Protein 7DWN (pdb70)

InterPro domains:
  IPR000847 LysR, HTH, N-terminal domain [PF00126] (6-64)
  IPR000847 LysR, HTH, N-terminal domain [PR00039] (20-31)
  IPR000847 LysR, HTH, N-terminal domain [PR00039] (31-41)
  IPR000847 LysR, HTH, N-terminal domain [PR00039] (41-52)
  IPR000847 LysR, HTH, N-terminal domain [PS50931] (3-60)
  IPR005119 LysR, substrate-binding [PF03466] (94-286)
  IPR036388 Winged helix-like DNA-binding domain superfamily [G3DSA:1.10.10.10] (3-89)
  IPR036390 Winged helix DNA-binding domain superfamily [SSF46785] (5-88)

Secondary structure (DSSP, 8-state):
---BHHHHHHHHHHHHH--HHHHHHHTTS-HHHHHHHHHHHHHHHTS--EETTSSSPEEPHHHHHHHHHHHHHHHHHHHHHHHTHHHHHH-TTEEEEEE-HHHHHHHHHHHHHHTTSSSS--EEEEEE--TTTHHHHHHHTS-SEEEEE--TTTTSTTSEEEEEEEEEEEEEEEB-SS--BSS-SSSSS-EEEEE--TTSHHHHHHHHHGGGS-EEEEEEES-HHHHHHHHHTTS-BEEEEGGGSHHHHHTTSEEE-S-GGGSEEEEEEEEE--SS--HHHHHHHHHHHH--/---BHHHHHHHHHHHHS-SHHHHHHHTT--HHHHHHHHHHHHHHHTS--EETTSSS-EE-HHHHHHHHHHHHHHHHHHHHHHHHHHHHHS-TTEEEEEE-HHHHHHHHHHHHHT---STT--EEEEEE--HHHHHHHHHHTS-SEEEEE--TTTTSTTSEEEEEEEEEEEEEEEB-TTS-BS--SSSSS-EEEEE--TTSHHHHHHHHHGGGS-EEEEEEES-HHHHHHHHHTTS-EEEEEGGGSHHHHHTTTEEE-S-GGG-EEEEEEEEE--SS--HHHHHHHHHHHT--/---BHHHHHHHHHHHHH--HHHHHHHTTS-HHHHHHHHHHHHHHHTS--EETTSSSPEEPHHHHHHHHHHHHHHHHHHHHHHHTHHHHHH-TTEEEEEE-HHHHHHHHHHHHHT--SSTT--EEEEEE--TTTHHHHHHHTS-SEEEEE--TTTTSTTSEEEEEEEEEEEEEEEB-TT--BS--S-SSS-EEEEE--TTSHHHHHHHHHGGGS-EEEEEEES-HHHHHHHHHTTS-BEEEEGGGSHHHHHTTSEEE-S-GGG-EEEEEEEEE--SS--HHHHHHHHHHHT--/---BHHHHHHHHHHHHH--HHHHHHHTT--HHHHHHHHHHHHHHHTS--EETTSSS-EE-HHHHHHHHHHHHHHHHHHHHHHHHHHHHHS-TTEEEEEE-HHHHHHHHHHHHHH---STT--EEEEEE--HHHHHHHHHHTS-SEEEEE--TTTTSTTSEEEEEEEEEEEEEEEB-SSS-BSS-SSSSSPEEEEE--TTSHHHHHHTTTGGGS-EEEEEEES-HHHHHHHHHTTS-BEEEEGGGSHHHHHSSSEEE-S-GGG-EEEEEEEEE--SS--HHHHHHHHHHHT--

Organism: Aliivibrio fischeri (strain ATCC 700601 / ES114) (NCBI:txid312309)

Foldseek 3Di:
DDDDLLLLQLLLLCVVVQDQCVSCVVSVHHSVVSVVSPVVNCVVVVHDQWDPPDPRIDGDPVVVVVNVVSVVVVVVVVVVCVLCVVVVVQDPLEAEEEEAPVQCVLPVVVLQVVLVPDDDRGHYDYHYDDVVCNVVCQVVPVGFKYKWWDDPVQPDPPKPKAWQDKFWFFKKAFADPVFDHPDAFPDPDEWAEEAEDCPDPVNVQQVVCVVVGHYDYDHYDNDLVVVVVCRLVRNTIYRHTCSVCVVVVVVSRMDGHDDPVSITMIIIMMMHNDPDDDPSSVVSVVSSNPND/DDDDLLLLVLLLLCAVQFDQPVSCVVSVHDSVVSVVSVVVNCVVVVHQFWDPVDPSIHGDPVVVVVNVVSVVVNVVVVVVVVLVVVVVVDDPLEAEEEEAPVCCVLPVVVLLVPFDDDPNRHDYDYHYDDPVCVVVCQVVVVGFKYKWWDDPVLPDPPKPKAWLDKFWFFKKAFADPPAHGPDAFVDDAAWEEEAEDCPDPVVVQQVVCVVVTGHDYDHYYNHLVVVVVCRLVRNTIYRHTCSVCVVVDVDRGMHGHDDPVNITMIIIMMMHNDPDDDPSSVVSVVCSNPVD/DDDDLVLLVLLLLCVVPQDQQVSCVVVVHHSVVSVVSVVVNCVVVVHDQWDPPDPSIDGDPVVVVVNVVSVVVVVVVVVVCVLCVVVVVQHPLEFFEEEAPVQCVLPVVVLQVPFDDDDNGHDYDYDYHDVPCNVVCQQVPVGFKYKWWDDPVQPDPPKPKAWLDKFWFFKKAFDDQVQDGPDAQPDPAAWEEEAEDCPDPVNVQQVVCVVVGHHDYDHYYNDLVVVVVCRLVRNTIYRHTCSVCVVCVVRRGMDGHDDPVNITMITIIMMHNDPDDDPSSVVSVVCSNPVD/DDDDLVLLVLLLLCQVPQDQVVSCVVSPHDRVVSVVSVVVNCVVVVHQFWDPVDPSIDTDPVVVVVNVVSVVVVVVVVVVVVLVVVCVVPDPLEAEEEEAPLQCVLPVVVLVVPQDDDDNGHDYDYHYDDPVCNVVCQVVVVHFKYKWWDDPVQPDPPKPKAWQDKFWFFWKAWDDPVQHGPDAQVDPAAWEEEAEDCPDPVVVQQVVCVVVGHHDYDHYDNHLVVVVVCRLVRNTIYGHTCSRCVVVPVDSTMHGHDDPVNITMITIMMMHNDPDDDPSSVSSVVVSNPND

Structure (mmCIF, N/CA/C/O backbone):
data_7DWN
#
_entry.id   7DWN
#
_cell.length_a   50.688
_cell.length_b   77.456
_cell.length_c   86.797
_cell.angle_alpha   74.460
_cell.angle_beta   78.160
_cell.angle_gamma   89.860
#
_symmetry.space_group_name_H-M   'P 1'
#
loop_
_entity.id
_entity.type
_entity.pdbx_description
1 polymer 'Predicted DNA-binding transcriptional regulator'
2 non-polymer '2-(N-MORPHOLINO)-ETHANESULFONIC ACID'
3 water water
#
loop_
_atom_site.group_PDB
_atom_site.id
_atom_site.type_symbol
_atom_site.label_atom_id
_atom_site.label_alt_id
_atom_site.label_comp_id
_atom_site.label_asym_id
_atom_site.label_entity_id
_atom_site.label_seq_id
_atom_site.pdbx_PDB_ins_code
_atom_site.Cartn_x
_atom_site.Cartn_y
_atom_site.Cartn_z
_atom_site.occupancy
_atom_site.B_iso_or_equiv
_atom_site.auth_seq_id
_atom_site.auth_comp_id
_atom_site.auth_asym_id
_atom_site.auth_atom_id
_atom_site.pdbx_PDB_model_num
ATOM 1 N N . MET A 1 1 ? 7.388 7.864 -25.244 1.00 98.63 1 MET A N 1
ATOM 2 C CA . MET A 1 1 ? 8.330 7.838 -24.131 1.00 94.52 1 MET A CA 1
ATOM 3 C C . MET A 1 1 ? 7.768 7.040 -22.955 1.00 85.15 1 MET A C 1
ATOM 4 O O . MET A 1 1 ? 7.819 5.810 -22.950 1.00 88.12 1 MET A O 1
ATOM 9 N N . ASN A 1 2 ? 7.219 7.742 -21.965 1.00 68.51 2 ASN A N 1
ATOM 10 C CA . ASN A 1 2 ? 6.803 7.136 -20.705 1.00 53.79 2 ASN A CA 1
ATOM 11 C C . ASN A 1 2 ? 5.293 6.926 -20.719 1.00 47.59 2 ASN A C 1
ATOM 12 O O . ASN A 1 2 ? 4.524 7.887 -20.614 1.00 51.76 2 ASN A O 1
ATOM 17 N N . VAL A 1 3 ? 4.876 5.670 -20.840 1.00 41.62 3 VAL A N 1
ATOM 18 C CA . VAL A 1 3 ? 3.474 5.294 -20.722 1.00 45.72 3 VAL A CA 1
ATOM 19 C C . VAL A 1 3 ? 3.217 4.841 -19.293 1.00 45.17 3 VAL A C 1
ATOM 20 O O . VAL A 1 3 ? 3.991 4.056 -18.731 1.00 45.07 3 VAL A O 1
ATOM 24 N N . GLU A 1 4 ? 2.139 5.343 -18.700 1.00 37.83 4 GLU A N 1
ATOM 25 C CA . GLU A 1 4 ? 1.716 4.933 -17.369 1.00 45.12 4 GLU A CA 1
ATOM 26 C C . GLU A 1 4 ? 0.581 3.925 -17.504 1.00 50.41 4 GLU A C 1
ATOM 27 O O . GLU A 1 4 ? -0.396 4.178 -18.215 1.00 61.02 4 GLU A O 1
ATOM 33 N N . SER A 1 5 ? 0.722 2.779 -16.828 1.00 52.12 5 SER A N 1
ATOM 34 C CA . SER A 1 5 ? -0.227 1.679 -17.005 1.00 48.38 5 SER A CA 1
ATOM 35 C C . SER A 1 5 ? -1.646 2.078 -16.617 1.00 46.99 5 SER A C 1
ATOM 36 O O . SER A 1 5 ? -2.622 1.574 -17.200 1.00 54.51 5 SER A O 1
ATOM 39 N N . LYS A 1 6 ? -1.785 2.974 -15.635 1.00 49.12 6 LYS A N 1
ATOM 40 C CA . LYS A 1 6 ? -3.111 3.453 -15.272 1.00 54.73 6 LYS A CA 1
ATOM 41 C C . LYS A 1 6 ? -3.804 4.101 -16.464 1.00 53.06 6 LYS A C 1
ATOM 42 O O . LYS A 1 6 ? -5.028 4.011 -16.589 1.00 48.12 6 LYS A O 1
ATOM 48 N N . TRP A 1 7 ? -3.036 4.719 -17.367 1.00 53.33 7 TRP A N 1
ATOM 49 C CA . TRP A 1 7 ? -3.619 5.241 -18.599 1.00 57.42 7 TRP A CA 1
ATOM 50 C C . TRP A 1 7 ? -4.144 4.113 -19.478 1.00 58.32 7 TRP A C 1
ATOM 51 O O . TRP A 1 7 ? -5.185 4.259 -20.129 1.00 55.97 7 TRP A O 1
ATOM 62 N N . LEU A 1 8 ? -3.431 2.984 -19.513 1.00 50.77 8 LEU A N 1
ATOM 63 C CA . LEU A 1 8 ? -3.905 1.832 -20.273 1.00 52.16 8 LEU A CA 1
ATOM 64 C C . LEU A 1 8 ? -5.256 1.363 -19.749 1.00 52.96 8 LEU A C 1
ATOM 65 O O . LEU A 1 8 ? -6.186 1.102 -20.526 1.00 53.65 8 LEU A O 1
ATOM 70 N N . GLU A 1 9 ? -5.390 1.268 -18.424 1.00 53.02 9 GLU A N 1
ATOM 71 C CA . GLU A 1 9 ? -6.677 0.849 -17.871 1.00 63.13 9 GLU A CA 1
ATOM 72 C C . GLU A 1 9 ? -7.761 1.899 -18.111 1.00 56.49 9 GLU A C 1
ATOM 73 O O . GLU A 1 9 ? -8.915 1.552 -18.411 1.00 53.80 9 GLU A O 1
ATOM 79 N N . ASP A 1 10 ? -7.412 3.184 -17.977 1.00 48.14 10 ASP A N 1
ATOM 80 C CA . ASP A 1 10 ? -8.333 4.262 -18.329 1.00 56.07 10 ASP A CA 1
ATOM 81 C C . ASP A 1 10 ? -8.892 4.060 -19.731 1.00 53.97 10 ASP A C 1
ATOM 82 O O . ASP A 1 10 ? -10.110 4.110 -19.946 1.00 61.32 10 ASP A O 1
ATOM 87 N N . PHE A 1 11 ? -8.002 3.823 -20.697 1.00 43.63 11 PHE A N 1
ATOM 88 C CA . PHE A 1 11 ? -8.419 3.705 -22.087 1.00 42.85 11 PHE A CA 1
ATOM 89 C C . PHE A 1 11 ? -9.255 2.452 -22.320 1.00 50.20 11 PHE A C 1
ATOM 90 O O . PHE A 1 11 ? -10.213 2.484 -23.098 1.00 58.67 11 PHE A O 1
ATOM 98 N N . LEU A 1 12 ? -8.917 1.341 -21.659 1.00 48.36 12 LEU A N 1
ATOM 99 C CA . LEU A 1 12 ? -9.724 0.132 -21.818 1.00 45.20 12 LEU A CA 1
ATOM 100 C C . LEU A 1 12 ? -11.149 0.350 -21.310 1.00 54.20 12 LEU A C 1
ATOM 101 O O . LEU A 1 12 ? -12.130 -0.015 -21.979 1.00 56.90 12 LEU A O 1
ATOM 106 N N . VAL A 1 13 ? -11.285 0.959 -20.128 1.00 51.61 13 VAL A N 1
ATOM 107 C CA . VAL A 1 13 ? -12.618 1.226 -19.589 1.00 56.94 13 VAL A CA 1
ATOM 108 C C . VAL A 1 13 ? -13.383 2.178 -20.503 1.00 60.93 13 VAL A C 1
ATOM 109 O O . VAL A 1 13 ? -14.572 1.968 -20.790 1.00 51.69 13 VAL A O 1
ATOM 113 N N . LEU A 1 14 ? -12.713 3.233 -20.979 1.00 63.99 14 LEU A N 1
ATOM 114 C CA . LEU A 1 14 ? -13.357 4.167 -21.897 1.00 58.24 14 LEU A CA 1
ATOM 115 C C . LEU A 1 14 ? -13.812 3.466 -23.170 1.00 52.89 14 LEU A C 1
ATOM 116 O O . LEU A 1 14 ? -14.877 3.780 -23.713 1.00 51.34 14 LEU A O 1
ATOM 121 N N . ALA A 1 15 ? -13.020 2.510 -23.659 1.00 47.64 15 ALA A N 1
ATOM 122 C CA . ALA A 1 15 ? -13.401 1.770 -24.855 1.00 50.71 15 ALA A CA 1
ATOM 123 C C . ALA A 1 15 ? -14.611 0.885 -24.601 1.00 58.53 15 ALA A C 1
ATOM 124 O O . ALA A 1 15 ? -15.413 0.658 -25.515 1.00 49.80 15 ALA A O 1
ATOM 126 N N . LYS A 1 16 ? -14.761 0.370 -23.378 1.00 70.49 16 LYS A N 1
ATOM 127 C CA . LYS A 1 16 ? -15.961 -0.408 -23.085 1.00 77.22 16 LYS A CA 1
ATOM 128 C C . LYS A 1 16 ? -17.195 0.486 -23.007 1.00 77.74 16 LYS A C 1
ATOM 129 O O . LYS A 1 16 ? -18.179 0.270 -23.724 1.00 83.84 16 LYS A O 1
ATOM 135 N N . VAL A 1 17 ? -17.171 1.499 -22.137 1.00 71.49 17 VAL A N 1
ATOM 136 C CA . VAL A 1 17 ? -18.395 2.258 -21.882 1.00 68.70 17 VAL A CA 1
ATOM 137 C C . VAL A 1 17 ? -18.632 3.396 -22.871 1.00 69.08 17 VAL A C 1
ATOM 138 O O . VAL A 1 17 ? -19.758 3.911 -22.941 1.00 64.99 17 VAL A O 1
ATOM 142 N N . LYS A 1 18 ? -17.611 3.807 -23.626 1.00 71.28 18 LYS A N 1
ATOM 143 C CA . LYS A 1 18 ? -17.743 4.826 -24.673 1.00 62.70 18 LYS A CA 1
ATOM 144 C C . LYS A 1 18 ? -18.311 6.140 -24.141 1.00 55.34 18 LYS A C 1
ATOM 145 O O . LYS A 1 18 ? -18.996 6.869 -24.862 1.00 47.04 18 LYS A O 1
ATOM 151 N N . ASN A 1 19 ? -18.030 6.459 -22.878 1.00 61.69 19 ASN A N 1
ATOM 152 C CA . ASN A 1 19 ? -18.438 7.732 -22.297 1.00 66.91 19 ASN A CA 1
ATOM 153 C C . ASN A 1 19 ? -17.388 8.166 -21.288 1.00 63.33 19 ASN A C 1
ATOM 154 O O . ASN A 1 19 ? -16.987 7.373 -20.432 1.00 61.53 19 ASN A O 1
ATOM 159 N N . PHE A 1 20 ? -16.959 9.427 -21.385 1.00 69.52 20 PHE A N 1
ATOM 160 C CA . PHE A 1 20 ? -15.868 9.913 -20.543 1.00 67.26 20 PHE A CA 1
ATOM 161 C C . PHE A 1 20 ? -16.265 9.948 -19.071 1.00 66.69 20 PHE A C 1
ATOM 162 O O . PHE A 1 20 ? -15.499 9.513 -18.205 1.00 59.49 20 PHE A O 1
ATOM 170 N N . SER A 1 21 ? -17.459 10.464 -18.766 1.00 73.11 21 SER A N 1
ATOM 171 C CA . SER A 1 21 ? -17.856 10.614 -17.367 1.00 75.52 21 SER A CA 1
ATOM 172 C C . SER A 1 21 ? -18.085 9.261 -16.706 1.00 81.05 21 SER A C 1
ATOM 173 O O . SER A 1 21 ? -17.679 9.047 -15.557 1.00 82.39 21 SER A O 1
ATOM 176 N N . GLN A 1 22 ? -18.732 8.335 -17.416 1.00 84.41 22 GLN A N 1
ATOM 177 C CA . GLN A 1 22 ? -18.946 7.000 -16.867 1.00 83.93 22 GLN A CA 1
ATOM 178 C C . GLN A 1 22 ? -17.624 6.268 -16.670 1.00 73.09 22 GLN A C 1
ATOM 179 O O . GLN A 1 22 ? -17.414 5.617 -15.638 1.00 72.82 22 GLN A O 1
ATOM 185 N N . ALA A 1 23 ? -16.715 6.373 -17.644 1.00 68.72 23 ALA A N 1
ATOM 186 C CA . ALA A 1 23 ? -15.396 5.765 -17.500 1.00 64.21 23 ALA A CA 1
ATOM 187 C C . ALA A 1 23 ? -14.631 6.373 -16.332 1.00 62.55 23 ALA A C 1
ATOM 188 O O . ALA A 1 23 ? -13.884 5.674 -15.638 1.00 58.60 23 ALA A O 1
ATOM 190 N N . ALA A 1 24 ? -14.803 7.677 -16.101 1.00 57.49 24 ALA A N 1
ATOM 191 C CA . ALA A 1 24 ? -14.162 8.323 -14.961 1.00 59.55 24 ALA A CA 1
ATOM 192 C C . ALA A 1 24 ? -14.733 7.810 -13.646 1.00 64.76 24 ALA A C 1
ATOM 193 O O . ALA A 1 24 ? -13.988 7.576 -12.686 1.00 55.35 24 ALA A O 1
ATOM 195 N N . GLU A 1 25 ? -16.055 7.638 -13.583 1.00 71.26 25 GLU A N 1
ATOM 196 C CA . GLU A 1 25 ? -16.668 7.101 -12.373 1.00 75.66 25 GLU A CA 1
ATOM 197 C C . GLU A 1 25 ? -16.192 5.680 -12.102 1.00 75.69 25 GLU A C 1
ATOM 198 O O . GLU A 1 25 ? -15.941 5.311 -10.948 1.00 75.67 25 GLU A O 1
ATOM 204 N N . LEU A 1 26 ? -16.050 4.868 -13.154 1.00 74.68 26 LEU A N 1
ATOM 205 C CA . LEU A 1 26 ? -15.539 3.514 -12.965 1.00 65.74 26 LEU A CA 1
ATOM 206 C C . LEU A 1 26 ? -14.094 3.520 -12.486 1.00 63.95 26 LEU A C 1
ATOM 207 O O . LEU A 1 26 ? -13.667 2.590 -11.793 1.00 61.96 26 LEU A O 1
ATOM 212 N N . ARG A 1 27 ? -13.332 4.556 -12.831 1.00 67.70 27 ARG A N 1
ATOM 213 C CA . ARG A 1 27 ? -11.917 4.636 -12.499 1.00 70.34 27 ARG A CA 1
ATOM 214 C C . ARG A 1 27 ? -11.646 5.412 -11.216 1.00 67.72 27 ARG A C 1
ATOM 215 O O . ARG A 1 27 ? -10.480 5.675 -10.905 1.00 67.69 27 ARG A O 1
ATOM 223 N N . ASN A 1 28 ? -12.691 5.778 -10.470 1.00 69.86 28 ASN A N 1
ATOM 224 C CA . ASN A 1 28 ? -12.548 6.515 -9.212 1.00 75.23 28 ASN A CA 1
ATOM 225 C C . ASN A 1 28 ? -11.726 7.787 -9.408 1.00 74.65 28 ASN A C 1
ATOM 226 O O . ASN A 1 28 ? -10.872 8.134 -8.590 1.00 71.13 28 ASN A O 1
ATOM 231 N N . VAL A 1 29 ? -11.987 8.489 -10.509 1.00 72.89 29 VAL A N 1
ATOM 232 C CA . VAL A 1 29 ? -11.231 9.677 -10.877 1.00 73.97 29 VAL A CA 1
ATOM 233 C C . VAL A 1 29 ? -12.205 10.751 -11.344 1.00 72.85 29 VAL A C 1
ATOM 234 O O . VAL A 1 29 ? -13.303 10.456 -11.826 1.00 74.99 29 VAL A O 1
ATOM 238 N N . THR A 1 30 ? -11.800 12.008 -11.177 1.00 68.74 30 THR A N 1
ATOM 239 C CA . THR A 1 30 ? -12.612 13.133 -11.616 1.00 69.90 30 THR A CA 1
ATOM 240 C C . THR A 1 30 ? -12.759 13.125 -13.135 1.00 71.76 30 THR A C 1
ATOM 241 O O . THR A 1 30 ? -11.929 12.572 -13.861 1.00 72.24 30 THR A O 1
ATOM 245 N N . GLN A 1 31 ? -13.842 13.745 -13.619 1.00 68.97 31 GLN A N 1
ATOM 246 C CA . GLN A 1 31 ? -14.093 13.756 -15.061 1.00 65.08 31 GLN A CA 1
ATOM 247 C C . GLN A 1 31 ? -13.061 14.585 -15.820 1.00 61.12 31 GLN A C 1
ATOM 248 O O . GLN A 1 31 ? -12.489 14.071 -16.801 1.00 62.15 31 GLN A O 1
ATOM 254 N N . PRO A 1 32 ? -12.771 15.842 -15.450 1.00 61.75 32 PRO A N 1
ATOM 255 C CA . PRO A 1 32 ? -11.666 16.541 -16.128 1.00 58.27 32 PRO A CA 1
ATOM 256 C C . PRO A 1 32 ? -10.337 15.827 -15.973 1.00 60.22 32 PRO A C 1
ATOM 257 O O . PRO A 1 32 ? -9.541 15.798 -16.920 1.00 56.48 32 PRO A O 1
ATOM 261 N N . ALA A 1 33 ? -10.082 15.234 -14.803 1.00 61.89 33 ALA A N 1
ATOM 262 C CA . ALA A 1 33 ? -8.837 14.500 -14.597 1.00 61.08 33 ALA A CA 1
ATOM 263 C C . ALA A 1 33 ? -8.752 13.283 -15.511 1.00 66.36 33 ALA A C 1
ATOM 264 O O . ALA A 1 33 ? -7.682 12.974 -16.047 1.00 66.69 33 ALA A O 1
ATOM 266 N N . PHE A 1 34 ? -9.871 12.579 -15.706 1.00 66.28 34 PHE A N 1
ATOM 267 C CA . PHE A 1 34 ? -9.868 11.431 -16.608 1.00 61.93 34 PHE A CA 1
ATOM 268 C C . PHE A 1 34 ? -9.650 11.863 -18.053 1.00 56.30 34 PHE A C 1
ATOM 269 O O . PHE A 1 34 ? -8.895 11.217 -18.796 1.00 51.03 34 PHE A O 1
ATOM 277 N N . SER A 1 35 ? -10.319 12.940 -18.475 1.00 58.73 35 SER A N 1
ATOM 278 C CA . SER A 1 35 ? -10.080 13.464 -19.815 1.00 63.53 35 SER A CA 1
ATOM 279 C C . SER A 1 35 ? -8.612 13.836 -19.998 1.00 58.28 35 SER A C 1
ATOM 280 O O . SER A 1 35 ? -8.016 13.553 -21.045 1.00 47.75 35 SER A O 1
ATOM 283 N N . ARG A 1 36 ? -8.003 14.437 -18.971 1.00 54.57 36 ARG A N 1
ATOM 284 C CA . ARG A 1 36 ? -6.596 14.813 -19.053 1.00 51.72 36 ARG A CA 1
ATOM 285 C C . ARG A 1 36 ? -5.692 13.586 -19.113 1.00 51.60 36 ARG A C 1
ATOM 286 O O . ARG A 1 36 ? -4.678 13.593 -19.819 1.00 49.47 36 ARG A O 1
ATOM 294 N N . ARG A 1 37 ? -6.040 12.522 -18.385 1.00 47.10 37 ARG A N 1
ATOM 295 C CA . ARG A 1 37 ? -5.244 11.298 -18.449 1.00 53.17 37 ARG A CA 1
ATOM 296 C C . ARG A 1 37 ? -5.293 10.684 -19.843 1.00 51.35 37 ARG A C 1
ATOM 297 O O . ARG A 1 37 ? -4.260 10.264 -20.385 1.00 53.08 37 ARG A O 1
ATOM 305 N N . ILE A 1 38 ? -6.485 10.630 -20.444 1.00 52.50 38 ILE A N 1
ATOM 306 C CA . ILE A 1 38 ? -6.600 10.106 -21.805 1.00 50.57 38 ILE A CA 1
ATOM 307 C C . ILE A 1 38 ? -5.823 10.983 -22.781 1.00 52.25 38 ILE A C 1
ATOM 308 O O . ILE A 1 38 ? -5.164 10.485 -23.704 1.00 40.41 38 ILE A O 1
ATOM 313 N N . ARG A 1 39 ? -5.876 12.304 -22.584 1.00 52.07 39 ARG A N 1
ATOM 314 C CA . ARG A 1 39 ? -5.148 13.214 -23.462 1.00 45.04 39 ARG A CA 1
ATOM 315 C C . ARG A 1 39 ? -3.642 13.016 -23.338 1.00 45.52 39 ARG A C 1
ATOM 316 O O . ARG A 1 39 ? -2.915 13.072 -24.337 1.00 48.88 39 ARG A O 1
ATOM 324 N N . LEU A 1 40 ? -3.155 12.787 -22.116 1.00 40.85 40 LEU A N 1
ATOM 325 C CA . LEU A 1 40 ? -1.734 12.522 -21.920 1.00 43.95 40 LEU A CA 1
ATOM 326 C C . LEU A 1 40 ? -1.325 11.211 -22.579 1.00 44.12 40 LEU A C 1
ATOM 327 O O . LEU A 1 40 ? -0.246 11.117 -23.177 1.00 53.47 40 LEU A O 1
ATOM 332 N N . LEU A 1 41 ? -2.174 10.185 -22.476 1.00 43.71 41 LEU A N 1
ATOM 333 C CA . LEU A 1 41 ? -1.901 8.936 -23.182 1.00 44.22 41 LEU A CA 1
ATOM 334 C C . LEU A 1 41 ? -1.809 9.163 -24.687 1.00 44.73 41 LEU A C 1
ATOM 335 O O . LEU A 1 41 ? -0.917 8.624 -25.353 1.00 41.35 41 LEU A O 1
ATOM 340 N N . GLU A 1 42 ? -2.725 9.964 -25.239 1.00 45.60 42 GLU A N 1
ATOM 341 C CA . GLU A 1 42 ? -2.696 10.245 -26.671 1.00 49.46 42 GLU A CA 1
ATOM 342 C C . GLU A 1 42 ? -1.444 11.023 -27.060 1.00 49.10 42 GLU A C 1
ATOM 343 O O . GLU A 1 42 ? -0.862 10.787 -28.126 1.00 48.45 42 GLU A O 1
ATOM 349 N N . ASP A 1 43 ? -1.019 11.962 -26.211 1.00 45.80 43 ASP A N 1
ATOM 350 C CA . ASP A 1 43 ? 0.210 12.704 -26.475 1.00 53.67 43 ASP A CA 1
ATOM 351 C C . ASP A 1 43 ? 1.432 11.797 -26.429 1.00 56.23 43 ASP A C 1
ATOM 352 O O . ASP A 1 43 ? 2.385 12.003 -27.191 1.00 57.30 43 ASP A O 1
ATOM 357 N N . THR A 1 44 ? 1.424 10.794 -25.549 1.00 49.45 44 THR A N 1
ATOM 358 C CA . THR A 1 44 ? 2.570 9.897 -25.444 1.00 43.82 44 THR A CA 1
ATOM 359 C C . THR A 1 44 ? 2.624 8.915 -26.610 1.00 49.86 44 THR A C 1
ATOM 360 O O . THR A 1 44 ? 3.703 8.663 -27.158 1.00 58.61 44 THR A O 1
ATOM 364 N N . VAL A 1 45 ? 1.479 8.350 -27.007 1.00 48.49 45 VAL A N 1
ATOM 365 C CA . VAL A 1 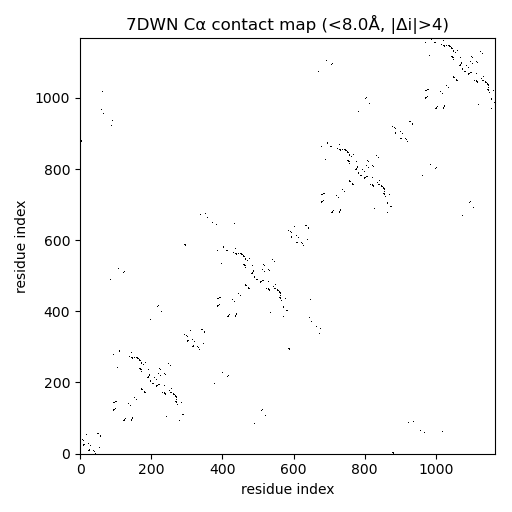45 ? 1.467 7.438 -28.152 1.00 47.39 45 VAL A CA 1
ATOM 366 C C . VAL A 1 45 ? 1.503 8.169 -29.483 1.00 47.70 45 VAL A C 1
ATOM 367 O O . VAL A 1 45 ? 1.726 7.533 -30.521 1.00 48.99 45 VAL A O 1
ATOM 371 N N . GLY A 1 46 ? 1.284 9.482 -29.485 1.00 50.62 46 GLY A N 1
ATOM 372 C CA . GLY A 1 46 ? 1.410 10.263 -30.700 1.00 49.39 46 GLY A CA 1
ATOM 373 C C . GLY A 1 46 ? 0.244 10.173 -31.657 1.00 53.29 46 GLY A C 1
ATOM 374 O O . GLY A 1 46 ? 0.446 10.262 -32.873 1.00 52.07 46 GLY A O 1
ATOM 375 N N . ALA A 1 47 ? -0.974 10.006 -31.148 1.00 57.72 47 ALA A N 1
ATOM 376 C CA . ALA A 1 47 ? -2.146 9.927 -32.007 1.00 57.76 47 ALA A CA 1
ATOM 377 C C . ALA A 1 47 ? -3.401 10.113 -31.171 1.00 51.40 47 ALA A C 1
ATOM 378 O O . ALA A 1 47 ? -3.452 9.714 -30.005 1.00 47.17 47 ALA A O 1
ATOM 380 N N . GLU A 1 48 ? -4.412 10.719 -31.789 1.00 48.77 48 GLU A N 1
ATOM 381 C CA . GLU A 1 48 ? -5.737 10.791 -31.191 1.00 50.75 48 GLU A CA 1
ATOM 382 C C . GLU A 1 48 ? -6.343 9.394 -31.178 1.00 53.68 48 GLU A C 1
ATOM 383 O O . GLU A 1 48 ? -6.616 8.818 -32.237 1.00 58.38 48 GLU A O 1
ATOM 389 N N . LEU A 1 49 ? -6.542 8.841 -29.986 1.00 48.20 49 LEU A N 1
ATOM 390 C CA . LEU A 1 49 ? -7.100 7.504 -29.845 1.00 45.45 49 LEU A CA 1
ATOM 391 C C . LEU A 1 49 ? -8.620 7.497 -29.807 1.00 53.19 49 LEU A C 1
ATOM 392 O O . LEU A 1 49 ? -9.221 6.422 -29.905 1.00 60.75 49 LEU A O 1
ATOM 397 N N . VAL A 1 50 ? -9.250 8.662 -29.690 1.00 58.51 50 VAL A N 1
ATOM 398 C CA . VAL A 1 50 ? -10.678 8.752 -29.404 1.00 56.62 50 VAL A CA 1
ATOM 399 C C . VAL A 1 50 ? -11.227 10.017 -30.047 1.00 58.01 50 VAL A C 1
ATOM 400 O O . VAL A 1 50 ? -10.593 11.075 -30.006 1.00 56.09 50 VAL A O 1
ATOM 404 N N . ASP A 1 51 ? -12.409 9.902 -30.651 1.00 61.11 51 ASP A N 1
ATOM 405 C CA . ASP A 1 51 ? -13.146 11.060 -31.148 1.00 59.13 51 ASP A CA 1
ATOM 406 C C . ASP A 1 51 ? -14.044 11.565 -30.024 1.00 62.34 51 ASP A C 1
ATOM 407 O O . ASP A 1 51 ? -15.010 10.896 -29.642 1.00 61.33 51 ASP A O 1
ATOM 412 N N . ARG A 1 52 ? -13.724 12.745 -29.495 1.00 65.73 52 ARG A N 1
ATOM 413 C CA . ARG A 1 52 ? -14.436 13.312 -28.358 1.00 67.39 52 ARG A CA 1
ATOM 414 C C . ARG A 1 52 ? -15.672 14.109 -28.749 1.00 61.70 52 ARG A C 1
ATOM 415 O O . ARG A 1 52 ? -16.471 14.449 -27.870 1.00 57.62 52 ARG A O 1
ATOM 423 N N . LYS A 1 53 ? -15.852 14.415 -30.031 1.00 62.31 53 LYS A N 1
ATOM 424 C CA . LYS A 1 53 ? -16.925 15.290 -30.482 1.00 59.56 53 LYS A CA 1
ATOM 425 C C . LYS A 1 53 ? -18.214 14.548 -30.808 1.00 74.05 53 LYS A C 1
ATOM 426 O O . LYS A 1 53 ? -19.156 15.165 -31.315 1.00 75.80 53 LYS A O 1
ATOM 432 N N . SER A 1 54 ? -18.284 13.250 -30.530 1.00 75.24 54 SER A N 1
ATOM 433 C CA . SER A 1 54 ? -19.431 12.442 -30.915 1.00 79.49 54 SER A CA 1
ATOM 434 C C . SER A 1 54 ? -19.956 11.654 -29.726 1.00 72.61 54 SER A C 1
ATOM 435 O O . SER A 1 54 ? -19.180 11.171 -28.897 1.00 69.27 54 SER A O 1
ATOM 438 N N . LYS A 1 55 ? -21.278 11.526 -29.655 1.00 71.31 55 LYS A N 1
ATOM 439 C CA . LYS A 1 55 ? -21.942 10.679 -28.672 1.00 71.73 55 LYS A CA 1
ATOM 440 C C . LYS A 1 55 ? -22.656 9.557 -29.412 1.00 73.17 55 LYS A C 1
ATOM 441 O O . LYS A 1 55 ? -23.515 9.837 -30.267 1.00 76.19 55 LYS A O 1
ATOM 447 N N . PRO A 1 56 ? -22.351 8.282 -29.132 1.00 70.66 56 PRO A N 1
ATOM 448 C CA . PRO A 1 56 ? -21.355 7.881 -28.136 1.00 69.53 56 PRO A CA 1
ATOM 449 C C . PRO A 1 56 ? -19.918 8.077 -28.614 1.00 69.27 56 PRO A C 1
ATOM 450 O O . PRO A 1 56 ? -19.684 8.357 -29.790 1.00 56.86 56 PRO A O 1
ATOM 454 N N . ILE A 1 57 ? -18.970 7.941 -27.691 1.00 74.33 57 ILE A N 1
ATOM 455 C CA . ILE A 1 57 ? -17.560 8.118 -28.018 1.00 74.29 57 ILE A CA 1
ATOM 456 C C . ILE A 1 57 ? -17.118 6.980 -28.931 1.00 74.42 57 ILE A C 1
ATOM 457 O O . ILE A 1 57 ? -17.241 5.798 -28.583 1.00 76.74 57 ILE A O 1
ATOM 462 N N . GLU A 1 58 ? -16.611 7.331 -30.108 1.00 76.86 58 GLU A N 1
ATOM 463 C CA . GLU A 1 58 ? -16.099 6.359 -31.062 1.00 81.86 58 GLU A CA 1
ATOM 464 C C . GLU A 1 58 ? -14.582 6.262 -30.957 1.00 74.31 58 GLU A C 1
ATOM 465 O O . GLU A 1 58 ? -13.903 7.216 -30.566 1.00 68.51 58 GLU A O 1
ATOM 471 N N . LEU A 1 59 ? -14.057 5.092 -31.310 1.00 66.48 59 LEU A N 1
ATOM 472 C CA . LEU A 1 59 ? -12.620 4.861 -31.323 1.00 62.52 59 LEU A CA 1
ATOM 473 C C . LEU A 1 59 ? -12.057 5.175 -32.702 1.00 54.41 59 LEU A C 1
ATOM 474 O O . LEU A 1 59 ? -12.596 4.727 -33.719 1.00 58.36 59 LEU A O 1
ATOM 479 N N . THR A 1 60 ? -10.979 5.952 -32.731 1.00 47.20 60 THR A N 1
ATOM 480 C CA . THR A 1 60 ? -10.229 6.141 -33.955 1.00 44.25 60 THR A CA 1
ATOM 481 C C . THR A 1 60 ? -9.544 4.828 -34.337 1.00 48.23 60 THR A C 1
ATOM 482 O O . THR A 1 60 ? -9.435 3.916 -33.513 1.00 52.37 60 THR A O 1
ATOM 486 N N . PRO A 1 61 ? -9.097 4.695 -35.591 1.00 41.61 61 PRO A N 1
ATOM 487 C CA . PRO A 1 61 ? -8.330 3.488 -35.957 1.00 39.27 61 PRO A CA 1
ATOM 488 C C . PRO A 1 61 ? -7.132 3.248 -35.048 1.00 47.02 61 PRO A C 1
ATOM 489 O O . PRO A 1 61 ? -6.904 2.115 -34.587 1.00 49.37 61 PRO A O 1
ATOM 493 N N . SER A 1 62 ? -6.360 4.305 -34.773 1.00 44.61 62 SER A N 1
ATOM 494 C CA . SER A 1 62 ? -5.255 4.199 -33.828 1.00 48.21 62 SER A CA 1
ATOM 495 C C . SER A 1 62 ? -5.741 3.729 -32.464 1.00 48.75 62 SER A C 1
ATOM 496 O O . SER A 1 62 ? -5.076 2.922 -31.806 1.00 51.07 62 SER A O 1
ATOM 499 N N . GLY A 1 63 ? -6.898 4.227 -32.021 1.00 47.89 63 GLY A N 1
ATOM 500 C CA . GLY A 1 63 ? -7.468 3.741 -30.775 1.00 48.39 63 GLY A CA 1
ATOM 501 C C . GLY A 1 63 ? -7.828 2.270 -30.838 1.00 50.87 63 GLY A C 1
ATOM 502 O O . GLY A 1 63 ? -7.647 1.533 -29.866 1.00 45.15 63 GLY A O 1
ATOM 503 N N . LYS A 1 64 ? -8.324 1.817 -31.991 1.00 49.10 64 LYS A N 1
ATOM 504 C CA . LYS A 1 64 ? -8.657 0.407 -32.153 1.00 50.65 64 LYS A CA 1
ATOM 505 C C . LYS A 1 64 ? -7.422 -0.474 -31.992 1.00 53.32 64 LYS A C 1
ATOM 506 O O . LYS A 1 64 ? -7.468 -1.503 -31.307 1.00 59.53 64 LYS A O 1
ATOM 512 N N . LEU A 1 65 ? -6.302 -0.087 -32.609 1.00 49.35 65 LEU A N 1
ATOM 513 C CA . LEU A 1 65 ? -5.096 -0.907 -32.471 1.00 53.52 65 LEU A CA 1
ATOM 514 C C . LEU A 1 65 ? -4.493 -0.787 -31.071 1.00 47.74 65 LEU A C 1
ATOM 515 O O . LEU A 1 65 ? -4.035 -1.785 -30.483 1.00 57.93 65 LEU A O 1
ATOM 520 N N . PHE A 1 66 ? -4.493 0.420 -30.506 1.00 43.29 66 PHE A N 1
ATOM 521 C CA . PHE A 1 66 ? -3.930 0.571 -29.176 1.00 44.80 66 PHE A CA 1
ATOM 522 C C . PHE A 1 66 ? -4.791 -0.083 -28.111 1.00 49.98 66 PHE A C 1
ATOM 523 O O . PHE A 1 66 ? -4.299 -0.320 -27.010 1.00 52.46 66 PHE A O 1
ATOM 531 N N . ARG A 1 67 ? -6.054 -0.388 -28.402 1.00 48.50 67 ARG A N 1
ATOM 532 C CA . ARG A 1 67 ? -6.839 -1.170 -27.454 1.00 50.21 67 ARG A CA 1
ATOM 533 C C . ARG A 1 67 ? -6.236 -2.559 -27.276 1.00 47.49 67 ARG A C 1
ATOM 534 O O . ARG A 1 67 ? -6.078 -3.043 -26.147 1.00 45.59 67 ARG A O 1
ATOM 542 N N . ILE A 1 68 ? -5.882 -3.209 -28.388 1.00 47.50 68 ILE A N 1
ATOM 543 C CA . ILE A 1 68 ? -5.184 -4.490 -28.317 1.00 44.03 68 ILE A CA 1
ATOM 544 C C . ILE A 1 68 ? -3.854 -4.323 -27.597 1.00 47.16 68 ILE A C 1
ATOM 545 O O . ILE A 1 68 ? -3.479 -5.142 -26.748 1.00 43.15 68 ILE A O 1
ATOM 550 N N . THR A 1 69 ? -3.111 -3.266 -27.944 1.00 48.81 69 THR A N 1
ATOM 551 C CA . THR A 1 69 ? -1.819 -3.048 -27.292 1.00 42.45 69 THR A CA 1
ATOM 552 C C . THR A 1 69 ? -1.976 -2.891 -25.781 1.00 46.55 69 THR A C 1
ATOM 553 O O . THR A 1 69 ? -1.199 -3.461 -25.003 1.00 51.13 69 THR A O 1
ATOM 557 N N . ALA A 1 70 ? -2.997 -2.150 -25.348 1.00 47.85 70 ALA A N 1
ATOM 558 C CA . ALA A 1 70 ? -3.201 -1.891 -23.927 1.00 45.93 70 ALA A CA 1
ATOM 559 C C . ALA A 1 70 ? -3.648 -3.145 -23.195 1.00 55.35 70 ALA A C 1
ATOM 560 O O . ALA A 1 70 ? -3.199 -3.404 -22.074 1.00 59.77 70 ALA A O 1
ATOM 562 N N . ARG A 1 71 ? -4.543 -3.930 -23.801 1.00 57.50 71 ARG A N 1
ATOM 563 C CA . ARG A 1 71 ? -4.944 -5.190 -23.182 1.00 62.71 71 ARG A CA 1
ATOM 564 C C . ARG A 1 71 ? -3.749 -6.126 -23.038 1.00 55.41 71 ARG A C 1
ATOM 565 O O . ARG A 1 71 ? -3.555 -6.750 -21.986 1.00 47.58 71 ARG A O 1
ATOM 573 N N . THR A 1 72 ? -2.934 -6.229 -24.093 1.00 52.49 72 THR A N 1
ATOM 574 C CA . THR A 1 72 ? -1.728 -7.049 -24.035 1.00 49.49 72 THR A CA 1
ATOM 575 C C . THR A 1 72 ? -0.812 -6.596 -22.905 1.00 45.55 72 THR A C 1
ATOM 576 O O . THR A 1 72 ? -0.355 -7.412 -22.095 1.00 41.03 72 THR A O 1
ATOM 580 N N . LEU A 1 73 ? -0.551 -5.288 -22.825 1.00 36.13 73 LEU A N 1
ATOM 581 C CA . LEU A 1 73 ? 0.352 -4.766 -21.804 1.00 38.31 73 LEU A CA 1
ATOM 582 C C . LEU A 1 73 ? -0.201 -4.975 -20.399 1.00 44.27 73 LEU A C 1
ATOM 583 O O . LEU A 1 73 ? 0.549 -5.314 -19.480 1.00 48.44 73 LEU A O 1
ATOM 588 N N . VAL A 1 74 ? -1.507 -4.784 -20.208 1.00 49.85 74 VAL A N 1
ATOM 589 C CA . VAL A 1 74 ? -2.086 -4.923 -18.875 1.00 51.74 74 VAL A CA 1
ATOM 590 C C . VAL A 1 74 ? -2.058 -6.379 -18.426 1.00 55.33 74 VAL A C 1
ATOM 591 O O . VAL A 1 74 ? -1.704 -6.683 -17.278 1.00 55.25 74 VAL A O 1
ATOM 595 N N . ASN A 1 75 ? -2.425 -7.304 -19.318 1.00 59.12 75 ASN A N 1
ATOM 596 C CA . ASN A 1 75 ? -2.361 -8.716 -18.957 1.00 64.60 75 ASN A CA 1
ATOM 597 C C . ASN A 1 75 ? -0.922 -9.153 -18.715 1.00 66.33 75 ASN A C 1
ATOM 598 O O . ASN A 1 75 ? -0.655 -9.972 -17.827 1.00 69.99 75 ASN A O 1
ATOM 603 N N . GLN A 1 76 ? 0.027 -8.600 -19.478 1.00 60.79 76 GLN A N 1
ATOM 604 C CA . GLN A 1 76 ? 1.432 -8.923 -19.252 1.00 58.41 76 GLN A CA 1
ATOM 605 C C . GLN A 1 76 ? 1.912 -8.391 -17.907 1.00 58.22 76 GLN A C 1
ATOM 606 O O . GLN A 1 76 ? 2.697 -9.050 -17.218 1.00 61.62 76 GLN A O 1
ATOM 612 N N . ILE A 1 77 ? 1.443 -7.204 -17.514 1.00 56.03 77 ILE A N 1
ATOM 613 C CA . ILE A 1 77 ? 1.787 -6.648 -16.207 1.00 55.51 77 ILE A CA 1
ATOM 614 C C . ILE A 1 77 ? 1.249 -7.542 -15.097 1.00 60.26 77 ILE A C 1
ATOM 615 O O . ILE A 1 77 ? 1.955 -7.864 -14.133 1.00 53.51 77 ILE A O 1
ATOM 620 N N . GLU A 1 78 ? -0.016 -7.949 -15.217 1.00 72.18 78 GLU A N 1
ATOM 621 C CA . GLU A 1 78 ? -0.611 -8.818 -14.206 1.00 77.65 78 GLU A CA 1
ATOM 622 C C . GLU A 1 78 ? 0.131 -10.149 -14.115 1.00 73.94 78 GLU A C 1
ATOM 623 O O . GLU A 1 78 ? 0.380 -10.654 -13.012 1.00 75.39 78 GLU A O 1
ATOM 629 N N . ALA A 1 79 ? 0.510 -10.720 -15.263 1.00 68.00 79 ALA A N 1
ATOM 630 C CA . ALA A 1 79 ? 1.277 -11.962 -15.265 1.00 52.73 79 ALA A CA 1
ATOM 631 C C . ALA A 1 79 ? 2.645 -11.779 -14.614 1.00 55.82 79 ALA A C 1
ATOM 632 O O . ALA A 1 79 ? 3.074 -12.619 -13.813 1.00 58.93 79 ALA A O 1
ATOM 634 N N . GLY A 1 80 ? 3.345 -10.691 -14.945 1.00 52.90 80 GLY A N 1
ATOM 635 C CA . GLY A 1 80 ? 4.649 -10.447 -14.356 1.00 56.56 80 GLY A CA 1
ATOM 636 C C . GLY A 1 80 ? 4.596 -10.209 -12.861 1.00 67.88 80 GLY A C 1
ATOM 637 O O . GLY A 1 80 ? 5.532 -10.569 -12.141 1.00 74.55 80 GLY A O 1
ATOM 638 N N . ILE A 1 81 ? 3.512 -9.604 -12.372 1.00 69.96 81 ILE A N 1
ATOM 639 C CA . ILE A 1 81 ? 3.381 -9.401 -10.932 1.00 76.13 81 ILE A CA 1
ATOM 640 C C . ILE A 1 81 ? 3.019 -10.707 -10.234 1.00 79.29 81 ILE A C 1
ATOM 641 O O . ILE A 1 81 ? 3.549 -11.014 -9.160 1.00 83.77 81 ILE A O 1
ATOM 646 N N . SER A 1 82 ? 2.125 -11.503 -10.826 1.00 76.46 82 SER A N 1
ATOM 647 C CA . SER A 1 82 ? 1.771 -12.776 -10.207 1.00 77.94 82 SER A CA 1
ATOM 648 C C . SER A 1 82 ? 2.940 -13.752 -10.215 1.00 72.52 82 SER A C 1
ATOM 649 O O . SER A 1 82 ? 3.042 -14.600 -9.320 1.00 74.79 82 SER A O 1
ATOM 652 N N . GLN A 1 83 ? 3.830 -13.651 -11.206 1.00 67.18 83 GLN A N 1
ATOM 653 C CA . GLN A 1 83 ? 4.968 -14.563 -11.269 1.00 67.19 83 GLN A CA 1
ATOM 654 C C . GLN A 1 83 ? 5.939 -14.335 -10.117 1.00 73.31 83 GLN A C 1
ATOM 655 O O . GLN A 1 83 ? 6.641 -15.267 -9.708 1.00 81.80 83 GLN A O 1
ATOM 661 N N . ILE A 1 84 ? 5.989 -13.119 -9.576 1.00 75.51 84 ILE A N 1
ATOM 662 C CA . ILE A 1 84 ? 6.891 -12.785 -8.480 1.00 78.89 84 ILE A CA 1
ATOM 663 C C . ILE A 1 84 ? 6.144 -12.604 -7.166 1.00 78.38 84 ILE A C 1
ATOM 664 O O . ILE A 1 84 ? 6.731 -12.131 -6.189 1.00 73.16 84 ILE A O 1
ATOM 669 N N . SER A 1 85 ? 4.861 -12.968 -7.118 1.00 75.86 85 SER A N 1
ATOM 670 C CA . SER A 1 85 ? 4.077 -12.802 -5.896 1.00 79.19 85 SER A CA 1
ATOM 671 C C . SER A 1 85 ? 4.693 -13.581 -4.736 1.00 78.45 85 SER A C 1
ATOM 672 O O . SER A 1 85 ? 5.085 -13.001 -3.713 1.00 80.24 85 SER A O 1
ATOM 675 N N . ASP A 1 86 ? 4.786 -14.906 -4.886 1.00 78.19 86 ASP A N 1
ATOM 676 C CA . ASP A 1 86 ? 5.359 -15.744 -3.838 1.00 82.48 86 ASP A CA 1
ATOM 677 C C . ASP A 1 86 ? 6.803 -15.355 -3.541 1.00 75.59 86 ASP A C 1
ATOM 678 O O . ASP A 1 86 ? 7.214 -15.312 -2.375 1.00 74.03 86 ASP A O 1
ATOM 683 N N . LEU A 1 87 ? 7.587 -15.067 -4.582 1.00 72.01 87 LEU A N 1
ATOM 684 C CA . LEU A 1 87 ? 8.980 -14.687 -4.371 1.00 79.16 87 LEU A CA 1
ATOM 685 C C . LEU A 1 87 ? 9.085 -13.374 -3.606 1.00 81.94 87 LEU A C 1
ATOM 686 O O . LEU A 1 87 ? 9.938 -13.228 -2.723 1.00 86.99 87 LEU A O 1
ATOM 691 N N . SER A 1 88 ? 8.223 -12.408 -3.928 1.00 82.71 88 SER A N 1
ATOM 692 C CA . SER A 1 88 ? 8.281 -11.113 -3.262 1.00 85.14 88 SER A CA 1
ATOM 693 C C . SER A 1 88 ? 7.855 -11.215 -1.804 1.00 86.26 88 SER A C 1
ATOM 694 O O . SER A 1 88 ? 8.432 -10.547 -0.937 1.00 79.64 88 SER A O 1
ATOM 697 N N . GLN A 1 89 ? 6.842 -12.037 -1.512 1.00 85.39 89 GLN A N 1
ATOM 698 C CA . GLN A 1 89 ? 6.360 -12.126 -0.136 1.00 89.09 89 GLN A CA 1
ATOM 699 C C . GLN A 1 89 ? 7.438 -12.628 0.818 1.00 90.46 89 GLN A C 1
ATOM 700 O O . GLN A 1 89 ? 7.459 -12.232 1.989 1.00 95.32 89 GLN A O 1
ATOM 706 N N . LEU A 1 90 ? 8.347 -13.478 0.341 1.00 88.73 90 LEU A N 1
ATOM 707 C CA . LEU A 1 90 ? 9.338 -14.091 1.216 1.00 91.22 90 LEU A CA 1
ATOM 708 C C . LEU A 1 90 ? 10.667 -13.346 1.247 1.00 88.24 90 LEU A C 1
ATOM 709 O O . LEU A 1 90 ? 11.438 -13.528 2.197 1.00 81.80 90 LEU A O 1
ATOM 714 N N . GLY A 1 91 ? 10.954 -12.524 0.247 1.00 85.31 91 GLY A N 1
ATOM 715 C CA . GLY A 1 91 ? 12.145 -11.697 0.239 1.00 81.06 91 GLY A CA 1
ATOM 716 C C . GLY A 1 91 ? 13.152 -12.155 -0.802 1.00 75.10 91 GLY A C 1
ATOM 717 O O . GLY A 1 91 ? 12.966 -13.149 -1.506 1.00 75.23 91 GLY A O 1
ATOM 718 N N . GLY A 1 92 ? 14.244 -11.393 -0.880 1.00 69.55 92 GLY A N 1
ATOM 719 C CA . GLY A 1 92 ? 15.308 -11.675 -1.827 1.00 67.72 92 GLY A CA 1
ATOM 720 C C . GLY A 1 92 ? 16.115 -12.919 -1.522 1.00 67.23 92 GLY A C 1
ATOM 721 O O . GLY A 1 92 ? 16.851 -13.386 -2.398 1.00 59.94 92 GLY A O 1
ATOM 722 N N . ASN A 1 93 ? 16.003 -13.460 -0.309 1.00 63.08 93 ASN A N 1
ATOM 723 C CA . ASN A 1 93 ? 16.679 -14.696 0.058 1.00 54.12 93 ASN A CA 1
ATOM 724 C C . ASN A 1 93 ? 15.807 -15.928 -0.158 1.00 56.81 93 ASN A C 1
ATOM 725 O O . ASN A 1 93 ? 16.061 -16.972 0.454 1.00 58.79 93 ASN A O 1
ATOM 730 N N . VAL A 1 94 ? 14.784 -15.831 -1.010 1.00 55.65 94 VAL A N 1
ATOM 731 C CA . VAL A 1 94 ? 13.947 -16.986 -1.304 1.00 45.16 94 VAL A CA 1
ATOM 732 C C . VAL A 1 94 ? 14.707 -17.942 -2.214 1.00 42.49 94 VAL A C 1
ATOM 733 O O . VAL A 1 94 ? 15.418 -17.524 -3.139 1.00 44.50 94 VAL A O 1
ATOM 737 N N . VAL A 1 95 ? 14.583 -19.236 -1.935 1.00 33.27 95 VAL A N 1
ATOM 738 C CA . VAL A 1 95 ? 15.194 -20.284 -2.742 1.00 34.51 95 VAL A CA 1
ATOM 739 C C . VAL A 1 95 ? 14.077 -21.200 -3.217 1.00 30.55 95 VAL A C 1
ATOM 740 O O . VAL A 1 95 ? 13.378 -21.813 -2.398 1.00 23.95 95 VAL A O 1
ATOM 744 N N . GLN A 1 96 ? 13.896 -21.273 -4.534 1.00 34.75 96 GLN A N 1
ATOM 745 C CA . GLN A 1 96 ? 12.852 -22.091 -5.143 1.00 38.72 96 GLN A CA 1
ATOM 746 C C . GLN A 1 96 ? 13.385 -23.506 -5.309 1.00 36.44 96 GLN A C 1
ATOM 747 O O . GLN A 1 96 ? 14.322 -23.737 -6.081 1.00 36.98 96 GLN A O 1
ATOM 753 N N . VAL A 1 97 ? 12.792 -24.452 -4.589 1.00 38.97 97 VAL A N 1
ATOM 754 C CA . VAL A 1 97 ? 13.223 -25.842 -4.607 1.00 34.72 97 VAL A CA 1
ATOM 755 C C . VAL A 1 97 ? 12.066 -26.695 -5.098 1.00 31.77 97 VAL A C 1
ATOM 756 O O . VAL A 1 97 ? 11.021 -26.773 -4.441 1.00 40.80 97 VAL A O 1
ATOM 760 N N . ALA A 1 98 ? 12.247 -27.325 -6.251 1.00 28.04 98 ALA A N 1
ATOM 761 C CA . ALA A 1 98 ? 11.357 -28.390 -6.681 1.00 29.58 98 ALA A CA 1
ATOM 762 C C . ALA A 1 98 ? 11.869 -29.703 -6.109 1.00 42.72 98 ALA A C 1
ATOM 763 O O . ALA A 1 98 ? 13.073 -29.973 -6.128 1.00 45.44 98 ALA A O 1
ATOM 765 N N . ALA A 1 99 ? 10.957 -30.510 -5.577 1.00 34.23 99 ALA A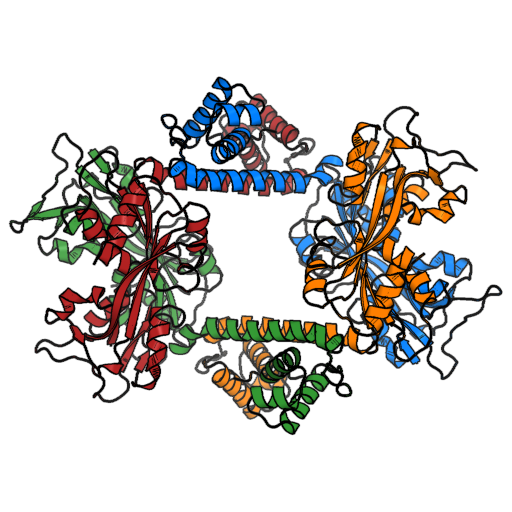 N 1
ATOM 766 C CA . ALA A 1 99 ? 11.379 -31.708 -4.869 1.00 34.56 99 ALA A CA 1
ATOM 767 C C . ALA A 1 99 ? 10.327 -32.796 -4.999 1.00 37.75 99 ALA A C 1
ATOM 768 O O . ALA A 1 99 ? 9.130 -32.518 -5.106 1.00 40.53 99 ALA A O 1
ATOM 770 N N . ALA A 1 100 ? 10.794 -34.041 -4.996 1.00 33.85 100 ALA A N 1
ATOM 771 C CA . ALA A 1 100 ? 9.892 -35.167 -4.826 1.00 33.65 100 ALA A CA 1
ATOM 772 C C . ALA A 1 100 ? 9.305 -35.132 -3.422 1.00 41.02 100 ALA A C 1
ATOM 773 O O . ALA A 1 100 ? 9.987 -34.771 -2.458 1.00 43.91 100 ALA A O 1
ATOM 775 N N . HIS A 1 101 ? 8.026 -35.500 -3.316 1.00 31.51 101 HIS A N 1
ATOM 776 C CA . HIS A 1 101 ? 7.291 -35.360 -2.060 1.00 31.40 101 HIS A CA 1
ATOM 777 C C . HIS A 1 101 ? 8.011 -36.055 -0.908 1.00 26.18 101 HIS A C 1
ATOM 778 O O . HIS A 1 101 ? 8.243 -35.457 0.151 1.00 32.10 101 HIS A O 1
ATOM 785 N N . SER A 1 102 ? 8.379 -37.323 -1.104 1.00 25.19 102 SER A N 1
ATOM 786 C CA . SER A 1 102 ? 9.081 -38.065 -0.062 1.00 30.29 102 SER A CA 1
ATOM 787 C C . SER A 1 102 ? 10.420 -37.419 0.268 1.00 33.90 102 SER A C 1
ATOM 788 O O . SER A 1 102 ? 10.771 -37.264 1.444 1.00 41.54 102 SER A O 1
ATOM 791 N N . LEU A 1 103 ? 11.180 -37.034 -0.761 1.00 28.26 103 LEU A N 1
ATOM 792 C CA . LEU A 1 103 ? 12.469 -36.391 -0.533 1.00 28.75 103 LEU A CA 1
ATOM 793 C C . LEU A 1 103 ? 12.305 -35.069 0.195 1.00 33.73 103 LEU A C 1
ATOM 794 O O . LEU A 1 103 ? 13.102 -34.739 1.076 1.00 38.67 103 LEU A O 1
ATOM 799 N N . ALA A 1 104 ? 11.286 -34.291 -0.163 1.00 36.04 104 ALA A N 1
ATOM 800 C CA . ALA A 1 104 ? 11.079 -33.024 0.521 1.00 38.37 104 ALA A CA 1
ATOM 801 C C . ALA A 1 104 ? 10.751 -33.255 1.991 1.00 32.93 104 ALA A C 1
ATOM 802 O O . ALA A 1 104 ? 11.401 -32.690 2.877 1.00 27.82 104 ALA A O 1
ATOM 804 N N . THR A 1 105 ? 9.785 -34.136 2.270 1.00 30.36 105 THR A N 1
ATOM 805 C CA . THR A 1 105 ? 9.415 -34.419 3.655 1.00 33.72 105 THR A CA 1
ATOM 806 C C . THR A 1 105 ? 10.568 -35.021 4.455 1.00 34.23 105 THR A C 1
ATOM 807 O O . THR A 1 105 ? 10.606 -34.877 5.682 1.00 38.51 105 THR A O 1
ATOM 811 N N . SER A 1 106 ? 11.507 -35.702 3.794 1.00 32.63 106 SER A N 1
ATOM 812 C CA . SER A 1 106 ? 12.608 -36.314 4.528 1.00 37.20 106 SER A CA 1
ATOM 813 C C . SER A 1 106 ? 13.755 -35.337 4.756 1.00 40.83 106 SER A C 1
ATOM 814 O O . SER A 1 106 ? 14.339 -35.307 5.847 1.00 42.40 106 SER A O 1
ATOM 817 N N . LEU A 1 107 ? 14.089 -34.532 3.748 1.00 33.10 107 LEU A N 1
ATOM 818 C CA . LEU A 1 107 ? 15.288 -33.700 3.750 1.00 34.91 107 LEU A CA 1
ATOM 819 C C . LEU A 1 107 ? 15.049 -32.277 4.238 1.00 38.41 107 LEU A C 1
ATOM 820 O O . LEU A 1 107 ? 15.901 -31.729 4.943 1.00 35.51 107 LEU A O 1
ATOM 825 N N . ILE A 1 108 ? 13.922 -31.651 3.875 1.00 27.90 108 ILE A N 1
ATOM 826 C CA . ILE A 1 108 ? 13.737 -30.230 4.183 1.00 26.58 108 ILE A CA 1
ATOM 827 C C . ILE A 1 108 ? 13.725 -29.951 5.679 1.00 40.51 108 ILE A C 1
ATOM 828 O O . ILE A 1 108 ? 14.284 -28.929 6.092 1.00 50.52 108 ILE A O 1
ATOM 833 N N . PRO A 1 109 ? 13.111 -30.773 6.543 1.00 42.28 109 PRO A N 1
ATOM 834 C CA . PRO A 1 109 ? 13.191 -30.469 7.987 1.00 48.48 109 PRO A CA 1
ATOM 835 C C . PRO A 1 109 ? 14.613 -30.448 8.537 1.00 56.90 109 PRO A C 1
ATOM 836 O O . PRO A 1 109 ? 14.955 -29.548 9.321 1.00 69.57 109 PRO A O 1
ATOM 840 N N . LYS A 1 110 ? 15.456 -31.407 8.146 1.00 52.08 110 LYS A N 1
ATOM 841 C CA . LYS A 1 110 ? 16.843 -31.406 8.603 1.00 54.11 110 LYS A CA 1
ATOM 842 C C . LYS A 1 110 ? 17.602 -30.184 8.086 1.00 53.78 110 LYS A C 1
ATOM 843 O O . LYS A 1 110 ? 18.358 -29.552 8.833 1.00 60.88 110 LYS A O 1
ATOM 849 N N . MET A 1 111 ? 17.410 -29.838 6.811 1.00 49.86 111 MET A N 1
ATOM 850 C CA . MET A 1 111 ? 17.969 -28.603 6.260 1.00 49.58 111 MET A CA 1
ATOM 851 C C . MET A 1 111 ? 17.504 -27.383 7.047 1.00 60.94 111 MET A C 1
ATOM 852 O O . MET A 1 111 ? 18.290 -26.468 7.331 1.00 61.92 111 MET A O 1
ATOM 857 N N . GLN A 1 112 ? 16.213 -27.348 7.379 1.00 70.23 112 GLN A N 1
ATOM 858 C CA . GLN A 1 112 ? 15.630 -26.226 8.100 1.00 74.76 112 GLN A CA 1
ATOM 859 C C . GLN A 1 112 ? 16.273 -26.072 9.466 1.00 92.00 112 GLN A C 1
ATOM 860 O O . GLN A 1 112 ? 16.496 -24.951 9.936 1.00 97.00 112 GLN A O 1
ATOM 866 N N . GLN A 1 113 ? 16.576 -27.192 10.121 1.00 99.13 113 GLN A N 1
ATOM 867 C CA . GLN A 1 113 ? 17.296 -27.099 11.383 1.00 107.59 113 GLN A CA 1
ATOM 868 C C . GLN A 1 113 ? 18.744 -26.676 11.161 1.00 101.99 113 GLN A C 1
ATOM 869 O O . GLN A 1 113 ? 19.312 -25.941 11.977 1.00 102.78 113 GLN A O 1
ATOM 875 N N . ALA A 1 114 ? 19.358 -27.123 10.061 1.00 100.31 114 ALA A N 1
ATOM 876 C CA . ALA A 1 114 ? 20.722 -26.694 9.758 1.00 96.29 114 ALA A CA 1
ATOM 877 C C . ALA A 1 114 ? 20.799 -25.186 9.562 1.00 90.15 114 ALA A C 1
ATOM 878 O O . ALA A 1 114 ? 21.852 -24.580 9.796 1.00 81.51 114 ALA A O 1
ATOM 880 N N . PHE A 1 115 ? 19.701 -24.571 9.124 1.00 89.27 115 PHE A N 1
ATOM 881 C CA . PHE A 1 115 ? 19.658 -23.114 9.012 1.00 85.12 115 PHE A CA 1
ATOM 882 C C . PHE A 1 115 ? 19.803 -22.405 10.356 1.00 88.69 115 PHE A C 1
ATOM 883 O O . PHE A 1 115 ? 20.071 -21.197 10.372 1.00 91.59 115 PHE A O 1
ATOM 891 N N . ASP A 1 116 ? 19.638 -23.116 11.476 1.00 87.49 116 ASP A N 1
ATOM 892 C CA . ASP A 1 116 ? 19.626 -22.502 12.800 1.00 89.79 116 ASP A CA 1
ATOM 893 C C . ASP A 1 116 ? 20.967 -22.564 13.523 1.00 88.30 116 ASP A C 1
ATOM 894 O O . ASP A 1 116 ? 21.110 -21.922 14.569 1.00 87.27 116 ASP A O 1
ATOM 899 N N . GLU A 1 117 ? 21.941 -23.317 13.010 1.00 89.21 117 GLU A N 1
ATOM 900 C CA . GLU A 1 117 ? 23.283 -23.393 13.594 1.00 86.00 117 GLU A CA 1
ATOM 901 C C . GLU A 1 117 ? 24.229 -22.733 12.598 1.00 88.59 117 GLU A C 1
ATOM 902 O O . GLU A 1 117 ? 24.652 -23.354 11.617 1.00 82.43 117 GLU A O 1
ATOM 908 N N . GLY A 1 118 ? 24.584 -21.483 12.874 1.00 98.44 118 GLY A N 1
ATOM 909 C CA . GLY A 1 118 ? 24.984 -20.568 11.830 1.00 107.88 118 GLY A CA 1
ATOM 910 C C . GLY A 1 118 ? 23.813 -19.640 11.582 1.00 117.09 118 GLY A C 1
ATOM 911 O O . GLY A 1 118 ? 22.752 -20.085 11.135 1.00 116.78 118 GLY A O 1
ATOM 912 N N . ASP A 1 119 ? 23.974 -18.360 11.894 1.00 124.62 119 ASP A N 1
ATOM 913 C CA . ASP A 1 119 ? 22.827 -17.472 11.970 1.00 128.61 119 ASP A CA 1
ATOM 914 C C . ASP A 1 119 ? 22.543 -16.808 10.626 1.00 130.96 119 ASP A C 1
ATOM 915 O O . ASP A 1 119 ? 23.422 -16.689 9.767 1.00 130.99 119 ASP A O 1
ATOM 920 N N . TYR A 1 120 ? 21.286 -16.365 10.481 1.00 130.70 120 TYR A N 1
ATOM 921 C CA . TYR A 1 120 ? 20.625 -15.928 9.251 1.00 128.12 120 TYR A CA 1
ATOM 922 C C . TYR A 1 120 ? 20.090 -17.151 8.517 1.00 116.52 120 TYR A C 1
ATOM 923 O O . TYR A 1 120 ? 20.851 -17.947 7.958 1.00 118.88 120 TYR A O 1
ATOM 932 N N . LYS A 1 121 ? 18.771 -17.311 8.548 1.00 103.84 121 LYS A N 1
ATOM 933 C CA . LYS A 1 121 ? 18.120 -18.478 7.989 1.00 90.12 121 LYS A CA 1
ATOM 934 C C . LYS A 1 121 ? 17.550 -18.122 6.626 1.00 83.14 121 LYS A C 1
ATOM 935 O O . LYS A 1 121 ? 16.792 -17.141 6.516 1.00 77.59 121 LYS A O 1
ATOM 941 N N . PRO A 1 122 ? 17.937 -18.817 5.561 1.00 76.12 122 PRO A N 1
ATOM 942 C CA . PRO A 1 122 ? 17.310 -18.583 4.258 1.00 69.97 122 PRO A CA 1
ATOM 943 C C . PRO A 1 122 ? 15.890 -19.119 4.243 1.00 61.29 122 PRO A C 1
ATOM 944 O O . PRO A 1 122 ? 15.488 -19.925 5.083 1.00 64.22 122 PRO A O 1
ATOM 948 N N . ILE A 1 123 ? 15.124 -18.641 3.271 1.00 55.46 123 ILE A N 1
ATOM 949 C CA . ILE A 1 123 ? 13.709 -18.964 3.148 1.00 48.89 123 ILE A CA 1
ATOM 950 C C . ILE A 1 123 ? 13.526 -19.913 1.973 1.00 44.37 123 ILE A C 1
ATOM 951 O O . ILE A 1 123 ? 14.016 -19.646 0.870 1.00 45.34 123 ILE A O 1
ATOM 956 N N . LEU A 1 124 ? 12.820 -21.016 2.211 1.00 35.36 124 LEU A N 1
ATOM 957 C CA . LEU A 1 124 ? 12.575 -22.032 1.197 1.00 28.91 124 LEU A CA 1
ATOM 958 C C . LEU A 1 124 ? 11.166 -21.898 0.637 1.00 32.70 124 LEU A C 1
ATOM 959 O O . LEU A 1 124 ? 10.213 -21.638 1.378 1.00 25.98 124 LEU A O 1
ATOM 964 N N . SER A 1 125 ? 11.040 -22.080 -0.675 1.00 32.21 125 SER A N 1
ATOM 965 C CA . SER A 1 125 ? 9.750 -22.264 -1.336 1.00 28.73 125 SER A CA 1
ATOM 966 C C . SER A 1 125 ? 9.816 -23.621 -2.025 1.00 32.70 125 SER A C 1
ATOM 967 O O . SER A 1 125 ? 10.417 -23.748 -3.096 1.00 40.50 125 SER A O 1
ATOM 970 N N . VAL A 1 126 ? 9.214 -24.633 -1.407 1.00 42.51 126 VAL A N 1
ATOM 971 C CA . VAL A 1 126 ? 9.344 -26.018 -1.847 1.00 33.41 126 VAL A CA 1
ATOM 972 C C . VAL A 1 126 ? 8.065 -26.428 -2.562 1.00 31.27 126 VAL A C 1
ATOM 973 O O . VAL A 1 126 ? 6.984 -26.447 -1.962 1.00 36.34 126 VAL A O 1
ATOM 977 N N . GLU A 1 127 ? 8.188 -26.766 -3.840 1.00 31.39 127 GLU A N 1
ATOM 978 C CA . GLU A 1 127 ? 7.069 -27.228 -4.646 1.00 30.22 127 GLU A CA 1
ATOM 979 C C . GLU A 1 127 ? 7.337 -28.646 -5.127 1.00 39.76 127 GLU A C 1
ATOM 980 O O . GLU A 1 127 ? 8.481 -29.002 -5.429 1.00 39.47 127 GLU A O 1
ATOM 986 N N . ALA A 1 128 ? 6.277 -29.452 -5.190 1.00 42.63 128 ALA A N 1
ATOM 987 C CA . ALA A 1 128 ? 6.412 -30.832 -5.635 1.00 34.75 128 ALA A CA 1
ATOM 988 C C . ALA A 1 128 ? 6.883 -30.883 -7.084 1.00 48.69 128 ALA A C 1
ATOM 989 O O . ALA A 1 128 ? 6.567 -30.011 -7.898 1.00 41.79 128 ALA A O 1
ATOM 991 N N . ILE A 1 129 ? 7.646 -31.922 -7.400 1.00 54.70 129 ILE A N 1
ATOM 992 C CA . ILE A 1 129 ? 8.292 -32.040 -8.701 1.00 57.66 129 ILE A CA 1
ATOM 993 C C . ILE A 1 129 ? 7.290 -32.528 -9.739 1.00 54.17 129 ILE A C 1
ATOM 994 O O . ILE A 1 129 ? 6.315 -33.221 -9.425 1.00 57.79 129 ILE A O 1
ATOM 999 N N . ASP A 1 130 ? 7.525 -32.146 -10.993 1.00 59.88 130 ASP A N 1
ATOM 1000 C CA . ASP A 1 130 ? 6.844 -32.718 -12.152 1.00 71.81 130 ASP A CA 1
ATOM 1001 C C . ASP A 1 130 ? 7.939 -33.247 -13.073 1.00 76.65 130 ASP A C 1
ATOM 1002 O O . ASP A 1 130 ? 8.510 -32.491 -13.865 1.00 77.69 130 ASP A O 1
ATOM 1007 N N . VAL A 1 131 ? 8.222 -34.549 -12.965 1.00 79.53 131 VAL A N 1
ATOM 1008 C CA . VAL A 1 131 ? 9.356 -35.147 -13.669 1.00 77.94 131 VAL A CA 1
ATOM 1009 C C . VAL A 1 131 ? 9.232 -34.974 -15.177 1.00 77.98 131 VAL A C 1
ATOM 1010 O O . VAL A 1 131 ? 10.242 -34.963 -15.891 1.00 77.25 131 VAL A O 1
ATOM 1014 N N . ASP A 1 132 ? 8.005 -34.835 -15.686 1.00 81.46 132 ASP A N 1
ATOM 1015 C CA . ASP A 1 132 ? 7.818 -34.660 -17.123 1.00 75.77 132 ASP A CA 1
ATOM 1016 C C . ASP A 1 132 ? 8.435 -33.360 -17.618 1.00 68.97 132 ASP A C 1
ATOM 1017 O O . ASP A 1 132 ? 8.927 -33.299 -18.750 1.00 73.06 132 ASP A O 1
ATOM 1022 N N . GLU A 1 133 ? 8.424 -32.314 -16.790 1.00 66.90 133 GLU A N 1
ATOM 1023 C CA . GLU A 1 133 ? 8.943 -31.016 -17.192 1.00 72.90 133 GLU A CA 1
ATOM 1024 C C . GLU A 1 133 ? 9.936 -30.429 -16.196 1.00 63.76 133 GLU A C 1
ATOM 1025 O O . GLU A 1 133 ? 10.372 -29.287 -16.384 1.00 56.88 133 GLU A O 1
ATOM 1031 N N . ALA A 1 134 ? 10.318 -31.176 -15.155 1.00 55.90 134 ALA A N 1
ATOM 1032 C CA . ALA A 1 134 ? 11.232 -30.642 -14.147 1.00 56.94 134 ALA A CA 1
ATOM 1033 C C . ALA A 1 134 ? 12.560 -30.221 -14.762 1.00 60.43 134 ALA A C 1
ATOM 1034 O O . ALA A 1 134 ? 13.159 -29.225 -14.341 1.00 57.11 134 ALA A O 1
ATOM 1036 N N . THR A 1 135 ? 13.040 -30.971 -15.755 1.00 57.86 135 THR A N 1
ATOM 1037 C CA . THR A 1 135 ? 14.275 -30.605 -16.443 1.00 55.51 135 THR A CA 1
ATOM 1038 C C . THR A 1 135 ? 14.133 -29.249 -17.129 1.00 49.66 135 THR A C 1
ATOM 1039 O O . THR A 1 135 ? 14.983 -28.359 -16.975 1.00 49.87 135 THR A O 1
ATOM 1043 N N . LYS A 1 136 ? 13.045 -29.072 -17.880 1.00 59.31 136 LYS A N 1
ATOM 1044 C CA . LYS A 1 136 ? 12.789 -27.797 -18.539 1.00 65.29 136 LYS A CA 1
ATOM 1045 C C . LYS A 1 136 ? 12.548 -26.687 -17.522 1.00 61.84 136 LYS A C 1
ATOM 1046 O O . LYS A 1 136 ? 12.992 -25.549 -17.720 1.00 59.85 136 LYS A O 1
ATOM 1052 N N . GLU A 1 137 ? 11.845 -26.996 -16.428 1.00 66.16 137 GLU A N 1
ATOM 1053 C CA . GLU A 1 137 ? 11.631 -26.004 -15.378 1.00 70.27 137 GLU A CA 1
ATOM 1054 C C . GLU A 1 137 ? 12.955 -25.545 -14.779 1.00 71.19 137 GLU A C 1
ATOM 1055 O O . GLU A 1 137 ? 13.123 -24.364 -14.451 1.00 77.85 137 GLU A O 1
ATOM 1061 N N . LEU A 1 138 ? 13.905 -26.469 -14.629 1.00 61.40 138 LEU A N 1
ATOM 1062 C CA . LEU A 1 138 ? 15.215 -26.114 -14.097 1.00 56.63 138 LEU A CA 1
ATOM 1063 C C . LEU A 1 138 ? 15.996 -25.265 -15.091 1.00 54.98 138 LEU A C 1
ATOM 1064 O O . LEU A 1 138 ? 16.684 -24.315 -14.698 1.00 49.93 138 LEU A O 1
ATOM 1069 N N . ARG A 1 139 ? 15.898 -25.589 -16.384 1.00 54.15 139 ARG A N 1
ATOM 1070 C CA . ARG A 1 139 ? 16.589 -24.792 -17.395 1.00 63.33 139 ARG A CA 1
ATOM 1071 C C . ARG A 1 139 ? 16.039 -23.370 -17.455 1.00 65.22 139 ARG A C 1
ATOM 1072 O O . ARG A 1 139 ? 16.802 -22.397 -17.466 1.00 68.53 139 ARG A O 1
ATOM 1080 N N . GLU A 1 140 ? 14.711 -23.230 -17.491 1.00 63.91 140 GLU A N 1
ATOM 1081 C CA . GLU A 1 140 ? 14.102 -21.918 -17.684 1.00 69.94 140 GLU A CA 1
ATOM 1082 C C . GLU A 1 140 ? 14.298 -20.993 -16.490 1.00 67.09 140 GLU A C 1
ATOM 1083 O O . GLU A 1 140 ? 14.108 -19.780 -16.626 1.00 62.43 140 GLU A O 1
ATOM 1089 N N . GLY A 1 141 ? 14.666 -21.532 -15.333 1.00 68.12 141 GLY A N 1
ATOM 1090 C CA . GLY A 1 141 ? 14.787 -20.744 -14.127 1.00 66.45 141 GLY A CA 1
ATOM 1091 C C . GLY A 1 141 ? 13.562 -20.724 -13.242 1.00 57.55 141 GLY A C 1
ATOM 1092 O O . GLY A 1 141 ? 13.502 -19.900 -12.322 1.00 57.75 141 GLY A O 1
ATOM 1093 N N . ALA A 1 142 ? 12.584 -21.599 -13.489 1.00 47.75 142 ALA A N 1
ATOM 1094 C CA . ALA A 1 142 ? 11.398 -21.653 -12.643 1.00 46.18 142 ALA A CA 1
ATOM 1095 C C . ALA A 1 142 ? 11.714 -22.152 -11.240 1.00 50.98 142 ALA A C 1
ATOM 1096 O O . ALA A 1 142 ? 10.941 -21.887 -10.313 1.00 60.14 142 ALA A O 1
ATOM 1098 N N . CYS A 1 143 ? 12.819 -22.873 -11.066 1.00 49.93 143 CYS A N 1
ATOM 1099 C CA . CYS A 1 143 ? 13.288 -23.280 -9.751 1.00 44.85 143 CYS A CA 1
ATOM 1100 C C . CYS A 1 143 ? 14.809 -23.231 -9.737 1.00 42.66 143 CYS A C 1
ATOM 1101 O O . CYS A 1 143 ? 15.460 -23.381 -10.774 1.00 39.19 143 CYS A O 1
ATOM 1104 N N . ASP A 1 144 ? 15.367 -23.010 -8.548 1.00 37.73 144 ASP A N 1
ATOM 1105 C CA . ASP A 1 144 ? 16.811 -22.906 -8.388 1.00 38.13 144 ASP A CA 1
ATOM 1106 C C . ASP A 1 144 ? 17.472 -24.264 -8.192 1.00 42.91 144 ASP A C 1
ATOM 1107 O O . ASP A 1 144 ? 18.510 -24.543 -8.803 1.00 40.17 144 ASP A O 1
ATOM 1112 N N . ILE A 1 145 ? 16.890 -25.114 -7.349 1.00 37.83 145 ILE A N 1
ATOM 1113 C CA . ILE A 1 145 ? 17.462 -26.407 -6.999 1.00 28.55 145 ILE A CA 1
ATOM 1114 C C . ILE A 1 145 ? 16.365 -27.459 -7.065 1.00 42.59 145 ILE A C 1
ATOM 1115 O O . ILE A 1 145 ? 15.245 -27.233 -6.594 1.00 40.69 145 ILE A O 1
ATOM 1120 N N . LEU A 1 146 ? 16.686 -28.606 -7.654 1.00 45.73 146 LEU A N 1
ATOM 1121 C CA . LEU A 1 146 ? 15.753 -29.712 -7.807 1.00 33.40 146 LEU A CA 1
ATOM 1122 C C . LEU A 1 146 ? 16.206 -30.872 -6.931 1.00 33.00 146 LEU A C 1
ATOM 1123 O O . LEU A 1 146 ? 17.357 -31.301 -7.015 1.00 28.38 146 LEU A O 1
ATOM 1128 N N . LEU A 1 147 ? 15.312 -31.373 -6.088 1.00 32.11 147 LEU A N 1
ATOM 1129 C CA . LEU A 1 147 ? 15.601 -32.545 -5.265 1.00 24.40 147 LEU A CA 1
ATOM 1130 C C . LEU A 1 147 ? 14.862 -33.719 -5.891 1.00 30.50 147 LEU A C 1
ATOM 1131 O O . LEU A 1 147 ? 13.641 -33.832 -5.765 1.00 42.01 147 LEU A O 1
ATOM 1136 N N . ALA A 1 148 ? 15.591 -34.592 -6.583 1.00 33.43 148 ALA A N 1
ATOM 1137 C CA . ALA A 1 148 ? 14.930 -35.660 -7.323 1.00 23.95 148 ALA A CA 1
ATOM 1138 C C . ALA A 1 148 ? 15.762 -36.928 -7.221 1.00 32.05 148 ALA A C 1
ATOM 1139 O O . ALA A 1 148 ? 16.807 -36.955 -6.572 1.00 30.59 148 ALA A O 1
ATOM 1141 N N . PHE A 1 149 ? 15.279 -37.997 -7.841 1.00 32.09 149 PHE A N 1
ATOM 1142 C CA . PHE A 1 149 ? 15.996 -39.259 -7.817 1.00 30.32 149 PHE A CA 1
ATOM 1143 C C . PHE A 1 149 ? 16.917 -39.372 -9.029 1.00 34.81 149 PHE A C 1
ATOM 1144 O O . PHE A 1 149 ? 16.945 -38.505 -9.906 1.00 37.88 149 PHE A O 1
ATOM 1152 N N . ASP A 1 150 ? 17.688 -40.459 -9.058 1.00 34.91 150 ASP A N 1
ATOM 1153 C CA . ASP A 1 150 ? 18.700 -40.677 -10.085 1.00 39.20 150 ASP A CA 1
ATOM 1154 C C . ASP A 1 150 ? 18.101 -40.562 -11.479 1.00 30.96 150 ASP A C 1
ATOM 1155 O O . ASP A 1 150 ? 17.162 -41.283 -11.825 1.00 37.34 150 ASP A O 1
ATOM 1160 N N . ASP A 1 151 ? 18.648 -39.648 -12.278 1.00 34.96 151 ASP A N 1
ATOM 1161 C CA . ASP A 1 151 ? 18.148 -39.379 -13.622 1.00 37.80 151 ASP A CA 1
ATOM 1162 C C . ASP A 1 151 ? 19.333 -39.227 -14.562 1.00 49.45 151 ASP A C 1
ATOM 1163 O O . ASP A 1 151 ? 20.215 -38.399 -14.316 1.00 45.50 151 ASP A O 1
ATOM 1168 N N . ASP A 1 152 ? 19.344 -40.015 -15.642 1.00 53.65 152 ASP A N 1
ATOM 1169 C CA . ASP A 1 152 ? 20.475 -40.011 -16.566 1.00 54.94 152 ASP A CA 1
ATOM 1170 C C . ASP A 1 152 ? 20.684 -38.660 -17.239 1.00 52.63 152 ASP A C 1
ATOM 1171 O O . ASP A 1 152 ? 21.799 -38.372 -17.685 1.00 51.90 152 ASP A O 1
ATOM 1176 N N . ILE A 1 153 ? 19.649 -37.830 -17.327 1.00 46.40 153 ILE A N 1
ATOM 1177 C CA . ILE A 1 153 ? 19.773 -36.522 -17.963 1.00 42.77 153 ILE A CA 1
ATOM 1178 C C . ILE A 1 153 ? 20.201 -35.458 -16.962 1.00 42.59 153 ILE A C 1
ATOM 1179 O O . ILE A 1 153 ? 21.132 -34.689 -17.213 1.00 39.29 153 ILE A O 1
ATOM 1184 N N . LEU A 1 154 ? 19.530 -35.403 -15.809 1.00 33.04 154 LEU A N 1
ATOM 1185 C CA . LEU A 1 154 ? 19.820 -34.375 -14.816 1.00 43.88 154 LEU A CA 1
ATOM 1186 C C . LEU A 1 154 ? 21.169 -34.575 -14.138 1.00 45.07 154 LEU A C 1
ATOM 1187 O O . LEU A 1 154 ? 21.730 -33.609 -13.611 1.00 42.04 154 LEU A O 1
ATOM 1192 N N . ARG A 1 155 ? 21.704 -35.796 -14.145 1.00 47.65 155 ARG A N 1
ATOM 1193 C CA . ARG A 1 155 ? 22.969 -36.069 -13.475 1.00 51.70 155 ARG A CA 1
ATOM 1194 C C . ARG A 1 155 ? 24.177 -35.590 -14.273 1.00 53.72 155 ARG A C 1
ATOM 1195 O O . ARG A 1 155 ? 25.258 -35.426 -13.696 1.00 47.80 155 ARG A O 1
ATOM 1203 N N . LEU A 1 156 ? 24.018 -35.350 -15.569 1.00 50.40 156 LEU A N 1
ATOM 1204 C CA . LEU A 1 156 ? 25.107 -35.014 -16.471 1.00 47.28 156 LEU A CA 1
ATOM 1205 C C . LEU A 1 156 ? 25.055 -33.546 -16.877 1.00 51.46 156 LEU A C 1
ATOM 1206 O O . LEU A 1 156 ? 24.047 -32.865 -16.659 1.00 47.71 156 LEU A O 1
ATOM 1211 N N . PRO A 1 157 ? 26.134 -33.017 -17.453 1.00 48.55 157 PRO A N 1
ATOM 1212 C CA . PRO A 1 157 ? 26.079 -31.678 -18.053 1.00 51.06 157 PRO A CA 1
ATOM 1213 C C . PRO A 1 157 ? 24.959 -31.588 -19.074 1.00 51.01 157 PRO A C 1
ATOM 1214 O O . PRO A 1 157 ? 24.605 -32.594 -19.708 1.00 57.19 157 PRO A O 1
ATOM 1218 N N . PRO A 1 158 ? 24.380 -30.394 -19.280 1.00 36.46 158 PRO A N 1
ATOM 1219 C CA . PRO A 1 158 ? 24.785 -29.093 -18.731 1.00 41.56 158 PRO A CA 1
ATOM 1220 C C . PRO A 1 158 ? 24.392 -28.848 -17.272 1.00 45.99 158 PRO A C 1
ATOM 1221 O O . PRO A 1 158 ? 24.593 -27.742 -16.772 1.00 47.44 158 PRO A O 1
ATOM 1225 N N . TYR A 1 159 ? 23.850 -29.859 -16.601 1.00 43.65 159 TYR A N 1
ATOM 1226 C CA . TYR A 1 159 ? 23.392 -29.704 -15.230 1.00 38.41 159 TYR A CA 1
ATOM 1227 C C . TYR A 1 159 ? 24.483 -30.102 -14.244 1.00 35.39 159 TYR A C 1
ATOM 1228 O O . TYR A 1 159 ? 25.330 -30.952 -14.530 1.00 45.70 159 TYR A O 1
ATOM 1237 N N . GLN A 1 160 ? 24.457 -29.464 -13.078 1.00 32.49 160 GLN A N 1
ATOM 1238 C CA . GLN A 1 160 ? 25.311 -29.831 -11.958 1.00 28.54 160 GLN A CA 1
ATOM 1239 C C . GLN A 1 160 ? 24.522 -30.723 -11.010 1.00 33.28 160 GLN A C 1
ATOM 1240 O O . GLN A 1 160 ? 23.368 -30.425 -10.685 1.00 43.49 160 GLN A O 1
ATOM 1246 N N . SER A 1 161 ? 25.144 -31.812 -10.572 1.00 32.29 161 SER A N 1
ATOM 1247 C CA . SER A 1 161 ? 24.488 -32.784 -9.713 1.00 29.99 161 SER A CA 1
ATOM 1248 C C . SER A 1 161 ? 25.324 -33.035 -8.469 1.00 29.30 161 SER A C 1
ATOM 1249 O O . SER A 1 161 ? 26.555 -32.957 -8.498 1.00 31.52 161 SER A O 1
ATOM 1252 N N . GLN A 1 162 ? 24.635 -33.337 -7.371 1.00 34.42 162 GLN A N 1
ATOM 1253 C CA . GLN A 1 162 ? 25.270 -33.757 -6.127 1.00 36.41 162 GLN A CA 1
ATOM 1254 C C . GLN A 1 162 ? 24.485 -34.933 -5.573 1.00 36.38 162 GLN A C 1
ATOM 1255 O O . GLN A 1 162 ? 23.283 -34.810 -5.317 1.00 32.23 162 GLN A O 1
ATOM 1261 N N . LEU A 1 163 ? 25.155 -36.068 -5.401 1.00 29.26 163 LEU A N 1
ATOM 1262 C CA . LEU A 1 163 ? 24.514 -37.226 -4.792 1.00 32.88 163 LEU A CA 1
ATOM 1263 C C . LEU A 1 163 ? 24.337 -36.972 -3.302 1.00 45.35 163 LEU A C 1
ATOM 1264 O O . LEU A 1 163 ? 25.318 -36.796 -2.572 1.00 51.65 163 LEU A O 1
ATOM 1269 N N . ILE A 1 164 ? 23.085 -36.940 -2.850 1.00 41.88 164 ILE A N 1
ATOM 1270 C CA . ILE A 1 164 ? 22.821 -36.715 -1.435 1.00 40.20 164 ILE A CA 1
ATOM 1271 C C . ILE A 1 164 ? 22.996 -38.004 -0.649 1.00 41.88 164 ILE A C 1
ATOM 1272 O O . ILE A 1 164 ? 23.700 -38.038 0.367 1.00 55.52 164 ILE A O 1
ATOM 1277 N N . ALA A 1 165 ? 22.365 -39.083 -1.107 1.00 38.22 165 ALA A N 1
ATOM 1278 C CA . ALA A 1 165 ? 22.434 -40.338 -0.378 1.00 39.06 165 ALA A CA 1
ATOM 1279 C C . ALA A 1 165 ? 22.052 -41.505 -1.277 1.00 44.91 165 ALA A C 1
ATOM 1280 O O . ALA A 1 165 ? 21.316 -41.355 -2.265 1.00 53.15 165 ALA A O 1
ATOM 1282 N N . LYS A 1 166 ? 22.581 -42.670 -0.905 1.00 41.90 166 LYS A N 1
ATOM 1283 C CA . LYS A 1 166 ? 22.240 -43.960 -1.486 1.00 45.64 166 LYS A CA 1
ATOM 1284 C C . LYS A 1 166 ? 21.491 -44.775 -0.440 1.00 53.24 166 LYS A C 1
ATOM 1285 O O . LYS A 1 166 ? 21.985 -44.966 0.677 1.00 60.67 166 LYS A O 1
ATOM 1291 N N . THR A 1 167 ? 20.312 -45.261 -0.815 1.00 47.71 167 THR A N 1
ATOM 1292 C CA . THR A 1 167 ? 19.358 -45.919 0.064 1.00 49.00 167 THR A CA 1
ATOM 1293 C C . THR A 1 167 ? 18.881 -47.189 -0.640 1.00 41.50 167 THR A C 1
ATOM 1294 O O . THR A 1 167 ? 19.341 -47.518 -1.735 1.00 34.33 167 THR A O 1
ATOM 1298 N N . GLU A 1 168 ? 17.961 -47.921 -0.015 1.00 40.17 168 GLU A N 1
ATOM 1299 C CA . GLU A 1 168 ? 17.391 -49.116 -0.616 1.00 43.53 168 GLU A CA 1
ATOM 1300 C C . GLU A 1 168 ? 15.870 -49.058 -0.597 1.00 41.42 168 GLU A C 1
ATOM 1301 O O . GLU A 1 168 ? 15.257 -48.552 0.348 1.00 41.91 168 GLU A O 1
ATOM 1307 N N . LEU A 1 169 ? 15.275 -49.571 -1.669 1.00 35.98 169 LEU A N 1
ATOM 1308 C CA . LEU A 1 169 ? 13.885 -50.003 -1.670 1.00 38.94 169 LEU A CA 1
ATOM 1309 C C . LEU A 1 169 ? 13.812 -51.375 -1.016 1.00 42.76 169 LEU A C 1
ATOM 1310 O O . LEU A 1 169 ? 14.390 -52.345 -1.528 1.00 39.36 169 LEU A O 1
ATOM 1315 N N . LEU A 1 170 ? 13.120 -51.447 0.120 1.00 43.32 170 LEU A N 1
ATOM 1316 C CA . LEU A 1 170 ? 12.932 -52.657 0.903 1.00 41.16 170 LEU A CA 1
ATOM 1317 C C . LEU A 1 170 ? 11.537 -53.205 0.674 1.00 44.31 170 LEU A C 1
ATOM 1318 O O . LEU A 1 170 ? 10.555 -52.452 0.802 1.00 38.64 170 LEU A O 1
ATOM 1323 N N . PRO A 1 171 ? 11.406 -54.478 0.299 1.00 44.03 171 PRO A N 1
ATOM 1324 C CA . PRO A 1 171 ? 10.078 -55.104 0.226 1.00 48.09 171 PRO A CA 1
ATOM 1325 C C . PRO A 1 171 ? 9.564 -55.386 1.629 1.00 46.81 171 PRO A C 1
ATOM 1326 O O . PRO A 1 171 ? 10.177 -56.139 2.390 1.00 54.42 171 PRO A O 1
ATOM 1330 N N . VAL A 1 172 ? 8.438 -54.769 1.977 1.00 42.11 172 VAL A N 1
ATOM 1331 C CA . VAL A 1 172 ? 7.932 -54.819 3.337 1.00 46.03 172 VAL A CA 1
ATOM 1332 C C . VAL A 1 172 ? 6.470 -55.242 3.345 1.00 55.03 172 VAL A C 1
ATOM 1333 O O . VAL A 1 172 ? 5.724 -55.053 2.373 1.00 58.92 172 VAL A O 1
ATOM 1337 N N . SER A 1 173 ? 6.084 -55.822 4.485 1.00 54.51 173 SER A N 1
ATOM 1338 C CA . SER A 1 173 ? 4.720 -56.226 4.787 1.00 60.73 173 SER A CA 1
ATOM 1339 C C . SER A 1 173 ? 4.325 -55.714 6.163 1.00 54.14 173 SER A C 1
ATOM 1340 O O . SER A 1 173 ? 5.170 -55.486 7.035 1.00 52.10 173 SER A O 1
ATOM 1343 N N . ALA A 1 174 ? 3.017 -55.572 6.357 1.00 49.05 174 ALA A N 1
ATOM 1344 C CA . ALA A 1 174 ? 2.477 -55.280 7.675 1.00 55.55 174 ALA A CA 1
ATOM 1345 C C . ALA A 1 174 ? 2.746 -56.442 8.626 1.00 62.18 174 ALA A C 1
ATOM 1346 O O . ALA A 1 174 ? 2.957 -57.585 8.212 1.00 55.10 174 ALA A O 1
ATOM 1348 N N . CYS A 1 175 ? 2.731 -56.140 9.920 1.00 71.10 175 CYS A N 1
ATOM 1349 C CA . CYS A 1 175 ? 2.982 -57.135 10.949 1.00 81.12 175 CYS A CA 1
ATOM 1350 C C . CYS A 1 175 ? 1.845 -57.142 11.958 1.00 91.27 175 CYS A C 1
ATOM 1351 O O . CYS A 1 175 ? 1.249 -56.102 12.253 1.00 89.58 175 CYS A O 1
ATOM 1354 N N . ASP A 1 176 ? 1.555 -58.326 12.488 1.00 104.10 176 ASP A N 1
ATOM 1355 C CA . ASP A 1 176 ? 0.543 -58.445 13.521 1.00 112.48 176 ASP A CA 1
ATOM 1356 C C . ASP A 1 176 ? 1.012 -57.756 14.802 1.00 116.62 176 ASP A C 1
ATOM 1357 O O . ASP A 1 176 ? 2.148 -57.284 14.912 1.00 114.63 176 ASP A O 1
ATOM 1362 N N . GLU A 1 177 ? 0.108 -57.699 15.782 1.00 118.67 177 GLU A N 1
ATOM 1363 C CA . GLU A 1 177 ? 0.430 -57.043 17.043 1.00 115.62 177 GLU A CA 1
ATOM 1364 C C . GLU A 1 177 ? 1.588 -57.739 17.750 1.00 111.33 177 GLU A C 1
ATOM 1365 O O . GLU A 1 177 ? 2.421 -57.081 18.387 1.00 108.86 177 GLU A O 1
ATOM 1371 N N . MET A 1 178 ? 1.662 -59.069 17.651 1.00 113.45 178 MET A N 1
ATOM 1372 C CA . MET A 1 178 ? 2.828 -59.768 18.183 1.00 114.45 178 MET A CA 1
ATOM 1373 C C . MET A 1 178 ? 4.078 -59.469 17.367 1.00 118.73 178 MET A C 1
ATOM 1374 O O . MET A 1 178 ? 5.186 -59.460 17.914 1.00 117.28 178 MET A O 1
ATOM 1379 N N . GLY A 1 179 ? 3.926 -59.219 16.067 1.00 121.96 179 GLY A N 1
ATOM 1380 C CA . GLY A 1 179 ? 5.061 -58.919 15.219 1.00 120.82 179 GLY A CA 1
ATOM 1381 C C . GLY A 1 179 ? 5.512 -60.102 14.386 1.00 122.63 179 GLY A C 1
ATOM 1382 O O . GLY A 1 179 ? 6.297 -60.937 14.847 1.00 131.72 179 GLY A O 1
ATOM 1383 N N . LYS A 1 180 ? 5.009 -60.177 13.156 1.00 117.64 180 LYS A N 1
ATOM 1384 C CA . LYS A 1 180 ? 5.275 -61.265 12.223 1.00 114.17 180 LYS A CA 1
ATOM 1385 C C . LYS A 1 180 ? 4.788 -60.865 10.834 1.00 106.62 180 LYS A C 1
ATOM 1386 O O . LYS A 1 180 ? 3.748 -60.207 10.713 1.00 107.62 180 LYS A O 1
ATOM 1392 N N . PRO A 1 181 ? 5.496 -61.246 9.768 1.00 99.17 181 PRO A N 1
ATOM 1393 C CA . PRO A 1 181 ? 5.075 -60.853 8.412 1.00 89.82 181 PRO A CA 1
ATOM 1394 C C . PRO A 1 181 ? 3.743 -61.488 8.040 1.00 83.58 181 PRO A C 1
ATOM 1395 O O . PRO A 1 181 ? 3.607 -62.712 8.014 1.00 84.99 181 PRO A O 1
ATOM 1399 N N . ILE A 1 182 ? 2.750 -60.638 7.760 1.00 69.63 182 ILE A N 1
ATOM 1400 C CA . ILE A 1 182 ? 1.439 -61.129 7.341 1.00 67.16 182 ILE A CA 1
ATOM 1401 C C . ILE A 1 182 ? 1.523 -61.752 5.955 1.00 67.81 182 ILE A C 1
ATOM 1402 O O . ILE A 1 182 ? 0.930 -62.805 5.693 1.00 68.74 182 ILE A O 1
ATOM 1407 N N . TYR A 1 183 ? 2.255 -61.115 5.049 1.00 57.59 183 TYR A N 1
ATOM 1408 C CA . TYR A 1 183 ? 2.554 -61.684 3.748 1.00 56.75 183 TYR A CA 1
ATOM 1409 C C . TYR A 1 183 ? 4.024 -62.074 3.699 1.00 65.52 183 TYR A C 1
ATOM 1410 O O . TYR A 1 183 ? 4.841 -61.605 4.498 1.00 72.19 183 TYR A O 1
ATOM 1419 N N . ASP A 1 184 ? 4.358 -62.940 2.749 1.00 65.08 184 ASP A N 1
ATOM 1420 C CA . ASP A 1 184 ? 5.706 -63.478 2.686 1.00 67.03 184 ASP A CA 1
ATOM 1421 C C . ASP A 1 184 ? 5.933 -64.078 1.303 1.00 67.63 184 ASP A C 1
ATOM 1422 O O . ASP A 1 184 ? 5.017 -64.163 0.482 1.00 61.99 184 ASP A O 1
ATOM 1427 N N . PHE A 1 185 ? 7.171 -64.523 1.066 1.00 78.75 185 PHE A N 1
ATOM 1428 C CA . PHE A 1 185 ? 7.562 -65.127 -0.202 1.00 87.76 185 PHE A CA 1
ATOM 1429 C C . PHE A 1 185 ? 7.861 -66.621 -0.100 1.00 95.40 185 PHE A C 1
ATOM 1430 O O . PHE A 1 185 ? 8.197 -67.237 -1.119 1.00 96.84 185 PHE A O 1
ATOM 1438 N N . ILE A 1 186 ? 7.752 -67.223 1.089 1.00 101.29 186 ILE A N 1
ATOM 1439 C CA . ILE A 1 186 ? 7.982 -68.662 1.208 1.00 107.79 186 ILE A CA 1
ATOM 1440 C C . ILE A 1 186 ? 6.819 -69.440 0.603 1.00 110.96 186 ILE A C 1
ATOM 1441 O O . ILE A 1 186 ? 7.015 -70.507 0.006 1.00 111.42 186 ILE A O 1
ATOM 1446 N N . SER A 1 187 ? 5.596 -68.927 0.732 1.00 111.89 187 SER A N 1
ATOM 1447 C CA . SER A 1 187 ? 4.459 -69.582 0.101 1.00 118.29 187 SER A CA 1
ATOM 1448 C C . SER A 1 187 ? 4.652 -69.610 -1.408 1.00 126.29 187 SER A C 1
ATOM 1449 O O . SER A 1 187 ? 5.082 -68.620 -2.008 1.00 123.69 187 SER A O 1
ATOM 1452 N N . GLN A 1 188 ? 4.354 -70.756 -2.025 1.00 135.02 188 GLN A N 1
ATOM 1453 C CA . GLN A 1 188 ? 4.338 -70.828 -3.480 1.00 141.35 188 GLN A CA 1
ATOM 1454 C C . GLN A 1 188 ? 3.136 -70.098 -4.066 1.00 132.45 188 GLN A C 1
ATOM 1455 O O . GLN A 1 188 ? 2.774 -70.362 -5.215 1.00 135.37 188 GLN A O 1
ATOM 1461 N N . GLY A 1 189 ? 2.492 -69.215 -3.313 1.00 121.31 189 GLY A N 1
ATOM 1462 C CA . GLY A 1 189 ? 1.300 -68.529 -3.778 1.00 106.28 189 GLY A CA 1
ATOM 1463 C C . GLY A 1 189 ? 1.511 -67.027 -3.836 1.00 93.93 189 GLY A C 1
ATOM 1464 O O . GLY A 1 189 ? 2.303 -66.465 -3.074 1.00 89.87 189 GLY A O 1
ATOM 1465 N N . ALA A 1 190 ? 0.788 -66.379 -4.749 1.00 85.71 190 ALA A N 1
ATOM 1466 C CA . ALA A 1 190 ? 1.001 -64.969 -5.042 1.00 71.74 190 ALA A CA 1
ATOM 1467 C C . ALA A 1 190 ? 0.710 -64.090 -3.828 1.00 70.72 190 ALA A C 1
ATOM 1468 O O . ALA A 1 190 ? 0.044 -64.497 -2.873 1.00 73.11 190 ALA A O 1
ATOM 1470 N N . VAL A 1 191 ? 1.227 -62.864 -3.876 1.00 66.74 191 VAL A N 1
ATOM 1471 C CA . VAL A 1 191 ? 1.065 -61.883 -2.807 1.00 64.87 191 VAL A CA 1
ATOM 1472 C C . VAL A 1 191 ? 0.354 -60.655 -3.368 1.00 54.11 191 VAL A C 1
ATOM 1473 O O . VAL A 1 191 ? 0.677 -60.209 -4.484 1.00 51.53 191 VAL A O 1
ATOM 1477 N N . PRO A 1 192 ? -0.625 -60.097 -2.652 1.00 49.90 192 PRO A N 1
ATOM 1478 C CA . PRO A 1 192 ? -1.181 -58.797 -3.047 1.00 50.21 192 PRO A CA 1
ATOM 1479 C C . PRO A 1 192 ? -0.078 -57.755 -3.083 1.00 52.27 192 PRO A C 1
ATOM 1480 O O . PRO A 1 192 ? 0.612 -57.519 -2.089 1.00 41.58 192 PRO A O 1
ATOM 1484 N N . TRP A 1 193 ? 0.089 -57.128 -4.244 1.00 54.05 193 TRP A N 1
ATOM 1485 C CA . TRP A 1 193 ? 1.234 -56.277 -4.519 1.00 55.02 193 TRP A CA 1
ATOM 1486 C C . TRP A 1 193 ? 0.744 -54.853 -4.738 1.00 47.68 193 TRP A C 1
ATOM 1487 O O . TRP A 1 193 ? -0.112 -54.609 -5.599 1.00 43.74 193 TRP A O 1
ATOM 1498 N N . LEU A 1 194 ? 1.268 -53.931 -3.933 1.00 41.82 194 LEU A N 1
ATOM 1499 C CA . LEU A 1 194 ? 1.015 -52.502 -4.063 1.00 41.73 194 LEU A CA 1
ATOM 1500 C C . LEU A 1 194 ? 2.210 -51.898 -4.788 1.00 38.48 194 LEU A C 1
ATOM 1501 O O . LEU A 1 194 ? 3.301 -51.791 -4.218 1.00 40.18 194 LEU A O 1
ATOM 1506 N N . THR A 1 195 ? 2.008 -51.502 -6.038 1.00 40.08 195 THR A N 1
ATOM 1507 C CA . THR A 1 195 ? 3.109 -51.186 -6.932 1.00 40.46 195 THR A CA 1
ATOM 1508 C C . THR A 1 195 ? 3.139 -49.704 -7.279 1.00 36.65 195 THR A C 1
ATOM 1509 O O . THR A 1 195 ? 2.139 -48.990 -7.174 1.00 35.84 195 THR A O 1
ATOM 1513 N N . TYR A 1 196 ? 4.320 -49.248 -7.685 1.00 43.81 196 TYR A N 1
ATOM 1514 C CA . TYR A 1 196 ? 4.437 -47.984 -8.387 1.00 36.83 196 TYR A CA 1
ATOM 1515 C C . TYR A 1 196 ? 4.028 -48.171 -9.844 1.00 40.36 196 TYR A C 1
ATOM 1516 O O . TYR A 1 196 ? 3.769 -49.285 -10.307 1.00 56.47 196 TYR A O 1
ATOM 1525 N N . SER A 1 197 ? 3.970 -47.064 -10.576 1.00 37.86 197 SER A N 1
ATOM 1526 C CA . SER A 1 197 ? 3.937 -47.166 -12.026 1.00 42.01 197 SER A CA 1
ATOM 1527 C C . SER A 1 197 ? 5.248 -47.778 -12.498 1.00 47.69 197 SER A C 1
ATOM 1528 O O . SER A 1 197 ? 6.328 -47.381 -12.049 1.00 54.42 197 SER A O 1
ATOM 1531 N N . SER A 1 198 ? 5.153 -48.770 -13.385 1.00 56.66 198 SER A N 1
ATOM 1532 C CA . SER A 1 198 ? 6.344 -49.507 -13.792 1.00 69.47 198 SER A CA 1
ATOM 1533 C C . SER A 1 198 ? 7.312 -48.649 -14.595 1.00 64.64 198 SER A C 1
ATOM 1534 O O . SER A 1 198 ? 8.477 -49.031 -14.746 1.00 65.90 198 SER A O 1
ATOM 1537 N N . THR A 1 199 ? 6.865 -47.502 -15.106 1.00 58.21 199 THR A N 1
ATOM 1538 C CA . THR A 1 199 ? 7.742 -46.588 -15.825 1.00 58.36 199 THR A CA 1
ATOM 1539 C C . THR A 1 199 ? 8.401 -45.555 -14.920 1.00 53.55 199 THR A C 1
ATOM 1540 O O . THR A 1 199 ? 9.363 -44.906 -15.346 1.00 41.54 199 THR A O 1
ATOM 1544 N N . SER A 1 200 ? 7.908 -45.379 -13.696 1.00 46.52 200 SER A N 1
ATOM 1545 C CA . SER A 1 200 ? 8.565 -44.496 -12.748 1.00 39.71 200 SER A CA 1
ATOM 1546 C C . SER A 1 200 ? 9.909 -45.086 -12.324 1.00 43.70 200 SER A C 1
ATOM 1547 O O . SER A 1 200 ? 10.235 -46.241 -12.611 1.00 41.57 200 SER A O 1
ATOM 1550 N N . TYR A 1 201 ? 10.694 -44.269 -11.621 1.00 41.80 201 TYR A N 1
ATOM 1551 C CA . TYR A 1 201 ? 12.042 -44.671 -11.231 1.00 39.67 201 TYR A CA 1
ATOM 1552 C C . TYR A 1 201 ? 12.014 -45.889 -10.309 1.00 35.33 201 TYR A C 1
ATOM 1553 O O . TYR A 1 201 ? 12.635 -46.921 -10.598 1.00 38.13 201 TYR A O 1
ATOM 1562 N N . MET A 1 202 ? 11.273 -45.794 -9.200 1.00 27.86 202 MET A N 1
ATOM 1563 C CA . MET A 1 202 ? 11.193 -46.912 -8.261 1.00 42.17 202 MET A CA 1
ATOM 1564 C C . MET A 1 202 ? 10.524 -48.130 -8.896 1.00 34.96 202 MET A C 1
ATOM 1565 O O . MET A 1 202 ? 10.920 -49.276 -8.635 1.00 41.22 202 MET A O 1
ATOM 1570 N N . GLY A 1 203 ? 9.512 -47.903 -9.737 1.00 28.01 203 GLY A N 1
ATOM 1571 C CA . GLY A 1 203 ? 8.911 -49.008 -10.467 1.00 31.83 203 GLY A CA 1
ATOM 1572 C C . GLY A 1 203 ? 9.888 -49.675 -11.416 1.00 41.85 203 GLY A C 1
ATOM 1573 O O . GLY A 1 203 ? 9.921 -50.907 -11.525 1.00 45.68 203 GLY A O 1
ATOM 1574 N N . ARG A 1 204 ? 10.702 -48.874 -12.111 1.00 50.61 204 ARG A N 1
ATOM 1575 C CA . ARG A 1 204 ? 11.738 -49.443 -12.968 1.00 47.02 204 ARG A CA 1
ATOM 1576 C C . ARG A 1 204 ? 12.758 -50.232 -12.158 1.00 48.49 204 ARG A C 1
ATOM 1577 O O . ARG A 1 204 ? 13.341 -51.194 -12.669 1.00 56.06 204 ARG A O 1
ATOM 1585 N N . GLN A 1 205 ? 12.983 -49.852 -10.897 1.00 44.75 205 GLN A N 1
ATOM 1586 C CA . GLN A 1 205 ? 13.882 -50.646 -10.065 1.00 45.80 205 GLN A CA 1
ATOM 1587 C C . GLN A 1 205 ? 13.244 -51.975 -9.666 1.00 45.57 205 GLN A C 1
ATOM 1588 O O . GLN A 1 205 ? 13.913 -53.016 -9.673 1.00 53.80 205 GLN A O 1
ATOM 1594 N N . VAL A 1 206 ? 11.954 -51.964 -9.317 1.00 40.16 206 VAL A N 1
ATOM 1595 C CA . VAL A 1 206 ? 11.275 -53.209 -8.947 1.00 43.19 206 VAL A CA 1
ATOM 1596 C C . VAL A 1 206 ? 11.200 -54.163 -10.139 1.00 57.38 206 VAL A C 1
ATOM 1597 O O . VAL A 1 206 ? 11.266 -55.397 -9.977 1.00 59.10 206 VAL A O 1
ATOM 1601 N N . GLU A 1 207 ? 11.078 -53.611 -11.349 1.00 67.86 207 GLU A N 1
ATOM 1602 C CA . GLU A 1 207 ? 11.020 -54.435 -12.552 1.00 78.49 207 GLU A CA 1
ATOM 1603 C C . GLU A 1 207 ? 12.260 -55.308 -12.727 1.00 81.99 207 GLU A C 1
ATOM 1604 O O . GLU A 1 207 ? 12.196 -56.322 -13.430 1.00 90.23 207 GLU A O 1
ATOM 1610 N N . ILE A 1 208 ? 13.380 -54.946 -12.096 1.00 76.60 208 ILE A N 1
ATOM 1611 C CA . ILE A 1 208 ? 14.608 -55.721 -12.252 1.00 74.16 208 ILE A CA 1
ATOM 1612 C C . ILE A 1 208 ? 14.466 -57.096 -11.610 1.00 67.06 208 ILE A C 1
ATOM 1613 O O . ILE A 1 208 ? 14.924 -58.104 -12.161 1.00 67.73 208 ILE A O 1
ATOM 1618 N N . ILE A 1 209 ? 13.823 -57.164 -10.446 1.00 64.11 209 ILE A N 1
ATOM 1619 C CA . ILE A 1 209 ? 13.706 -58.403 -9.688 1.00 63.90 209 ILE A CA 1
ATOM 1620 C C . ILE A 1 209 ? 12.298 -58.982 -9.755 1.00 72.79 209 ILE A C 1
ATOM 1621 O O . ILE A 1 209 ? 12.002 -59.951 -9.048 1.00 70.78 209 ILE A O 1
ATOM 1626 N N . ARG A 1 210 ? 11.411 -58.388 -10.563 1.00 82.87 210 ARG A N 1
ATOM 1627 C CA . ARG A 1 210 ? 10.059 -58.931 -10.716 1.00 84.25 210 ARG A CA 1
ATOM 1628 C C . ARG A 1 210 ? 10.031 -60.453 -10.901 1.00 90.98 210 ARG A C 1
ATOM 1629 O O . ARG A 1 210 ? 9.182 -61.134 -10.313 1.00 83.51 210 ARG A O 1
ATOM 1637 N N . GLU A 1 211 ? 10.942 -61.012 -11.708 1.00 102.78 211 GLU A N 1
ATOM 1638 C CA . GLU A 1 211 ? 10.862 -62.442 -12.019 1.00 108.42 211 GLU A CA 1
ATOM 1639 C C . GLU A 1 211 ? 11.193 -63.336 -10.830 1.00 105.91 211 GLU A C 1
ATOM 1640 O O . GLU A 1 211 ? 10.887 -64.533 -10.871 1.00 116.55 211 GLU A O 1
ATOM 1646 N N . GLN A 1 212 ? 11.809 -62.797 -9.784 1.00 96.18 212 GLN A N 1
ATOM 1647 C CA . GLN A 1 212 ? 12.218 -63.587 -8.631 1.00 85.93 212 GLN A CA 1
ATOM 1648 C C . GLN A 1 212 ? 11.105 -63.769 -7.607 1.00 79.37 212 GLN A C 1
ATOM 1649 O O . GLN A 1 212 ? 11.330 -64.419 -6.581 1.00 77.23 212 GLN A O 1
ATOM 1655 N N . VAL A 1 213 ? 9.920 -63.212 -7.850 1.00 73.16 213 VAL A N 1
ATOM 1656 C CA . VAL A 1 213 ? 8.843 -63.209 -6.869 1.00 71.02 213 VAL A CA 1
ATOM 1657 C C . VAL A 1 213 ? 7.508 -63.385 -7.581 1.00 73.41 213 VAL A C 1
ATOM 1658 O O . VAL A 1 213 ? 7.360 -63.048 -8.760 1.00 75.75 213 VAL A O 1
ATOM 1662 N N . ALA A 1 214 ? 6.528 -63.923 -6.853 1.00 71.67 214 ALA A N 1
ATOM 1663 C CA . ALA A 1 214 ? 5.176 -64.124 -7.365 1.00 65.91 214 ALA A CA 1
ATOM 1664 C C . ALA A 1 214 ? 4.291 -63.019 -6.799 1.00 59.16 214 ALA A C 1
ATOM 1665 O O . ALA A 1 214 ? 3.920 -63.047 -5.622 1.00 59.64 214 ALA A O 1
ATOM 1667 N N . LEU A 1 215 ? 3.953 -62.047 -7.639 1.00 51.97 215 LEU A N 1
ATOM 1668 C CA . LEU A 1 215 ? 3.189 -60.877 -7.232 1.00 50.18 215 LEU A CA 1
ATOM 1669 C C . LEU A 1 215 ? 1.910 -60.786 -8.052 1.00 58.40 215 LEU A C 1
ATOM 1670 O O . LEU A 1 215 ? 1.909 -61.111 -9.244 1.00 56.34 215 LEU A O 1
ATOM 1675 N N . THR A 1 216 ? 0.829 -60.341 -7.422 1.00 58.65 216 THR A N 1
ATOM 1676 C CA . THR A 1 216 ? -0.384 -59.991 -8.155 1.00 58.60 216 THR A CA 1
ATOM 1677 C C . THR A 1 216 ? -0.737 -58.543 -7.846 1.00 50.89 216 THR A C 1
ATOM 1678 O O . THR A 1 216 ? -1.020 -58.210 -6.678 1.00 46.29 216 THR A O 1
ATOM 1682 N N . PRO A 1 217 ? -0.693 -57.644 -8.830 1.00 46.64 217 PRO A N 1
ATOM 1683 C CA . PRO A 1 217 ? -0.898 -56.214 -8.552 1.00 50.11 217 PRO A CA 1
ATOM 1684 C C . PRO A 1 217 ? -2.355 -55.933 -8.218 1.00 46.21 217 PRO A C 1
ATOM 1685 O O . PRO A 1 217 ? -3.252 -56.245 -9.003 1.00 42.15 217 PRO A O 1
ATOM 1689 N N . ILE A 1 218 ? -2.592 -55.340 -7.050 1.00 43.37 218 ILE A N 1
ATOM 1690 C CA . ILE A 1 218 ? -3.945 -54.978 -6.646 1.00 45.10 218 ILE A CA 1
ATOM 1691 C C . ILE A 1 218 ? -4.130 -53.479 -6.499 1.00 43.61 218 ILE A C 1
ATOM 1692 O O . ILE A 1 218 ? -5.252 -53.028 -6.242 1.00 40.66 218 ILE A O 1
ATOM 1697 N N . PHE A 1 219 ? -3.071 -52.692 -6.664 1.00 39.98 219 PHE A N 1
ATOM 1698 C CA . PHE A 1 219 ? -3.125 -51.257 -6.436 1.00 30.91 219 PHE A CA 1
ATOM 1699 C C . PHE A 1 219 ? -1.846 -50.639 -6.973 1.00 35.31 219 PHE A C 1
ATOM 1700 O O . PHE A 1 219 ? -0.759 -51.183 -6.766 1.00 40.70 219 PHE A O 1
ATOM 1708 N N . SER A 1 220 ? -1.982 -49.508 -7.660 1.00 34.00 220 SER A N 1
ATOM 1709 C CA . SER A 1 220 ? -0.841 -48.781 -8.193 1.00 36.87 220 SER A CA 1
ATOM 1710 C C . SER A 1 220 ? -0.920 -47.325 -7.761 1.00 36.69 220 SER A C 1
ATOM 1711 O O . SER A 1 220 ? -2.011 -46.756 -7.664 1.00 36.01 220 SER A O 1
ATOM 1714 N N . SER A 1 221 ? 0.241 -46.731 -7.496 1.00 31.83 221 SER A N 1
ATOM 1715 C CA . SER A 1 221 ? 0.307 -45.331 -7.108 1.00 40.64 221 SER A CA 1
ATOM 1716 C C . SER A 1 221 ? 1.723 -44.823 -7.320 1.00 40.28 221 SER A C 1
ATOM 1717 O O . SER A 1 221 ? 2.694 -45.566 -7.162 1.00 32.65 221 SER A O 1
ATOM 1720 N N . SER A 1 222 ? 1.825 -43.546 -7.680 1.00 38.58 222 SER A N 1
ATOM 1721 C CA . SER A 1 222 ? 3.117 -42.886 -7.779 1.00 34.31 222 SER A CA 1
ATOM 1722 C C . SER A 1 222 ? 3.571 -42.294 -6.454 1.00 37.80 222 SER A C 1
ATOM 1723 O O . SER A 1 222 ? 4.702 -41.806 -6.366 1.00 49.13 222 SER A O 1
ATOM 1726 N N . MET A 1 223 ? 2.723 -42.326 -5.430 1.00 31.42 223 MET A N 1
ATOM 1727 C CA . MET A 1 223 ? 3.023 -41.734 -4.133 1.00 33.75 223 MET A CA 1
ATOM 1728 C C . MET A 1 223 ? 3.489 -42.822 -3.174 1.00 38.50 223 MET A C 1
ATOM 1729 O O . MET A 1 223 ? 2.742 -43.763 -2.884 1.00 36.75 223 MET A O 1
ATOM 1734 N N . THR A 1 224 ? 4.727 -42.691 -2.687 1.00 28.77 224 THR A N 1
ATOM 1735 C CA . THR A 1 224 ? 5.254 -43.654 -1.726 1.00 37.42 224 THR A CA 1
ATOM 1736 C C . THR A 1 224 ? 4.411 -43.686 -0.459 1.00 34.74 224 THR A C 1
ATOM 1737 O O . THR A 1 224 ? 4.174 -44.756 0.111 1.00 31.91 224 THR A O 1
ATOM 1741 N N . ASP A 1 225 ? 3.944 -42.522 -0.007 1.00 39.68 225 ASP A N 1
ATOM 1742 C CA . ASP A 1 225 ? 3.134 -42.475 1.204 1.00 46.84 225 ASP A CA 1
ATOM 1743 C C . ASP A 1 225 ? 1.835 -43.254 1.033 1.00 49.08 225 ASP A C 1
ATOM 1744 O O . ASP A 1 225 ? 1.359 -43.884 1.984 1.00 51.91 225 ASP A O 1
ATOM 1749 N N . MET A 1 226 ? 1.266 -43.244 -0.174 1.00 46.64 226 MET A N 1
ATOM 1750 C CA . MET A 1 226 ? 0.063 -44.024 -0.446 1.00 42.49 226 MET A CA 1
ATOM 1751 C C . MET A 1 226 ? 0.322 -45.518 -0.266 1.00 46.80 226 MET A C 1
ATOM 1752 O O . MET A 1 226 ? -0.433 -46.218 0.428 1.00 48.37 226 MET A O 1
ATOM 1757 N N . LEU A 1 227 ? 1.386 -46.024 -0.900 1.00 44.85 227 LEU A N 1
ATOM 1758 C CA . LEU A 1 227 ? 1.753 -47.430 -0.750 1.00 41.87 227 LEU A CA 1
ATOM 1759 C C . LEU A 1 227 ? 2.060 -47.768 0.701 1.00 43.44 227 LEU A C 1
ATOM 1760 O O . LEU A 1 227 ? 1.699 -48.845 1.183 1.00 40.03 227 LEU A O 1
ATOM 1765 N N . LYS A 1 228 ? 2.731 -46.858 1.409 1.00 40.14 228 LYS A N 1
ATOM 1766 C CA . LYS A 1 228 ? 3.054 -47.083 2.814 1.00 30.79 228 LYS A CA 1
ATOM 1767 C C . LYS A 1 228 ? 1.787 -47.229 3.649 1.00 31.86 228 LYS A C 1
ATOM 1768 O O . LYS A 1 228 ? 1.676 -48.140 4.479 1.00 42.75 228 LYS A O 1
ATOM 1774 N N . ILE A 1 229 ? 0.813 -46.342 3.427 1.00 39.97 229 ILE A N 1
ATOM 1775 C CA . ILE A 1 229 ? -0.448 -46.414 4.159 1.00 43.22 229 ILE A CA 1
ATOM 1776 C C . ILE A 1 229 ? -1.165 -47.722 3.861 1.00 36.12 229 ILE A C 1
ATOM 1777 O O . ILE A 1 229 ? -1.661 -48.397 4.773 1.00 36.67 229 ILE A O 1
ATOM 1782 N N . LEU A 1 230 ? -1.218 -48.116 2.586 1.00 29.72 230 LEU A N 1
ATOM 1783 C CA . LEU A 1 230 ? -1.920 -49.355 2.262 1.00 38.54 230 LEU A CA 1
ATOM 1784 C C . LEU A 1 230 ? -1.188 -50.581 2.800 1.00 41.05 230 LEU A C 1
ATOM 1785 O O . LEU A 1 230 ? -1.830 -51.585 3.128 1.00 39.39 230 LEU A O 1
ATOM 1790 N N . VAL A 1 231 ? 0.141 -50.518 2.909 1.00 38.36 231 VAL A N 1
ATOM 1791 C CA . VAL A 1 231 ? 0.886 -51.589 3.566 1.00 39.62 231 VAL A CA 1
ATOM 1792 C C . VAL A 1 231 ? 0.505 -51.665 5.037 1.00 50.57 231 VAL A C 1
ATOM 1793 O O . VAL A 1 231 ? 0.232 -52.745 5.574 1.00 59.05 231 VAL A O 1
ATOM 1797 N N . LEU A 1 232 ? 0.475 -50.511 5.709 1.00 48.12 232 LEU A N 1
ATOM 1798 C CA . LEU A 1 232 ? 0.126 -50.485 7.126 1.00 56.52 232 LEU A CA 1
ATOM 1799 C C . LEU A 1 232 ? -1.291 -50.987 7.371 1.00 63.78 232 LEU A C 1
ATOM 1800 O O . LEU A 1 232 ? -1.575 -51.539 8.441 1.00 64.53 232 LEU A O 1
ATOM 1805 N N . ASN A 1 233 ? -2.191 -50.814 6.402 1.00 63.88 233 ASN A N 1
ATOM 1806 C CA . ASN A 1 233 ? -3.543 -51.348 6.500 1.00 64.03 233 ASN A CA 1
ATOM 1807 C C . ASN A 1 233 ? -3.627 -52.820 6.104 1.00 64.85 233 ASN A C 1
ATOM 1808 O O . ASN A 1 233 ? -4.726 -53.310 5.815 1.00 73.50 233 ASN A O 1
ATOM 1813 N N . LYS A 1 234 ? -2.490 -53.520 6.080 1.00 61.94 234 LYS A N 1
ATOM 1814 C CA . LYS A 1 234 ? -2.430 -54.960 5.818 1.00 62.86 234 LYS A CA 1
ATOM 1815 C C . LYS A 1 234 ? -3.024 -55.326 4.459 1.00 57.95 234 LYS A C 1
ATOM 1816 O O . LYS A 1 234 ? -3.510 -56.443 4.265 1.00 64.37 234 LYS A O 1
ATOM 1822 N N . GLN A 1 235 ? -2.982 -54.397 3.503 1.00 49.83 235 GLN A N 1
ATOM 1823 C CA . GLN A 1 235 ? -3.580 -54.641 2.197 1.00 44.68 235 GLN A CA 1
ATOM 1824 C C . GLN A 1 235 ? -2.651 -55.381 1.245 1.00 43.69 235 GLN A C 1
ATOM 1825 O O . GLN A 1 235 ? -3.134 -56.015 0.301 1.00 43.56 235 GLN A O 1
ATOM 1831 N N . GLY A 1 236 ? -1.343 -55.316 1.464 1.00 46.93 236 GLY A N 1
ATOM 1832 C CA . GLY A 1 236 ? -0.407 -55.989 0.587 1.00 47.45 236 GLY A CA 1
ATOM 1833 C C . GLY A 1 236 ? 1.019 -55.625 0.948 1.00 50.50 236 GLY A C 1
ATOM 1834 O O . GLY A 1 236 ? 1.281 -55.037 2.001 1.00 60.13 236 GLY A O 1
ATOM 1835 N N . ILE A 1 237 ? 1.933 -55.986 0.055 1.00 34.02 237 ILE A N 1
ATOM 1836 C CA . ILE A 1 237 ? 3.351 -55.721 0.244 1.00 46.91 237 ILE A CA 1
ATOM 1837 C C . ILE A 1 237 ? 3.768 -54.592 -0.682 1.00 43.56 237 ILE A C 1
ATOM 1838 O O . ILE A 1 237 ? 3.117 -54.310 -1.692 1.00 43.16 237 ILE A O 1
ATOM 1843 N N . ALA A 1 238 ? 4.888 -53.954 -0.346 1.00 42.83 238 ALA A N 1
ATOM 1844 C CA . ALA A 1 238 ? 5.380 -52.935 -1.264 1.00 37.90 238 ALA A CA 1
ATOM 1845 C C . ALA A 1 238 ? 6.869 -52.709 -1.050 1.00 38.77 238 ALA A C 1
ATOM 1846 O O . ALA A 1 238 ? 7.392 -52.925 0.042 1.00 38.88 238 ALA A O 1
ATOM 1848 N N . TRP A 1 239 ? 7.541 -52.272 -2.114 1.00 33.79 239 TRP A N 1
ATOM 1849 C CA . TRP A 1 239 ? 8.935 -51.855 -2.036 1.00 33.83 239 TRP A CA 1
ATOM 1850 C C . TRP A 1 239 ? 8.955 -50.385 -1.640 1.00 33.56 239 TRP A C 1
ATOM 1851 O O . TRP A 1 239 ? 8.669 -49.506 -2.456 1.00 39.75 239 TRP A O 1
ATOM 1862 N N . LEU A 1 240 ? 9.289 -50.119 -0.389 1.00 32.93 240 LEU A N 1
ATOM 1863 C CA . LEU A 1 240 ? 9.295 -48.756 0.102 1.00 33.00 240 LEU A CA 1
ATOM 1864 C C . LEU A 1 240 ? 10.718 -48.288 0.374 1.00 41.67 240 LEU A C 1
ATOM 1865 O O . LEU A 1 240 ? 11.563 -49.090 0.788 1.00 42.58 240 LEU A O 1
ATOM 1870 N N . PRO A 1 241 ? 11.020 -47.015 0.124 1.00 46.96 241 PRO A N 1
ATOM 1871 C CA . PRO A 1 241 ? 12.346 -46.497 0.472 1.00 44.80 241 PRO A CA 1
ATOM 1872 C C . PRO A 1 241 ? 12.562 -46.560 1.975 1.00 47.75 241 PRO A C 1
ATOM 1873 O O . PRO A 1 241 ? 11.658 -46.279 2.765 1.00 43.68 241 PRO A O 1
ATOM 1877 N N . ALA A 1 242 ? 13.778 -46.940 2.364 1.00 39.53 242 ALA A N 1
ATOM 1878 C CA . ALA A 1 242 ? 14.036 -47.239 3.767 1.00 35.27 242 ALA A CA 1
ATOM 1879 C C . ALA A 1 242 ? 13.934 -45.998 4.645 1.00 33.29 242 ALA A C 1
ATOM 1880 O O . ALA A 1 242 ? 13.588 -46.109 5.826 1.00 36.89 242 ALA A O 1
ATOM 1882 N N . TYR A 1 243 ? 14.210 -44.812 4.096 1.00 30.48 243 TYR A N 1
ATOM 1883 C CA . TYR A 1 243 ? 14.159 -43.601 4.909 1.00 35.05 243 TYR A CA 1
ATOM 1884 C C . TYR A 1 243 ? 12.737 -43.215 5.295 1.00 46.57 243 TYR A C 1
ATOM 1885 O O . TYR A 1 243 ? 12.557 -42.389 6.197 1.00 59.50 243 TYR A O 1
ATOM 1894 N N . SER A 1 244 ? 11.728 -43.788 4.643 1.00 42.46 244 SER A N 1
ATOM 1895 C CA . SER A 1 244 ? 10.341 -43.427 4.897 1.00 40.20 244 SER A CA 1
ATOM 1896 C C . SER A 1 244 ? 9.635 -44.375 5.857 1.00 43.19 244 SER A C 1
ATOM 1897 O O . SER A 1 244 ? 8.488 -44.107 6.230 1.00 43.90 244 SER A O 1
ATOM 1900 N N . ILE A 1 245 ? 10.278 -45.469 6.263 1.00 46.06 245 ILE A N 1
ATOM 1901 C CA . ILE A 1 245 ? 9.631 -46.462 7.114 1.00 56.40 245 ILE A CA 1
ATOM 1902 C C . ILE A 1 245 ? 10.538 -46.836 8.278 1.00 67.03 245 ILE A C 1
ATOM 1903 O O . ILE A 1 245 ? 10.438 -47.942 8.821 1.00 67.00 245 ILE A O 1
ATOM 1908 N N . GLN A 1 246 ? 11.426 -45.922 8.675 1.00 73.73 246 GLN A N 1
ATOM 1909 C CA . GLN A 1 246 ? 12.380 -46.243 9.734 1.00 75.18 246 GLN A CA 1
ATOM 1910 C C . GLN A 1 246 ? 11.686 -46.425 11.078 1.00 75.82 246 GLN A C 1
ATOM 1911 O O . GLN A 1 246 ? 12.011 -47.353 11.827 1.00 74.61 246 GLN A O 1
ATOM 1917 N N . GLU A 1 247 ? 10.727 -45.556 11.404 1.00 81.36 247 GLU A N 1
ATOM 1918 C CA . GLU A 1 247 ? 10.028 -45.690 12.679 1.00 88.75 247 GLU A CA 1
ATOM 1919 C C . GLU A 1 247 ? 9.083 -46.885 12.671 1.00 88.77 247 GLU A C 1
ATOM 1920 O O . GLU A 1 247 ? 8.932 -47.567 13.690 1.00 90.06 247 GLU A O 1
ATOM 1926 N N . GLU A 1 248 ? 8.438 -47.154 11.533 1.00 84.39 248 GLU A N 1
ATOM 1927 C CA . GLU A 1 248 ? 7.575 -48.327 11.439 1.00 83.74 248 GLU A CA 1
ATOM 1928 C C . GLU A 1 248 ? 8.382 -49.612 11.583 1.00 80.16 248 GLU A C 1
ATOM 1929 O O . GLU A 1 248 ? 7.938 -50.564 12.236 1.00 88.69 248 GLU A O 1
ATOM 1935 N N . LEU A 1 249 ? 9.570 -49.659 10.974 1.00 73.46 249 LEU A N 1
ATOM 1936 C CA . LEU A 1 249 ? 10.481 -50.773 11.219 1.00 73.49 249 LEU A CA 1
ATOM 1937 C C . LEU A 1 249 ? 10.885 -50.832 12.685 1.00 83.77 249 LEU A C 1
ATOM 1938 O O . LEU A 1 249 ? 10.960 -51.917 13.276 1.00 80.92 249 LEU A O 1
ATOM 1943 N N . ALA A 1 250 ? 11.142 -49.670 13.291 1.00 100.08 250 ALA A N 1
ATOM 1944 C CA . ALA A 1 250 ? 11.553 -49.625 14.691 1.00 107.21 250 ALA A CA 1
ATOM 1945 C C . ALA A 1 250 ? 10.404 -49.996 15.618 1.00 113.31 250 ALA A C 1
ATOM 1946 O O . ALA A 1 250 ? 10.603 -50.706 16.610 1.00 117.07 250 ALA A O 1
ATOM 1948 N N . GLN A 1 251 ? 9.197 -49.519 15.319 1.00 107.08 251 GLN A N 1
ATOM 1949 C CA . GLN A 1 251 ? 8.015 -49.913 16.071 1.00 101.71 251 GLN A CA 1
ATOM 1950 C C . GLN A 1 251 ? 7.502 -51.291 15.675 1.00 97.95 251 GLN A C 1
ATOM 1951 O O . GLN A 1 251 ? 6.459 -51.716 16.184 1.00 100.31 251 GLN A O 1
ATOM 1957 N N . LYS A 1 252 ? 8.205 -51.988 14.782 1.00 93.68 252 LYS A N 1
ATOM 1958 C CA . LYS A 1 252 ? 7.902 -53.346 14.335 1.00 90.27 252 LYS A CA 1
ATOM 1959 C C . LYS A 1 252 ? 6.517 -53.479 13.710 1.00 87.49 252 LYS A C 1
ATOM 1960 O O . LYS A 1 252 ? 6.038 -54.603 13.516 1.00 81.66 252 LYS A O 1
ATOM 1966 N N . LYS A 1 253 ? 5.857 -52.363 13.387 1.00 86.29 253 LYS A N 1
ATOM 1967 C CA . LYS A 1 253 ? 4.581 -52.442 12.686 1.00 85.35 253 LYS A CA 1
ATOM 1968 C C . LYS A 1 253 ? 4.755 -52.995 11.279 1.00 76.46 253 LYS A C 1
ATOM 1969 O O . LYS A 1 253 ? 3.872 -53.695 10.771 1.00 78.94 253 LYS A O 1
ATOM 1975 N N . VAL A 1 254 ? 5.882 -52.692 10.640 1.00 64.02 254 VAL A N 1
ATOM 1976 C CA . VAL A 1 254 ? 6.208 -53.191 9.314 1.00 62.31 254 VAL A CA 1
ATOM 1977 C C . VAL A 1 254 ? 7.482 -54.019 9.427 1.00 65.16 254 VAL A C 1
ATOM 1978 O O . VAL A 1 254 ? 8.278 -53.852 10.355 1.00 60.49 254 VAL A O 1
ATOM 1982 N N . ALA A 1 255 ? 7.667 -54.934 8.478 1.00 62.19 255 ALA A N 1
ATOM 1983 C CA . ALA A 1 255 ? 8.878 -55.741 8.490 1.00 53.99 255 ALA A CA 1
ATOM 1984 C C . ALA A 1 255 ? 9.319 -56.063 7.072 1.00 57.13 255 ALA A C 1
ATOM 1985 O O . ALA A 1 255 ? 8.496 -56.233 6.164 1.00 55.20 255 ALA A O 1
ATOM 1987 N N . ILE A 1 256 ? 10.640 -56.144 6.906 1.00 61.19 256 ILE A N 1
ATOM 1988 C CA . ILE A 1 256 ? 11.230 -56.607 5.659 1.00 55.43 256 ILE A CA 1
ATOM 1989 C C . ILE A 1 256 ? 10.992 -58.103 5.527 1.00 60.09 256 ILE A C 1
ATOM 1990 O O . ILE A 1 256 ? 11.240 -58.875 6.463 1.00 60.46 256 ILE A O 1
ATOM 1995 N N . ILE A 1 257 ? 10.509 -58.522 4.360 1.00 71.47 257 ILE A N 1
ATOM 1996 C CA . ILE A 1 257 ? 10.150 -59.911 4.114 1.00 81.68 257 ILE A CA 1
ATOM 1997 C C . ILE A 1 257 ? 10.938 -60.524 2.973 1.00 84.71 257 ILE A C 1
ATOM 1998 O O . ILE A 1 257 ? 10.761 -61.711 2.683 1.00 88.18 257 ILE A O 1
ATOM 2003 N N . GLY A 1 258 ? 11.796 -59.757 2.310 1.00 93.26 258 GLY A N 1
ATOM 2004 C CA . GLY A 1 258 ? 12.499 -60.235 1.143 1.00 102.35 258 GLY A CA 1
ATOM 2005 C C . GLY A 1 258 ? 13.911 -60.710 1.448 1.00 111.31 258 GLY A C 1
ATOM 2006 O O . GLY A 1 258 ? 14.469 -60.475 2.516 1.00 113.46 258 GLY A O 1
ATOM 2007 N N . GLU A 1 259 ? 14.475 -61.413 0.472 1.00 112.18 259 GLU A N 1
ATOM 2008 C CA . GLU A 1 259 ? 15.892 -61.731 0.484 1.00 107.77 259 GLU A CA 1
ATOM 2009 C C . GLU A 1 259 ? 16.702 -60.451 0.284 1.00 95.93 259 GLU A C 1
ATOM 2010 O O . GLU A 1 259 ? 16.194 -59.434 -0.196 1.00 93.41 259 GLU A O 1
ATOM 2016 N N . GLN A 1 260 ? 17.977 -60.500 0.679 1.00 85.52 260 GLN A N 1
ATOM 2017 C CA . GLN A 1 260 ? 18.837 -59.334 0.500 1.00 75.58 260 GLN A CA 1
ATOM 2018 C C . GLN A 1 260 ? 18.956 -58.951 -0.969 1.00 57.10 260 GLN A C 1
ATOM 2019 O O . GLN A 1 260 ? 19.113 -57.768 -1.293 1.00 49.55 260 GLN A O 1
ATOM 2025 N N . SER A 1 261 ? 18.870 -59.931 -1.872 1.00 52.22 261 SER A N 1
ATOM 2026 C CA . SER A 1 261 ? 18.882 -59.636 -3.299 1.00 51.56 261 SER A CA 1
ATOM 2027 C C . SER A 1 261 ? 17.612 -58.928 -3.755 1.00 64.24 261 SER A C 1
ATOM 2028 O O . SER A 1 261 ? 17.594 -58.364 -4.854 1.00 66.27 261 SER A O 1
ATOM 2031 N N . LEU A 1 262 ? 16.552 -58.949 -2.943 1.00 63.99 262 LEU A N 1
ATOM 2032 C CA . LEU A 1 262 ? 15.342 -58.202 -3.264 1.00 61.44 262 LEU A CA 1
ATOM 2033 C C . LEU A 1 262 ? 15.430 -56.742 -2.841 1.00 63.41 262 LEU A C 1
ATOM 2034 O O . LEU A 1 262 ? 14.676 -55.915 -3.364 1.00 65.33 262 LEU A O 1
ATOM 2039 N N . ARG A 1 263 ? 16.323 -56.411 -1.910 1.00 57.63 263 ARG A N 1
ATOM 2040 C CA . ARG A 1 263 ? 16.547 -55.020 -1.532 1.00 60.75 263 ARG A CA 1
ATOM 2041 C C . ARG A 1 263 ? 17.270 -54.302 -2.665 1.00 60.26 263 ARG A C 1
ATOM 2042 O O . ARG A 1 263 ? 18.372 -54.703 -3.055 1.00 59.14 263 ARG A O 1
ATOM 2050 N N . LEU A 1 264 ? 16.659 -53.243 -3.197 1.00 50.41 264 LEU A N 1
ATOM 2051 C CA . LEU A 1 264 ? 17.169 -52.649 -4.429 1.00 39.47 264 LEU A CA 1
ATOM 2052 C C . LEU A 1 264 ? 17.810 -51.299 -4.160 1.00 40.25 264 LEU A C 1
ATOM 2053 O O . LEU A 1 264 ? 17.193 -50.457 -3.501 1.00 37.74 264 LEU A O 1
ATOM 2058 N N . PRO A 1 265 ? 19.017 -51.032 -4.651 1.00 46.55 265 PRO A N 1
ATOM 2059 C CA . PRO A 1 265 ? 19.627 -49.720 -4.402 1.00 37.55 265 PRO A CA 1
ATOM 2060 C C . PRO A 1 265 ? 18.942 -48.617 -5.196 1.00 35.13 265 PRO A C 1
ATOM 2061 O O . PRO A 1 265 ? 18.534 -48.810 -6.343 1.00 35.43 265 PRO A O 1
ATOM 2065 N N . ILE A 1 266 ? 18.806 -47.452 -4.558 1.00 39.07 266 ILE A N 1
ATOM 2066 C CA . ILE A 1 266 ? 18.359 -46.225 -5.206 1.00 40.32 266 ILE A CA 1
ATOM 2067 C C . ILE A 1 266 ? 19.239 -45.088 -4.702 1.00 45.43 266 ILE A C 1
ATOM 2068 O O . ILE A 1 266 ? 19.857 -45.177 -3.641 1.00 48.96 266 ILE A O 1
ATOM 2073 N N . GLU A 1 267 ? 19.304 -44.014 -5.483 1.00 40.58 267 GLU A N 1
ATOM 2074 C CA . GLU A 1 267 ? 20.099 -42.844 -5.133 1.00 38.68 267 GLU A CA 1
ATOM 2075 C C . GLU A 1 267 ? 19.257 -41.599 -5.349 1.00 34.45 267 GLU A C 1
ATOM 2076 O O . GLU A 1 267 ? 18.453 -41.551 -6.284 1.00 33.72 267 GLU A O 1
ATOM 2082 N N . TYR A 1 268 ? 19.428 -40.587 -4.498 1.00 36.46 268 TYR A N 1
ATOM 2083 C CA . TYR A 1 268 ? 18.761 -39.323 -4.781 1.00 32.71 268 TYR A CA 1
ATOM 2084 C C . TYR A 1 268 ? 19.752 -38.167 -4.761 1.00 36.07 268 TYR A C 1
ATOM 2085 O O . TYR A 1 268 ? 20.760 -38.190 -4.048 1.00 32.90 268 TYR A O 1
ATOM 2094 N N . TYR A 1 269 ? 19.442 -37.157 -5.575 1.00 30.33 269 TYR A N 1
ATOM 2095 C CA . TYR A 1 269 ? 20.360 -36.099 -5.957 1.00 18.93 269 TYR A CA 1
ATOM 2096 C C . TYR A 1 269 ? 19.733 -34.724 -5.781 1.00 25.41 269 TYR A C 1
ATOM 2097 O O . TYR A 1 269 ? 18.505 -34.553 -5.821 1.00 29.76 269 TYR A O 1
ATOM 2106 N N . ALA A 1 270 ? 20.617 -33.746 -5.604 1.00 22.44 270 ALA A N 1
ATOM 2107 C CA . ALA A 1 270 ? 20.325 -32.342 -5.841 1.00 20.35 270 ALA A CA 1
ATOM 2108 C C . ALA A 1 270 ? 20.851 -31.973 -7.222 1.00 30.52 270 ALA A C 1
ATOM 2109 O O . ALA A 1 270 ? 21.990 -32.303 -7.566 1.00 29.54 270 ALA A O 1
ATOM 2111 N N . TYR A 1 271 ? 20.016 -31.305 -8.011 1.00 36.54 271 TYR A N 1
ATOM 2112 C CA . TYR A 1 271 ? 20.360 -30.875 -9.356 1.00 29.99 271 TYR A CA 1
ATOM 2113 C C . TYR A 1 271 ? 20.190 -29.367 -9.464 1.00 36.50 271 TYR A C 1
ATOM 2114 O O . TYR A 1 271 ? 19.359 -28.768 -8.773 1.00 36.48 271 TYR A O 1
ATOM 2123 N N . ARG A 1 272 ? 20.977 -28.758 -10.347 1.00 38.74 272 ARG A N 1
ATOM 2124 C CA . ARG A 1 272 ? 20.861 -27.334 -10.620 1.00 31.80 272 ARG A CA 1
ATOM 2125 C C . ARG A 1 272 ? 21.323 -27.075 -12.045 1.00 30.56 272 ARG A C 1
ATOM 2126 O O . ARG A 1 272 ? 21.982 -27.913 -12.667 1.00 35.07 272 ARG A O 1
ATOM 2134 N N . TYR A 1 273 ? 20.957 -25.907 -12.562 1.00 30.57 273 TYR A N 1
ATOM 2135 C CA . TYR A 1 273 ? 21.352 -25.504 -13.903 1.00 35.12 273 TYR A CA 1
ATOM 2136 C C . TYR A 1 273 ? 22.157 -24.215 -13.946 1.00 42.49 273 TYR A C 1
ATOM 2137 O O . TYR A 1 273 ? 23.018 -24.076 -14.816 1.00 39.69 273 TYR A O 1
ATOM 2146 N N . GLN A 1 274 ? 21.907 -23.276 -13.039 1.00 42.78 274 GLN A N 1
ATOM 2147 C CA . GLN A 1 274 ? 22.627 -22.011 -13.040 1.00 45.35 274 GLN A CA 1
ATOM 2148 C C . GLN A 1 274 ? 24.005 -22.189 -12.415 1.00 51.90 274 GLN A C 1
ATOM 2149 O O . GLN A 1 274 ? 24.137 -22.786 -11.342 1.00 48.49 274 GLN A O 1
ATOM 2155 N N . ALA A 1 275 ? 25.032 -21.671 -13.093 1.00 53.09 275 ALA A N 1
ATOM 2156 C CA . ALA A 1 275 ? 26.388 -21.763 -12.560 1.00 46.25 275 ALA A CA 1
ATOM 2157 C C . ALA A 1 275 ? 26.524 -20.974 -11.265 1.00 40.56 275 ALA A C 1
ATOM 2158 O O . ALA A 1 275 ? 27.206 -21.411 -10.331 1.00 38.83 275 ALA A O 1
ATOM 2160 N N . ARG A 1 276 ? 25.882 -19.813 -11.190 1.00 45.20 276 ARG A N 1
ATOM 2161 C CA . ARG A 1 276 ? 25.876 -18.989 -9.989 1.00 53.61 276 ARG A CA 1
ATOM 2162 C C . ARG A 1 276 ? 24.440 -18.710 -9.575 1.00 49.57 276 ARG A C 1
ATOM 2163 O O . ARG A 1 276 ? 23.647 -18.200 -10.374 1.00 41.91 276 ARG A O 1
ATOM 2171 N N . LEU A 1 277 ? 24.114 -19.041 -8.333 1.00 44.37 277 LEU A N 1
ATOM 2172 C CA . LEU A 1 277 ? 22.841 -18.680 -7.731 1.00 43.14 277 LEU A CA 1
ATOM 2173 C C . LEU A 1 277 ? 23.012 -17.425 -6.885 1.00 48.05 277 LEU A C 1
ATOM 2174 O O . LEU A 1 277 ? 24.127 -16.974 -6.610 1.00 51.75 277 LEU A O 1
ATOM 2179 N N . HIS A 1 278 ? 21.881 -16.851 -6.477 1.00 45.80 278 HIS A N 1
ATOM 2180 C CA . HIS A 1 278 ? 21.917 -15.801 -5.477 1.00 48.50 278 HIS A CA 1
ATOM 2181 C C . HIS A 1 278 ? 22.481 -16.373 -4.177 1.00 50.71 278 HIS A C 1
ATOM 2182 O O . HIS A 1 278 ? 22.426 -17.585 -3.954 1.00 50.37 278 HIS A O 1
ATOM 2189 N N . PRO A 1 279 ? 23.054 -15.520 -3.317 1.00 59.66 279 PRO A N 1
ATOM 2190 C CA . PRO A 1 279 ? 23.729 -16.034 -2.107 1.00 64.06 279 PRO A CA 1
ATOM 2191 C C . PRO A 1 279 ? 22.919 -17.045 -1.306 1.00 59.10 279 PRO A C 1
ATOM 2192 O O . PRO A 1 279 ? 23.479 -18.047 -0.841 1.00 48.57 279 PRO A O 1
ATOM 2196 N N . ALA A 1 280 ? 21.611 -16.819 -1.145 1.00 58.49 280 ALA A N 1
ATOM 2197 C CA . A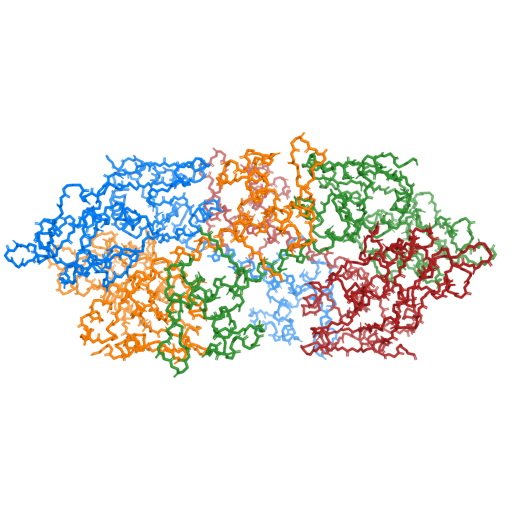LA A 1 280 ? 20.779 -17.782 -0.428 1.00 47.24 280 ALA A CA 1
ATOM 2198 C C . ALA A 1 280 ? 20.722 -19.120 -1.158 1.00 42.50 280 ALA A C 1
ATOM 2199 O O . ALA A 1 280 ? 20.735 -20.185 -0.525 1.00 40.57 280 ALA A O 1
ATOM 2201 N N . GLY A 1 281 ? 20.654 -19.084 -2.492 1.00 42.79 281 GLY A N 1
ATOM 2202 C CA . GLY A 1 281 ? 20.656 -20.320 -3.255 1.00 35.84 281 GLY A CA 1
ATOM 2203 C C . GLY A 1 281 ? 21.940 -21.106 -3.081 1.00 35.37 281 GLY A C 1
ATOM 2204 O O . GLY A 1 281 ? 21.915 -22.327 -2.905 1.00 40.00 281 GLY A O 1
ATOM 2205 N N . GLU A 1 282 ? 23.082 -20.414 -3.116 1.00 41.49 282 GLU A N 1
ATOM 2206 C CA . GLU A 1 282 ? 24.351 -21.094 -2.894 1.00 28.86 282 GLU A CA 1
ATOM 2207 C C . GLU A 1 282 ? 24.453 -21.636 -1.475 1.00 28.65 282 GLU A C 1
ATOM 2208 O O . GLU A 1 282 ? 25.033 -22.707 -1.270 1.00 34.89 282 GLU A O 1
ATOM 2214 N N . LYS A 1 283 ? 23.884 -20.936 -0.490 1.00 28.95 283 LYS A N 1
ATOM 2215 C CA . LYS A 1 283 ? 23.890 -21.467 0.871 1.00 37.43 283 LYS A CA 1
ATOM 2216 C C . LYS A 1 283 ? 23.072 -22.752 0.964 1.00 35.57 283 LYS A C 1
ATOM 2217 O O . LYS A 1 283 ? 23.507 -23.738 1.574 1.00 38.68 283 LYS A O 1
ATOM 2223 N N . VAL A 1 284 ? 21.877 -22.757 0.367 1.00 36.97 284 VAL A N 1
ATOM 2224 C CA . VAL A 1 284 ? 21.049 -23.960 0.390 1.00 34.06 284 VAL A CA 1
ATOM 2225 C C . VAL A 1 284 ? 21.753 -25.106 -0.329 1.00 37.00 284 VAL A C 1
ATOM 2226 O O . VAL A 1 284 ? 21.736 -26.255 0.134 1.00 27.30 284 VAL A O 1
ATOM 2230 N N . TRP A 1 285 ? 22.397 -24.810 -1.460 1.00 31.93 285 TRP A N 1
ATOM 2231 C CA . TRP A 1 285 ? 23.116 -25.848 -2.191 1.00 22.73 285 TRP A CA 1
ATOM 2232 C C . TRP A 1 285 ? 24.272 -26.402 -1.368 1.00 34.41 285 TRP A C 1
ATOM 2233 O O . TRP A 1 285 ? 24.501 -27.617 -1.345 1.00 33.81 285 TRP A O 1
ATOM 2244 N N . SER A 1 286 ? 25.012 -25.526 -0.684 1.00 33.91 286 SER A N 1
ATOM 2245 C CA . SER A 1 286 ? 26.111 -25.981 0.160 1.00 37.65 286 SER A CA 1
ATOM 2246 C C . SER A 1 286 ? 25.608 -26.870 1.288 1.00 40.64 286 SER A C 1
ATOM 2247 O O . SER A 1 286 ? 26.231 -27.889 1.611 1.00 37.20 286 SER A O 1
ATOM 2250 N N . ILE A 1 287 ? 24.481 -26.502 1.901 1.00 40.18 287 ILE A N 1
ATOM 2251 C CA . ILE A 1 287 ? 23.946 -27.314 2.988 1.00 44.37 287 ILE A CA 1
ATOM 2252 C C . ILE A 1 287 ? 23.441 -28.655 2.466 1.00 42.79 287 ILE A C 1
ATOM 2253 O O . ILE A 1 287 ? 23.558 -29.680 3.150 1.00 31.23 287 ILE A O 1
ATOM 2258 N N . LEU A 1 288 ? 22.899 -28.681 1.246 1.00 44.63 288 LEU A N 1
ATOM 2259 C CA . LEU A 1 288 ? 22.496 -29.947 0.641 1.00 37.86 288 LEU A CA 1
ATOM 2260 C C . LEU A 1 288 ? 23.701 -30.835 0.354 1.00 37.21 288 LEU A C 1
ATOM 2261 O O . LEU A 1 288 ? 23.665 -32.044 0.615 1.00 31.49 288 LEU A O 1
ATOM 2266 N N . CYS A 1 289 ? 24.776 -30.256 -0.188 1.00 38.71 289 CYS A N 1
ATOM 2267 C CA . CYS A 1 289 ? 25.991 -31.025 -0.435 1.00 30.30 289 CYS A CA 1
ATOM 2268 C C . CYS A 1 289 ? 26.632 -31.509 0.857 1.00 42.38 289 CYS A C 1
ATOM 2269 O O . CYS A 1 289 ? 27.433 -32.450 0.825 1.00 48.00 289 CYS A O 1
ATOM 2272 N N . ASN A 1 290 ? 26.321 -30.927 1.979 1.00 42.15 290 ASN A N 1
ATOM 2273 C CA . ASN A 1 290 ? 26.883 -31.450 3.152 1.00 45.18 290 ASN A CA 1
ATOM 2274 C C . ASN A 1 290 ? 26.039 -32.413 3.868 1.00 57.32 290 ASN A C 1
ATOM 2275 O O . ASN A 1 290 ? 26.305 -33.565 3.709 1.00 62.16 290 ASN A O 1
ATOM 2280 N N . LEU A 1 291 ? 25.007 -32.054 4.584 1.00 63.51 291 LEU A N 1
ATOM 2281 C CA . LEU A 1 291 ? 23.985 -33.019 5.028 1.00 63.24 291 LEU A CA 1
ATOM 2282 C C . LEU A 1 291 ? 24.709 -34.228 5.500 1.00 80.47 291 LEU A C 1
ATOM 2283 O O . LEU A 1 291 ? 24.391 -35.338 5.181 1.00 80.93 291 LEU A O 1
ATOM 2288 N N . ASP A 1 292 ? 25.776 -33.920 6.215 1.00 90.42 292 ASP A N 1
ATOM 2289 C CA . ASP A 1 292 ? 26.661 -34.851 6.795 1.00 91.90 292 ASP A CA 1
ATOM 2290 C C . ASP A 1 292 ? 27.402 -34.012 7.832 1.00 93.90 292 ASP A C 1
ATOM 2291 O O . ASP A 1 292 ? 26.898 -33.000 8.321 1.00 90.05 292 ASP A O 1
ATOM 2296 N N . MET B 1 1 ? -2.326 -45.424 -47.791 1.00 75.36 1 MET B N 1
ATOM 2297 C CA . MET B 1 1 ? -1.088 -45.072 -47.106 1.00 74.91 1 MET B CA 1
ATOM 2298 C C . MET B 1 1 ? -0.959 -45.788 -45.766 1.00 69.01 1 MET B C 1
ATOM 2299 O O . MET B 1 1 ? -1.722 -45.531 -44.835 1.00 70.86 1 MET B O 1
ATOM 2304 N N . ASN B 1 2 ? 0.018 -46.689 -45.677 1.00 61.62 2 ASN B N 1
ATOM 2305 C CA . ASN B 1 2 ? 0.308 -47.424 -44.449 1.00 49.03 2 ASN B CA 1
ATOM 2306 C C . ASN B 1 2 ? 1.798 -47.301 -44.164 1.00 40.85 2 ASN B C 1
ATOM 2307 O O . ASN B 1 2 ? 2.620 -47.895 -44.870 1.00 39.13 2 ASN B O 1
ATOM 2312 N N . VAL B 1 3 ? 2.143 -46.527 -43.141 1.00 41.77 3 VAL B N 1
ATOM 2313 C CA . VAL B 1 3 ? 3.524 -46.370 -42.700 1.00 43.57 3 VAL B CA 1
ATOM 2314 C C . VAL B 1 3 ? 3.768 -47.317 -41.535 1.00 46.55 3 VAL B C 1
ATOM 2315 O O . VAL B 1 3 ? 3.008 -47.325 -40.558 1.00 43.02 3 VAL B O 1
ATOM 2319 N N . GLU B 1 4 ? 4.819 -48.122 -41.644 1.00 42.31 4 GLU B N 1
ATOM 2320 C CA . GLU B 1 4 ? 5.236 -49.020 -40.579 1.00 35.04 4 GLU B CA 1
ATOM 2321 C C . GLU B 1 4 ? 6.353 -48.353 -39.787 1.00 31.92 4 GLU B C 1
ATOM 2322 O O . GLU B 1 4 ? 7.300 -47.817 -40.373 1.00 27.11 4 GLU B O 1
ATOM 2328 N N . SER B 1 5 ? 6.230 -48.376 -38.456 1.00 32.45 5 SER B N 1
ATOM 2329 C CA . SER B 1 5 ? 7.149 -47.624 -37.606 1.00 33.43 5 SER B CA 1
ATOM 2330 C C . SER B 1 5 ? 8.579 -48.145 -37.696 1.00 41.20 5 SER B C 1
ATOM 2331 O O . SER B 1 5 ? 9.532 -47.378 -37.485 1.00 41.44 5 SER B O 1
ATOM 2334 N N . LYS B 1 6 ? 8.760 -49.433 -37.999 1.00 49.45 6 LYS B N 1
ATOM 2335 C CA . LYS B 1 6 ? 10.117 -49.945 -38.144 1.00 53.00 6 LYS B CA 1
ATOM 2336 C C . LYS B 1 6 ? 10.821 -49.312 -39.337 1.00 45.69 6 LYS B C 1
ATOM 2337 O O . LYS B 1 6 ? 12.048 -49.173 -39.327 1.00 43.96 6 LYS B O 1
ATOM 2343 N N . TRP B 1 7 ? 10.066 -48.892 -40.356 1.00 38.66 7 TRP B N 1
ATOM 2344 C CA . TRP B 1 7 ? 10.660 -48.093 -41.424 1.00 42.20 7 TRP B CA 1
ATOM 2345 C C . TRP B 1 7 ? 11.134 -46.746 -40.898 1.00 44.15 7 TRP B C 1
ATOM 2346 O O . TRP B 1 7 ? 12.179 -46.242 -41.323 1.00 44.03 7 TRP B O 1
ATOM 2357 N N . LEU B 1 8 ? 10.366 -46.135 -39.992 1.00 41.31 8 LEU B N 1
ATOM 2358 C CA . LEU B 1 8 ? 10.797 -44.878 -39.390 1.00 37.26 8 LEU B CA 1
ATOM 2359 C C . LEU B 1 8 ? 12.098 -45.065 -38.622 1.00 44.64 8 LEU B C 1
ATOM 2360 O O . LEU B 1 8 ? 12.994 -44.213 -38.682 1.00 40.66 8 LEU B O 1
ATOM 2365 N N . GLU B 1 9 ? 12.227 -46.184 -37.906 1.00 41.39 9 GLU B N 1
ATOM 2366 C CA . GLU B 1 9 ? 13.477 -46.448 -37.196 1.00 41.64 9 GLU B CA 1
ATOM 2367 C C . GLU B 1 9 ? 14.623 -46.707 -38.170 1.00 40.03 9 GLU B C 1
ATOM 2368 O O . GLU B 1 9 ? 15.745 -46.225 -37.959 1.00 39.91 9 GLU B O 1
ATOM 2374 N N . ASP B 1 10 ? 14.358 -47.458 -39.245 1.00 35.93 10 ASP B N 1
ATOM 2375 C CA . ASP B 1 10 ? 15.350 -47.637 -40.303 1.00 39.76 10 ASP B CA 1
ATOM 2376 C C . ASP B 1 10 ? 15.831 -46.296 -40.838 1.00 42.70 10 ASP B C 1
ATOM 2377 O O . ASP B 1 10 ? 17.033 -46.088 -41.031 1.00 42.11 10 ASP B O 1
ATOM 2382 N N . PHE B 1 11 ? 14.898 -45.373 -41.077 1.00 42.99 11 PHE B N 1
ATOM 2383 C CA . PHE B 1 11 ? 15.245 -44.084 -41.664 1.00 40.46 11 PHE B CA 1
ATOM 2384 C C . PHE B 1 11 ? 16.025 -43.218 -40.684 1.00 36.91 11 PHE B C 1
ATOM 2385 O O . PHE B 1 11 ? 16.969 -42.528 -41.079 1.00 35.87 11 PHE B O 1
ATOM 2393 N N . LEU B 1 12 ? 15.653 -43.241 -39.403 1.00 36.44 12 LEU B N 1
ATOM 2394 C CA . LEU B 1 12 ? 16.420 -42.499 -38.406 1.00 33.94 12 LEU B CA 1
ATOM 2395 C C . LEU B 1 12 ? 17.850 -43.023 -38.317 1.00 41.80 12 LEU B C 1
ATOM 2396 O O . LEU B 1 12 ? 18.813 -42.244 -38.275 1.00 44.47 12 LEU B O 1
ATOM 2401 N N . VAL B 1 13 ? 18.007 -44.350 -38.302 1.00 38.83 13 VAL B N 1
ATOM 2402 C CA . VAL B 1 13 ? 19.345 -44.937 -38.258 1.00 35.55 13 VAL B CA 1
ATOM 2403 C C . VAL B 1 13 ? 20.137 -44.554 -39.505 1.00 39.27 13 VAL B C 1
ATOM 2404 O O . VAL B 1 13 ? 21.312 -44.175 -39.425 1.00 42.31 13 VAL B O 1
ATOM 2408 N N . LEU B 1 14 ? 19.501 -44.635 -40.677 1.00 28.77 14 LEU B N 1
ATOM 2409 C CA . LEU B 1 14 ? 20.165 -44.249 -41.919 1.00 34.60 14 LEU B CA 1
ATOM 2410 C C . LEU B 1 14 ? 20.470 -42.760 -41.967 1.00 45.24 14 LEU B C 1
ATOM 2411 O O . LEU B 1 14 ? 21.331 -42.334 -42.744 1.00 53.60 14 LEU B O 1
ATOM 2416 N N . ALA B 1 15 ? 19.768 -41.956 -41.171 1.00 45.28 15 ALA B N 1
ATOM 2417 C CA . ALA B 1 15 ? 20.072 -40.533 -41.111 1.00 44.07 15 ALA B CA 1
ATOM 2418 C C . ALA B 1 15 ? 21.226 -40.239 -40.164 1.00 51.15 15 ALA B C 1
ATOM 2419 O O . ALA B 1 15 ? 21.974 -39.281 -40.392 1.00 49.10 15 ALA B O 1
ATOM 2421 N N . LYS B 1 16 ? 21.397 -41.046 -39.111 1.00 52.48 16 LYS B N 1
ATOM 2422 C CA . LYS B 1 16 ? 22.477 -40.798 -38.151 1.00 53.76 16 LYS B CA 1
ATOM 2423 C C . LYS B 1 16 ? 23.816 -41.310 -38.680 1.00 57.11 16 LYS B C 1
ATOM 2424 O O . LYS B 1 16 ? 24.744 -40.526 -38.911 1.00 56.97 16 LYS B O 1
ATOM 2430 N N . VAL B 1 17 ? 23.935 -42.626 -38.868 1.00 64.15 17 VAL B N 1
ATOM 2431 C CA . VAL B 1 17 ? 24.989 -43.196 -39.696 1.00 74.55 17 VAL B CA 1
ATOM 2432 C C . VAL B 1 17 ? 24.568 -42.882 -41.123 1.00 79.76 17 VAL B C 1
ATOM 2433 O O . VAL B 1 17 ? 23.433 -42.455 -41.346 1.00 84.92 17 VAL B O 1
ATOM 2437 N N . LYS B 1 18 ? 25.465 -43.044 -42.105 1.00 67.36 18 LYS B N 1
ATOM 2438 C CA . LYS B 1 18 ? 25.133 -42.460 -43.401 1.00 66.20 18 LYS B CA 1
ATOM 2439 C C . LYS B 1 18 ? 25.531 -43.321 -44.603 1.00 66.91 18 LYS B C 1
ATOM 2440 O O . LYS B 1 18 ? 25.827 -42.781 -45.673 1.00 72.64 18 LYS B O 1
ATOM 2446 N N . ASN B 1 19 ? 25.474 -44.645 -44.476 1.00 59.26 19 ASN B N 1
ATOM 2447 C CA . ASN B 1 19 ? 25.360 -45.491 -45.652 1.00 54.04 19 ASN B CA 1
ATOM 2448 C C . ASN B 1 19 ? 24.531 -46.721 -45.306 1.00 44.12 19 ASN B C 1
ATOM 2449 O O . ASN B 1 19 ? 24.336 -47.061 -44.137 1.00 40.62 19 ASN B O 1
ATOM 2454 N N . PHE B 1 20 ? 24.021 -47.371 -46.356 1.00 49.19 20 PHE B N 1
ATOM 2455 C CA . PHE B 1 20 ? 22.975 -48.376 -46.189 1.00 57.16 20 PHE B CA 1
ATOM 2456 C C . PHE B 1 20 ? 23.482 -49.613 -45.460 1.00 54.57 20 PHE B C 1
ATOM 2457 O O . PHE B 1 20 ? 22.745 -50.208 -44.667 1.00 41.23 20 PHE B O 1
ATOM 2465 N N . SER B 1 21 ? 24.722 -50.033 -45.722 1.00 64.69 21 SER B N 1
ATOM 2466 C CA . SER B 1 21 ? 25.198 -51.302 -45.169 1.00 71.72 21 SER B CA 1
ATOM 2467 C C . SER B 1 21 ? 25.320 -51.236 -43.649 1.00 67.05 21 SER B C 1
ATOM 2468 O O . SER B 1 21 ? 24.859 -52.138 -42.936 1.00 67.93 21 SER B O 1
ATOM 2471 N N . GLN B 1 22 ? 25.943 -50.171 -43.135 1.00 58.29 22 GLN B N 1
ATOM 2472 C CA . GLN B 1 22 ? 26.111 -50.039 -41.693 1.00 55.62 22 GLN B CA 1
ATOM 2473 C C . GLN B 1 22 ? 24.765 -49.898 -40.992 1.00 54.04 22 GLN B C 1
ATOM 2474 O O . GLN B 1 22 ? 24.548 -50.486 -39.926 1.00 63.53 22 GLN B O 1
ATOM 2480 N N . ALA B 1 23 ? 23.842 -49.132 -41.585 1.00 43.85 23 ALA B N 1
ATOM 2481 C CA . ALA B 1 23 ? 22.518 -48.971 -40.992 1.00 43.25 23 ALA B CA 1
ATOM 2482 C C . ALA B 1 23 ? 21.731 -50.276 -41.025 1.00 46.53 23 ALA B C 1
ATOM 2483 O O . ALA B 1 23 ? 20.967 -50.570 -40.098 1.00 31.18 23 ALA B O 1
ATOM 2485 N N . ALA B 1 24 ? 21.901 -51.067 -42.086 1.00 43.22 24 ALA B N 1
ATOM 2486 C CA . ALA B 1 24 ? 21.227 -52.357 -42.172 1.00 45.38 24 ALA B CA 1
ATOM 2487 C C . ALA B 1 24 ? 21.747 -53.314 -41.111 1.00 49.82 24 ALA B C 1
ATOM 2488 O O . ALA B 1 24 ? 20.966 -54.020 -40.462 1.00 45.96 24 ALA B O 1
ATOM 2490 N N . GLU B 1 25 ? 23.068 -53.351 -40.919 1.00 55.16 25 GLU B N 1
ATOM 2491 C CA . GLU B 1 25 ? 23.620 -54.200 -39.870 1.00 63.14 25 GLU B CA 1
ATOM 2492 C C . GLU B 1 25 ? 23.185 -53.719 -38.489 1.00 64.41 25 GLU B C 1
ATOM 2493 O O . GLU B 1 25 ? 22.934 -54.533 -37.593 1.00 57.58 25 GLU B O 1
ATOM 2499 N N . LEU B 1 26 ? 23.070 -52.401 -38.302 1.00 68.00 26 LEU B N 1
ATOM 2500 C CA . LEU B 1 26 ? 22.583 -51.883 -37.027 1.00 64.59 26 LEU B CA 1
ATOM 2501 C C . LEU B 1 26 ? 21.125 -52.256 -36.791 1.00 61.37 26 LEU B C 1
ATOM 2502 O O . LEU B 1 26 ? 20.677 -52.317 -35.640 1.00 59.13 26 LEU B O 1
ATOM 2507 N N . ARG B 1 27 ? 20.374 -52.510 -37.860 1.00 64.62 27 ARG B N 1
ATOM 2508 C CA . ARG B 1 27 ? 18.967 -52.872 -37.767 1.00 65.16 27 ARG B CA 1
ATOM 2509 C C . ARG B 1 27 ? 18.740 -54.375 -37.862 1.00 65.74 27 ARG B C 1
ATOM 2510 O O . ARG B 1 27 ? 17.586 -54.815 -37.899 1.00 73.54 27 ARG B O 1
ATOM 2518 N N . ASN B 1 28 ? 19.814 -55.168 -37.906 1.00 67.16 28 ASN B N 1
ATOM 2519 C CA . ASN B 1 28 ? 19.730 -56.631 -37.905 1.00 73.92 28 ASN B CA 1
ATOM 2520 C C . ASN B 1 28 ? 18.904 -57.148 -39.083 1.00 71.34 28 ASN B C 1
ATOM 2521 O O . ASN B 1 28 ? 18.055 -58.029 -38.934 1.00 71.06 28 ASN B O 1
ATOM 2526 N N . VAL B 1 29 ? 19.158 -56.593 -40.270 1.00 65.01 29 VAL B N 1
ATOM 2527 C CA . VAL B 1 29 ? 18.433 -56.976 -41.475 1.00 63.17 29 VAL B CA 1
ATOM 2528 C C . VAL B 1 29 ? 19.401 -57.089 -42.645 1.00 60.59 29 VAL B C 1
ATOM 2529 O O . VAL B 1 29 ? 20.513 -56.557 -42.622 1.00 52.68 29 VAL B O 1
ATOM 2533 N N . THR B 1 30 ? 18.951 -57.793 -43.680 1.00 64.34 30 THR B N 1
ATOM 2534 C CA . THR B 1 30 ? 19.737 -57.953 -44.893 1.00 69.93 30 THR B CA 1
ATOM 2535 C C . THR B 1 30 ? 19.791 -56.639 -45.666 1.00 73.08 30 THR B C 1
ATOM 2536 O O . THR B 1 30 ? 18.909 -55.784 -45.545 1.00 74.94 30 THR B O 1
ATOM 2540 N N . GLN B 1 31 ? 20.845 -56.482 -46.467 1.00 73.06 31 GLN B N 1
ATOM 2541 C CA . GLN B 1 31 ? 21.023 -55.244 -47.225 1.00 70.67 31 GLN B CA 1
ATOM 2542 C C . GLN B 1 31 ? 19.919 -55.017 -48.252 1.00 73.43 31 GLN B C 1
ATOM 2543 O O . GLN B 1 31 ? 19.367 -53.902 -48.292 1.00 70.97 31 GLN B O 1
ATOM 2549 N N . PRO B 1 32 ? 19.547 -55.987 -49.101 1.00 76.77 32 PRO B N 1
ATOM 2550 C CA . PRO B 1 32 ? 18.396 -55.746 -49.988 1.00 79.09 32 PRO B CA 1
ATOM 2551 C C . PRO B 1 32 ? 17.104 -55.509 -49.231 1.00 73.25 32 PRO B C 1
ATOM 2552 O O . PRO B 1 32 ? 16.289 -54.685 -49.660 1.00 77.19 32 PRO B O 1
ATOM 2556 N N . ALA B 1 33 ? 16.896 -56.202 -48.109 1.00 66.10 33 ALA B N 1
ATOM 2557 C CA . ALA B 1 33 ? 15.693 -55.974 -47.313 1.00 56.99 33 ALA B CA 1
ATOM 2558 C C . ALA B 1 33 ? 15.666 -54.559 -46.746 1.00 51.04 33 ALA B C 1
ATOM 2559 O O . ALA B 1 33 ? 14.620 -53.899 -46.752 1.00 51.27 33 ALA B O 1
ATOM 2561 N N . PHE B 1 34 ? 16.810 -54.071 -46.260 1.00 55.30 34 PHE B N 1
ATOM 2562 C CA . PHE B 1 34 ? 16.877 -52.710 -45.736 1.00 58.70 34 PHE B CA 1
ATOM 2563 C C . PHE B 1 34 ? 16.639 -51.679 -46.834 1.00 54.23 34 PHE B C 1
ATOM 2564 O O . PHE B 1 34 ? 15.909 -50.697 -46.631 1.00 50.86 34 PHE B O 1
ATOM 2572 N N . SER B 1 35 ? 17.260 -51.879 -48.000 1.00 56.12 35 SER B N 1
ATOM 2573 C CA . SER B 1 35 ? 17.027 -50.974 -49.121 1.00 56.74 35 SER B CA 1
ATOM 2574 C C . SER B 1 35 ? 15.558 -50.971 -49.523 1.00 56.48 35 SER B C 1
ATOM 2575 O O . SER B 1 35 ? 14.979 -49.908 -49.783 1.00 65.17 35 SER B O 1
ATOM 2578 N N . ARG B 1 36 ? 14.932 -52.151 -49.560 1.00 52.26 36 ARG B N 1
ATOM 2579 C CA . ARG B 1 36 ? 13.523 -52.228 -49.919 1.00 51.40 36 ARG B CA 1
ATOM 2580 C C . ARG B 1 36 ? 12.648 -51.543 -48.879 1.00 42.69 36 ARG B C 1
ATOM 2581 O O . ARG B 1 36 ? 11.647 -50.916 -49.228 1.00 45.70 36 ARG B O 1
ATOM 2589 N N . ARG B 1 37 ? 13.009 -51.638 -47.598 1.00 34.06 37 ARG B N 1
ATOM 2590 C CA . ARG B 1 37 ? 12.192 -50.990 -46.576 1.00 39.20 37 ARG B CA 1
ATOM 2591 C C . ARG B 1 37 ? 12.308 -49.472 -46.654 1.00 48.53 37 ARG B C 1
ATOM 2592 O O . ARG B 1 37 ? 11.303 -48.759 -46.522 1.00 52.53 37 ARG B O 1
ATOM 2600 N N . ILE B 1 38 ? 13.518 -48.958 -46.895 1.00 44.12 38 ILE B N 1
ATOM 2601 C CA . ILE B 1 38 ? 13.673 -47.516 -47.090 1.00 39.81 38 ILE B CA 1
ATOM 2602 C C . ILE B 1 38 ? 12.885 -47.054 -48.312 1.00 42.34 38 ILE B C 1
ATOM 2603 O O . ILE B 1 38 ? 12.190 -46.026 -48.276 1.00 41.49 38 ILE B O 1
ATOM 2608 N N . ARG B 1 39 ? 12.972 -47.809 -49.413 1.00 37.42 39 ARG B N 1
ATOM 2609 C CA . ARG B 1 39 ? 12.243 -47.435 -50.620 1.00 41.48 39 ARG B CA 1
ATOM 2610 C C . ARG B 1 39 ? 10.735 -47.536 -50.425 1.00 44.94 39 ARG B C 1
ATOM 2611 O O . ARG B 1 39 ? 9.986 -46.744 -51.005 1.00 42.76 39 ARG B O 1
ATOM 2619 N N . LEU B 1 40 ? 10.271 -48.484 -49.608 1.00 44.71 40 LEU B N 1
ATOM 2620 C CA . LEU B 1 40 ? 8.849 -48.567 -49.293 1.00 43.26 40 LEU B CA 1
ATOM 2621 C C . LEU B 1 40 ? 8.397 -47.354 -48.495 1.00 43.64 40 LEU B C 1
ATOM 2622 O O . LEU B 1 40 ? 7.319 -46.804 -48.750 1.00 39.78 40 LEU B O 1
ATOM 2627 N N . LEU B 1 41 ? 9.204 -46.927 -47.521 1.00 46.67 41 LEU B N 1
ATOM 2628 C CA . LEU B 1 41 ? 8.896 -45.693 -46.804 1.00 42.39 41 LEU B CA 1
ATOM 2629 C C . LEU B 1 41 ? 8.788 -44.516 -47.768 1.00 42.89 41 LEU B C 1
ATOM 2630 O O . LEU B 1 41 ? 7.840 -43.723 -47.699 1.00 40.75 41 LEU B O 1
ATOM 2635 N N . GLU B 1 42 ? 9.754 -44.398 -48.685 1.00 48.43 42 GLU B N 1
ATOM 2636 C CA . GLU B 1 42 ? 9.743 -43.287 -49.634 1.00 46.54 42 GLU B CA 1
ATOM 2637 C C . GLU B 1 42 ? 8.519 -43.339 -50.543 1.00 45.82 42 GLU B C 1
ATOM 2638 O O . GLU B 1 42 ? 7.896 -42.306 -50.815 1.00 46.10 42 GLU B O 1
ATOM 2644 N N . ASP B 1 43 ? 8.161 -44.533 -51.022 1.00 48.41 43 ASP B N 1
ATOM 2645 C CA . ASP B 1 43 ? 6.987 -44.675 -51.878 1.00 51.05 43 ASP B CA 1
ATOM 2646 C C . ASP B 1 43 ? 5.701 -44.376 -51.120 1.00 45.47 43 ASP B C 1
ATOM 2647 O O . ASP B 1 43 ? 4.749 -43.848 -51.705 1.00 42.64 43 ASP B O 1
ATOM 2652 N N . THR B 1 44 ? 5.654 -44.699 -49.826 1.00 44.36 44 THR B N 1
ATOM 2653 C CA . THR B 1 44 ? 4.450 -44.446 -49.044 1.00 37.45 44 THR B CA 1
ATOM 2654 C C . THR B 1 44 ? 4.278 -42.957 -48.771 1.00 43.99 44 THR B C 1
ATOM 2655 O O . THR B 1 44 ? 3.189 -42.402 -48.961 1.00 40.42 44 THR B O 1
ATOM 2659 N N . VAL B 1 45 ? 5.347 -42.289 -48.326 1.00 46.68 45 VAL B N 1
ATOM 2660 C CA . VAL B 1 45 ? 5.266 -40.848 -48.094 1.00 29.90 45 VAL B CA 1
ATOM 2661 C C . VAL B 1 45 ? 5.291 -40.048 -49.384 1.00 29.71 45 VAL B C 1
ATOM 2662 O O . VAL B 1 45 ? 5.014 -38.842 -49.358 1.00 33.63 45 VAL B O 1
ATOM 2666 N N . GLY B 1 46 ? 5.608 -40.681 -50.509 1.00 34.41 46 GLY B N 1
ATOM 2667 C CA . GLY B 1 46 ? 5.645 -39.989 -51.786 1.00 32.51 46 GLY B CA 1
ATOM 2668 C C . GLY B 1 46 ? 6.765 -38.980 -51.905 1.00 34.94 46 GLY B C 1
ATOM 2669 O O . GLY B 1 46 ? 6.543 -37.869 -52.404 1.00 51.50 46 GLY B O 1
ATOM 2670 N N . ALA B 1 47 ? 7.968 -39.340 -51.463 1.00 36.08 47 ALA B N 1
ATOM 2671 C CA . ALA B 1 47 ? 9.086 -38.407 -51.454 1.00 39.16 47 ALA B CA 1
ATOM 2672 C C . ALA B 1 47 ? 10.391 -39.183 -51.447 1.00 43.08 47 ALA B C 1
ATOM 2673 O O . ALA B 1 47 ? 10.549 -40.124 -50.664 1.00 43.96 47 ALA B O 1
ATOM 2675 N N . GLU B 1 48 ? 11.320 -38.790 -52.314 1.00 42.31 48 GLU B N 1
ATOM 2676 C CA . GLU B 1 48 ? 12.694 -39.256 -52.184 1.00 43.48 48 GLU B CA 1
ATOM 2677 C C . GLU B 1 48 ? 13.295 -38.649 -50.923 1.00 37.42 48 GLU B C 1
ATOM 2678 O O . GLU B 1 48 ? 13.388 -37.424 -50.802 1.00 36.56 48 GLU B O 1
ATOM 2684 N N . LEU B 1 49 ? 13.692 -39.502 -49.980 1.00 36.01 49 LEU B N 1
ATOM 2685 C CA . LEU B 1 49 ? 14.141 -39.035 -48.676 1.00 35.54 49 LEU B CA 1
ATOM 2686 C C . LEU B 1 49 ? 15.656 -38.988 -48.533 1.00 41.94 49 LEU B C 1
ATOM 2687 O O . LEU B 1 49 ? 16.153 -38.320 -47.621 1.00 43.22 49 LEU B O 1
ATOM 2692 N N . VAL B 1 50 ? 16.396 -39.671 -49.401 1.00 40.95 50 VAL B N 1
ATOM 2693 C CA . VAL B 1 50 ? 17.852 -39.686 -49.343 1.00 45.63 50 VAL B CA 1
ATOM 2694 C C . VAL B 1 50 ? 18.402 -39.545 -50.754 1.00 51.74 50 VAL B C 1
ATOM 2695 O O . VAL B 1 50 ? 17.835 -40.084 -51.711 1.00 41.52 50 VAL B O 1
ATOM 2699 N N . ASP B 1 51 ? 19.507 -38.815 -50.883 1.00 58.21 51 ASP B N 1
ATOM 2700 C CA . ASP B 1 51 ? 20.196 -38.661 -52.159 1.00 61.24 51 ASP B CA 1
ATOM 2701 C C . ASP B 1 51 ? 21.304 -39.704 -52.228 1.00 61.07 51 ASP B C 1
ATOM 2702 O O . ASP B 1 51 ? 22.327 -39.583 -51.547 1.00 60.43 51 ASP B O 1
ATOM 2707 N N . ARG B 1 52 ? 21.092 -40.731 -53.046 1.00 66.24 52 ARG B N 1
ATOM 2708 C CA . ARG B 1 52 ? 22.020 -41.844 -53.181 1.00 69.16 52 ARG B CA 1
ATOM 2709 C C . ARG B 1 52 ? 23.182 -41.546 -54.127 1.00 73.54 52 ARG B C 1
ATOM 2710 O O . ARG B 1 52 ? 23.987 -42.444 -54.394 1.00 77.75 52 ARG B O 1
ATOM 2718 N N . LYS B 1 53 ? 23.292 -40.316 -54.628 1.00 72.68 53 LYS B N 1
ATOM 2719 C CA . LYS B 1 53 ? 24.394 -39.910 -55.492 1.00 72.99 53 LYS B CA 1
ATOM 2720 C C . LYS B 1 53 ? 25.596 -39.381 -54.720 1.00 77.90 53 LYS B C 1
ATOM 2721 O O . LYS B 1 53 ? 26.569 -38.941 -55.343 1.00 84.81 53 LYS B O 1
ATOM 2727 N N . SER B 1 54 ? 25.557 -39.414 -53.390 1.00 76.46 54 SER B N 1
ATOM 2728 C CA . SER B 1 54 ? 26.620 -38.846 -52.572 1.00 79.88 54 SER B CA 1
ATOM 2729 C C . SER B 1 54 ? 26.929 -39.783 -51.414 1.00 81.90 54 SER B C 1
ATOM 2730 O O . SER B 1 54 ? 26.016 -40.196 -50.690 1.00 80.96 54 SER B O 1
ATOM 2733 N N . LYS B 1 55 ? 28.209 -40.123 -51.252 1.00 85.15 55 LYS B N 1
ATOM 2734 C CA . LYS B 1 55 ? 28.698 -40.753 -50.039 1.00 86.54 55 LYS B CA 1
ATOM 2735 C C . LYS B 1 55 ? 29.529 -39.749 -49.259 1.00 82.17 55 LYS B C 1
ATOM 2736 O O . LYS B 1 55 ? 30.460 -39.159 -49.823 1.00 84.06 55 LYS B O 1
ATOM 2742 N N . PRO B 1 56 ? 29.233 -39.509 -47.970 1.00 75.09 56 PRO B N 1
ATOM 2743 C CA . PRO B 1 56 ? 28.169 -40.132 -47.182 1.00 73.70 56 PRO B CA 1
ATOM 2744 C C . PRO B 1 56 ? 26.771 -39.783 -47.685 1.00 76.54 56 PRO B C 1
ATOM 2745 O O . PRO B 1 56 ? 26.596 -38.761 -48.341 1.00 72.96 56 PRO B O 1
ATOM 2749 N N . ILE B 1 57 ? 25.790 -40.631 -47.395 1.00 80.19 57 ILE B N 1
ATOM 2750 C CA . ILE B 1 57 ? 24.437 -40.390 -47.870 1.00 83.07 57 ILE B CA 1
ATOM 2751 C C . ILE B 1 57 ? 23.821 -39.257 -47.071 1.00 84.82 57 ILE B C 1
ATOM 2752 O O . ILE B 1 57 ? 23.855 -39.259 -45.834 1.00 91.36 57 ILE B O 1
ATOM 2757 N N . GLU B 1 58 ? 23.266 -38.276 -47.774 1.00 69.68 58 GLU B N 1
ATOM 2758 C CA . GLU B 1 58 ? 22.619 -37.139 -47.148 1.00 59.93 58 GLU B CA 1
ATOM 2759 C C . GLU B 1 58 ? 21.124 -37.173 -47.422 1.00 49.23 58 GLU B C 1
ATOM 2760 O O . GLU B 1 58 ? 20.649 -37.822 -48.358 1.00 38.66 58 GLU B O 1
ATOM 2766 N N . LEU B 1 59 ? 20.389 -36.464 -46.575 1.00 46.15 59 LEU B N 1
ATOM 2767 C CA . LEU B 1 59 ? 18.946 -36.378 -46.706 1.00 47.12 59 LEU B CA 1
ATOM 2768 C C . LEU B 1 59 ? 18.569 -35.320 -47.733 1.00 45.52 59 LEU B C 1
ATOM 2769 O O . LEU B 1 59 ? 19.192 -34.257 -47.811 1.00 43.78 59 LEU B O 1
ATOM 2774 N N . THR B 1 60 ? 17.551 -35.625 -48.531 1.00 43.90 60 THR B N 1
ATOM 2775 C CA . THR B 1 60 ? 16.915 -34.607 -49.342 1.00 38.79 60 THR B CA 1
ATOM 2776 C C . THR B 1 60 ? 16.182 -33.628 -48.426 1.00 33.32 60 THR B C 1
ATOM 2777 O O . THR B 1 60 ? 15.981 -33.912 -47.242 1.00 31.23 60 THR B O 1
ATOM 2781 N N . PRO B 1 61 ? 15.802 -32.449 -48.934 1.00 32.33 61 PRO B N 1
ATOM 2782 C CA . PRO B 1 61 ? 14.997 -31.533 -48.100 1.00 32.29 61 PRO B CA 1
ATOM 2783 C C . PRO B 1 61 ? 13.786 -32.212 -47.477 1.00 27.50 61 PRO B C 1
ATOM 2784 O O . PRO B 1 61 ? 13.536 -32.079 -46.262 1.00 38.92 61 PRO B O 1
ATOM 2788 N N . SER B 1 62 ? 13.031 -32.955 -48.292 1.00 32.77 62 SER B N 1
ATOM 2789 C CA . SER B 1 62 ? 11.955 -33.792 -47.775 1.00 31.36 62 SER B CA 1
ATOM 2790 C C . SER B 1 62 ? 12.464 -34.723 -46.684 1.00 31.79 62 SER B C 1
ATOM 2791 O O . SER B 1 62 ? 11.826 -34.879 -45.638 1.00 27.35 62 SER B O 1
ATOM 2794 N N . GLY B 1 63 ? 13.612 -35.362 -46.921 1.00 32.36 63 GLY B N 1
ATOM 2795 C CA . GLY B 1 63 ? 14.181 -36.238 -45.910 1.00 26.63 63 GLY B CA 1
ATOM 2796 C C . GLY B 1 63 ? 14.533 -35.501 -44.633 1.00 34.24 63 GLY B C 1
ATOM 2797 O O . GLY B 1 63 ? 14.344 -36.023 -43.532 1.00 34.26 63 GLY B O 1
ATOM 2798 N N . LYS B 1 64 ? 15.023 -34.266 -44.761 1.00 29.90 64 LYS B N 1
ATOM 2799 C CA . LYS B 1 64 ? 15.383 -33.488 -43.580 1.00 35.36 64 LYS B CA 1
ATOM 2800 C C . LYS B 1 64 ? 14.162 -33.186 -42.718 1.00 35.15 64 LYS B C 1
ATOM 2801 O O . LYS B 1 64 ? 14.209 -33.336 -41.491 1.00 39.45 64 LYS B O 1
ATOM 2807 N N . LEU B 1 65 ? 13.053 -32.761 -43.335 1.00 38.76 65 LEU B N 1
ATOM 2808 C CA . LEU B 1 65 ? 11.854 -32.496 -42.531 1.00 42.03 65 LEU B CA 1
ATOM 2809 C C . LEU B 1 65 ? 11.240 -33.792 -42.001 1.00 37.39 65 LEU B C 1
ATOM 2810 O O . LEU B 1 65 ? 10.803 -33.871 -40.835 1.00 46.59 65 LEU B O 1
ATOM 2815 N N . PHE B 1 66 ? 11.211 -34.832 -42.833 1.00 29.73 66 PHE B N 1
ATOM 2816 C CA . PHE B 1 66 ? 10.596 -36.077 -42.410 1.00 34.67 66 PHE B CA 1
ATOM 2817 C C . PHE B 1 66 ? 11.421 -36.796 -41.356 1.00 40.26 66 PHE B C 1
ATOM 2818 O O . PHE B 1 66 ? 10.885 -37.658 -40.662 1.00 36.57 66 PHE B O 1
ATOM 2826 N N . ARG B 1 67 ? 12.703 -36.457 -41.207 1.00 38.65 67 ARG B N 1
ATOM 2827 C CA . ARG B 1 67 ? 13.469 -37.005 -40.093 1.00 41.37 67 ARG B CA 1
ATOM 2828 C C . ARG B 1 67 ? 12.922 -36.511 -38.760 1.00 45.79 67 ARG B C 1
ATOM 2829 O O . ARG B 1 67 ? 12.784 -37.292 -37.810 1.00 40.97 67 ARG B O 1
ATOM 2837 N N . ILE B 1 68 ? 12.608 -35.216 -38.673 1.00 44.99 68 ILE B N 1
ATOM 2838 C CA . ILE B 1 68 ? 11.955 -34.686 -37.480 1.00 41.34 68 ILE B CA 1
ATOM 2839 C C . ILE B 1 68 ? 10.612 -35.370 -37.269 1.00 40.82 68 ILE B C 1
ATOM 2840 O O . ILE B 1 68 ? 10.264 -35.772 -36.148 1.00 39.99 68 ILE B O 1
ATOM 2845 N N . THR B 1 69 ? 9.835 -35.511 -38.350 1.00 41.57 69 THR B N 1
ATOM 2846 C CA . THR B 1 69 ? 8.539 -36.179 -38.211 1.00 44.12 69 THR B CA 1
ATOM 2847 C C . THR B 1 69 ? 8.698 -37.614 -37.704 1.00 44.97 69 THR B C 1
ATOM 2848 O O . THR B 1 69 ? 7.935 -38.066 -36.840 1.00 45.95 69 THR B O 1
ATOM 2852 N N . ALA B 1 70 ? 9.704 -38.332 -38.206 1.00 39.89 70 ALA B N 1
ATOM 2853 C CA . ALA B 1 70 ? 9.908 -39.725 -37.822 1.00 42.47 70 ALA B CA 1
ATOM 2854 C C . ALA B 1 70 ? 10.365 -39.839 -36.376 1.00 40.15 70 ALA B C 1
ATOM 2855 O O . ALA B 1 70 ? 9.926 -40.740 -35.651 1.00 48.42 70 ALA B O 1
ATOM 2857 N N . ARG B 1 71 ? 11.261 -38.951 -35.946 1.00 34.18 71 ARG B N 1
ATOM 2858 C CA . ARG B 1 71 ? 11.678 -38.949 -34.548 1.00 41.75 71 ARG B CA 1
ATOM 2859 C C . ARG B 1 71 ? 10.484 -38.715 -33.632 1.00 42.29 71 ARG B C 1
ATOM 2860 O O . ARG B 1 71 ? 10.289 -39.440 -32.644 1.00 45.10 71 ARG B O 1
ATOM 2868 N N . THR B 1 72 ? 9.659 -37.714 -33.962 1.00 37.24 72 THR B N 1
ATOM 2869 C CA . THR B 1 72 ? 8.455 -37.447 -33.177 1.00 32.72 72 THR B CA 1
ATOM 2870 C C . THR B 1 72 ? 7.544 -38.670 -33.127 1.00 34.20 72 THR B C 1
ATOM 2871 O O . THR B 1 72 ? 7.054 -39.051 -32.057 1.00 36.47 72 THR B O 1
ATOM 2875 N N . LEU B 1 73 ? 7.315 -39.305 -34.280 1.00 36.29 73 LEU B N 1
ATOM 2876 C CA . LEU B 1 73 ? 6.402 -40.443 -34.341 1.00 38.94 73 LEU B CA 1
ATOM 2877 C C . LEU B 1 73 ? 6.913 -41.617 -33.512 1.00 43.37 73 LEU B C 1
ATOM 2878 O O . LEU B 1 73 ? 6.149 -42.248 -32.772 1.00 41.13 73 LEU B O 1
ATOM 2883 N N . VAL B 1 74 ? 8.203 -41.938 -33.638 1.00 40.64 74 VAL B N 1
ATOM 2884 C CA . VAL B 1 74 ? 8.755 -43.068 -32.897 1.00 37.07 74 VAL B CA 1
ATOM 2885 C C . VAL B 1 74 ? 8.695 -42.801 -31.399 1.00 39.15 74 VAL B C 1
ATOM 2886 O O . VAL B 1 74 ? 8.324 -43.684 -30.609 1.00 41.04 74 VAL B O 1
ATOM 2890 N N . ASN B 1 75 ? 9.042 -41.580 -30.979 1.00 43.34 75 ASN B N 1
ATOM 2891 C CA . ASN B 1 75 ? 8.976 -41.268 -29.555 1.00 47.18 75 ASN B CA 1
ATOM 2892 C C . ASN B 1 75 ? 7.544 -41.342 -29.042 1.00 46.30 75 ASN B C 1
ATOM 2893 O O . ASN B 1 75 ? 7.300 -41.837 -27.934 1.00 54.23 75 ASN B O 1
ATOM 2898 N N . GLN B 1 76 ? 6.578 -40.886 -29.844 1.00 44.36 76 GLN B N 1
ATOM 2899 C CA . GLN B 1 76 ? 5.184 -40.933 -29.412 1.00 53.46 76 GLN B CA 1
ATOM 2900 C C . GLN B 1 76 ? 4.687 -42.370 -29.296 1.00 42.56 76 GLN B C 1
ATOM 2901 O O . GLN B 1 76 ? 3.952 -42.704 -28.357 1.00 45.38 76 GLN B O 1
ATOM 2907 N N . ILE B 1 77 ? 5.078 -43.232 -30.237 1.00 41.70 77 ILE B N 1
ATOM 2908 C CA . ILE B 1 77 ? 4.691 -44.641 -30.172 1.00 45.89 77 ILE B CA 1
ATOM 2909 C C . ILE B 1 77 ? 5.266 -45.292 -28.919 1.00 47.62 77 ILE B C 1
ATOM 2910 O O . ILE B 1 77 ? 4.565 -46.007 -28.188 1.00 53.70 77 ILE B O 1
ATOM 2915 N N . GLU B 1 78 ? 6.556 -45.058 -28.656 1.00 47.16 78 GLU B N 1
ATOM 2916 C CA . GLU B 1 78 ? 7.181 -45.639 -27.471 1.00 58.53 78 GLU B CA 1
ATOM 2917 C C . GLU B 1 78 ? 6.510 -45.148 -26.189 1.00 58.07 78 GLU B C 1
ATOM 2918 O O . GLU B 1 78 ? 6.256 -45.940 -25.268 1.00 58.52 78 GLU B O 1
ATOM 2924 N N . ALA B 1 79 ? 6.207 -43.848 -26.117 1.00 50.63 79 ALA B N 1
ATOM 2925 C CA . ALA B 1 79 ? 5.538 -43.299 -24.942 1.00 48.58 79 ALA B CA 1
ATOM 2926 C C . ALA B 1 79 ? 4.163 -43.928 -24.744 1.00 55.03 79 ALA B C 1
ATOM 2927 O O . ALA B 1 79 ? 3.802 -44.323 -23.627 1.00 57.37 79 ALA B O 1
ATOM 2929 N N . GLY B 1 80 ? 3.376 -44.014 -25.819 1.00 49.39 80 GLY B N 1
ATOM 2930 C CA . GLY B 1 80 ? 2.069 -44.639 -25.716 1.00 43.36 80 GLY B CA 1
ATOM 2931 C C . GLY B 1 80 ? 2.150 -46.075 -25.240 1.00 46.39 80 GLY B C 1
ATOM 2932 O O . GLY B 1 80 ? 1.375 -46.499 -24.379 1.00 47.01 80 GLY B O 1
ATOM 2933 N N . ILE B 1 81 ? 3.114 -46.836 -25.765 1.00 51.03 81 ILE B N 1
ATOM 2934 C CA . ILE B 1 81 ? 3.191 -48.248 -25.407 1.00 48.84 81 ILE B CA 1
ATOM 2935 C C . ILE B 1 81 ? 3.648 -48.421 -23.963 1.00 49.79 81 ILE B C 1
ATOM 2936 O O . ILE B 1 81 ? 3.183 -49.325 -23.266 1.00 48.98 81 ILE B O 1
ATOM 2941 N N . SER B 1 82 ? 4.543 -47.559 -23.473 1.00 52.78 82 SER B N 1
ATOM 2942 C CA . SER B 1 82 ? 4.944 -47.683 -22.069 1.00 56.33 82 SER B CA 1
ATOM 2943 C C . SER B 1 82 ? 3.805 -47.284 -21.131 1.00 55.62 82 SER B C 1
ATOM 2944 O O . SER B 1 82 ? 3.558 -47.951 -20.109 1.00 58.96 82 SER B O 1
ATOM 2947 N N . GLN B 1 83 ? 3.109 -46.192 -21.466 1.00 53.27 83 GLN B N 1
ATOM 2948 C CA . GLN B 1 83 ? 1.933 -45.781 -20.707 1.00 56.50 83 GLN B CA 1
ATOM 2949 C C . GLN B 1 83 ? 0.894 -46.893 -20.662 1.00 58.36 83 GLN B C 1
ATOM 2950 O O . GLN B 1 83 ? 0.212 -47.078 -19.646 1.00 60.79 83 GLN B O 1
ATOM 2956 N N . ILE B 1 84 ? 0.763 -47.645 -21.755 1.00 57.83 84 ILE B N 1
ATOM 2957 C CA . ILE B 1 84 ? -0.149 -48.782 -21.786 1.00 57.53 84 ILE B CA 1
ATOM 2958 C C . ILE B 1 84 ? 0.428 -49.976 -21.032 1.00 74.21 84 ILE B C 1
ATOM 2959 O O . ILE B 1 84 ? -0.322 -50.796 -20.492 1.00 68.89 84 ILE B O 1
ATOM 2964 N N . SER B 1 85 ? 1.755 -50.107 -20.994 1.00 87.61 85 SER B N 1
ATOM 2965 C CA . SER B 1 85 ? 2.374 -51.228 -20.298 1.00 96.07 85 SER B CA 1
ATOM 2966 C C . SER B 1 85 ? 2.108 -51.149 -18.806 1.00 96.42 85 SER B C 1
ATOM 2967 O O . SER B 1 85 ? 1.876 -52.172 -18.152 1.00 97.01 85 SER B O 1
ATOM 2970 N N . ASP B 1 86 ? 2.140 -49.938 -18.249 1.00 92.20 86 ASP B N 1
ATOM 2971 C CA . ASP B 1 86 ? 1.766 -49.791 -16.844 1.00 87.71 86 ASP B CA 1
ATOM 2972 C C . ASP B 1 86 ? 0.316 -50.208 -16.609 1.00 77.44 86 ASP B C 1
ATOM 2973 O O . ASP B 1 86 ? 0.013 -50.920 -15.643 1.00 80.48 86 ASP B O 1
ATOM 2978 N N . LEU B 1 87 ? -0.588 -49.796 -17.499 1.00 66.84 87 LEU B N 1
ATOM 2979 C CA . LEU B 1 87 ? -2.020 -49.939 -17.251 1.00 61.27 87 LEU B CA 1
ATOM 2980 C C . LEU B 1 87 ? -2.508 -51.363 -17.494 1.00 59.96 87 LEU B C 1
ATOM 2981 O O . LEU B 1 87 ? -3.383 -51.851 -16.771 1.00 59.43 87 LEU B O 1
ATOM 2986 N N . SER B 1 88 ? -1.960 -52.038 -18.507 1.00 62.47 88 SER B N 1
ATOM 2987 C CA . SER B 1 88 ? -2.437 -53.366 -18.878 1.00 66.91 88 SER B CA 1
ATOM 2988 C C . SER B 1 88 ? -2.078 -54.411 -17.834 1.00 65.04 88 SER B C 1
ATOM 2989 O O . SER B 1 88 ? -2.818 -55.386 -17.657 1.00 60.03 88 SER B O 1
ATOM 2992 N N . GLN B 1 89 ? -0.940 -54.240 -17.156 1.00 67.04 89 GLN B N 1
ATOM 2993 C CA . GLN B 1 89 ? -0.571 -55.155 -16.082 1.00 64.71 89 GLN B CA 1
ATOM 2994 C C . GLN B 1 89 ? -1.656 -55.203 -15.015 1.00 57.12 89 GLN B C 1
ATOM 2995 O O . GLN B 1 89 ? -1.946 -56.267 -14.456 1.00 49.09 89 GLN B O 1
ATOM 3001 N N . LEU B 1 90 ? -2.268 -54.060 -14.726 1.00 54.09 90 LEU B N 1
ATOM 3002 C CA . LEU B 1 90 ? -3.481 -54.026 -13.928 1.00 59.35 90 LEU B CA 1
ATOM 3003 C C . LEU B 1 90 ? -4.663 -54.469 -14.782 1.00 70.76 90 LEU B C 1
ATOM 3004 O O . LEU B 1 90 ? -4.720 -54.204 -15.986 1.00 82.93 90 LEU B O 1
ATOM 3009 N N . GLY B 1 91 ? -5.610 -55.156 -14.147 1.00 69.94 91 GLY B N 1
ATOM 3010 C CA . GLY B 1 91 ? -6.723 -55.748 -14.866 1.00 69.20 91 GLY B CA 1
ATOM 3011 C C . GLY B 1 91 ? -7.632 -54.759 -15.566 1.00 65.09 91 GLY B C 1
ATOM 3012 O O . GLY B 1 91 ? -7.419 -53.544 -15.499 1.00 65.90 91 GLY B O 1
ATOM 3013 N N . GLY B 1 92 ? -8.657 -55.272 -16.248 1.00 53.86 92 GLY B N 1
ATOM 3014 C CA . GLY B 1 92 ? -9.649 -54.406 -16.862 1.00 41.96 92 GLY B CA 1
ATOM 3015 C C . GLY B 1 92 ? -10.507 -53.644 -15.877 1.00 43.33 92 GLY B C 1
ATOM 3016 O O . GLY B 1 92 ? -11.322 -52.815 -16.299 1.00 34.11 92 GLY B O 1
ATOM 3017 N N . ASN B 1 93 ? -10.350 -53.908 -14.580 1.00 40.32 93 ASN B N 1
ATOM 3018 C CA . ASN B 1 93 ? -11.069 -53.203 -13.531 1.00 35.05 93 ASN B CA 1
ATOM 3019 C C . ASN B 1 93 ? -10.255 -52.059 -12.941 1.00 37.74 93 ASN B C 1
ATOM 3020 O O . ASN B 1 93 ? -10.555 -51.601 -11.834 1.00 38.70 93 ASN B O 1
ATOM 3025 N N . VAL B 1 94 ? -9.227 -51.597 -13.645 1.00 37.39 94 VAL B N 1
ATOM 3026 C CA . VAL B 1 94 ? -8.408 -50.504 -13.135 1.00 35.58 94 VAL B CA 1
ATOM 3027 C C . VAL B 1 94 ? -9.173 -49.196 -13.291 1.00 41.69 94 VAL B C 1
ATOM 3028 O O . VAL B 1 94 ? -9.767 -48.921 -14.341 1.00 40.45 94 VAL B O 1
ATOM 3032 N N . VAL B 1 95 ? -9.191 -48.405 -12.225 1.00 37.49 95 VAL B N 1
ATOM 3033 C CA . VAL B 1 95 ? -9.787 -47.076 -12.222 1.00 41.24 95 VAL B CA 1
ATOM 3034 C C . VAL B 1 95 ? -8.660 -46.078 -12.017 1.00 39.42 95 VAL B C 1
ATOM 3035 O O . VAL B 1 95 ? -7.961 -46.121 -10.995 1.00 30.25 95 VAL B O 1
ATOM 3039 N N . GLN B 1 96 ? -8.469 -45.197 -12.995 1.00 36.23 96 GLN B N 1
ATOM 3040 C CA . GLN B 1 96 ? -7.394 -44.213 -12.955 1.00 29.16 96 GLN B CA 1
ATOM 3041 C C . GLN B 1 96 ? -7.899 -42.963 -12.246 1.00 27.31 96 GLN B C 1
ATOM 3042 O O . GLN B 1 96 ? -8.758 -42.243 -12.766 1.00 31.57 96 GLN B O 1
ATOM 3048 N N . VAL B 1 97 ? -7.366 -42.718 -11.054 1.00 30.44 97 VAL B N 1
ATOM 3049 C CA . VAL B 1 97 ? -7.765 -41.613 -10.195 1.00 22.69 97 VAL B CA 1
ATOM 3050 C C . VAL B 1 97 ? -6.575 -40.675 -10.058 1.00 31.99 97 VAL B C 1
ATOM 3051 O O . VAL B 1 97 ? -5.482 -41.102 -9.664 1.00 30.86 97 VAL B O 1
ATOM 3055 N N . ALA B 1 98 ? -6.784 -39.408 -10.393 1.00 32.60 98 ALA B N 1
ATOM 3056 C CA . ALA B 1 98 ? -5.828 -38.352 -10.098 1.00 32.02 98 ALA B CA 1
ATOM 3057 C C . ALA B 1 98 ? -6.298 -37.631 -8.844 1.00 37.07 98 ALA B C 1
ATOM 3058 O O . ALA B 1 98 ? -7.475 -37.274 -8.735 1.00 38.79 98 ALA B O 1
ATOM 3060 N N . ALA B 1 99 ? -5.388 -37.430 -7.895 1.00 24.49 99 ALA B N 1
ATOM 3061 C CA . ALA B 1 99 ? -5.795 -36.931 -6.592 1.00 25.19 99 ALA B CA 1
ATOM 3062 C C . ALA B 1 99 ? -4.725 -36.017 -6.022 1.00 24.58 99 ALA B C 1
ATOM 3063 O O . ALA B 1 99 ? -3.530 -36.201 -6.269 1.00 42.13 99 ALA B O 1
ATOM 3065 N N . ALA B 1 100 ? -5.173 -35.018 -5.269 1.00 30.62 100 ALA B N 1
ATOM 3066 C CA . ALA B 1 100 ? -4.263 -34.254 -4.433 1.00 36.70 100 ALA B CA 1
ATOM 3067 C C . ALA B 1 100 ? -3.760 -35.137 -3.300 1.00 38.04 100 ALA B C 1
ATOM 3068 O O . ALA B 1 100 ? -4.527 -35.899 -2.704 1.00 33.36 100 ALA B O 1
ATOM 3070 N N . HIS B 1 101 ? -2.459 -35.030 -3.016 1.00 32.56 101 HIS B N 1
ATOM 3071 C CA . HIS B 1 101 ? -1.790 -35.935 -2.082 1.00 25.23 101 HIS B CA 1
ATOM 3072 C C . HIS B 1 101 ? -2.571 -36.087 -0.779 1.00 29.18 101 HIS B C 1
ATOM 3073 O O . HIS B 1 101 ? -2.836 -37.208 -0.321 1.00 32.34 101 HIS B O 1
ATOM 3080 N N . SER B 1 102 ? -2.951 -34.957 -0.174 1.00 23.20 102 SER B N 1
ATOM 3081 C CA . SER B 1 102 ? -3.730 -34.981 1.059 1.00 27.09 102 SER B CA 1
ATOM 3082 C C . SER B 1 102 ? -4.994 -35.817 0.893 1.00 33.59 102 SER B C 1
ATOM 3083 O O . SER B 1 102 ? -5.285 -36.700 1.708 1.00 38.24 102 SER B O 1
ATOM 3086 N N . LEU B 1 103 ? -5.748 -35.558 -0.178 1.00 24.39 103 LEU B N 1
ATOM 3087 C CA . LEU B 1 103 ? -7.009 -36.258 -0.387 1.00 22.36 103 LEU B CA 1
ATOM 3088 C C . LEU B 1 103 ? -6.788 -37.734 -0.683 1.00 22.02 103 LEU B C 1
ATOM 3089 O O . LEU B 1 103 ? -7.559 -38.581 -0.225 1.00 28.95 103 LEU B O 1
ATOM 3094 N N . ALA B 1 104 ? -5.757 -38.063 -1.460 1.00 26.39 104 ALA B N 1
ATOM 3095 C CA . ALA B 1 104 ? -5.469 -39.469 -1.722 1.00 30.68 104 ALA B CA 1
ATOM 3096 C C . ALA B 1 104 ? -5.215 -40.212 -0.417 1.00 33.50 104 ALA B C 1
ATOM 3097 O O . ALA B 1 104 ? -5.900 -41.193 -0.103 1.00 29.09 104 ALA B O 1
ATOM 3099 N N . THR B 1 105 ? -4.268 -39.719 0.386 1.00 32.31 105 THR B N 1
ATOM 3100 C CA . THR B 1 105 ? -3.931 -40.400 1.632 1.00 39.41 105 THR B CA 1
ATOM 3101 C C . THR B 1 105 ? -5.055 -40.352 2.664 1.00 33.59 105 THR B C 1
ATOM 3102 O O . THR B 1 105 ? -5.055 -41.170 3.590 1.00 39.99 105 THR B O 1
ATOM 3106 N N . SER B 1 106 ? -6.005 -39.421 2.541 1.00 33.16 106 SER B N 1
ATOM 3107 C CA . SER B 1 106 ? -7.119 -39.385 3.485 1.00 40.57 106 SER B CA 1
ATOM 3108 C C . SER B 1 106 ? -8.303 -40.247 3.057 1.00 36.12 106 SER B C 1
ATOM 3109 O O . SER B 1 106 ? -9.001 -40.793 3.920 1.00 42.44 106 SER B O 1
ATOM 3112 N N . LEU B 1 107 ? -8.539 -40.396 1.753 1.00 25.90 107 LEU B N 1
ATOM 3113 C CA . LEU B 1 107 ? -9.757 -41.015 1.245 1.00 35.41 107 LEU B CA 1
ATOM 3114 C C . LEU B 1 107 ? -9.560 -42.399 0.646 1.00 38.75 107 LEU B C 1
ATOM 3115 O O . LEU B 1 107 ? -10.468 -43.227 0.745 1.00 33.17 107 LEU B O 1
ATOM 3120 N N . ILE B 1 108 ? -8.426 -42.674 0.008 1.00 30.30 108 ILE B N 1
ATOM 3121 C CA . ILE B 1 108 ? -8.243 -43.947 -0.690 1.00 32.61 108 ILE B CA 1
ATOM 3122 C C . ILE B 1 108 ? -8.184 -45.135 0.273 1.00 39.35 108 ILE B C 1
ATOM 3123 O O . ILE B 1 108 ? -8.664 -46.212 -0.095 1.00 36.59 108 ILE B O 1
ATOM 3128 N N . PRO B 1 109 ? -7.621 -45.027 1.486 1.00 45.60 109 PRO B N 1
ATOM 3129 C CA . PRO B 1 109 ? -7.630 -46.210 2.376 1.00 47.82 109 PRO B CA 1
ATOM 3130 C C . PRO B 1 109 ? -9.023 -46.748 2.689 1.00 54.42 109 PRO B C 1
ATOM 3131 O O . PRO B 1 109 ? -9.279 -47.947 2.501 1.00 61.96 109 PRO B O 1
ATOM 3135 N N . LYS B 1 110 ? -9.934 -45.898 3.170 1.00 53.82 110 LYS B N 1
ATOM 3136 C CA . LYS B 1 110 ? -11.292 -46.358 3.451 1.00 53.48 110 LYS B CA 1
ATOM 3137 C C . LYS B 1 110 ? -11.996 -46.814 2.174 1.00 48.08 110 LYS B C 1
ATOM 3138 O O . LYS B 1 110 ? -12.749 -47.800 2.182 1.00 48.23 110 LYS B O 1
ATOM 3144 N N . MET B 1 111 ? -11.753 -46.110 1.066 1.00 48.10 111 MET B N 1
ATOM 3145 C CA . MET B 1 111 ? -12.284 -46.519 -0.231 1.00 49.05 111 MET B CA 1
ATOM 3146 C C . MET B 1 111 ? -11.863 -47.946 -0.570 1.00 50.56 111 MET B C 1
ATOM 3147 O O . MET B 1 111 ? -12.682 -48.767 -1.000 1.00 52.71 111 MET B O 1
ATOM 3152 N N . GLN B 1 112 ? -10.578 -48.252 -0.381 1.00 48.42 112 GLN B N 1
ATOM 3153 C CA . GLN B 1 112 ? -10.066 -49.600 -0.589 1.00 53.67 112 GLN B CA 1
ATOM 3154 C C . GLN B 1 112 ? -10.733 -50.588 0.356 1.00 64.49 112 GLN B C 1
ATOM 3155 O O . GLN B 1 112 ? -10.985 -51.742 -0.011 1.00 51.30 112 GLN B O 1
ATOM 3161 N N . GLN B 1 113 ? -11.018 -50.152 1.585 1.00 76.74 113 GLN B N 1
ATOM 3162 C CA . GLN B 1 113 ? -11.701 -51.030 2.529 1.00 85.66 113 GLN B CA 1
ATOM 3163 C C . GLN B 1 113 ? -13.127 -51.340 2.088 1.00 86.65 113 GLN B C 1
ATOM 3164 O O . GLN B 1 113 ? -13.669 -52.389 2.454 1.00 87.22 113 GLN B O 1
ATOM 3170 N N . ALA B 1 114 ? -13.747 -50.457 1.306 1.00 85.11 114 ALA B N 1
ATOM 3171 C CA . ALA B 1 114 ? -15.132 -50.673 0.894 1.00 81.85 114 ALA B CA 1
ATOM 3172 C C . ALA B 1 114 ? -15.281 -51.594 -0.316 1.00 74.81 114 ALA B C 1
ATOM 3173 O O . ALA B 1 114 ? -16.416 -51.891 -0.705 1.00 74.18 114 ALA B O 1
ATOM 3175 N N . PHE B 1 115 ? -14.186 -52.060 -0.916 1.00 67.16 115 PHE B N 1
ATOM 3176 C CA . PHE B 1 115 ? -14.261 -52.873 -2.130 1.00 63.49 115 PHE B CA 1
ATOM 3177 C C . PHE B 1 115 ? -14.589 -54.319 -1.766 1.00 72.65 115 PHE B C 1
ATOM 3178 O O . PHE B 1 115 ? -13.776 -55.008 -1.140 1.00 77.85 115 PHE B O 1
ATOM 3186 N N . ASP B 1 116 ? -15.768 -54.789 -2.173 1.00 70.74 116 ASP B N 1
ATOM 3187 C CA . ASP B 1 116 ? -16.133 -56.187 -1.991 1.00 67.20 116 ASP B CA 1
ATOM 3188 C C . ASP B 1 116 ? -15.551 -57.041 -3.117 1.00 62.14 116 ASP B C 1
ATOM 3189 O O . ASP B 1 116 ? -15.093 -56.537 -4.145 1.00 53.46 116 ASP B O 1
ATOM 3194 N N . GLU B 1 117 ? -15.575 -58.357 -2.915 1.00 67.39 117 GLU B N 1
ATOM 3195 C CA . GLU B 1 117 ? -15.079 -59.281 -3.925 1.00 67.98 117 GLU B CA 1
ATOM 3196 C C . GLU B 1 117 ? -16.130 -59.504 -5.005 1.00 60.68 117 GLU B C 1
ATOM 3197 O O . GLU B 1 117 ? -17.330 -59.565 -4.723 1.00 63.37 117 GLU B O 1
ATOM 3203 N N . GLY B 1 118 ? -15.671 -59.623 -6.244 1.00 57.12 118 GLY B N 1
ATOM 3204 C CA . GLY B 1 118 ? -16.574 -59.805 -7.361 1.00 55.14 118 GLY B CA 1
ATOM 3205 C C . GLY B 1 118 ? -15.833 -59.673 -8.672 1.00 58.29 118 GLY B C 1
ATOM 3206 O O . GLY B 1 118 ? -14.616 -59.467 -8.713 1.00 57.76 118 GLY B O 1
ATOM 3207 N N . ASP B 1 119 ? -16.603 -59.793 -9.757 1.00 63.97 119 ASP B N 1
ATOM 3208 C CA . ASP B 1 119 ? -16.018 -59.751 -11.091 1.00 65.76 119 ASP B CA 1
ATOM 3209 C C . ASP B 1 119 ? -15.505 -58.369 -11.467 1.00 64.89 119 ASP B C 1
ATOM 3210 O O . ASP B 1 119 ? -14.663 -58.259 -12.364 1.00 64.95 119 ASP B O 1
ATOM 3215 N N . TYR B 1 120 ? -15.984 -57.316 -10.814 1.00 61.62 120 TYR B N 1
ATOM 3216 C CA . TYR B 1 120 ? -15.565 -55.959 -11.134 1.00 61.00 120 TYR B CA 1
ATOM 3217 C C . TYR B 1 120 ? -15.098 -55.230 -9.885 1.00 59.84 120 TYR B C 1
ATOM 3218 O O . TYR B 1 120 ? -15.384 -54.045 -9.690 1.00 57.48 120 TYR B O 1
ATOM 3227 N N . LYS B 1 121 ? -14.376 -55.929 -9.016 1.00 57.94 121 LYS B N 1
ATOM 3228 C CA . LYS B 1 121 ? -13.742 -55.278 -7.880 1.00 50.07 121 LYS B CA 1
ATOM 3229 C C . LYS B 1 121 ? -12.695 -54.293 -8.391 1.00 44.74 121 LYS B C 1
ATOM 3230 O O . LYS B 1 121 ? -11.788 -54.696 -9.136 1.00 45.52 121 LYS B O 1
ATOM 3236 N N . PRO B 1 122 ? -12.781 -53.015 -8.037 1.00 40.16 122 PRO B N 1
ATOM 3237 C CA . PRO B 1 122 ? -11.876 -52.026 -8.628 1.00 37.37 122 PRO B CA 1
ATOM 3238 C C . PRO B 1 122 ? -10.436 -52.213 -8.176 1.00 38.14 122 PRO B C 1
ATOM 3239 O O . PRO B 1 122 ? -10.156 -52.611 -7.042 1.00 38.54 122 PRO B O 1
ATOM 3243 N N . ILE B 1 123 ? -9.520 -51.923 -9.094 1.00 32.97 123 ILE B N 1
ATOM 3244 C CA . ILE B 1 123 ? -8.097 -51.813 -8.800 1.00 34.06 123 ILE B CA 1
ATOM 3245 C C . ILE B 1 123 ? -7.717 -50.358 -9.037 1.00 35.57 123 ILE B C 1
ATOM 3246 O O . ILE B 1 123 ? -7.790 -49.862 -10.168 1.00 42.15 123 ILE B O 1
ATOM 3251 N N . LEU B 1 124 ? -7.327 -49.664 -7.976 1.00 36.78 124 LEU B N 1
ATOM 3252 C CA . LEU B 1 124 ? -7.072 -48.234 -8.070 1.00 32.53 124 LEU B CA 1
ATOM 3253 C C . LEU B 1 124 ? -5.682 -47.959 -8.629 1.00 34.11 124 LEU B C 1
ATOM 3254 O O . LEU B 1 124 ? -4.711 -48.639 -8.287 1.00 34.29 124 LEU B O 1
ATOM 3259 N N . SER B 1 125 ? -5.592 -46.953 -9.496 1.00 31.39 125 SER B N 1
ATOM 3260 C CA . SER B 1 125 ? -4.318 -46.395 -9.943 1.00 27.23 125 SER B CA 1
ATOM 3261 C C . SER B 1 125 ? -4.347 -44.918 -9.573 1.00 30.79 125 SER B C 1
ATOM 3262 O O . SER B 1 125 ? -4.985 -44.117 -10.261 1.00 35.11 125 SER B O 1
ATOM 3265 N N . VAL B 1 126 ? -3.665 -44.557 -8.489 1.00 30.58 126 VAL B N 1
ATOM 3266 C CA . VAL B 1 126 ? -3.762 -43.226 -7.900 1.00 22.85 126 VAL B CA 1
ATOM 3267 C C . VAL B 1 126 ? -2.499 -42.447 -8.241 1.00 32.92 126 VAL B C 1
ATOM 3268 O O . VAL B 1 126 ? -1.397 -42.821 -7.823 1.00 37.71 126 VAL B O 1
ATOM 3272 N N . GLU B 1 127 ? -2.658 -41.356 -8.986 1.00 34.52 127 GLU B N 1
ATOM 3273 C CA . GLU B 1 127 ? -1.539 -40.511 -9.380 1.00 34.98 127 GLU B CA 1
ATOM 3274 C C . GLU B 1 127 ? -1.719 -39.101 -8.830 1.00 35.59 127 GLU B C 1
ATOM 3275 O O . GLU B 1 127 ? -2.844 -38.612 -8.683 1.00 36.91 127 GLU B O 1
ATOM 3281 N N . ALA B 1 128 ? -0.592 -38.450 -8.543 1.00 33.52 128 ALA B N 1
ATOM 3282 C CA . ALA B 1 128 ? -0.613 -37.093 -8.015 1.00 32.29 128 ALA B CA 1
ATOM 3283 C C . ALA B 1 128 ? -1.137 -36.118 -9.063 1.00 37.93 128 ALA B C 1
ATOM 3284 O O . ALA B 1 128 ? -0.746 -36.163 -10.233 1.00 34.31 128 ALA B O 1
ATOM 3286 N N . ILE B 1 129 ? -2.018 -35.226 -8.628 1.00 47.69 129 ILE B N 1
ATOM 3287 C CA . ILE B 1 129 ? -2.772 -34.372 -9.537 1.00 56.17 129 ILE B CA 1
ATOM 3288 C C . ILE B 1 129 ? -1.888 -33.252 -10.073 1.00 54.76 129 ILE B C 1
ATOM 3289 O O . ILE B 1 129 ? -0.989 -32.747 -9.390 1.00 56.06 129 ILE B O 1
ATOM 3294 N N . ASP B 1 130 ? -2.139 -32.874 -11.324 1.00 62.23 130 ASP B N 1
ATOM 3295 C CA . ASP B 1 130 ? -1.587 -31.661 -11.924 1.00 71.05 130 ASP B CA 1
ATOM 3296 C C . ASP B 1 130 ? -2.764 -30.947 -12.583 1.00 77.30 130 ASP B C 1
ATOM 3297 O O . ASP B 1 130 ? -3.133 -31.269 -13.717 1.00 66.90 130 ASP B O 1
ATOM 3302 N N . VAL B 1 131 ? -3.354 -29.987 -11.864 1.00 93.50 131 VAL B N 1
ATOM 3303 C CA . VAL B 1 131 ? -4.574 -29.331 -12.324 1.00 102.65 131 VAL B CA 1
ATOM 3304 C C . VAL B 1 131 ? -4.377 -28.621 -13.654 1.00 106.76 131 VAL B C 1
ATOM 3305 O O . VAL B 1 131 ? -5.351 -28.388 -14.378 1.00 117.21 131 VAL B O 1
ATOM 3309 N N . ASP B 1 132 ? -3.139 -28.267 -13.999 1.00 94.51 132 ASP B N 1
ATOM 3310 C CA . ASP B 1 132 ? -2.886 -27.661 -15.299 1.00 90.10 132 ASP B CA 1
ATOM 3311 C C . ASP B 1 132 ? -3.164 -28.626 -16.445 1.00 86.77 132 ASP B C 1
ATOM 3312 O O . ASP B 1 132 ? -3.418 -28.177 -17.568 1.00 85.87 132 ASP B O 1
ATOM 3317 N N . GLU B 1 133 ? -3.132 -29.937 -16.186 1.00 80.11 133 GLU B N 1
ATOM 3318 C CA . GLU B 1 133 ? -3.358 -30.940 -17.219 1.00 77.38 133 GLU B CA 1
ATOM 3319 C C . GLU B 1 133 ? -4.329 -32.045 -16.823 1.00 71.81 133 GLU B C 1
ATOM 3320 O O . GLU B 1 133 ? -4.710 -32.841 -17.692 1.00 66.16 133 GLU B O 1
ATOM 3326 N N . ALA B 1 134 ? -4.740 -32.127 -15.555 1.00 67.09 134 ALA B N 1
ATOM 3327 C CA . ALA B 1 134 ? -5.673 -33.174 -15.150 1.00 63.12 134 ALA B CA 1
ATOM 3328 C C . ALA B 1 134 ? -7.051 -32.970 -15.766 1.00 55.41 134 ALA B C 1
ATOM 3329 O O . ALA B 1 134 ? -7.747 -33.946 -16.057 1.00 52.19 134 ALA B O 1
ATOM 3331 N N . THR B 1 135 ? -7.458 -31.717 -15.976 1.00 51.18 135 THR B N 1
ATOM 3332 C CA . THR B 1 135 ? -8.723 -31.452 -16.655 1.00 48.81 135 THR B CA 1
ATOM 3333 C C . THR B 1 135 ? -8.693 -31.975 -18.087 1.00 49.84 135 THR B C 1
ATOM 3334 O O . THR B 1 135 ? -9.656 -32.597 -18.558 1.00 50.17 135 THR B O 1
ATOM 3338 N N . LYS B 1 136 ? -7.581 -31.746 -18.790 1.00 39.00 136 LYS B N 1
ATOM 3339 C CA . LYS B 1 136 ? -7.434 -32.261 -20.146 1.00 41.16 136 LYS B CA 1
ATOM 3340 C C . LYS B 1 136 ? -7.387 -33.785 -20.157 1.00 41.18 136 LYS B C 1
ATOM 3341 O O . LYS B 1 136 ? -7.960 -34.422 -21.049 1.00 46.99 136 LYS B O 1
ATOM 3347 N N . GLU B 1 137 ? -6.709 -34.388 -19.176 1.00 41.88 137 GLU B N 1
ATOM 3348 C CA . GLU B 1 137 ? -6.709 -35.846 -19.071 1.00 51.57 137 GLU B CA 1
ATOM 3349 C C . GLU B 1 137 ? -8.115 -36.381 -18.829 1.00 54.33 137 GLU B C 1
ATOM 3350 O O . GLU B 1 137 ? -8.492 -37.432 -19.363 1.00 46.80 137 GLU B O 1
ATOM 3356 N N . LEU B 1 138 ? -8.902 -35.672 -18.019 1.00 49.07 138 LEU B N 1
ATOM 3357 C CA . LEU B 1 138 ? -10.283 -36.069 -17.777 1.00 45.36 138 LEU B CA 1
ATOM 3358 C C . LEU B 1 138 ? -11.100 -36.000 -19.060 1.00 44.19 138 LEU B C 1
ATOM 3359 O O . LEU B 1 138 ? -11.910 -36.892 -19.339 1.00 37.51 138 LEU B O 1
ATOM 3364 N N . ARG B 1 139 ? -10.897 -34.946 -19.856 1.00 48.58 139 ARG B N 1
ATOM 3365 C CA . ARG B 1 139 ? -11.629 -34.830 -21.115 1.00 54.80 139 ARG B CA 1
ATOM 3366 C C . ARG B 1 139 ? -11.223 -35.919 -22.103 1.00 54.58 139 ARG B C 1
ATOM 3367 O O . ARG B 1 139 ? -12.079 -36.497 -22.783 1.00 50.91 139 ARG B O 1
ATOM 3375 N N . GLU B 1 140 ? -9.927 -36.218 -22.195 1.00 53.41 140 GLU B N 1
ATOM 3376 C CA . GLU B 1 140 ? -9.443 -37.159 -23.199 1.00 56.80 140 GLU B CA 1
ATOM 3377 C C . GLU B 1 140 ? -9.571 -38.617 -22.780 1.00 54.48 140 GLU B C 1
ATOM 3378 O O . GLU B 1 140 ? -9.448 -39.500 -23.636 1.00 42.90 140 GLU B O 1
ATOM 3384 N N . GLY B 1 141 ? -9.810 -38.897 -21.504 1.00 53.86 141 GLY B N 1
ATOM 3385 C CA . GLY B 1 141 ? -9.928 -40.268 -21.050 1.00 53.14 141 GLY B CA 1
ATOM 3386 C C . GLY B 1 141 ? -8.664 -40.863 -20.477 1.00 53.65 141 GLY B C 1
ATOM 3387 O O . GLY B 1 141 ? -8.584 -42.089 -20.337 1.00 56.34 141 GLY B O 1
ATOM 3388 N N . ALA B 1 142 ? -7.671 -40.037 -20.143 1.00 50.58 142 ALA B N 1
ATOM 3389 C CA . ALA B 1 142 ? -6.450 -40.558 -19.541 1.00 46.62 142 ALA B CA 1
ATOM 3390 C C . ALA B 1 142 ? -6.668 -40.949 -18.086 1.00 47.83 142 ALA B C 1
ATOM 3391 O O . ALA B 1 142 ? -5.992 -41.851 -17.579 1.00 50.88 142 ALA B O 1
ATOM 3393 N N . CYS B 1 143 ? -7.596 -40.283 -17.401 1.00 49.05 143 CYS B N 1
ATOM 3394 C CA . CYS B 1 143 ? -8.003 -40.672 -16.060 1.00 51.98 143 CYS B CA 1
ATOM 3395 C C . CYS B 1 143 ? -9.518 -40.572 -15.967 1.00 53.96 143 CYS B C 1
ATOM 3396 O O . CYS B 1 143 ? -10.148 -39.778 -16.670 1.00 51.48 143 CYS B O 1
ATOM 3399 N N . ASP B 1 144 ? -10.096 -41.393 -15.093 1.00 49.25 144 ASP B N 1
ATOM 3400 C CA . ASP B 1 144 ? -11.545 -41.516 -14.998 1.00 35.71 144 ASP B CA 1
ATOM 3401 C C . ASP B 1 144 ? -12.142 -40.564 -13.968 1.00 29.98 144 ASP B C 1
ATOM 3402 O O . ASP B 1 144 ? -13.154 -39.910 -14.238 1.00 33.28 144 ASP B O 1
ATOM 3407 N N . ILE B 1 145 ? -11.534 -40.480 -12.787 1.00 24.86 145 ILE B N 1
ATOM 3408 C CA . ILE B 1 145 ? -12.070 -39.715 -11.669 1.00 19.94 145 ILE B CA 1
ATOM 3409 C C . ILE B 1 145 ? -10.972 -38.820 -11.116 1.00 23.64 145 ILE B C 1
ATOM 3410 O O . ILE B 1 145 ? -9.811 -39.231 -11.019 1.00 33.71 145 ILE B O 1
ATOM 3415 N N . LEU B 1 146 ? -11.340 -37.594 -10.757 1.00 22.59 146 LEU B N 1
ATOM 3416 C CA . LEU B 1 146 ? -10.424 -36.609 -10.204 1.00 25.82 146 LEU B CA 1
ATOM 3417 C C . LEU B 1 146 ? -10.847 -36.297 -8.777 1.00 32.61 146 LEU B C 1
ATOM 3418 O O . LEU B 1 146 ? -12.011 -35.973 -8.534 1.00 35.37 146 LEU B O 1
ATOM 3423 N N . LEU B 1 147 ? -9.920 -36.399 -7.836 1.00 28.63 147 LEU B N 1
ATOM 3424 C CA . LEU B 1 147 ? -10.185 -36.041 -6.444 1.00 22.48 147 LEU B CA 1
ATOM 3425 C C . LEU B 1 147 ? -9.459 -34.730 -6.178 1.00 35.08 147 LEU B C 1
ATOM 3426 O O . LEU B 1 147 ? -8.242 -34.718 -5.974 1.00 38.34 147 LEU B O 1
ATOM 3431 N N . ALA B 1 148 ? -10.198 -33.623 -6.184 1.00 31.55 148 ALA B N 1
ATOM 3432 C CA . ALA B 1 148 ? -9.548 -32.322 -6.102 1.00 25.88 148 ALA B CA 1
ATOM 3433 C C . ALA B 1 148 ? -10.377 -31.380 -5.247 1.00 36.27 148 ALA B C 1
ATOM 3434 O O . ALA B 1 148 ? -11.522 -31.667 -4.902 1.00 32.38 148 ALA B O 1
ATOM 3436 N N . PHE B 1 149 ? -9.793 -30.234 -4.920 1.00 28.94 149 PHE B N 1
ATOM 3437 C CA . PHE B 1 149 ? -10.533 -29.250 -4.151 1.00 26.52 149 PHE B CA 1
ATOM 3438 C C . PHE B 1 149 ? -11.427 -28.420 -5.068 1.00 18.97 149 PHE B C 1
ATOM 3439 O O . PHE B 1 149 ? -11.396 -28.547 -6.295 1.00 21.85 149 PHE B O 1
ATOM 3447 N N . ASP B 1 150 ? -12.246 -27.578 -4.439 1.00 30.94 150 ASP B N 1
ATOM 3448 C CA . ASP B 1 150 ? -13.231 -26.754 -5.132 1.00 24.85 150 ASP B CA 1
ATOM 3449 C C . ASP B 1 150 ? -12.604 -26.019 -6.309 1.00 32.13 150 ASP B C 1
ATOM 3450 O O . ASP B 1 150 ? -11.625 -25.284 -6.148 1.00 40.45 150 ASP B O 1
ATOM 3455 N N . ASP B 1 151 ? -13.165 -26.234 -7.497 1.00 32.80 151 ASP B N 1
ATOM 3456 C CA . ASP B 1 151 ? -12.675 -25.622 -8.726 1.00 35.06 151 ASP B CA 1
ATOM 3457 C C . ASP B 1 151 ? -13.866 -25.123 -9.527 1.00 39.92 151 ASP B C 1
ATOM 3458 O O . ASP B 1 151 ? -14.787 -25.893 -9.811 1.00 40.03 151 ASP B O 1
ATOM 3463 N N . ASP B 1 152 ? -13.839 -23.840 -9.899 1.00 40.14 152 ASP B N 1
ATOM 3464 C CA . ASP B 1 152 ? -14.995 -23.225 -10.544 1.00 46.94 152 ASP B CA 1
ATOM 3465 C C . ASP B 1 152 ? -15.265 -23.780 -11.937 1.00 48.14 152 ASP B C 1
ATOM 3466 O O . ASP B 1 152 ? -16.393 -23.662 -12.424 1.00 57.59 152 ASP B O 1
ATOM 3471 N N . ILE B 1 153 ? -14.271 -24.375 -12.588 1.00 40.43 153 ILE B N 1
ATOM 3472 C CA . ILE B 1 153 ? -14.484 -24.986 -13.898 1.00 42.65 153 ILE B CA 1
ATOM 3473 C C . ILE B 1 153 ? -14.869 -26.453 -13.765 1.00 47.26 153 ILE B C 1
ATOM 3474 O O . ILE B 1 153 ? -15.803 -26.924 -14.418 1.00 51.29 153 ILE B O 1
ATOM 3479 N N . LEU B 1 154 ? -14.158 -27.192 -12.912 1.00 40.27 154 LEU B N 1
ATOM 3480 C CA . LEU B 1 154 ? -14.440 -28.613 -12.746 1.00 40.18 154 LEU B CA 1
ATOM 3481 C C . LEU B 1 154 ? -15.786 -28.849 -12.073 1.00 48.84 154 LEU B C 1
ATOM 3482 O O . LEU B 1 154 ? -16.397 -29.907 -12.265 1.00 45.44 154 LEU B O 1
ATOM 3487 N N . ARG B 1 155 ? -16.268 -27.881 -11.290 1.00 41.56 155 ARG B N 1
ATOM 3488 C CA . ARG B 1 155 ? -17.542 -28.040 -10.599 1.00 34.09 155 ARG B CA 1
ATOM 3489 C C . ARG B 1 155 ? -18.736 -27.901 -11.536 1.00 40.02 155 ARG B C 1
ATOM 3490 O O . ARG B 1 155 ? -19.838 -28.335 -11.183 1.00 47.18 155 ARG B O 1
ATOM 3498 N N . LEU B 1 156 ? -18.544 -27.321 -12.714 1.00 36.96 156 LEU B N 1
ATOM 3499 C CA . LEU B 1 156 ? -19.618 -26.990 -13.637 1.00 37.84 156 LEU B CA 1
ATOM 3500 C C . LEU B 1 156 ? -19.600 -27.901 -14.858 1.00 35.55 156 LEU B C 1
ATOM 3501 O O . LEU B 1 156 ? -18.626 -28.624 -15.094 1.00 31.27 156 LEU B O 1
ATOM 3506 N N . PRO B 1 157 ? -20.674 -27.906 -15.648 1.00 35.51 157 PRO B N 1
ATOM 3507 C CA . PRO B 1 157 ? -20.616 -28.584 -16.940 1.00 33.08 157 PRO B CA 1
ATOM 3508 C C . PRO B 1 157 ? -19.488 -28.035 -17.774 1.00 47.27 157 PRO B C 1
ATOM 3509 O O . PRO B 1 157 ? -19.100 -26.856 -17.636 1.00 50.10 157 PRO B O 1
ATOM 3513 N N . PRO B 1 158 ? -18.919 -28.846 -18.684 1.00 48.44 158 PRO B N 1
ATOM 3514 C CA . PRO B 1 158 ? -19.337 -30.196 -19.087 1.00 43.14 158 PRO B CA 1
ATOM 3515 C C . PRO B 1 158 ? -18.896 -31.316 -18.145 1.00 40.16 158 PRO B C 1
ATOM 3516 O O . PRO B 1 158 ? -18.987 -32.488 -18.511 1.00 34.61 158 PRO B O 1
ATOM 3520 N N . TYR B 1 159 ? -18.429 -30.964 -16.954 1.00 34.01 159 TYR B N 1
ATOM 3521 C CA . TYR B 1 159 ? -17.982 -31.943 -15.978 1.00 39.46 159 TYR B CA 1
ATOM 3522 C C . TYR B 1 159 ? -19.070 -32.201 -14.944 1.00 38.57 159 TYR B C 1
ATOM 3523 O O . TYR B 1 159 ? -19.858 -31.314 -14.607 1.00 36.96 159 TYR B O 1
ATOM 3532 N N . GLN B 1 160 ? -19.109 -33.434 -14.453 1.00 41.06 160 GLN B N 1
ATOM 3533 C CA . GLN B 1 160 ? -19.973 -33.814 -13.347 1.00 34.87 160 GLN B CA 1
ATOM 3534 C C . GLN B 1 160 ? -19.180 -33.720 -12.051 1.00 35.44 160 GLN B C 1
ATOM 3535 O O . GLN B 1 160 ? -17.994 -34.059 -12.014 1.00 37.34 160 GLN B O 1
ATOM 3541 N N . SER B 1 161 ? -19.835 -33.260 -10.990 1.00 32.91 161 SER B N 1
ATOM 3542 C CA . SER B 1 161 ? -19.159 -33.050 -9.721 1.00 30.13 161 SER B CA 1
ATOM 3543 C C . SER B 1 161 ? -20.003 -33.602 -8.582 1.00 35.90 161 SER B C 1
ATOM 3544 O O . SER B 1 161 ? -21.232 -33.659 -8.666 1.00 32.25 161 SER B O 1
ATOM 3547 N N . GLN B 1 162 ? -19.320 -34.008 -7.514 1.00 35.10 162 GLN B N 1
ATOM 3548 C CA . GLN B 1 162 ? -19.963 -34.451 -6.283 1.00 31.69 162 GLN B CA 1
ATOM 3549 C C . GLN B 1 162 ? -19.165 -33.902 -5.112 1.00 39.48 162 GLN B C 1
ATOM 3550 O O . GLN B 1 162 ? -17.972 -34.193 -4.986 1.00 38.23 162 GLN B O 1
ATOM 3556 N N . LEU B 1 163 ? -19.813 -33.104 -4.268 1.00 18.30 163 LEU B N 1
ATOM 3557 C CA . LEU B 1 163 ? -19.158 -32.595 -3.070 1.00 27.57 163 LEU B CA 1
ATOM 3558 C C . LEU B 1 163 ? -18.919 -33.755 -2.114 1.00 36.49 163 LEU B C 1
ATOM 3559 O O . LEU B 1 163 ? -19.870 -34.344 -1.590 1.00 41.56 163 LEU B O 1
ATOM 3564 N N . ILE B 1 164 ? -17.652 -34.100 -1.900 1.00 30.19 164 ILE B N 1
ATOM 3565 C CA . ILE B 1 164 ? -17.333 -35.174 -0.968 1.00 31.71 164 ILE B CA 1
ATOM 3566 C C . ILE B 1 164 ? -17.542 -34.700 0.462 1.00 30.21 164 ILE B C 1
ATOM 3567 O O . ILE B 1 164 ? -18.287 -35.309 1.238 1.00 33.99 164 ILE B O 1
ATOM 3572 N N . ALA B 1 165 ? -16.900 -33.592 0.823 1.00 33.03 165 ALA B N 1
ATOM 3573 C CA . ALA B 1 165 ? -17.006 -33.083 2.180 1.00 32.67 165 ALA B CA 1
ATOM 3574 C C . ALA B 1 165 ? -16.607 -31.615 2.220 1.00 34.98 165 ALA B C 1
ATOM 3575 O O . ALA B 1 165 ? -15.975 -31.081 1.295 1.00 45.81 165 ALA B O 1
ATOM 3577 N N . LYS B 1 166 ? -17.007 -30.980 3.320 1.00 37.97 166 LYS B N 1
ATOM 3578 C CA . LYS B 1 166 ? -16.686 -29.599 3.657 1.00 42.02 166 LYS B CA 1
ATOM 3579 C C . LYS B 1 166 ? -16.020 -29.594 5.025 1.00 45.93 166 LYS B C 1
ATOM 3580 O O . LYS B 1 166 ? -16.636 -30.000 6.017 1.00 41.93 166 LYS B O 1
ATOM 3586 N N . THR B 1 167 ? -14.772 -29.145 5.077 1.00 49.53 167 THR B N 1
ATOM 3587 C CA . THR B 1 167 ? -14.027 -29.074 6.328 1.00 53.76 167 THR B CA 1
ATOM 3588 C C . THR B 1 167 ? -13.485 -27.657 6.492 1.00 50.32 167 THR B C 1
ATOM 3589 O O . THR B 1 167 ? -13.905 -26.714 5.813 1.00 35.25 167 THR B O 1
ATOM 3593 N N . GLU B 1 168 ? -12.520 -27.494 7.396 1.00 54.52 168 GLU B N 1
ATOM 3594 C CA . GLU B 1 168 ? -11.979 -26.178 7.698 1.00 62.05 168 GLU B CA 1
ATOM 3595 C C . GLU B 1 168 ? -10.462 -26.235 7.794 1.00 58.18 168 GLU B C 1
ATOM 3596 O O . GLU B 1 168 ? -9.897 -27.179 8.352 1.00 56.68 168 GLU B O 1
ATOM 3602 N N . LEU B 1 169 ? -9.816 -25.223 7.220 1.00 54.02 169 LEU B N 1
ATOM 3603 C CA . LEU B 1 169 ? -8.421 -24.924 7.508 1.00 44.03 169 LEU B CA 1
ATOM 3604 C C . LEU B 1 169 ? -8.327 -24.308 8.897 1.00 46.65 169 LEU B C 1
ATOM 3605 O O . LEU B 1 169 ? -8.948 -23.271 9.171 1.00 51.01 169 LEU B O 1
ATOM 3610 N N . LEU B 1 170 ? -7.559 -24.961 9.767 1.00 42.44 170 LEU B N 1
ATOM 3611 C CA . LEU B 1 170 ? -7.387 -24.577 11.156 1.00 46.99 170 LEU B CA 1
ATOM 3612 C C . LEU B 1 170 ? -5.984 -24.030 11.350 1.00 48.96 170 LEU B C 1
ATOM 3613 O O . LEU B 1 170 ? -5.008 -24.733 11.044 1.00 47.05 170 LEU B O 1
ATOM 3618 N N . PRO B 1 171 ? -5.830 -22.788 11.801 1.00 44.82 171 PRO B N 1
ATOM 3619 C CA . PRO B 1 171 ? -4.492 -22.287 12.138 1.00 42.60 171 PRO B CA 1
ATOM 3620 C C . PRO B 1 171 ? -3.965 -22.963 13.389 1.00 37.45 171 PRO B C 1
ATOM 3621 O O . PRO B 1 171 ? -4.487 -22.747 14.487 1.00 41.22 171 PRO B O 1
ATOM 3625 N N . VAL B 1 172 ? -2.940 -23.793 13.238 1.00 38.34 172 VAL B N 1
ATOM 3626 C CA . VAL B 1 172 ? -2.442 -24.598 14.341 1.00 44.01 172 VAL B CA 1
ATOM 3627 C C . VAL B 1 172 ? -0.970 -24.301 14.574 1.00 51.78 172 VAL B C 1
ATOM 3628 O O . VAL B 1 172 ? -0.220 -23.930 13.659 1.00 46.12 172 VAL B O 1
ATOM 3632 N N . SER B 1 173 ? -0.573 -24.470 15.835 1.00 54.72 173 SER B N 1
ATOM 3633 C CA . SER B 1 173 ? 0.810 -24.394 16.273 1.00 59.95 173 SER B CA 1
ATOM 3634 C C . SER B 1 173 ? 1.124 -25.609 17.132 1.00 63.34 173 SER B C 1
ATOM 3635 O O . SER B 1 173 ? 0.237 -26.186 17.773 1.00 67.21 173 SER B O 1
ATOM 3638 N N . ALA B 1 174 ? 2.397 -25.995 17.138 1.00 60.92 174 ALA B N 1
ATOM 3639 C CA . ALA B 1 174 ? 2.831 -27.094 17.984 1.00 63.26 174 ALA B CA 1
ATOM 3640 C C . ALA B 1 174 ? 2.641 -26.736 19.452 1.00 71.66 174 ALA B C 1
ATOM 3641 O O . ALA B 1 174 ? 2.826 -25.587 19.858 1.00 74.91 174 ALA B O 1
ATOM 3643 N N . CYS B 1 175 ? 2.259 -27.726 20.250 1.00 76.37 175 CYS B N 1
ATOM 3644 C CA . CYS B 1 175 ? 2.120 -27.512 21.679 1.00 88.52 175 CYS B CA 1
ATOM 3645 C C . CYS B 1 175 ? 3.484 -27.578 22.358 1.00 102.02 175 CYS B C 1
ATOM 3646 O O . CYS B 1 175 ? 4.444 -28.138 21.822 1.00 101.79 175 CYS B O 1
ATOM 3649 N N . ASP B 1 176 ? 3.563 -27.001 23.557 1.00 115.38 176 ASP B N 1
ATOM 3650 C CA . ASP B 1 176 ? 4.779 -27.127 24.348 1.00 127.60 176 ASP B CA 1
ATOM 3651 C C . ASP B 1 176 ? 4.728 -28.407 25.168 1.00 127.98 176 ASP B C 1
ATOM 3652 O O . ASP B 1 176 ? 4.071 -29.378 24.786 1.00 127.76 176 ASP B O 1
ATOM 3657 N N . GLU B 1 177 ? 5.412 -28.404 26.312 1.00 128.01 177 GLU B N 1
ATOM 3658 C CA . GLU B 1 177 ? 5.342 -29.534 27.222 1.00 124.97 177 GLU B CA 1
ATOM 3659 C C . GLU B 1 177 ? 3.930 -29.684 27.774 1.00 121.34 177 GLU B C 1
ATOM 3660 O O . GLU B 1 177 ? 3.471 -28.861 28.574 1.00 120.07 177 GLU B O 1
ATOM 3666 N N . MET B 1 178 ? 3.237 -30.726 27.318 1.00 118.44 178 MET B N 1
ATOM 3667 C CA . MET B 1 178 ? 1.995 -31.264 27.869 1.00 119.51 178 MET B CA 1
ATOM 3668 C C . MET B 1 178 ? 0.763 -30.401 27.625 1.00 115.69 178 MET B C 1
ATOM 3669 O O . MET B 1 178 ? -0.252 -30.608 28.303 1.00 116.35 178 MET B O 1
ATOM 3674 N N . GLY B 1 179 ? 0.791 -29.456 26.682 1.00 109.93 179 GLY B N 1
ATOM 3675 C CA . GLY B 1 179 ? -0.455 -28.776 26.380 1.00 102.06 179 GLY B CA 1
ATOM 3676 C C . GLY B 1 179 ? -0.453 -27.468 25.604 1.00 95.90 179 GLY B C 1
ATOM 3677 O O . GLY B 1 179 ? -1.075 -27.395 24.535 1.00 90.34 179 GLY B O 1
ATOM 3678 N N . LYS B 1 180 ? 0.192 -26.428 26.121 1.00 96.21 180 LYS B N 1
ATOM 3679 C CA . LYS B 1 180 ? -0.097 -25.109 25.574 1.00 93.01 180 LYS B CA 1
ATOM 3680 C C . LYS B 1 180 ? 0.651 -24.856 24.266 1.00 89.38 180 LYS B C 1
ATOM 3681 O O . LYS B 1 180 ? 1.777 -25.325 24.082 1.00 83.73 180 LYS B O 1
ATOM 3687 N N . PRO B 1 181 ? 0.036 -24.117 23.340 1.00 86.49 181 PRO B N 1
ATOM 3688 C CA . PRO B 1 181 ? 0.707 -23.816 22.070 1.00 83.74 181 PRO B CA 1
ATOM 3689 C C . PRO B 1 181 ? 1.931 -22.938 22.275 1.00 81.24 181 PRO B C 1
ATOM 3690 O O . PRO B 1 181 ? 1.930 -22.013 23.092 1.00 87.21 181 PRO B O 1
ATOM 3694 N N . ILE B 1 182 ? 2.986 -23.242 21.518 1.00 71.41 182 ILE B N 1
ATOM 3695 C CA . ILE B 1 182 ? 4.224 -22.478 21.619 1.00 70.29 182 ILE B CA 1
ATOM 3696 C C . ILE B 1 182 ? 4.048 -21.090 21.014 1.00 76.94 182 ILE B C 1
ATOM 3697 O O . ILE B 1 182 ? 4.580 -20.100 21.529 1.00 81.88 182 ILE B O 1
ATOM 3702 N N . TYR B 1 183 ? 3.294 -20.993 19.925 1.00 76.56 183 TYR B N 1
ATOM 3703 C CA . TYR B 1 183 ? 3.006 -19.721 19.283 1.00 76.05 183 TYR B CA 1
ATOM 3704 C C . TYR B 1 183 ? 1.526 -19.388 19.430 1.00 80.71 183 TYR B C 1
ATOM 3705 O O . TYR B 1 183 ? 0.682 -20.280 19.551 1.00 82.46 183 TYR B O 1
ATOM 3714 N N . ASP B 1 184 ? 1.220 -18.093 19.413 1.00 85.23 184 ASP B N 1
ATOM 3715 C CA . ASP B 1 184 ? -0.150 -17.620 19.542 1.00 91.10 184 ASP B CA 1
ATOM 3716 C C . ASP B 1 184 ? -0.309 -16.338 18.739 1.00 90.62 184 ASP B C 1
ATOM 3717 O O . ASP B 1 184 ? 0.658 -15.789 18.207 1.00 95.51 184 ASP B O 1
ATOM 3722 N N . PHE B 1 185 ? -1.549 -15.859 18.662 1.00 86.02 185 PHE B N 1
ATOM 3723 C CA . PHE B 1 185 ? -1.859 -14.639 17.931 1.00 80.33 185 PHE B CA 1
ATOM 3724 C C . PHE B 1 185 ? -2.107 -13.443 18.835 1.00 89.12 185 PHE B C 1
ATOM 3725 O O . PHE B 1 185 ? -1.824 -12.308 18.432 1.00 90.07 185 PHE B O 1
ATOM 3733 N N . ILE B 1 186 ? -2.630 -13.666 20.043 1.00 93.32 186 ILE B N 1
ATOM 3734 C CA . ILE B 1 186 ? -2.767 -12.575 21.004 1.00 99.17 186 ILE B CA 1
ATOM 3735 C C . ILE B 1 186 ? -1.398 -12.090 21.462 1.00 107.06 186 ILE B C 1
ATOM 3736 O O . ILE B 1 186 ? -1.229 -10.910 21.788 1.00 108.49 186 ILE B O 1
ATOM 3741 N N . SER B 1 187 ? -0.401 -12.975 21.482 1.00 111.91 187 SER B N 1
ATOM 3742 C CA . SER B 1 187 ? 0.911 -12.626 22.003 1.00 118.83 187 SER B CA 1
ATOM 3743 C C . SER B 1 187 ? 1.594 -11.606 21.093 1.00 128.34 187 SER B C 1
ATOM 3744 O O . SER B 1 187 ? 1.119 -11.280 20.002 1.00 129.11 187 SER B O 1
ATOM 3747 N N . GLN B 1 188 ? 2.740 -11.115 21.552 1.00 137.78 188 GLN B N 1
ATOM 3748 C CA . GLN B 1 188 ? 3.314 -9.904 20.987 1.00 139.98 188 GLN B CA 1
ATOM 3749 C C . GLN B 1 188 ? 3.948 -10.170 19.629 1.00 129.84 188 GLN B C 1
ATOM 3750 O O . GLN B 1 188 ? 4.640 -11.171 19.431 1.00 134.10 188 GLN B O 1
ATOM 3756 N N . GLY B 1 189 ? 3.703 -9.258 18.690 1.00 118.03 189 GLY B N 1
ATOM 3757 C CA . GLY B 1 189 ? 4.379 -9.276 17.407 1.00 105.04 189 GLY B CA 1
ATOM 3758 C C . GLY B 1 189 ? 3.865 -10.351 16.467 1.00 95.51 189 GLY B C 1
ATOM 3759 O O . GLY B 1 189 ? 3.030 -11.190 16.807 1.00 90.94 189 GLY B O 1
ATOM 3760 N N . ALA B 1 190 ? 4.388 -10.309 15.248 1.00 87.03 190 ALA B N 1
ATOM 3761 C CA . ALA B 1 190 ? 4.053 -11.317 14.259 1.00 74.75 190 ALA B CA 1
ATOM 3762 C C . ALA B 1 190 ? 4.741 -12.636 14.597 1.00 72.52 190 ALA B C 1
ATOM 3763 O O . ALA B 1 190 ? 5.755 -12.682 15.299 1.00 74.15 190 ALA B O 1
ATOM 3765 N N . VAL B 1 191 ? 4.175 -13.721 14.081 1.00 64.29 191 VAL B N 1
ATOM 3766 C CA . VAL B 1 191 ? 4.643 -15.062 14.415 1.00 64.68 191 VAL B CA 1
ATOM 3767 C C . VAL B 1 191 ? 5.227 -15.722 13.172 1.00 55.17 191 VAL B C 1
ATOM 3768 O O . VAL B 1 191 ? 4.870 -15.342 12.045 1.00 40.09 191 VAL B O 1
ATOM 3772 N N . PRO B 1 192 ? 6.132 -16.690 13.327 1.00 55.04 192 PRO B N 1
ATOM 3773 C CA . PRO B 1 192 ? 6.649 -17.412 12.157 1.00 51.61 192 PRO B CA 1
ATOM 3774 C C . PRO B 1 192 ? 5.537 -18.177 11.457 1.00 49.82 192 PRO B C 1
ATOM 3775 O O . PRO B 1 192 ? 4.780 -18.925 12.081 1.00 44.14 192 PRO B O 1
ATOM 3779 N N . TRP B 1 193 ? 5.449 -17.989 10.144 1.00 44.75 193 TRP B N 1
ATOM 3780 C CA . TRP B 1 193 ? 4.310 -18.437 9.358 1.00 46.48 193 TRP B CA 1
ATOM 3781 C C . TRP B 1 193 ? 4.784 -19.400 8.280 1.00 42.05 193 TRP B C 1
ATOM 3782 O O . TRP B 1 193 ? 5.612 -19.036 7.438 1.00 40.74 193 TRP B O 1
ATOM 3793 N N . LEU B 1 194 ? 4.261 -20.626 8.318 1.00 41.79 194 LEU B N 1
ATOM 3794 C CA . LEU B 1 194 ? 4.489 -21.630 7.283 1.00 39.00 194 LEU B CA 1
ATOM 3795 C C . LEU B 1 194 ? 3.304 -21.573 6.326 1.00 38.35 194 LEU B C 1
ATOM 3796 O O . LEU B 1 194 ? 2.197 -21.995 6.673 1.00 34.00 194 LEU B O 1
ATOM 3801 N N . THR B 1 195 ? 3.535 -21.051 5.126 1.00 40.14 195 THR B N 1
ATOM 3802 C CA . THR B 1 195 ? 2.463 -20.667 4.221 1.00 47.95 195 THR B CA 1
ATOM 3803 C C . THR B 1 195 ? 2.392 -21.588 3.010 1.00 44.22 195 THR B C 1
ATOM 3804 O O . THR B 1 195 ? 3.344 -22.298 2.676 1.00 47.71 195 THR B O 1
ATOM 3808 N N . TYR B 1 196 ? 1.234 -21.563 2.355 1.00 37.81 196 TYR B N 1
ATOM 3809 C CA . TYR B 1 196 ? 1.048 -22.187 1.056 1.00 36.24 196 TYR B CA 1
ATOM 3810 C C . TYR B 1 196 ? 1.462 -21.221 -0.049 1.00 39.98 196 TYR B C 1
ATOM 3811 O O . TYR B 1 196 ? 1.728 -20.041 0.186 1.00 53.50 196 TYR B O 1
ATOM 3820 N N . SER B 1 197 ? 1.503 -21.737 -1.273 1.00 40.42 197 SER B N 1
ATOM 3821 C CA . SER B 1 197 ? 1.645 -20.871 -2.433 1.00 39.76 197 SER B CA 1
ATOM 3822 C C . SER B 1 197 ? 0.433 -19.954 -2.534 1.00 46.79 197 SER B C 1
ATOM 3823 O O . SER B 1 197 ? -0.712 -20.406 -2.440 1.00 56.06 197 SER B O 1
ATOM 3826 N N . SER B 1 198 ? 0.689 -18.656 -2.717 1.00 42.92 198 SER B N 1
ATOM 3827 C CA . SER B 1 198 ? -0.395 -17.682 -2.753 1.00 58.33 198 SER B CA 1
ATOM 3828 C C . SER B 1 198 ? -1.349 -17.918 -3.916 1.00 63.31 198 SER B C 1
ATOM 3829 O O . SER B 1 198 ? -2.476 -17.412 -3.891 1.00 58.14 198 SER B O 1
ATOM 3832 N N . THR B 1 199 ? -0.925 -18.669 -4.931 1.00 70.49 199 THR B N 1
ATOM 3833 C CA . THR B 1 199 ? -1.787 -18.995 -6.058 1.00 77.64 199 THR B CA 1
ATOM 3834 C C . THR B 1 199 ? -2.600 -20.264 -5.839 1.00 75.67 199 THR B C 1
ATOM 3835 O O . THR B 1 199 ? -3.570 -20.496 -6.571 1.00 73.15 199 THR B O 1
ATOM 3839 N N . SER B 1 200 ? -2.232 -21.081 -4.856 1.00 67.87 200 SER B N 1
ATOM 3840 C CA . SER B 1 200 ? -2.936 -22.327 -4.601 1.00 48.38 200 SER B CA 1
ATOM 3841 C C . SER B 1 200 ? -4.293 -22.064 -3.951 1.00 47.86 200 SER B C 1
ATOM 3842 O O . SER B 1 200 ? -4.580 -20.970 -3.457 1.00 38.41 200 SER B O 1
ATOM 3845 N N . TYR B 1 201 ? -5.131 -23.102 -3.954 1.00 41.83 201 TYR B N 1
ATOM 3846 C CA . TYR B 1 201 ? -6.477 -22.986 -3.404 1.00 37.39 201 TYR B CA 1
ATOM 3847 C C . TYR B 1 201 ? -6.442 -22.619 -1.922 1.00 40.22 201 TYR B C 1
ATOM 3848 O O . TYR B 1 201 ? -7.057 -21.631 -1.497 1.00 55.20 201 TYR B O 1
ATOM 3857 N N . MET B 1 202 ? -5.699 -23.389 -1.122 1.00 35.43 202 MET B N 1
ATOM 3858 C CA . MET B 1 202 ? -5.648 -23.139 0.317 1.00 49.05 202 MET B CA 1
ATOM 3859 C C . MET B 1 202 ? -4.975 -21.804 0.636 1.00 38.97 202 MET B C 1
ATOM 3860 O O . MET B 1 202 ? -5.389 -21.099 1.568 1.00 45.09 202 MET B O 1
ATOM 3865 N N . GLY B 1 203 ? -3.940 -21.436 -0.121 1.00 44.22 203 GLY B N 1
ATOM 3866 C CA . GLY B 1 203 ? -3.335 -20.126 0.068 1.00 48.84 203 GLY B CA 1
ATOM 3867 C C . GLY B 1 203 ? -4.293 -18.997 -0.260 1.00 44.40 203 GLY B C 1
ATOM 3868 O O . GLY B 1 203 ? -4.347 -17.983 0.448 1.00 45.33 203 GLY B O 1
ATOM 3869 N N . ARG B 1 204 ? -5.062 -19.156 -1.342 1.00 47.33 204 ARG B N 1
ATOM 3870 C CA . ARG B 1 204 ? -6.120 -18.201 -1.647 1.00 41.38 204 ARG B CA 1
ATOM 3871 C C . ARG B 1 204 ? -7.129 -18.114 -0.511 1.00 40.86 204 ARG B C 1
ATOM 3872 O O . ARG B 1 204 ? -7.685 -17.039 -0.259 1.00 48.76 204 ARG B O 1
ATOM 3880 N N . GLN B 1 205 ? -7.370 -19.223 0.193 1.00 37.73 205 GLN B N 1
ATOM 3881 C CA . GLN B 1 205 ? -8.255 -19.166 1.352 1.00 47.59 205 GLN B CA 1
ATOM 3882 C C . GLN B 1 205 ? -7.637 -18.342 2.477 1.00 42.11 205 GLN B C 1
ATOM 3883 O O . GLN B 1 205 ? -8.311 -17.505 3.089 1.00 45.12 205 GLN B O 1
ATOM 3889 N N . VAL B 1 206 ? -6.351 -18.564 2.763 1.00 42.27 206 VAL B N 1
ATOM 3890 C CA . VAL B 1 206 ? -5.705 -17.838 3.860 1.00 42.16 206 VAL B CA 1
ATOM 3891 C C . VAL B 1 206 ? -5.655 -16.339 3.575 1.00 40.62 206 VAL B C 1
ATOM 3892 O O . VAL B 1 206 ? -5.792 -15.513 4.495 1.00 46.04 206 VAL B O 1
ATOM 3896 N N . GLU B 1 207 ? -5.484 -15.960 2.306 1.00 36.34 207 GLU B N 1
ATOM 3897 C CA . GLU B 1 207 ? -5.402 -14.541 1.972 1.00 45.45 207 GLU B CA 1
ATOM 3898 C C . GLU B 1 207 ? -6.673 -13.777 2.343 1.00 52.67 207 GLU B C 1
ATOM 3899 O O . GLU B 1 207 ? -6.641 -12.544 2.421 1.00 54.18 207 GLU B O 1
ATOM 3905 N N . ILE B 1 208 ? -7.782 -14.478 2.592 1.00 51.71 208 ILE B N 1
ATOM 3906 C CA . ILE B 1 208 ? -9.027 -13.803 2.957 1.00 57.50 208 ILE B CA 1
ATOM 3907 C C . ILE B 1 208 ? -8.882 -13.104 4.303 1.00 60.96 208 ILE B C 1
ATOM 3908 O O . ILE B 1 208 ? -9.286 -11.947 4.471 1.00 67.33 208 ILE B O 1
ATOM 3913 N N . ILE B 1 209 ? -8.302 -13.796 5.281 1.00 59.37 209 ILE B N 1
ATOM 3914 C CA . ILE B 1 209 ? -8.147 -13.271 6.631 1.00 56.06 209 ILE B CA 1
ATOM 3915 C C . ILE B 1 209 ? -6.711 -12.847 6.915 1.00 64.53 209 ILE B C 1
ATOM 3916 O O . ILE B 1 209 ? -6.378 -12.541 8.065 1.00 59.10 209 ILE B O 1
ATOM 3921 N N . ARG B 1 210 ? -5.842 -12.859 5.900 1.00 71.94 210 ARG B N 1
ATOM 3922 C CA . ARG B 1 210 ? -4.482 -12.336 6.043 1.00 77.24 210 ARG B CA 1
ATOM 3923 C C . ARG B 1 210 ? -4.383 -11.038 6.849 1.00 83.55 210 ARG B C 1
ATOM 3924 O O . ARG B 1 210 ? -3.508 -10.916 7.714 1.00 83.28 210 ARG B O 1
ATOM 3932 N N . GLU B 1 211 ? -5.258 -10.062 6.582 1.00 84.36 211 GLU B N 1
ATOM 3933 C CA . GLU B 1 211 ? -5.148 -8.754 7.229 1.00 80.09 211 GLU B CA 1
ATOM 3934 C C . GLU B 1 211 ? -5.537 -8.767 8.705 1.00 77.36 211 GLU B C 1
ATOM 3935 O O . GLU B 1 211 ? -5.276 -7.780 9.401 1.00 86.35 211 GLU B O 1
ATOM 3941 N N . GLN B 1 212 ? -6.148 -9.842 9.200 1.00 71.48 212 GLN B N 1
ATOM 3942 C CA . GLN B 1 212 ? -6.629 -9.877 10.576 1.00 70.54 212 GLN B CA 1
ATOM 3943 C C . GLN B 1 212 ? -5.553 -10.253 11.585 1.00 64.60 212 GLN B C 1
ATOM 3944 O O . GLN B 1 212 ? -5.757 -10.046 12.787 1.00 66.59 212 GLN B O 1
ATOM 3950 N N . VAL B 1 213 ? -4.426 -10.806 11.138 1.00 62.47 213 VAL B N 1
ATOM 3951 C CA . VAL B 1 213 ? -3.420 -11.372 12.032 1.00 62.19 213 VAL B CA 1
ATOM 3952 C C . VAL B 1 213 ? -2.034 -10.975 11.536 1.00 60.78 213 VAL B C 1
ATOM 3953 O O . VAL B 1 213 ? -1.795 -10.856 10.330 1.00 64.52 213 VAL B O 1
ATOM 3957 N N . ALA B 1 214 ? -1.118 -10.758 12.481 1.00 54.97 214 ALA B N 1
ATOM 3958 C CA . ALA B 1 214 ? 0.261 -10.394 12.172 1.00 59.49 214 ALA B CA 1
ATOM 3959 C C . ALA B 1 214 ? 1.084 -11.665 11.983 1.00 56.72 214 ALA B C 1
ATOM 3960 O O . ALA B 1 214 ? 1.292 -12.426 12.933 1.00 45.78 214 ALA B O 1
ATOM 3962 N N . LEU B 1 215 ? 1.548 -11.895 10.755 1.00 62.63 215 LEU B N 1
ATOM 3963 C CA . LEU B 1 215 ? 2.383 -13.041 10.423 1.00 58.54 215 LEU B CA 1
ATOM 3964 C C . LEU B 1 215 ? 3.657 -12.563 9.741 1.00 56.70 215 LEU B C 1
ATOM 3965 O O . LEU B 1 215 ? 3.653 -11.558 9.024 1.00 59.72 215 LEU B O 1
ATOM 3970 N N . THR B 1 216 ? 4.749 -13.295 9.959 1.00 56.01 216 THR B N 1
ATOM 3971 C CA . THR B 1 216 ? 5.962 -13.126 9.168 1.00 53.44 216 THR B CA 1
ATOM 3972 C C . THR B 1 216 ? 6.241 -14.444 8.461 1.00 52.27 216 THR B C 1
ATOM 3973 O O . THR B 1 216 ? 6.459 -15.468 9.133 1.00 46.90 216 THR B O 1
ATOM 3977 N N . PRO B 1 217 ? 6.231 -14.480 7.129 1.00 50.04 217 PRO B N 1
ATOM 3978 C CA . PRO B 1 217 ? 6.366 -15.760 6.421 1.00 49.84 217 PRO B CA 1
ATOM 3979 C C . PRO B 1 217 ? 7.812 -16.239 6.434 1.00 60.62 217 PRO B C 1
ATOM 3980 O O . PRO B 1 217 ? 8.731 -15.492 6.090 1.00 71.59 217 PRO B O 1
ATOM 3984 N N . ILE B 1 218 ? 8.009 -17.492 6.839 1.00 57.25 218 ILE B N 1
ATOM 3985 C CA . ILE B 1 218 ? 9.344 -18.073 6.931 1.00 57.10 218 ILE B CA 1
ATOM 3986 C C . ILE B 1 218 ? 9.524 -19.294 6.045 1.00 51.81 218 ILE B C 1
ATOM 3987 O O . ILE B 1 218 ? 10.667 -19.739 5.861 1.00 51.34 218 ILE B O 1
ATOM 3992 N N . PHE B 1 219 ? 8.452 -19.853 5.491 1.00 53.62 219 PHE B N 1
ATOM 3993 C CA . PHE B 1 219 ? 8.549 -21.061 4.687 1.00 45.53 219 PHE B CA 1
ATOM 3994 C C . PHE B 1 219 ? 7.289 -21.187 3.847 1.00 45.66 219 PHE B C 1
ATOM 3995 O O . PHE B 1 219 ? 6.183 -20.975 4.348 1.00 47.83 219 PHE B O 1
ATOM 4003 N N . SER B 1 220 ? 7.463 -21.545 2.577 1.00 38.65 220 SER B N 1
ATOM 4004 C CA . SER B 1 220 ? 6.354 -21.707 1.649 1.00 41.21 220 SER B CA 1
ATOM 4005 C C . SER B 1 220 ? 6.438 -23.071 0.983 1.00 41.67 220 SER B C 1
ATOM 4006 O O . SER B 1 220 ? 7.526 -23.530 0.623 1.00 32.23 220 SER B O 1
ATOM 4009 N N . SER B 1 221 ? 5.283 -23.712 0.820 1.00 40.42 221 SER B N 1
ATOM 4010 C CA . SER B 1 221 ? 5.214 -25.001 0.148 1.00 30.14 221 SER B CA 1
ATOM 4011 C C . SER B 1 221 ? 3.774 -25.285 -0.244 1.00 36.77 221 SER B C 1
ATOM 4012 O O . SER B 1 221 ? 2.836 -24.832 0.415 1.00 36.73 221 SER B O 1
ATOM 4015 N N . SER B 1 222 ? 3.613 -26.048 -1.321 1.00 39.19 222 SER B N 1
ATOM 4016 C CA . SER B 1 222 ? 2.301 -26.465 -1.790 1.00 43.49 222 SER B CA 1
ATOM 4017 C C . SER B 1 222 ? 1.808 -27.741 -1.122 1.00 46.74 222 SER B C 1
ATOM 4018 O O . SER B 1 222 ? 0.677 -28.160 -1.381 1.00 50.42 222 SER B O 1
ATOM 4021 N N . MET B 1 223 ? 2.620 -28.365 -0.276 1.00 39.97 223 MET B N 1
ATOM 4022 C CA . MET B 1 223 ? 2.303 -29.659 0.311 1.00 37.94 223 MET B CA 1
ATOM 4023 C C . MET B 1 223 ? 1.884 -29.462 1.762 1.00 41.41 223 MET B C 1
ATOM 4024 O O . MET B 1 223 ? 2.681 -28.990 2.580 1.00 27.59 223 MET B O 1
ATOM 4029 N N . THR B 1 224 ? 0.635 -29.822 2.079 1.00 41.89 224 THR B N 1
ATOM 4030 C CA . THR B 1 224 ? 0.173 -29.720 3.460 1.00 40.18 224 THR B CA 1
ATOM 4031 C C . THR B 1 224 ? 1.039 -30.552 4.392 1.00 40.43 224 THR B C 1
ATOM 4032 O O . THR B 1 224 ? 1.284 -30.155 5.534 1.00 43.14 224 THR B O 1
ATOM 4036 N N . ASP B 1 225 ? 1.495 -31.719 3.931 1.00 35.23 225 ASP B N 1
ATOM 4037 C CA . ASP B 1 225 ? 2.311 -32.573 4.788 1.00 42.43 225 ASP B CA 1
ATOM 4038 C C . ASP B 1 225 ? 3.627 -31.898 5.150 1.00 35.05 225 ASP B C 1
ATOM 4039 O O . ASP B 1 225 ? 4.127 -32.072 6.266 1.00 31.67 225 ASP B O 1
ATOM 4044 N N . MET B 1 226 ? 4.186 -31.102 4.237 1.00 31.11 226 MET B N 1
ATOM 4045 C CA . MET B 1 226 ? 5.397 -30.347 4.545 1.00 30.02 226 MET B CA 1
ATOM 4046 C C . MET B 1 226 ? 5.146 -29.342 5.662 1.00 37.03 226 MET B C 1
ATOM 4047 O O . MET B 1 226 ? 5.897 -29.281 6.646 1.00 38.94 226 MET B O 1
ATOM 4052 N N . LEU B 1 227 ? 4.096 -28.530 5.510 1.00 39.81 227 LEU B N 1
ATOM 4053 C CA . LEU B 1 227 ? 3.745 -27.548 6.530 1.00 30.35 227 LEU B CA 1
ATOM 4054 C C . LEU B 1 227 ? 3.432 -28.224 7.856 1.00 33.49 227 LEU B C 1
ATOM 4055 O O . LEU B 1 227 ? 3.789 -27.714 8.920 1.00 35.87 227 LEU B O 1
ATOM 4060 N N . LYS B 1 228 ? 2.780 -29.386 7.807 1.00 29.77 228 LYS B N 1
ATOM 4061 C CA . LYS B 1 228 ? 2.418 -30.109 9.021 1.00 36.67 228 LYS B CA 1
ATOM 4062 C C . LYS B 1 228 ? 3.651 -30.645 9.732 1.00 37.90 228 LYS B C 1
ATOM 4063 O O . LYS B 1 228 ? 3.752 -30.561 10.962 1.00 44.90 228 LYS B O 1
ATOM 4069 N N . ILE B 1 229 ? 4.598 -31.201 8.975 1.00 30.33 229 ILE B N 1
ATOM 4070 C CA . ILE B 1 229 ? 5.846 -31.676 9.564 1.00 34.83 229 ILE B CA 1
ATOM 4071 C C . ILE B 1 229 ? 6.605 -30.517 10.195 1.00 38.60 229 ILE B C 1
ATOM 4072 O O . ILE B 1 229 ? 7.106 -30.620 11.322 1.00 41.42 229 ILE B O 1
ATOM 4077 N N . LEU B 1 230 ? 6.693 -29.388 9.484 1.00 38.89 230 LEU B N 1
ATOM 4078 C CA . LEU B 1 230 ? 7.426 -28.248 10.029 1.00 48.72 230 LEU B CA 1
ATOM 4079 C C . LEU B 1 230 ? 6.709 -27.631 11.226 1.00 50.82 230 LEU B C 1
ATOM 4080 O O . LEU B 1 230 ? 7.360 -27.056 12.104 1.00 50.43 230 LEU B O 1
ATOM 4085 N N . VAL B 1 231 ? 5.379 -27.737 11.283 1.00 47.67 231 VAL B N 1
ATOM 4086 C CA . VAL B 1 231 ? 4.655 -27.331 12.484 1.00 54.60 231 VAL B CA 1
ATOM 4087 C C . VAL B 1 231 ? 4.993 -28.261 13.639 1.00 64.91 231 VAL B C 1
ATOM 4088 O O . VAL B 1 231 ? 5.246 -27.814 14.763 1.00 69.43 231 VAL B O 1
ATOM 4092 N N . LEU B 1 232 ? 5.014 -29.571 13.377 1.00 66.75 232 LEU B N 1
ATOM 4093 C CA . LEU B 1 232 ? 5.343 -30.539 14.418 1.00 63.20 232 LEU B CA 1
ATOM 4094 C C . LEU B 1 232 ? 6.773 -30.371 14.917 1.00 63.20 232 LEU B C 1
ATOM 4095 O O . LEU B 1 232 ? 7.072 -30.719 16.065 1.00 65.78 232 LEU B O 1
ATOM 4100 N N . ASN B 1 233 ? 7.667 -29.842 14.080 1.00 55.47 233 ASN B N 1
ATOM 4101 C CA . ASN B 1 233 ? 9.024 -29.526 14.508 1.00 63.47 233 ASN B CA 1
ATOM 4102 C C . ASN B 1 233 ? 9.128 -28.158 15.177 1.00 63.63 233 ASN B C 1
ATOM 4103 O O . ASN B 1 233 ? 10.240 -27.629 15.309 1.00 64.31 233 ASN B O 1
ATOM 4108 N N . LYS B 1 234 ? 7.994 -27.582 15.584 1.00 63.03 234 LYS B N 1
ATOM 4109 C CA . LYS B 1 234 ? 7.953 -26.334 16.347 1.00 58.59 234 LYS B CA 1
ATOM 4110 C C . LYS B 1 234 ? 8.581 -25.173 15.581 1.00 50.83 234 LYS B C 1
ATOM 4111 O O . LYS B 1 234 ? 9.176 -24.273 16.178 1.00 55.59 234 LYS B O 1
ATOM 4117 N N . GLN B 1 235 ? 8.454 -25.177 14.255 1.00 44.28 235 GLN B N 1
ATOM 4118 C CA . GLN B 1 235 ? 9.022 -24.109 13.441 1.00 50.65 235 GLN B CA 1
ATOM 4119 C C . GLN B 1 235 ? 8.093 -22.912 13.300 1.00 51.58 235 GLN B C 1
ATOM 4120 O O . GLN B 1 235 ? 8.572 -21.789 13.108 1.00 54.96 235 GLN B O 1
ATOM 4126 N N . GLY B 1 236 ? 6.783 -23.118 13.386 1.00 48.06 236 GLY B N 1
ATOM 4127 C CA . GLY B 1 236 ? 5.859 -22.006 13.270 1.00 45.11 236 GLY B CA 1
ATOM 4128 C C . GLY B 1 236 ? 4.421 -22.483 13.214 1.00 50.32 236 GLY B C 1
ATOM 4129 O O . GLY B 1 236 ? 4.098 -23.588 13.653 1.00 57.53 236 GLY B O 1
ATOM 4130 N N . ILE B 1 237 ? 3.571 -21.625 12.658 1.00 48.17 237 ILE B N 1
ATOM 4131 C CA . ILE B 1 237 ? 2.131 -21.838 12.599 1.00 50.06 237 ILE B CA 1
ATOM 4132 C C . ILE B 1 237 ? 1.734 -22.095 11.155 1.00 45.87 237 ILE B C 1
ATOM 4133 O O . ILE B 1 237 ? 2.359 -21.583 10.219 1.00 42.51 237 ILE B O 1
ATOM 4138 N N . ALA B 1 238 ? 0.684 -22.893 10.972 1.00 42.02 238 ALA B N 1
ATOM 4139 C CA . ALA B 1 238 ? 0.179 -23.098 9.621 1.00 32.68 238 ALA B CA 1
ATOM 4140 C C . ALA B 1 238 ? -1.315 -23.377 9.657 1.00 39.06 238 ALA B C 1
ATOM 4141 O O . ALA B 1 238 ? -1.826 -23.981 10.601 1.00 46.54 238 ALA B O 1
ATOM 4143 N N . TRP B 1 239 ? -2.011 -22.919 8.620 1.00 38.73 239 TRP B N 1
ATOM 4144 C CA . TRP B 1 239 ? -3.406 -23.288 8.411 1.00 41.43 239 TRP B CA 1
ATOM 4145 C C . TRP B 1 239 ? -3.439 -24.669 7.769 1.00 43.37 239 TRP B C 1
ATOM 4146 O O . TRP B 1 239 ? -3.022 -24.836 6.620 1.00 44.80 239 TRP B O 1
ATOM 4157 N N . LEU B 1 240 ? -3.921 -25.663 8.511 1.00 26.19 240 LEU B N 1
ATOM 4158 C CA . LEU B 1 240 ? -3.917 -27.023 8.005 1.00 30.13 240 LEU B CA 1
ATOM 4159 C C . LEU B 1 240 ? -5.338 -27.559 7.883 1.00 40.08 240 LEU B C 1
ATOM 4160 O O . LEU B 1 240 ? -6.181 -27.268 8.736 1.00 44.47 240 LEU B O 1
ATOM 4165 N N . PRO B 1 241 ? -5.639 -28.318 6.830 1.00 38.80 241 PRO B N 1
ATOM 4166 C CA . PRO B 1 241 ? -6.977 -28.906 6.715 1.00 38.92 241 PRO B CA 1
ATOM 4167 C C . PRO B 1 241 ? -7.260 -29.825 7.892 1.00 40.07 241 PRO B C 1
ATOM 4168 O O . PRO B 1 241 ? -6.398 -30.593 8.323 1.00 39.61 241 PRO B O 1
ATOM 4172 N N . ALA B 1 242 ? -8.485 -29.727 8.418 1.00 35.68 242 ALA B N 1
ATOM 4173 C CA . ALA B 1 242 ? -8.834 -30.431 9.648 1.00 35.29 242 ALA B CA 1
ATOM 4174 C C . ALA B 1 242 ? -8.596 -31.932 9.543 1.00 33.39 242 ALA B C 1
ATOM 4175 O O . ALA B 1 242 ? -8.249 -32.577 10.539 1.00 37.07 242 ALA B O 1
ATOM 4177 N N . TYR B 1 243 ? -8.757 -32.503 8.348 1.00 28.06 243 TYR B N 1
ATOM 4178 C CA . TYR B 1 243 ? -8.652 -33.947 8.188 1.00 31.37 243 TYR B CA 1
ATOM 4179 C C . TYR B 1 243 ? -7.217 -34.457 8.240 1.00 39.10 243 TYR B C 1
ATOM 4180 O O . TYR B 1 243 ? -7.017 -35.675 8.289 1.00 38.87 243 TYR B O 1
ATOM 4189 N N . SER B 1 244 ? -6.220 -33.575 8.228 1.00 40.41 244 SER B N 1
ATOM 4190 C CA . SER B 1 244 ? -4.825 -33.995 8.209 1.00 39.22 244 SER B CA 1
ATOM 4191 C C . SER B 1 244 ? -4.166 -33.941 9.580 1.00 41.38 244 SER B C 1
ATOM 4192 O O . SER B 1 244 ? -3.009 -34.352 9.710 1.00 46.29 244 SER B O 1
ATOM 4195 N N . ILE B 1 245 ? -4.866 -33.449 10.601 1.00 38.70 245 ILE B N 1
ATOM 4196 C CA . ILE B 1 245 ? -4.279 -33.282 11.925 1.00 44.20 245 ILE B CA 1
ATOM 4197 C C . ILE B 1 245 ? -5.217 -33.827 12.993 1.00 48.68 245 ILE B C 1
ATOM 4198 O O . ILE B 1 245 ? -5.252 -33.318 14.119 1.00 50.99 245 ILE B O 1
ATOM 4203 N N . GLN B 1 246 ? -5.976 -34.870 12.656 1.00 59.35 246 GLN B N 1
ATOM 4204 C CA . GLN B 1 246 ? -6.950 -35.410 13.600 1.00 67.95 246 GLN B CA 1
ATOM 4205 C C . GLN B 1 246 ? -6.263 -36.047 14.803 1.00 64.46 246 GLN B C 1
ATOM 4206 O O . GLN B 1 246 ? -6.569 -35.713 15.954 1.00 59.85 246 GLN B O 1
ATOM 4212 N N . GLU B 1 247 ? -5.335 -36.974 14.556 1.00 66.90 247 GLU B N 1
ATOM 4213 C CA . GLU B 1 247 ? -4.624 -37.615 15.658 1.00 70.98 247 GLU B CA 1
ATOM 4214 C C . GLU B 1 247 ? -3.757 -36.614 16.411 1.00 72.46 247 GLU B C 1
ATOM 4215 O O . GLU B 1 247 ? -3.707 -36.630 17.646 1.00 67.50 247 GLU B O 1
ATOM 4221 N N . GLU B 1 248 ? -3.070 -35.732 15.682 1.00 75.31 248 GLU B N 1
ATOM 4222 C CA . GLU B 1 248 ? -2.197 -34.752 16.316 1.00 67.03 248 GLU B CA 1
ATOM 4223 C C . GLU B 1 248 ? -2.972 -33.722 17.129 1.00 67.59 248 GLU B C 1
ATOM 4224 O O . GLU B 1 248 ? -2.373 -33.034 17.962 1.00 70.78 248 GLU B O 1
ATOM 4230 N N . LEU B 1 249 ? -4.279 -33.589 16.898 1.00 61.64 249 LEU B N 1
ATOM 4231 C CA . LEU B 1 249 ? -5.121 -32.741 17.733 1.00 65.79 249 LEU B CA 1
ATOM 4232 C C . LEU B 1 249 ? -5.722 -33.512 18.900 1.00 70.94 249 LEU B C 1
ATOM 4233 O O . LEU B 1 249 ? -5.783 -32.989 20.019 1.00 71.88 249 LEU B O 1
ATOM 4238 N N . ALA B 1 250 ? -6.179 -34.743 18.657 1.00 69.61 250 ALA B N 1
ATOM 4239 C CA . ALA B 1 250 ? -6.637 -35.594 19.750 1.00 70.81 250 ALA B CA 1
ATOM 4240 C C . ALA B 1 250 ? -5.529 -35.790 20.774 1.00 74.98 250 ALA B C 1
ATOM 4241 O O . ALA B 1 250 ? -5.733 -35.594 21.978 1.00 75.59 250 ALA B O 1
ATOM 4243 N N . GLN B 1 251 ? -4.345 -36.177 20.309 1.00 78.02 251 GLN B N 1
ATOM 4244 C CA . GLN B 1 251 ? -3.150 -36.099 21.131 1.00 79.02 251 GLN B CA 1
ATOM 4245 C C . GLN B 1 251 ? -2.721 -34.641 21.271 1.00 85.88 251 GLN B C 1
ATOM 4246 O O . GLN B 1 251 ? -3.111 -33.775 20.483 1.00 90.71 251 GLN B O 1
ATOM 4252 N N . LYS B 1 252 ? -1.909 -34.366 22.289 1.00 86.16 252 LYS B N 1
ATOM 4253 C CA . LYS B 1 252 ? -1.572 -32.979 22.595 1.00 89.22 252 LYS B CA 1
ATOM 4254 C C . LYS B 1 252 ? -0.354 -32.509 21.812 1.00 83.71 252 LYS B C 1
ATOM 4255 O O . LYS B 1 252 ? 0.406 -31.661 22.294 1.00 81.46 252 LYS B O 1
ATOM 4261 N N . LYS B 1 253 ? -0.160 -33.042 20.610 1.00 79.16 253 LYS B N 1
ATOM 4262 C CA . LYS B 1 253 ? 1.006 -32.668 19.818 1.00 73.32 253 LYS B CA 1
ATOM 4263 C C . LYS B 1 253 ? 0.838 -31.307 19.148 1.00 72.13 253 LYS B C 1
ATOM 4264 O O . LYS B 1 253 ? 1.818 -30.568 19.006 1.00 68.77 253 LYS B O 1
ATOM 4270 N N . VAL B 1 254 ? -0.383 -30.961 18.726 1.00 72.79 254 VAL B N 1
ATOM 4271 C CA . VAL B 1 254 ? -0.666 -29.693 18.063 1.00 69.58 254 VAL B CA 1
ATOM 4272 C C . VAL B 1 254 ? -1.926 -29.099 18.680 1.00 76.09 254 VAL B C 1
ATOM 4273 O O . VAL B 1 254 ? -2.716 -29.795 19.322 1.00 83.72 254 VAL B O 1
ATOM 4277 N N . ALA B 1 255 ? -2.116 -27.793 18.482 1.00 74.39 255 ALA B N 1
ATOM 4278 C CA . ALA B 1 255 ? -3.320 -27.144 18.982 1.00 65.50 255 ALA B CA 1
ATOM 4279 C C . ALA B 1 255 ? -3.723 -25.992 18.072 1.00 66.41 255 ALA B C 1
ATOM 4280 O O . ALA B 1 255 ? -2.876 -25.324 17.467 1.00 63.81 255 ALA B O 1
ATOM 4282 N N . ILE B 1 256 ? -5.040 -25.769 17.993 1.00 70.67 256 ILE B N 1
ATOM 4283 C CA . I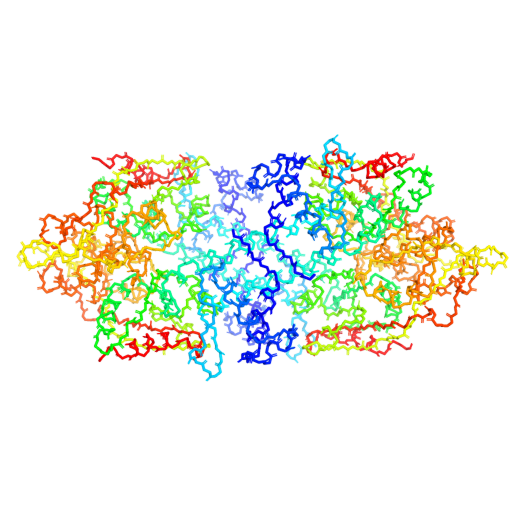LE B 1 256 ? -5.613 -24.614 17.313 1.00 69.71 256 ILE B CA 1
ATOM 4284 C C . ILE B 1 256 ? -5.461 -23.394 18.210 1.00 70.44 256 ILE B C 1
ATOM 4285 O O . ILE B 1 256 ? -5.632 -23.475 19.432 1.00 70.83 256 ILE B O 1
ATOM 4290 N N . ILE B 1 257 ? -5.136 -22.256 17.605 1.00 72.56 257 ILE B N 1
ATOM 4291 C CA . ILE B 1 257 ? -4.732 -21.079 18.359 1.00 74.56 257 ILE B CA 1
ATOM 4292 C C . ILE B 1 257 ? -5.622 -19.876 18.105 1.00 84.75 257 ILE B C 1
ATOM 4293 O O . ILE B 1 257 ? -5.610 -18.933 18.913 1.00 92.93 257 ILE B O 1
ATOM 4298 N N . GLY B 1 258 ? -6.394 -19.853 17.025 1.00 90.63 258 GLY B N 1
ATOM 4299 C CA . GLY B 1 258 ? -7.088 -18.656 16.616 1.00 101.87 258 GLY B CA 1
ATOM 4300 C C . GLY B 1 258 ? -8.449 -18.501 17.265 1.00 112.51 258 GLY B C 1
ATOM 4301 O O . GLY B 1 258 ? -8.879 -19.292 18.106 1.00 110.89 258 GLY B O 1
ATOM 4302 N N . GLU B 1 259 ? -9.121 -17.426 16.871 1.00 127.58 259 GLU B N 1
ATOM 4303 C CA . GLU B 1 259 ? -10.550 -17.269 17.082 1.00 130.08 259 GLU B CA 1
ATOM 4304 C C . GLU B 1 259 ? -11.283 -17.950 15.931 1.00 117.87 259 GLU B C 1
ATOM 4305 O O . GLU B 1 259 ? -10.708 -18.205 14.869 1.00 120.58 259 GLU B O 1
ATOM 4311 N N . GLN B 1 260 ? -12.563 -18.258 16.155 1.00 104.64 260 GLN B N 1
ATOM 4312 C CA . GLN B 1 260 ? -13.338 -18.989 15.153 1.00 87.16 260 GLN B CA 1
ATOM 4313 C C . GLN B 1 260 ? -13.405 -18.255 13.818 1.00 68.97 260 GLN B C 1
ATOM 4314 O O . GLN B 1 260 ? -13.669 -18.886 12.788 1.00 62.99 260 GLN B O 1
ATOM 4320 N N . SER B 1 261 ? -13.150 -16.943 13.812 1.00 61.55 261 SER B N 1
ATOM 4321 C CA . SER B 1 261 ? -13.114 -16.180 12.570 1.00 56.73 261 SER B CA 1
ATOM 4322 C C . SER B 1 261 ? -11.933 -16.555 11.681 1.00 58.71 261 SER B C 1
ATOM 4323 O O . SER B 1 261 ? -11.947 -16.232 10.489 1.00 57.28 261 SER B O 1
ATOM 4326 N N . LEU B 1 262 ? -10.916 -17.221 12.226 1.00 60.57 262 LEU B N 1
ATOM 4327 C CA . LEU B 1 262 ? -9.738 -17.594 11.453 1.00 58.40 262 LEU B CA 1
ATOM 4328 C C . LEU B 1 262 ? -9.846 -18.976 10.821 1.00 54.35 262 LEU B C 1
ATOM 4329 O O . LEU B 1 262 ? -9.047 -19.295 9.934 1.00 51.35 262 LEU B O 1
ATOM 4334 N N . ARG B 1 263 ? -10.797 -19.798 11.255 1.00 52.02 263 ARG B N 1
ATOM 4335 C CA . ARG B 1 263 ? -11.008 -21.110 10.655 1.00 48.48 263 ARG B CA 1
ATOM 4336 C C . ARG B 1 263 ? -11.689 -20.933 9.304 1.00 46.15 263 ARG B C 1
ATOM 4337 O O . ARG B 1 263 ? -12.801 -20.401 9.227 1.00 58.03 263 ARG B O 1
ATOM 4345 N N . LEU B 1 264 ? -11.031 -21.381 8.238 1.00 40.21 264 LEU B N 1
ATOM 4346 C CA . LEU B 1 264 ? -11.483 -21.038 6.896 1.00 37.36 264 LEU B CA 1
ATOM 4347 C C . LEU B 1 264 ? -12.151 -22.227 6.227 1.00 41.27 264 LEU B C 1
ATOM 4348 O O . LEU B 1 264 ? -11.548 -23.301 6.153 1.00 49.27 264 LEU B O 1
ATOM 4353 N N . PRO B 1 265 ? -13.369 -22.089 5.712 1.00 36.37 265 PRO B N 1
ATOM 4354 C CA . PRO B 1 265 ? -14.037 -23.249 5.112 1.00 29.95 265 PRO B CA 1
ATOM 4355 C C . PRO B 1 265 ? -13.394 -23.658 3.795 1.00 29.02 265 PRO B C 1
ATOM 4356 O O . PRO B 1 265 ? -12.981 -22.818 2.992 1.00 32.82 265 PRO B O 1
ATOM 4360 N N . ILE B 1 266 ? -13.308 -24.972 3.582 1.00 30.22 266 ILE B N 1
ATOM 4361 C CA . ILE B 1 266 ? -12.846 -25.544 2.323 1.00 30.08 266 ILE B CA 1
ATOM 4362 C C . ILE B 1 266 ? -13.737 -26.730 1.980 1.00 37.17 266 ILE B C 1
ATOM 4363 O O . ILE B 1 266 ? -14.327 -27.362 2.861 1.00 34.86 266 ILE B O 1
ATOM 4368 N N . GLU B 1 267 ? -13.837 -27.026 0.688 1.00 34.73 267 GLU B N 1
ATOM 4369 C CA . GLU B 1 267 ? -14.632 -28.140 0.195 1.00 36.54 267 GLU B CA 1
ATOM 4370 C C . GLU B 1 267 ? -13.796 -28.947 -0.784 1.00 34.18 267 GLU B C 1
ATOM 4371 O O . GLU B 1 267 ? -12.972 -28.387 -1.514 1.00 31.36 267 GLU B O 1
ATOM 4377 N N . TYR B 1 268 ? -14.006 -30.261 -0.815 1.00 32.61 268 TYR B N 1
ATOM 4378 C CA . TYR B 1 268 ? -13.358 -31.058 -1.848 1.00 31.83 268 TYR B CA 1
ATOM 4379 C C . TYR B 1 268 ? -14.364 -31.964 -2.541 1.00 34.06 268 TYR B C 1
ATOM 4380 O O . TYR B 1 268 ? -15.396 -32.337 -1.976 1.00 27.85 268 TYR B O 1
ATOM 4389 N N . TYR B 1 269 ? -14.044 -32.299 -3.789 1.00 37.47 269 TYR B N 1
ATOM 4390 C CA . TYR B 1 269 ? -14.963 -32.909 -4.730 1.00 18.77 269 TYR B CA 1
ATOM 4391 C C . TYR B 1 269 ? -14.310 -34.075 -5.455 1.00 27.14 269 TYR B C 1
ATOM 4392 O O . TYR B 1 269 ? -13.079 -34.184 -5.558 1.00 24.70 269 TYR B O 1
ATOM 4401 N N . ALA B 1 270 ? -15.181 -34.933 -5.978 1.00 23.03 270 ALA B N 1
ATOM 4402 C CA . ALA B 1 270 ? -14.864 -35.850 -7.059 1.00 26.47 270 ALA B CA 1
ATOM 4403 C C . ALA B 1 270 ? -15.433 -35.290 -8.357 1.00 27.95 270 ALA B C 1
ATOM 4404 O O . ALA B 1 270 ? -16.572 -34.815 -8.394 1.00 25.24 270 ALA B O 1
ATOM 4406 N N . TYR B 1 271 ? -14.630 -35.339 -9.412 1.00 29.21 271 TYR B N 1
ATOM 4407 C CA . TYR B 1 271 ? -14.989 -34.810 -10.717 1.00 27.00 271 TYR B CA 1
ATOM 4408 C C . TYR B 1 271 ? -14.837 -35.904 -11.762 1.00 33.69 271 TYR B C 1
ATOM 4409 O O . TYR B 1 271 ? -13.949 -36.756 -11.665 1.00 33.35 271 TYR B O 1
ATOM 4418 N N . ARG B 1 272 ? -15.702 -35.869 -12.770 1.00 36.34 272 ARG B N 1
ATOM 4419 C CA . ARG B 1 272 ? -15.609 -36.798 -13.885 1.00 35.73 272 ARG B CA 1
ATOM 4420 C C . ARG B 1 272 ? -16.061 -36.081 -15.148 1.00 31.46 272 ARG B C 1
ATOM 4421 O O . ARG B 1 272 ? -16.648 -34.998 -15.097 1.00 35.13 272 ARG B O 1
ATOM 4429 N N . TYR B 1 273 ? -15.770 -36.694 -16.288 1.00 31.56 273 TYR B N 1
ATOM 4430 C CA . TYR B 1 273 ? -16.194 -36.161 -17.575 1.00 43.99 273 TYR B CA 1
ATOM 4431 C C . TYR B 1 273 ? -17.014 -37.145 -18.389 1.00 44.08 273 TYR B C 1
ATOM 4432 O O . TYR B 1 273 ? -17.972 -36.741 -19.052 1.00 50.00 273 TYR B O 1
ATOM 4441 N N . GLN B 1 274 ? -16.666 -38.428 -18.358 1.00 43.56 274 GLN B N 1
ATOM 4442 C CA . GLN B 1 274 ? -17.377 -39.429 -19.137 1.00 46.66 274 GLN B CA 1
ATOM 4443 C C . GLN B 1 274 ? -18.721 -39.736 -18.490 1.00 45.51 274 GLN B C 1
ATOM 4444 O O . GLN B 1 274 ? -18.791 -40.022 -17.290 1.00 45.07 274 GLN B O 1
ATOM 4450 N N . ALA B 1 275 ? -19.789 -39.672 -19.289 1.00 45.22 275 ALA B N 1
ATOM 4451 C CA . ALA B 1 275 ? -21.127 -39.916 -18.762 1.00 44.49 275 ALA B CA 1
ATOM 4452 C C . ALA B 1 275 ? -21.300 -41.356 -18.300 1.00 41.80 275 ALA B C 1
ATOM 4453 O O . ALA B 1 275 ? -22.076 -41.619 -17.374 1.00 34.83 275 ALA B O 1
ATOM 4455 N N . ARG B 1 276 ? -20.594 -42.296 -18.925 1.00 42.33 276 ARG B N 1
ATOM 4456 C CA . ARG B 1 276 ? -20.670 -43.706 -18.565 1.00 51.97 276 ARG B CA 1
ATOM 4457 C C . ARG B 1 276 ? -19.261 -44.271 -18.484 1.00 48.94 276 ARG B C 1
ATOM 4458 O O . ARG B 1 276 ? -18.515 -44.230 -19.468 1.00 46.43 276 ARG B O 1
ATOM 4466 N N . LEU B 1 277 ? -18.900 -44.793 -17.318 1.00 47.26 277 LEU B N 1
ATOM 4467 C CA . LEU B 1 277 ? -17.617 -45.445 -17.114 1.00 48.16 277 LEU B CA 1
ATOM 4468 C C . LEU B 1 277 ? -17.798 -46.958 -17.094 1.00 48.07 277 LEU B C 1
ATOM 4469 O O . LEU B 1 277 ? -18.915 -47.477 -17.046 1.00 49.92 277 LEU B O 1
ATOM 4474 N N . HIS B 1 278 ? -16.671 -47.668 -17.137 1.00 45.07 278 HIS B N 1
ATOM 4475 C CA . HIS B 1 278 ? -16.696 -49.110 -16.978 1.00 34.92 278 HIS B CA 1
ATOM 4476 C C . HIS B 1 278 ? -17.196 -49.460 -15.576 1.00 36.19 278 HIS B C 1
ATOM 4477 O O . HIS B 1 278 ? -17.162 -48.619 -14.673 1.00 43.28 278 HIS B O 1
ATOM 4484 N N . PRO B 1 279 ? -17.696 -50.689 -15.378 1.00 40.95 279 PRO B N 1
ATOM 4485 C CA . PRO B 1 279 ? -18.294 -51.039 -14.074 1.00 38.75 279 PRO B CA 1
ATOM 4486 C C . PRO B 1 279 ? -17.427 -50.706 -12.870 1.00 39.98 279 PRO B C 1
ATOM 4487 O O . PRO B 1 279 ? -17.942 -50.188 -11.870 1.00 44.13 279 PRO B O 1
ATOM 4491 N N . ALA B 1 280 ? -16.122 -50.979 -12.937 1.00 38.72 280 ALA B N 1
ATOM 4492 C CA . ALA B 1 280 ? -15.238 -50.616 -11.835 1.00 33.53 280 ALA B CA 1
ATOM 4493 C C . ALA B 1 280 ? -15.228 -49.109 -11.609 1.00 23.34 280 ALA B C 1
ATOM 4494 O O . ALA B 1 280 ? -15.200 -48.642 -10.462 1.00 21.91 280 ALA B O 1
ATOM 4496 N N . GLY B 1 281 ? -15.264 -48.331 -12.693 1.00 31.59 281 GLY B N 1
ATOM 4497 C CA . GLY B 1 281 ? -15.238 -46.883 -12.553 1.00 32.47 281 GLY B CA 1
ATOM 4498 C C . GLY B 1 281 ? -16.507 -46.335 -11.927 1.00 30.60 281 GLY B C 1
ATOM 4499 O O . GLY B 1 281 ? -16.456 -45.492 -11.025 1.00 27.82 281 GLY B O 1
ATOM 4500 N N . GLU B 1 282 ? -17.666 -46.796 -12.407 1.00 30.93 282 GLU B N 1
ATOM 4501 C CA . GLU B 1 282 ? -18.923 -46.384 -11.795 1.00 24.12 282 GLU B CA 1
ATOM 4502 C C . GLU B 1 282 ? -19.003 -46.841 -10.347 1.00 30.74 282 GLU B C 1
ATOM 4503 O O . GLU B 1 282 ? -19.586 -46.148 -9.509 1.00 35.75 282 GLU B O 1
ATOM 4509 N N . LYS B 1 283 ? -18.395 -47.985 -10.029 1.00 34.63 283 LYS B N 1
ATOM 4510 C CA . LYS B 1 283 ? -18.353 -48.455 -8.648 1.00 31.39 283 LYS B CA 1
ATOM 4511 C C . LYS B 1 283 ? -17.536 -47.512 -7.768 1.00 27.38 283 LYS B C 1
ATOM 4512 O O . LYS B 1 283 ? -17.969 -47.137 -6.670 1.00 31.47 283 LYS B O 1
ATOM 4518 N N . VAL B 1 284 ? -16.345 -47.124 -8.235 1.00 25.39 284 VAL B N 1
ATOM 4519 C CA . VAL B 1 284 ? -15.514 -46.187 -7.480 1.00 20.02 284 VAL B CA 1
ATOM 4520 C C . VAL B 1 284 ? -16.236 -44.857 -7.300 1.00 30.00 284 VAL B C 1
ATOM 4521 O O . VAL B 1 284 ? -16.221 -44.264 -6.212 1.00 34.01 284 VAL B O 1
ATOM 4525 N N . TRP B 1 285 ? -16.885 -44.371 -8.361 1.00 31.31 285 TRP B N 1
ATOM 4526 C CA . TRP B 1 285 ? -17.621 -43.115 -8.264 1.00 30.90 285 TRP B CA 1
ATOM 4527 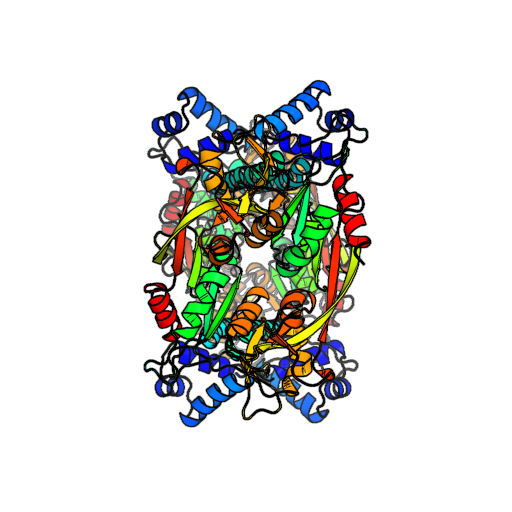C C . TRP B 1 285 ? -18.761 -43.219 -7.258 1.00 27.08 285 TRP B C 1
ATOM 4528 O O . TRP B 1 285 ? -18.976 -42.303 -6.455 1.00 23.28 285 TRP B O 1
ATOM 4539 N N . SER B 1 286 ? -19.502 -44.329 -7.285 1.00 19.11 286 SER B N 1
ATOM 4540 C CA . SER B 1 286 ? -20.588 -44.518 -6.331 1.00 25.46 286 SER B CA 1
ATOM 4541 C C . SER B 1 286 ? -20.067 -44.530 -4.901 1.00 31.55 286 SER B C 1
ATOM 4542 O O . SER B 1 286 ? -20.673 -43.929 -4.006 1.00 33.12 286 SER B O 1
ATOM 4545 N N . ILE B 1 287 ? -18.942 -45.207 -4.668 1.00 30.25 287 ILE B N 1
ATOM 4546 C CA . ILE B 1 287 ? -18.368 -45.241 -3.325 1.00 25.59 287 ILE B CA 1
ATOM 4547 C C . ILE B 1 287 ? -17.940 -43.845 -2.891 1.00 24.79 287 ILE B C 1
ATOM 4548 O O . ILE B 1 287 ? -18.081 -43.470 -1.720 1.00 18.57 287 ILE B O 1
ATOM 4553 N N . LEU B 1 288 ? -17.425 -43.048 -3.830 1.00 26.84 288 LEU B N 1
ATOM 4554 C CA . LEU B 1 288 ? -17.035 -41.680 -3.498 1.00 33.51 288 LEU B CA 1
ATOM 4555 C C . LEU B 1 288 ? -18.249 -40.818 -3.167 1.00 44.45 288 LEU B C 1
ATOM 4556 O O . LEU B 1 288 ? -18.188 -39.975 -2.263 1.00 42.14 288 LEU B O 1
ATOM 4561 N N . CYS B 1 289 ? -19.361 -41.017 -3.881 1.00 31.89 289 CYS B N 1
ATOM 4562 C CA . CYS B 1 289 ? -20.561 -40.224 -3.631 1.00 31.78 289 CYS B CA 1
ATOM 4563 C C . CYS B 1 289 ? -21.242 -40.596 -2.322 1.00 40.07 289 CYS B C 1
ATOM 4564 O O . CYS B 1 289 ? -22.060 -39.817 -1.821 1.00 46.67 289 CYS B O 1
ATOM 4567 N N . ASN B 1 290 ? -20.930 -41.765 -1.759 1.00 39.19 290 ASN B N 1
ATOM 4568 C CA . ASN B 1 290 ? -21.513 -42.205 -0.497 1.00 44.87 290 ASN B CA 1
ATOM 4569 C C . ASN B 1 290 ? -20.469 -42.317 0.607 1.00 46.51 290 ASN B C 1
ATOM 4570 O O . ASN B 1 290 ? -20.676 -43.049 1.579 1.00 50.26 290 ASN B O 1
ATOM 4575 N N . LEU B 1 291 ? -19.349 -41.605 0.478 1.00 58.01 291 LEU B N 1
ATOM 4576 C CA . LEU B 1 291 ? -18.305 -41.614 1.502 1.00 62.72 291 LEU B CA 1
ATOM 4577 C C . LEU B 1 291 ? -18.827 -40.848 2.714 1.00 76.49 291 LEU B C 1
ATOM 4578 O O . LEU B 1 291 ? -18.531 -39.670 2.930 1.00 77.69 291 LEU B O 1
ATOM 4583 N N . ASP B 1 292 ? -19.625 -41.541 3.519 1.00 87.17 292 ASP B N 1
ATOM 4584 C CA . ASP B 1 292 ? -20.267 -40.940 4.680 1.00 97.21 292 ASP B CA 1
ATOM 4585 C C . ASP B 1 292 ? -20.621 -42.008 5.710 1.00 97.41 292 ASP B C 1
ATOM 4586 O O . ASP B 1 292 ? -20.894 -43.157 5.360 1.00 95.00 292 ASP B O 1
ATOM 4591 N N . MET C 1 1 ? 9.041 -54.581 -32.470 1.00 73.45 1 MET C N 1
ATOM 4592 C CA . MET C 1 1 ? 7.827 -53.789 -32.307 1.00 70.41 1 MET C CA 1
ATOM 4593 C C . MET C 1 1 ? 7.573 -52.943 -33.549 1.00 65.45 1 MET C C 1
ATOM 4594 O O . MET C 1 1 ? 8.314 -52.000 -33.832 1.00 74.40 1 MET C O 1
ATOM 4599 N N . ASN C 1 2 ? 6.517 -53.281 -34.286 1.00 52.41 2 ASN C N 1
ATOM 4600 C CA . ASN C 1 2 ? 6.167 -52.593 -35.523 1.00 47.01 2 ASN C CA 1
ATOM 4601 C C . ASN C 1 2 ? 4.688 -52.236 -35.492 1.00 46.98 2 ASN C C 1
ATOM 4602 O O . ASN C 1 2 ? 3.833 -53.127 -35.453 1.00 49.38 2 ASN C O 1
ATOM 4607 N N . VAL C 1 3 ? 4.392 -50.941 -35.513 1.00 39.17 3 VAL C N 1
ATOM 4608 C CA . VAL C 1 3 ? 3.025 -50.444 -35.594 1.00 43.84 3 VAL C CA 1
ATOM 4609 C C . VAL C 1 3 ? 2.763 -49.990 -37.021 1.00 46.84 3 VAL C C 1
ATOM 4610 O O . VAL C 1 3 ? 3.527 -49.191 -37.578 1.00 58.74 3 VAL C O 1
ATOM 4614 N N . GLU C 1 4 ? 1.688 -50.498 -37.613 1.00 41.79 4 GLU C N 1
ATOM 4615 C CA . GLU C 1 4 ? 1.264 -50.107 -38.949 1.00 43.72 4 GLU C CA 1
ATOM 4616 C C . GLU C 1 4 ? 0.135 -49.090 -38.820 1.00 47.12 4 GLU C C 1
ATOM 4617 O O . GLU C 1 4 ? -0.850 -49.341 -38.121 1.00 55.13 4 GLU C O 1
ATOM 4623 N N . SER C 1 5 ? 0.292 -47.940 -39.485 1.00 38.08 5 SER C N 1
ATOM 4624 C CA . SER C 1 5 ? -0.587 -46.798 -39.237 1.00 38.13 5 SER C CA 1
ATOM 4625 C C . SER C 1 5 ? -2.046 -47.104 -39.565 1.00 49.52 5 SER C C 1
ATOM 4626 O O . SER C 1 5 ? -2.963 -46.592 -38.897 1.00 59.03 5 SER C O 1
ATOM 4629 N N . LYS C 1 6 ? -2.293 -47.930 -40.579 1.00 44.42 6 LYS C N 1
ATOM 4630 C CA . LYS C 1 6 ? -3.683 -48.248 -40.861 1.00 51.80 6 LYS C CA 1
ATOM 4631 C C . LYS C 1 6 ? -4.304 -49.112 -39.770 1.00 47.69 6 LYS C C 1
ATOM 4632 O O . LYS C 1 6 ? -5.531 -49.158 -39.674 1.00 47.03 6 LYS C O 1
ATOM 4638 N N . TRP C 1 7 ? -3.497 -49.740 -38.908 1.00 42.25 7 TRP C N 1
ATOM 4639 C CA . TRP C 1 7 ? -4.045 -50.299 -37.675 1.00 40.47 7 TRP C CA 1
ATOM 4640 C C . TRP C 1 7 ? -4.572 -49.200 -36.761 1.00 40.07 7 TRP C C 1
ATOM 4641 O O . TRP C 1 7 ? -5.599 -49.379 -36.096 1.00 43.24 7 TRP C O 1
ATOM 4652 N N . LEU C 1 8 ? -3.868 -48.067 -36.691 1.00 40.57 8 LEU C N 1
ATOM 4653 C CA . LEU C 1 8 ? -4.378 -46.934 -35.925 1.00 42.68 8 LEU C CA 1
ATOM 4654 C C . LEU C 1 8 ? -5.713 -46.464 -36.487 1.00 46.45 8 LEU C C 1
ATOM 4655 O O . LEU C 1 8 ? -6.650 -46.165 -35.732 1.00 43.90 8 LEU C O 1
ATOM 4660 N N . GLU C 1 9 ? -5.823 -46.402 -37.816 1.00 48.45 9 GLU C N 1
ATOM 4661 C CA . GLU C 1 9 ? -7.111 -46.041 -38.406 1.00 53.03 9 GLU C CA 1
ATOM 4662 C C . GLU C 1 9 ? -8.185 -47.081 -38.082 1.00 49.74 9 GLU C C 1
ATOM 4663 O O . GLU C 1 9 ? -9.328 -46.723 -37.754 1.00 47.08 9 GLU C O 1
ATOM 4669 N N . ASP C 1 10 ? -7.838 -48.370 -38.181 1.00 46.11 10 ASP C N 1
ATOM 4670 C CA . ASP C 1 10 ? -8.737 -49.443 -37.763 1.00 46.94 10 ASP C CA 1
ATOM 4671 C C . ASP C 1 10 ? -9.281 -49.185 -36.367 1.00 44.24 10 ASP C C 1
ATOM 4672 O O . ASP C 1 10 ? -10.497 -49.224 -36.135 1.00 48.94 10 ASP C O 1
ATOM 4677 N N . PHE C 1 11 ? -8.379 -48.916 -35.422 1.00 36.33 11 PHE C N 1
ATOM 4678 C CA . PHE C 1 11 ? -8.772 -48.799 -34.023 1.00 46.95 11 PHE C CA 1
ATOM 4679 C C . PHE C 1 11 ? -9.626 -47.562 -33.784 1.00 46.87 11 PHE C C 1
ATOM 4680 O O . PHE C 1 11 ? -10.573 -47.605 -32.994 1.00 46.54 11 PHE C O 1
ATOM 4688 N N . LEU C 1 12 ? -9.317 -46.450 -34.457 1.00 42.61 12 LEU C N 1
ATOM 4689 C CA . LEU C 1 12 ? -10.140 -45.254 -34.281 1.00 42.05 12 LEU C CA 1
ATOM 4690 C C . LEU C 1 12 ? -11.553 -45.464 -34.825 1.00 50.83 12 LEU C C 1
ATOM 4691 O O . LEU C 1 12 ? -12.544 -45.096 -34.170 1.00 51.62 12 LEU C O 1
ATOM 4696 N N . VAL C 1 13 ? -11.669 -46.058 -36.019 1.00 51.43 13 VAL C N 1
ATOM 4697 C CA . VAL C 1 13 ? -12.992 -46.350 -36.567 1.00 49.87 13 VAL C CA 1
ATOM 4698 C C . VAL C 1 13 ? -13.762 -47.270 -35.626 1.00 49.05 13 VAL C C 1
ATOM 4699 O O . VAL C 1 13 ? -14.939 -47.034 -35.322 1.00 57.48 13 VAL C O 1
ATOM 4703 N N . LEU C 1 14 ? -13.100 -48.324 -35.134 1.00 39.01 14 LEU C N 1
ATOM 4704 C CA . LEU C 1 14 ? -13.741 -49.232 -34.188 1.00 40.82 14 LEU C CA 1
ATOM 4705 C C . LEU C 1 14 ? -14.157 -48.514 -32.911 1.00 44.04 14 LEU C C 1
ATOM 4706 O O . LEU C 1 14 ? -15.189 -48.848 -32.318 1.00 47.24 14 LEU C O 1
ATOM 4711 N N . ALA C 1 15 ? -13.370 -47.531 -32.474 1.00 43.27 15 ALA C N 1
ATOM 4712 C CA . ALA C 1 15 ? -13.719 -46.766 -31.286 1.00 41.45 15 ALA C CA 1
ATOM 4713 C C . ALA C 1 15 ? -14.983 -45.950 -31.501 1.00 49.57 15 ALA C C 1
ATOM 4714 O O . ALA C 1 15 ? -15.778 -45.785 -30.567 1.00 58.66 15 ALA C O 1
ATOM 4716 N N . LYS C 1 16 ? -15.189 -45.429 -32.710 1.00 48.99 16 LYS C N 1
ATOM 4717 C CA . LYS C 1 16 ? -16.396 -44.631 -32.909 1.00 59.26 16 LYS C CA 1
ATOM 4718 C C . LYS C 1 16 ? -17.629 -45.461 -33.262 1.00 63.65 16 LYS C C 1
ATOM 4719 O O . LYS C 1 16 ? -18.742 -45.068 -32.895 1.00 66.05 16 LYS C O 1
ATOM 4725 N N . VAL C 1 17 ? -17.489 -46.605 -33.937 1.00 64.41 17 VAL C N 1
ATOM 4726 C CA . VAL C 1 17 ? -18.683 -47.373 -34.292 1.00 69.92 17 VAL C CA 1
ATOM 4727 C C . VAL C 1 17 ? -18.953 -48.528 -33.337 1.00 63.86 17 VAL C C 1
ATOM 4728 O O . VAL C 1 17 ? -20.101 -48.989 -33.250 1.00 64.34 17 VAL C O 1
ATOM 4732 N N . LYS C 1 18 ? -17.930 -49.017 -32.639 1.00 63.07 18 LYS C N 1
ATOM 4733 C CA . LYS C 1 18 ? -18.077 -50.029 -31.593 1.00 65.57 18 LYS C CA 1
ATOM 4734 C C . LYS C 1 18 ? -18.701 -51.324 -32.112 1.00 59.17 18 LYS C C 1
ATOM 4735 O O . LYS C 1 18 ? -19.420 -52.013 -31.383 1.00 54.42 18 LYS C O 1
ATOM 4741 N N . ASN C 1 19 ? -18.429 -51.675 -33.368 1.00 56.68 19 ASN C N 1
ATOM 4742 C CA . ASN C 1 19 ? -18.873 -52.948 -33.924 1.00 53.86 19 ASN C CA 1
ATOM 4743 C C . ASN C 1 19 ? -17.841 -53.417 -34.937 1.00 50.51 19 ASN C C 1
ATOM 4744 O O . ASN C 1 19 ? -17.454 -52.655 -35.828 1.00 51.96 19 ASN C O 1
ATOM 4749 N N . PHE C 1 20 ? -17.409 -54.672 -34.801 1.00 55.96 20 PHE C N 1
ATOM 4750 C CA . PHE C 1 20 ? -16.291 -55.167 -35.599 1.00 54.00 20 PHE C CA 1
ATOM 4751 C C . PHE C 1 20 ? -16.645 -55.244 -37.080 1.00 58.04 20 PHE C C 1
ATOM 4752 O O . PHE C 1 20 ? -15.873 -54.792 -37.933 1.00 55.32 20 PHE C O 1
ATOM 4760 N N . SER C 1 21 ? -17.808 -55.814 -37.407 1.00 58.58 21 SER C N 1
ATOM 4761 C CA . SER C 1 21 ? -18.175 -55.986 -38.811 1.00 59.25 21 SER C CA 1
ATOM 4762 C C . SER C 1 21 ? -18.434 -54.645 -39.488 1.00 57.32 21 SER C C 1
ATOM 4763 O O . SER C 1 21 ? -18.015 -54.428 -40.633 1.00 56.14 21 SER C O 1
ATOM 4766 N N . GLN C 1 22 ? -19.111 -53.726 -38.796 1.00 58.62 22 GLN C N 1
ATOM 4767 C CA . GLN C 1 22 ? -19.361 -52.410 -39.374 1.00 58.67 22 GLN C CA 1
ATOM 4768 C C . GLN C 1 22 ? -18.067 -51.624 -39.545 1.00 54.21 22 GLN C C 1
ATOM 4769 O O . GLN C 1 22 ? -17.879 -50.945 -40.561 1.00 46.85 22 GLN C O 1
ATOM 4775 N N . ALA C 1 23 ? -17.162 -51.705 -38.565 1.00 60.44 23 ALA C N 1
ATOM 4776 C CA . ALA C 1 23 ? -15.862 -51.056 -38.708 1.00 64.51 23 ALA C CA 1
ATOM 4777 C C . ALA C 1 23 ? -15.063 -51.661 -39.854 1.00 62.36 23 ALA C C 1
ATOM 4778 O O . ALA C 1 23 ? -14.322 -50.946 -40.539 1.00 54.20 23 ALA C O 1
ATOM 4780 N N . ALA C 1 24 ? -15.199 -52.971 -40.076 1.00 56.54 24 ALA C N 1
ATOM 4781 C CA . ALA C 1 24 ? -14.565 -53.597 -41.230 1.00 55.69 24 ALA C CA 1
ATOM 4782 C C . ALA C 1 24 ? -15.154 -53.070 -42.531 1.00 59.23 24 ALA C C 1
ATOM 4783 O O . ALA C 1 24 ? -14.425 -52.845 -43.504 1.00 57.68 24 ALA C O 1
ATOM 4785 N N . GLU C 1 25 ? -16.474 -52.868 -42.565 1.00 63.89 25 GLU C N 1
ATOM 4786 C CA . GLU C 1 25 ? -17.109 -52.319 -43.760 1.00 61.51 25 GLU C CA 1
ATOM 4787 C C . GLU C 1 25 ? -16.646 -50.893 -44.030 1.00 56.52 25 GLU C C 1
ATOM 4788 O O . GLU C 1 25 ? -16.383 -50.527 -45.181 1.00 52.86 25 GLU C O 1
ATOM 4794 N N . LEU C 1 26 ? -16.537 -50.075 -42.979 1.00 60.61 26 LEU C N 1
ATOM 4795 C CA . LEU C 1 26 ? -16.129 -48.684 -43.157 1.00 64.04 26 LEU C CA 1
ATOM 4796 C C . LEU C 1 26 ? -14.724 -48.574 -43.734 1.00 62.76 26 LEU C C 1
ATOM 4797 O O . LEU C 1 26 ? -14.406 -47.587 -44.407 1.00 67.43 26 LEU C O 1
ATOM 4802 N N . ARG C 1 27 ? -13.873 -49.569 -43.488 1.00 58.44 27 ARG C N 1
ATOM 4803 C CA . ARG C 1 27 ? -12.493 -49.542 -43.952 1.00 56.96 27 ARG C CA 1
ATOM 4804 C C . ARG C 1 27 ? -12.241 -50.531 -45.086 1.00 56.83 27 ARG C C 1
ATOM 4805 O O . ARG C 1 27 ? -11.084 -50.850 -45.379 1.00 56.03 27 ARG C O 1
ATOM 4813 N N . ASN C 1 28 ? -13.307 -51.025 -45.720 1.00 50.54 28 ASN C N 1
ATOM 4814 C CA . ASN C 1 28 ? -13.217 -51.779 -46.972 1.00 57.55 28 ASN C CA 1
ATOM 4815 C C . ASN C 1 28 ? -12.396 -53.058 -46.816 1.00 64.02 28 ASN C C 1
ATOM 4816 O O . ASN C 1 28 ? -11.677 -53.470 -47.728 1.00 63.59 28 ASN C O 1
ATOM 4821 N N . VAL C 1 29 ? -12.501 -53.695 -45.650 1.00 63.99 29 VAL C N 1
ATOM 4822 C CA . VAL C 1 29 ? -11.857 -54.976 -45.403 1.00 62.37 29 VAL C CA 1
ATOM 4823 C C . VAL C 1 29 ? -12.892 -55.937 -44.837 1.00 60.33 29 VAL C C 1
ATOM 4824 O O . VAL C 1 29 ? -13.919 -55.533 -44.287 1.00 54.58 29 VAL C O 1
ATOM 4828 N N . THR C 1 30 ? -12.613 -57.227 -44.988 1.00 61.60 30 THR C N 1
ATOM 4829 C CA . THR C 1 30 ? -13.498 -58.238 -44.439 1.00 61.18 30 THR C CA 1
ATOM 4830 C C . THR C 1 30 ? -13.375 -58.276 -42.918 1.00 56.59 30 THR C C 1
ATOM 4831 O O . THR C 1 30 ? -12.391 -57.814 -42.333 1.00 55.48 30 THR C O 1
ATOM 4835 N N . GLN C 1 31 ? -14.399 -58.834 -42.273 1.00 60.99 31 GLN C N 1
ATOM 4836 C CA . GLN C 1 31 ? -14.464 -58.826 -40.813 1.00 68.11 31 GLN C CA 1
ATOM 4837 C C . GLN C 1 31 ? -13.368 -59.677 -40.170 1.00 65.98 31 GLN C C 1
ATOM 4838 O O . GLN C 1 31 ? -12.765 -59.228 -39.183 1.00 66.86 31 GLN C O 1
ATOM 4844 N N . PRO C 1 32 ? -13.078 -60.896 -40.652 1.00 65.04 32 PRO C N 1
ATOM 4845 C CA . PRO C 1 32 ? -11.944 -61.632 -40.059 1.00 64.50 32 PRO C CA 1
ATOM 4846 C C . PRO C 1 32 ? -10.618 -60.903 -40.185 1.00 61.20 32 PRO C C 1
ATOM 4847 O O . PRO C 1 32 ? -9.827 -60.913 -39.235 1.00 57.02 32 PRO C O 1
ATOM 4851 N N . ALA C 1 33 ? -10.354 -60.259 -41.326 1.00 59.81 33 ALA C N 1
ATOM 4852 C CA . ALA C 1 33 ? -9.097 -59.528 -41.477 1.00 60.31 33 ALA C CA 1
ATOM 4853 C C . ALA C 1 33 ? -9.041 -58.321 -40.551 1.00 62.20 33 ALA C C 1
ATOM 4854 O O . ALA C 1 33 ? -7.991 -58.027 -39.973 1.00 66.75 33 ALA C O 1
ATOM 4856 N N . PHE C 1 34 ? -10.159 -57.609 -40.395 1.00 59.22 34 PHE C N 1
ATOM 4857 C CA . PHE C 1 34 ? -10.185 -56.477 -39.473 1.00 50.58 34 PHE C CA 1
ATOM 4858 C C . PHE C 1 34 ? -9.973 -56.937 -38.036 1.00 42.75 34 PHE C C 1
ATOM 4859 O O . PHE C 1 34 ? -9.244 -56.295 -37.269 1.00 45.26 34 PHE C O 1
ATOM 4867 N N . SER C 1 35 ? -10.606 -58.049 -37.653 1.00 46.56 35 SER C N 1
ATOM 4868 C CA . SER C 1 35 ? -10.404 -58.597 -36.317 1.00 52.04 35 SER C CA 1
ATOM 4869 C C . SER C 1 35 ? -8.949 -58.995 -36.101 1.00 49.69 35 SER C C 1
ATOM 4870 O O . SER C 1 35 ? -8.364 -58.698 -35.052 1.00 48.47 35 SER C O 1
ATOM 4873 N N . ARG C 1 36 ? -8.347 -59.661 -37.090 1.00 56.08 36 ARG C N 1
ATOM 4874 C CA . ARG C 1 36 ? -6.944 -60.045 -36.991 1.00 59.19 36 ARG C CA 1
ATOM 4875 C C . ARG C 1 36 ? -6.026 -58.831 -36.924 1.00 58.39 36 ARG C C 1
ATOM 4876 O O . ARG C 1 36 ? -5.010 -58.867 -36.227 1.00 62.83 36 ARG C O 1
ATOM 4884 N N . ARG C 1 37 ? -6.367 -57.748 -37.624 1.00 48.58 37 ARG C N 1
ATOM 4885 C CA . ARG C 1 37 ? -5.535 -56.550 -37.577 1.00 45.04 37 ARG C CA 1
ATOM 4886 C C . ARG C 1 37 ? -5.650 -55.849 -36.229 1.00 45.57 37 ARG C C 1
ATOM 4887 O O . ARG C 1 37 ? -4.651 -55.351 -35.694 1.00 39.75 37 ARG C O 1
ATOM 4895 N N . ILE C 1 38 ? -6.860 -55.795 -35.666 1.00 51.77 38 ILE C N 1
ATOM 4896 C CA . ILE C 1 38 ? -7.019 -55.277 -34.310 1.00 44.76 38 ILE C CA 1
ATOM 4897 C C . ILE C 1 38 ? -6.218 -56.123 -33.327 1.00 41.34 38 ILE C C 1
ATOM 4898 O O . ILE C 1 38 ? -5.567 -55.597 -32.415 1.00 41.26 38 ILE C O 1
ATOM 4903 N N . ARG C 1 39 ? -6.228 -57.445 -33.516 1.00 37.81 39 ARG C N 1
ATOM 4904 C CA . ARG C 1 39 ? -5.467 -58.324 -32.634 1.00 41.23 39 ARG C CA 1
ATOM 4905 C C . ARG C 1 39 ? -3.965 -58.120 -32.801 1.00 42.07 39 ARG C C 1
ATOM 4906 O O . ARG C 1 39 ? -3.215 -58.184 -31.823 1.00 42.36 39 ARG C O 1
ATOM 4914 N N . LEU C 1 40 ? -3.506 -57.880 -34.032 1.00 37.97 40 LEU C N 1
ATOM 4915 C CA . LEU C 1 40 ? -2.089 -57.603 -34.253 1.00 40.16 40 LEU C CA 1
ATOM 4916 C C . LEU C 1 40 ? -1.678 -56.302 -33.579 1.00 42.67 40 LEU C C 1
ATOM 4917 O O . LEU C 1 40 ? -0.607 -56.221 -32.963 1.00 42.89 40 LEU C O 1
ATOM 4922 N N . LEU C 1 41 ? -2.516 -55.268 -33.697 1.00 43.33 41 LEU C N 1
ATOM 4923 C CA . LEU C 1 41 ? -2.260 -54.019 -32.987 1.00 39.31 41 LEU C CA 1
ATOM 4924 C C . LEU C 1 41 ? -2.189 -54.248 -31.484 1.00 40.30 41 LEU C C 1
ATOM 4925 O O . LEU C 1 41 ? -1.307 -53.707 -30.806 1.00 37.48 41 LEU C O 1
ATOM 4930 N N . GLU C 1 42 ? -3.108 -55.053 -30.945 1.00 45.84 42 GLU C N 1
ATOM 4931 C CA . GLU C 1 42 ? -3.104 -55.328 -29.511 1.00 47.09 42 GLU C CA 1
ATOM 4932 C C . GLU C 1 42 ? -1.853 -56.093 -29.093 1.00 46.70 42 GLU C C 1
ATOM 4933 O O . GLU C 1 42 ? -1.284 -55.827 -28.028 1.00 57.55 42 GLU C O 1
ATOM 4939 N N . ASP C 1 43 ? -1.413 -57.047 -29.918 1.00 39.57 43 ASP C N 1
ATOM 4940 C CA . ASP C 1 43 ? -0.194 -57.792 -29.616 1.00 48.35 43 ASP C CA 1
ATOM 4941 C C . ASP C 1 43 ? 1.024 -56.879 -29.628 1.00 53.16 43 ASP C C 1
ATOM 4942 O O . ASP C 1 43 ? 1.914 -57.007 -28.780 1.00 52.87 43 ASP C O 1
ATOM 4947 N N . THR C 1 44 ? 1.081 -55.953 -30.587 1.00 51.08 44 THR C N 1
ATOM 4948 C CA . THR C 1 44 ? 2.219 -55.043 -30.661 1.00 40.86 44 THR C CA 1
ATOM 4949 C C . THR C 1 44 ? 2.217 -54.058 -29.496 1.00 41.06 44 THR C C 1
ATOM 4950 O O . THR C 1 44 ? 3.271 -53.766 -28.921 1.00 44.54 44 THR C O 1
ATOM 4954 N N . VAL C 1 45 ? 1.041 -53.539 -29.133 1.00 44.88 45 VAL C N 1
ATOM 4955 C CA . VAL C 1 45 ? 0.935 -52.633 -27.996 1.00 49.61 45 VAL C CA 1
ATOM 4956 C C . VAL C 1 45 ? 1.055 -53.391 -26.679 1.00 47.98 45 VAL C C 1
ATOM 4957 O O . VAL C 1 45 ? 1.428 -52.804 -25.655 1.00 46.52 45 VAL C O 1
ATOM 4961 N N . GLY C 1 46 ? 0.778 -54.691 -26.685 1.00 49.69 46 GLY C N 1
ATOM 4962 C CA . GLY C 1 46 ? 0.902 -55.490 -25.483 1.00 45.62 46 GLY C CA 1
ATOM 4963 C C . GLY C 1 46 ? -0.221 -55.288 -24.494 1.00 50.98 46 GLY C C 1
ATOM 4964 O O . GLY C 1 46 ? 0.032 -55.181 -23.287 1.00 48.37 46 GLY C O 1
ATOM 4965 N N . ALA C 1 47 ? -1.462 -55.234 -24.971 1.00 54.78 47 ALA C N 1
ATOM 4966 C CA . ALA C 1 47 ? -2.607 -55.011 -24.101 1.00 53.69 47 ALA C CA 1
ATOM 4967 C C . ALA C 1 47 ? -3.883 -55.330 -24.858 1.00 54.99 47 ALA C C 1
ATOM 4968 O O . ALA C 1 47 ? -3.972 -55.114 -26.070 1.00 55.51 47 ALA C O 1
ATOM 4970 N N . GLU C 1 48 ? -4.869 -55.836 -24.126 1.00 58.31 48 GLU C N 1
ATOM 4971 C CA . GLU C 1 48 ? -6.228 -55.921 -24.645 1.00 62.53 48 GLU C CA 1
ATOM 4972 C C . GLU C 1 48 ? -6.791 -54.509 -24.752 1.00 58.44 48 GLU C C 1
ATOM 4973 O O . GLU C 1 48 ? -7.063 -53.864 -23.735 1.00 58.75 48 GLU C O 1
ATOM 4979 N N . LEU C 1 49 ? -6.945 -54.015 -25.978 1.00 51.09 49 LEU C N 1
ATOM 4980 C CA . LEU C 1 49 ? -7.487 -52.681 -26.190 1.00 43.11 49 LEU C CA 1
ATOM 4981 C C . LEU C 1 49 ? -9.008 -52.655 -26.206 1.00 51.36 49 LEU C C 1
ATOM 4982 O O . LEU C 1 49 ? -9.598 -51.582 -26.032 1.00 55.25 49 LEU C O 1
ATOM 4987 N N . VAL C 1 50 ? -9.650 -53.803 -26.400 1.00 52.35 50 VAL C N 1
ATOM 4988 C CA . VAL C 1 50 ? -11.089 -53.878 -26.623 1.00 50.63 50 VAL C CA 1
ATOM 4989 C C . VAL C 1 50 ? -11.639 -55.091 -25.888 1.00 53.59 50 VAL C C 1
ATOM 4990 O O . VAL C 1 50 ? -11.024 -56.163 -25.889 1.00 51.04 50 VAL C O 1
ATOM 4994 N N . ASP C 1 51 ? -12.796 -54.919 -25.248 1.00 57.40 51 ASP C N 1
ATOM 4995 C CA . ASP C 1 51 ? -13.538 -56.037 -24.666 1.00 49.59 51 ASP C CA 1
ATOM 4996 C C . ASP C 1 51 ? -14.372 -56.667 -25.775 1.00 55.45 51 ASP C C 1
ATOM 4997 O O . ASP C 1 51 ? -15.437 -56.160 -26.134 1.00 54.24 51 ASP C O 1
ATOM 5002 N N . ARG C 1 52 ? -13.886 -57.781 -26.320 1.00 62.10 52 ARG C N 1
ATOM 5003 C CA . ARG C 1 52 ? -14.501 -58.425 -27.474 1.00 70.31 52 ARG C CA 1
ATOM 5004 C C . ARG C 1 52 ? -15.713 -59.276 -27.118 1.00 69.18 52 ARG C C 1
ATOM 5005 O O . ARG C 1 52 ? -16.366 -59.799 -28.028 1.00 68.45 52 ARG C O 1
ATOM 5013 N N . LYS C 1 53 ? -16.033 -59.428 -25.835 1.00 70.51 53 LYS C N 1
ATOM 5014 C CA . LYS C 1 53 ? -17.069 -60.354 -25.397 1.00 70.93 53 LYS C CA 1
ATOM 5015 C C . LYS C 1 53 ? -18.408 -59.684 -25.120 1.00 78.22 53 LYS C C 1
ATOM 5016 O O . LYS C 1 53 ? -19.355 -60.371 -24.725 1.00 87.50 53 LYS C O 1
ATOM 5022 N N . SER C 1 54 ? -18.520 -58.374 -25.320 1.00 75.17 54 SER C N 1
ATOM 5023 C CA . SER C 1 54 ? -19.746 -57.648 -25.022 1.00 81.23 54 SER C CA 1
ATOM 5024 C C . SER C 1 54 ? -20.142 -56.778 -26.205 1.00 79.96 54 SER C C 1
ATOM 5025 O O . SER C 1 54 ? -19.285 -56.176 -26.859 1.00 82.30 54 SER C O 1
ATOM 5028 N N . LYS C 1 55 ? -21.445 -56.717 -26.475 1.00 81.23 55 LYS C N 1
ATOM 5029 C CA . LYS C 1 55 ? -21.996 -55.893 -27.535 1.00 81.62 55 LYS C CA 1
ATOM 5030 C C . LYS C 1 55 ? -22.940 -54.857 -26.939 1.00 75.98 55 LYS C C 1
ATOM 5031 O O . LYS C 1 55 ? -23.822 -55.217 -26.146 1.00 76.65 55 LYS C O 1
ATOM 5037 N N . PRO C 1 56 ? -22.794 -53.563 -27.279 1.00 70.21 56 PRO C N 1
ATOM 5038 C CA . PRO C 1 56 ? -21.801 -53.016 -28.212 1.00 67.79 56 PRO C CA 1
ATOM 5039 C C . PRO C 1 56 ? -20.376 -53.089 -27.670 1.00 72.55 56 PRO C C 1
ATOM 5040 O O . PRO C 1 56 ? -20.187 -53.353 -26.486 1.00 74.14 56 PRO C O 1
ATOM 5044 N N . ILE C 1 57 ? -19.392 -52.865 -28.539 1.00 72.00 57 ILE C N 1
ATOM 5045 C CA . ILE C 1 57 ? -17.997 -53.044 -28.159 1.00 75.48 57 ILE C CA 1
ATOM 5046 C C . ILE C 1 57 ? -17.573 -51.934 -27.205 1.00 75.68 57 ILE C C 1
ATOM 5047 O O . ILE C 1 57 ? -17.773 -50.744 -27.481 1.00 73.40 57 ILE C O 1
ATOM 5052 N N . GLU C 1 58 ? -16.991 -52.322 -26.073 1.00 72.81 58 GLU C N 1
ATOM 5053 C CA . GLU C 1 58 ? -16.462 -51.378 -25.101 1.00 76.62 58 GLU C CA 1
ATOM 5054 C C . GLU C 1 58 ? -14.943 -51.319 -25.192 1.00 72.56 58 GLU C C 1
ATOM 5055 O O . GLU C 1 58 ? -14.285 -52.291 -25.572 1.00 67.88 58 GLU C O 1
ATOM 5061 N N . LEU C 1 59 ? -14.392 -50.165 -24.833 1.00 62.79 59 LEU C N 1
ATOM 5062 C CA . LEU C 1 59 ? -12.951 -49.986 -24.782 1.00 53.54 59 LEU C CA 1
ATOM 5063 C C . LEU C 1 59 ? -12.421 -50.330 -23.398 1.00 43.33 59 LEU C C 1
ATOM 5064 O O . LEU C 1 59 ? -13.006 -49.948 -22.380 1.00 45.81 59 LEU C O 1
ATOM 5069 N N . THR C 1 60 ? -11.314 -51.065 -23.370 1.00 40.74 60 THR C N 1
ATOM 5070 C CA . THR C 1 60 ? -10.579 -51.258 -22.137 1.00 41.43 60 THR C CA 1
ATOM 5071 C C . THR C 1 60 ? -9.905 -49.944 -21.742 1.00 50.39 60 THR C C 1
ATOM 5072 O O . THR C 1 60 ? -9.800 -49.024 -22.557 1.00 52.96 60 THR C O 1
ATOM 5076 N N . PRO C 1 61 ? -9.467 -49.818 -20.485 1.00 48.63 61 PRO C N 1
ATOM 5077 C CA . PRO C 1 61 ? -8.703 -48.614 -20.107 1.00 41.61 61 PRO C CA 1
ATOM 5078 C C . PRO C 1 61 ? -7.498 -48.370 -21.004 1.00 45.97 61 PRO C C 1
ATOM 5079 O O . PRO C 1 61 ? -7.282 -47.239 -21.477 1.00 44.97 61 PRO C O 1
ATOM 5083 N N . SER C 1 62 ? -6.707 -49.418 -21.255 1.00 49.71 62 SER C N 1
ATOM 5084 C CA . SER C 1 62 ? -5.597 -49.309 -22.194 1.00 45.11 62 SER C CA 1
ATOM 5085 C C . SER C 1 62 ? -6.083 -48.870 -23.567 1.00 54.72 62 SER C C 1
ATOM 5086 O O . SER C 1 62 ? -5.426 -48.068 -24.239 1.00 58.62 62 SER C O 1
ATOM 5089 N N . GLY C 1 63 ? -7.232 -49.387 -24.003 1.00 49.47 63 GLY C N 1
ATOM 5090 C CA . GLY C 1 63 ? -7.794 -48.937 -25.264 1.00 46.43 63 GLY C CA 1
ATOM 5091 C C . GLY C 1 63 ? -8.128 -47.458 -25.255 1.00 44.57 63 GLY C C 1
ATOM 5092 O O . GLY C 1 63 ? -7.931 -46.761 -26.252 1.00 45.55 63 GLY C O 1
ATOM 5093 N N . LYS C 1 64 ? -8.612 -46.951 -24.120 1.00 46.05 64 LYS C N 1
ATOM 5094 C CA . LYS C 1 64 ? -8.984 -45.543 -24.046 1.00 48.20 64 LYS C CA 1
ATOM 5095 C C . LYS C 1 64 ? -7.757 -44.638 -24.083 1.00 46.44 64 LYS C C 1
ATOM 5096 O O . LYS C 1 64 ? -7.800 -43.554 -24.676 1.00 47.17 64 LYS C O 1
ATOM 5102 N N . LEU C 1 65 ? -6.653 -45.056 -23.457 1.00 45.96 65 LEU C N 1
ATOM 5103 C CA . LEU C 1 65 ? -5.439 -44.244 -23.550 1.00 55.14 65 LEU C CA 1
ATOM 5104 C C . LEU C 1 65 ? -4.807 -44.356 -24.937 1.00 49.50 65 LEU C C 1
ATOM 5105 O O . LEU C 1 65 ? -4.331 -43.358 -25.511 1.00 52.27 65 LEU C O 1
ATOM 5110 N N . PHE C 1 66 ? -4.814 -45.555 -25.514 1.00 44.19 66 PHE C N 1
ATOM 5111 C CA . PHE C 1 66 ? -4.246 -45.693 -26.843 1.00 43.63 66 PHE C CA 1
ATOM 5112 C C . PHE C 1 66 ? -5.121 -45.057 -27.912 1.00 42.73 66 PHE C C 1
ATOM 5113 O O . PHE C 1 66 ? -4.639 -44.827 -29.019 1.00 47.93 66 PHE C O 1
ATOM 5121 N N . ARG C 1 67 ? -6.382 -44.744 -27.612 1.00 45.24 67 ARG C N 1
ATOM 5122 C CA . ARG C 1 67 ? -7.196 -44.019 -28.584 1.00 47.28 67 ARG C CA 1
ATOM 5123 C C . ARG C 1 67 ? -6.645 -42.618 -28.823 1.00 40.88 67 ARG C C 1
ATOM 5124 O O . ARG C 1 67 ? -6.494 -42.185 -29.973 1.00 46.20 67 ARG C O 1
ATOM 5132 N N . ILE C 1 68 ? -6.336 -41.889 -27.748 1.00 32.45 68 ILE C N 1
ATOM 5133 C CA . ILE C 1 68 ? -5.731 -40.575 -27.928 1.00 41.64 68 ILE C CA 1
ATOM 5134 C C . ILE C 1 68 ? -4.321 -40.714 -28.484 1.00 39.73 68 ILE C C 1
ATOM 5135 O O . ILE C 1 68 ? -3.891 -39.904 -29.318 1.00 40.52 68 ILE C O 1
ATOM 5140 N N . THR C 1 69 ? -3.586 -41.755 -28.066 1.00 40.70 69 THR C N 1
ATOM 5141 C CA . THR C 1 69 ? -2.282 -41.995 -28.689 1.00 34.77 69 THR C CA 1
ATOM 5142 C C . THR C 1 69 ? -2.409 -42.165 -30.204 1.00 43.73 69 THR C C 1
ATOM 5143 O O . THR C 1 69 ? -1.631 -41.585 -30.972 1.00 49.67 69 THR C O 1
ATOM 5147 N N . ALA C 1 70 ? -3.409 -42.930 -30.652 1.00 45.47 70 ALA C N 1
ATOM 5148 C CA . ALA C 1 70 ? -3.567 -43.226 -32.073 1.00 40.33 70 ALA C CA 1
ATOM 5149 C C . ALA C 1 70 ? -4.044 -42.007 -32.846 1.00 43.24 70 ALA C C 1
ATOM 5150 O O . ALA C 1 70 ? -3.611 -41.782 -33.980 1.00 46.39 70 ALA C O 1
ATOM 5152 N N . ARG C 1 71 ? -4.953 -41.222 -32.262 1.00 47.40 71 ARG C N 1
ATOM 5153 C CA . ARG C 1 71 ? -5.367 -39.982 -32.910 1.00 47.81 71 ARG C CA 1
ATOM 5154 C C . ARG C 1 71 ? -4.181 -39.039 -33.079 1.00 44.98 71 ARG C C 1
ATOM 5155 O O . ARG C 1 71 ? -3.998 -38.442 -34.150 1.00 47.09 71 ARG C O 1
ATOM 5163 N N . THR C 1 72 ? -3.354 -38.908 -32.036 1.00 44.21 72 THR C N 1
ATOM 5164 C CA . THR C 1 72 ? -2.160 -38.075 -32.141 1.00 44.29 72 THR C CA 1
ATOM 5165 C C . THR C 1 72 ? -1.223 -38.590 -33.226 1.00 47.46 72 THR C C 1
ATOM 5166 O O . THR C 1 72 ? -0.689 -37.804 -34.015 1.00 47.58 72 THR C O 1
ATOM 5170 N N . LEU C 1 73 ? -1.020 -39.910 -33.291 1.00 39.33 73 LEU C N 1
ATOM 5171 C CA . LEU C 1 73 ? -0.129 -40.467 -34.307 1.00 37.88 73 LEU C CA 1
ATOM 5172 C C . LEU C 1 73 ? -0.667 -40.232 -35.713 1.00 37.85 73 LEU C C 1
ATOM 5173 O O . LEU C 1 73 ? 0.092 -39.880 -36.625 1.00 35.87 73 LEU C O 1
ATOM 5178 N N . VAL C 1 74 ? -1.974 -40.420 -35.908 1.00 35.37 74 VAL C N 1
ATOM 5179 C CA . VAL C 1 74 ? -2.575 -40.214 -37.224 1.00 36.16 74 VAL C CA 1
ATOM 5180 C C . VAL C 1 74 ? -2.415 -38.762 -37.656 1.00 40.23 74 VAL C C 1
ATOM 5181 O O . VAL C 1 74 ? -2.004 -38.470 -38.789 1.00 37.73 74 VAL C O 1
ATOM 5185 N N . ASN C 1 75 ? -2.728 -37.827 -36.755 1.00 40.23 75 ASN C N 1
ATOM 5186 C CA . ASN C 1 75 ? -2.623 -36.417 -37.110 1.00 44.38 75 ASN C CA 1
ATOM 5187 C C . ASN C 1 75 ? -1.172 -36.008 -37.333 1.00 51.62 75 ASN C C 1
ATOM 5188 O O . ASN C 1 75 ? -0.886 -35.176 -38.202 1.00 55.39 75 ASN C O 1
ATOM 5193 N N . GLN C 1 76 ? -0.240 -36.591 -36.574 1.00 49.39 76 GLN C N 1
ATOM 5194 C CA . GLN C 1 76 ? 1.174 -36.290 -36.773 1.00 48.27 76 GLN C CA 1
ATOM 5195 C C . GLN C 1 76 ? 1.652 -36.781 -38.132 1.00 48.35 76 GLN C C 1
ATOM 5196 O O . GLN C 1 76 ? 2.394 -36.079 -38.829 1.00 55.01 76 GLN C O 1
ATOM 5202 N N . ILE C 1 77 ? 1.231 -37.986 -38.526 1.00 42.80 77 ILE C N 1
ATOM 5203 C CA . ILE C 1 77 ? 1.568 -38.503 -39.850 1.00 39.92 77 ILE C CA 1
ATOM 5204 C C . ILE C 1 77 ? 1.020 -37.581 -40.933 1.00 41.80 77 ILE C C 1
ATOM 5205 O O . ILE C 1 77 ? 1.730 -37.207 -41.876 1.00 40.13 77 ILE C O 1
ATOM 5210 N N . GLU C 1 78 ? -0.258 -37.207 -40.816 1.00 41.18 78 GLU C N 1
ATOM 5211 C CA . GLU C 1 78 ? -0.871 -36.349 -41.827 1.00 48.94 78 GLU C CA 1
ATOM 5212 C C . GLU C 1 78 ? -0.153 -35.006 -41.927 1.00 44.00 78 GLU C C 1
ATOM 5213 O O . GLU C 1 78 ? 0.122 -34.520 -43.032 1.00 40.38 78 GLU C O 1
ATOM 5219 N N . ALA C 1 79 ? 0.178 -34.401 -40.782 1.00 44.75 79 ALA C N 1
ATOM 5220 C CA . ALA C 1 79 ? 0.881 -33.123 -40.792 1.00 40.86 79 ALA C CA 1
ATOM 5221 C C . ALA C 1 79 ? 2.265 -33.259 -41.417 1.00 51.21 79 ALA C C 1
ATOM 5222 O O . ALA C 1 79 ? 2.671 -32.430 -42.240 1.00 56.29 79 ALA C O 1
ATOM 5224 N N . GLY C 1 80 ? 3.009 -34.300 -41.032 1.00 47.75 80 GLY C N 1
ATOM 5225 C CA . GLY C 1 80 ? 4.337 -34.492 -41.589 1.00 38.06 80 GLY C CA 1
ATOM 5226 C C . GLY C 1 80 ? 4.314 -34.714 -43.089 1.00 39.95 80 GLY C C 1
ATOM 5227 O O . GLY C 1 80 ? 5.222 -34.284 -43.804 1.00 40.55 80 GLY C O 1
ATOM 5228 N N . ILE C 1 81 ? 3.273 -35.388 -43.587 1.00 42.92 81 ILE C N 1
ATOM 5229 C CA . ILE C 1 81 ? 3.160 -35.588 -45.029 1.00 39.54 81 ILE C CA 1
ATOM 5230 C C . ILE C 1 81 ? 2.811 -34.279 -45.724 1.00 44.19 81 ILE C C 1
ATOM 5231 O O . ILE C 1 81 ? 3.350 -33.966 -46.793 1.00 47.46 81 ILE C O 1
ATOM 5236 N N . SER C 1 82 ? 1.915 -33.485 -45.131 1.00 44.46 82 SER C N 1
ATOM 5237 C CA . SER C 1 82 ? 1.580 -32.200 -45.735 1.00 53.93 82 SER C CA 1
ATOM 5238 C C . SER C 1 82 ? 2.779 -31.260 -45.756 1.00 47.39 82 SER C C 1
ATOM 5239 O O . SER C 1 82 ? 2.913 -30.448 -46.679 1.00 47.52 82 SER C O 1
ATOM 5242 N N . GLN C 1 83 ? 3.664 -31.362 -44.760 1.00 41.99 83 GLN C N 1
ATOM 5243 C CA . GLN C 1 83 ? 4.825 -30.477 -44.709 1.00 41.34 83 GLN C CA 1
ATOM 5244 C C . GLN C 1 83 ? 5.770 -30.717 -45.880 1.00 38.72 83 GLN C C 1
ATOM 5245 O O . GLN C 1 83 ? 6.464 -29.792 -46.316 1.00 40.83 83 GLN C O 1
ATOM 5251 N N . ILE C 1 84 ? 5.806 -31.941 -46.409 1.00 35.96 84 ILE C N 1
ATOM 5252 C CA . ILE C 1 84 ? 6.724 -32.303 -47.484 1.00 37.36 84 ILE C CA 1
ATOM 5253 C C . ILE C 1 84 ? 6.026 -32.453 -48.823 1.00 37.55 84 ILE C C 1
ATOM 5254 O O . ILE C 1 84 ? 6.671 -32.855 -49.799 1.00 46.36 84 ILE C O 1
ATOM 5259 N N . SER C 1 85 ? 4.729 -32.144 -48.905 1.00 39.73 85 SER C N 1
ATOM 5260 C CA . SER C 1 85 ? 4.000 -32.292 -50.161 1.00 44.78 85 SER C CA 1
ATOM 5261 C C . SER C 1 85 ? 4.642 -31.463 -51.272 1.00 44.77 85 SER C C 1
ATOM 5262 O O . SER C 1 85 ? 5.074 -32.000 -52.302 1.00 48.83 85 SER C O 1
ATOM 5265 N N . ASP C 1 86 ? 4.711 -30.143 -51.071 1.00 44.59 86 ASP C N 1
ATOM 5266 C CA . ASP C 1 86 ? 5.309 -29.252 -52.061 1.00 50.82 86 ASP C CA 1
ATOM 5267 C C . ASP C 1 86 ? 6.746 -29.654 -52.376 1.00 46.34 86 ASP C C 1
ATOM 5268 O O . ASP C 1 86 ? 7.134 -29.756 -53.546 1.00 49.71 86 ASP C O 1
ATOM 5273 N N . LEU C 1 87 ? 7.554 -29.884 -51.338 1.00 37.91 87 LEU C N 1
ATOM 5274 C CA . LEU C 1 87 ? 8.954 -30.234 -51.552 1.00 43.45 87 LEU C CA 1
ATOM 5275 C C . LEU C 1 87 ? 9.090 -31.541 -52.320 1.00 43.07 87 LEU C C 1
ATOM 5276 O O . LEU C 1 87 ? 9.892 -31.637 -53.257 1.00 40.98 87 LEU C O 1
ATOM 5281 N N . SER C 1 88 ? 8.316 -32.560 -51.937 1.00 41.87 88 SER C N 1
ATOM 5282 C CA . SER C 1 88 ? 8.404 -33.848 -52.615 1.00 45.20 88 SER C CA 1
ATOM 5283 C C . SER C 1 88 ? 7.986 -33.748 -54.073 1.00 45.25 88 SER C C 1
ATOM 5284 O O . SER C 1 88 ? 8.531 -34.464 -54.922 1.00 43.72 88 SER C O 1
ATOM 5287 N N . GLN C 1 89 ? 7.020 -32.881 -54.388 1.00 48.28 89 GLN C N 1
ATOM 5288 C CA . GLN C 1 89 ? 6.608 -32.750 -55.782 1.00 51.00 89 GLN C CA 1
ATOM 5289 C C . GLN C 1 89 ? 7.760 -32.272 -56.661 1.00 46.47 89 GLN C C 1
ATOM 5290 O O . GLN C 1 89 ? 7.893 -32.708 -57.811 1.00 43.89 89 GLN C O 1
ATOM 5296 N N . LEU C 1 90 ? 8.618 -31.396 -56.134 1.00 43.10 90 LEU C N 1
ATOM 5297 C CA . LEU C 1 90 ? 9.677 -30.792 -56.935 1.00 46.06 90 LEU C CA 1
ATOM 5298 C C . LEU C 1 90 ? 10.951 -31.627 -56.994 1.00 47.22 90 LEU C C 1
ATOM 5299 O O . LEU C 1 90 ? 11.745 -31.450 -57.925 1.00 40.81 90 LEU C O 1
ATOM 5304 N N . GLY C 1 91 ? 11.173 -32.515 -56.035 1.00 49.03 91 GLY C N 1
ATOM 5305 C CA . GLY C 1 91 ? 12.294 -33.434 -56.079 1.00 48.56 91 GLY C CA 1
ATOM 5306 C C . GLY C 1 91 ? 13.378 -33.070 -55.078 1.00 38.70 91 GLY C C 1
ATOM 5307 O O . GLY C 1 91 ? 13.265 -32.123 -54.299 1.00 36.23 91 GLY C O 1
ATOM 5308 N N . GLY C 1 92 ? 14.453 -33.860 -55.122 1.00 35.93 92 GLY C N 1
ATOM 5309 C CA . GLY C 1 92 ? 15.553 -33.677 -54.191 1.00 27.85 92 GLY C CA 1
ATOM 5310 C C . GLY C 1 92 ? 16.355 -32.412 -54.411 1.00 28.70 92 GLY C C 1
ATOM 5311 O O . GLY C 1 92 ? 17.077 -31.984 -53.504 1.00 30.00 92 GLY C O 1
ATOM 5312 N N . ASN C 1 93 ? 16.251 -31.805 -55.591 1.00 38.93 93 ASN C N 1
ATOM 5313 C CA . ASN C 1 93 ? 16.963 -30.574 -55.898 1.00 42.78 93 ASN C CA 1
ATOM 5314 C C . ASN C 1 93 ? 16.126 -29.328 -55.632 1.00 43.53 93 ASN C C 1
ATOM 5315 O O . ASN C 1 93 ? 16.386 -28.280 -56.234 1.00 36.80 93 ASN C O 1
ATOM 5320 N N . VAL C 1 94 ? 15.131 -29.417 -54.753 1.00 44.72 94 VAL C N 1
ATOM 5321 C CA . VAL C 1 94 ? 14.277 -28.272 -54.460 1.00 42.16 94 VAL C CA 1
ATOM 5322 C C . VAL C 1 94 ? 15.005 -27.326 -53.515 1.00 33.12 94 VAL C C 1
ATOM 5323 O O . VAL C 1 94 ? 15.666 -27.751 -52.560 1.00 30.33 94 VAL C O 1
ATOM 5327 N N . VAL C 1 95 ? 14.904 -26.032 -53.800 1.00 34.64 95 VAL C N 1
ATOM 5328 C CA . VAL C 1 95 ? 15.485 -24.986 -52.969 1.00 28.15 95 VAL C CA 1
ATOM 5329 C C . VAL C 1 95 ? 14.351 -24.088 -52.499 1.00 27.67 95 VAL C C 1
ATOM 5330 O O . VAL C 1 95 ? 13.626 -23.511 -53.321 1.00 27.42 95 VAL C O 1
ATOM 5334 N N . GLN C 1 96 ? 14.193 -23.987 -51.180 1.00 31.08 96 GLN C N 1
ATOM 5335 C CA . GLN C 1 96 ? 13.172 -23.144 -50.569 1.00 27.21 96 GLN C CA 1
ATOM 5336 C C . GLN C 1 96 ? 13.710 -21.725 -50.457 1.00 31.07 96 GLN C C 1
ATOM 5337 O O . GLN C 1 96 ? 14.645 -21.467 -49.693 1.00 35.91 96 GLN C O 1
ATOM 5343 N N . VAL C 1 97 ? 13.123 -20.802 -51.211 1.00 31.09 97 VAL C N 1
ATOM 5344 C CA . VAL C 1 97 ? 13.543 -19.408 -51.220 1.00 28.64 97 VAL C CA 1
ATOM 5345 C C . VAL C 1 97 ? 12.378 -18.561 -50.731 1.00 33.21 97 VAL C C 1
ATOM 5346 O O . VAL C 1 97 ? 11.312 -18.542 -51.358 1.00 34.64 97 VAL C O 1
ATOM 5350 N N . ALA C 1 98 ? 12.575 -17.872 -49.614 1.00 36.66 98 ALA C N 1
ATOM 5351 C CA . ALA C 1 98 ? 11.651 -16.838 -49.177 1.00 32.57 98 ALA C CA 1
ATOM 5352 C C . ALA C 1 98 ? 12.143 -15.500 -49.710 1.00 35.64 98 ALA C C 1
ATOM 5353 O O . ALA C 1 98 ? 13.342 -15.209 -49.654 1.00 29.95 98 ALA C O 1
ATOM 5355 N N . ALA C 1 99 ? 11.230 -14.695 -50.246 1.00 24.07 99 ALA C N 1
ATOM 5356 C CA . ALA C 1 99 ? 11.668 -13.475 -50.908 1.00 30.53 99 ALA C CA 1
ATOM 5357 C C . ALA C 1 99 ? 10.590 -12.405 -50.854 1.00 33.17 99 ALA C C 1
ATOM 5358 O O . ALA C 1 99 ? 9.393 -12.702 -50.802 1.00 32.22 99 ALA C O 1
ATOM 5360 N N . ALA C 1 100 ? 11.036 -11.151 -50.867 1.00 36.36 100 ALA C N 1
ATOM 5361 C CA . ALA C 1 100 ? 10.127 -10.034 -51.061 1.00 36.79 100 ALA C CA 1
ATOM 5362 C C . ALA C 1 100 ? 9.572 -10.065 -52.479 1.00 39.25 100 ALA C C 1
ATOM 5363 O O . ALA C 1 100 ? 10.277 -10.420 -53.428 1.00 28.21 100 ALA C O 1
ATOM 5365 N N . HIS C 1 101 ? 8.298 -9.687 -52.614 1.00 43.86 101 HIS C N 1
ATOM 5366 C CA . HIS C 1 101 ? 7.578 -9.875 -53.871 1.00 32.24 101 HIS C CA 1
ATOM 5367 C C . HIS C 1 101 ? 8.312 -9.238 -55.046 1.00 33.56 101 HIS C C 1
ATOM 5368 O O . HIS C 1 101 ? 8.535 -9.882 -56.078 1.00 37.77 101 HIS C O 1
ATOM 5375 N N . SER C 1 102 ? 8.694 -7.967 -54.908 1.00 29.75 102 SER C N 1
ATOM 5376 C CA . SER C 1 102 ? 9.396 -7.298 -55.998 1.00 34.82 102 SER C CA 1
ATOM 5377 C C . SER C 1 102 ? 10.773 -7.909 -56.217 1.00 32.50 102 SER C C 1
ATOM 5378 O O . SER C 1 102 ? 11.206 -8.078 -57.363 1.00 28.22 102 SER C O 1
ATOM 5381 N N . LEU C 1 103 ? 11.468 -8.258 -55.130 1.00 27.55 103 LEU C N 1
ATOM 5382 C CA . LEU C 1 103 ? 12.750 -8.941 -55.259 1.00 27.10 103 LEU C CA 1
ATOM 5383 C C . LEU C 1 103 ? 12.591 -10.250 -56.011 1.00 24.02 103 LEU C C 1
ATOM 5384 O O . LEU C 1 103 ? 13.399 -10.581 -56.885 1.00 27.76 103 LEU C O 1
ATOM 5389 N N . ALA C 1 104 ? 11.549 -11.011 -55.682 1.00 32.73 104 ALA C N 1
ATOM 5390 C CA . ALA C 1 104 ? 11.332 -12.284 -56.353 1.00 32.22 104 ALA C CA 1
ATOM 5391 C C . ALA C 1 104 ? 11.050 -12.074 -57.837 1.00 33.97 104 ALA C C 1
ATOM 5392 O O . ALA C 1 104 ? 11.719 -12.662 -58.696 1.00 31.76 104 ALA C O 1
ATOM 5394 N N . THR C 1 105 ? 10.094 -11.195 -58.157 1.00 22.28 105 THR C N 1
ATOM 5395 C CA . THR C 1 105 ? 9.731 -10.957 -59.552 1.00 32.61 105 THR C CA 1
ATOM 5396 C C . THR C 1 105 ? 10.885 -10.372 -60.359 1.00 35.52 105 THR C C 1
ATOM 5397 O O . THR C 1 105 ? 10.922 -10.536 -61.584 1.00 36.91 105 THR C O 1
ATOM 5401 N N . SER C 1 106 ? 11.829 -9.690 -59.706 1.00 37.79 106 SER C N 1
ATOM 5402 C CA . SER C 1 106 ? 12.961 -9.132 -60.435 1.00 41.20 106 SER C CA 1
ATOM 5403 C C . SER C 1 106 ? 14.081 -10.151 -60.611 1.00 41.31 106 SER C C 1
ATOM 5404 O O . SER C 1 106 ? 14.675 -10.243 -61.692 1.00 48.30 106 SER C O 1
ATOM 5407 N N . LEU C 1 107 ? 14.375 -10.932 -59.571 1.00 37.41 107 LEU C N 1
ATOM 5408 C CA . LEU C 1 107 ? 15.574 -11.760 -59.546 1.00 32.56 107 LEU C CA 1
ATOM 5409 C C . LEU C 1 107 ? 15.341 -13.185 -60.031 1.00 36.17 107 LEU C C 1
ATOM 5410 O O . LEU C 1 107 ? 16.192 -13.732 -60.743 1.00 38.15 107 LEU C O 1
ATOM 5415 N N . ILE C 1 108 ? 14.223 -13.817 -59.653 1.00 32.57 108 ILE C N 1
ATOM 5416 C CA . ILE C 1 108 ? 14.029 -15.231 -59.987 1.00 30.53 108 ILE C CA 1
ATOM 5417 C C . ILE C 1 108 ? 14.042 -15.493 -61.488 1.00 37.98 108 ILE C C 1
ATOM 5418 O O . ILE C 1 108 ? 14.653 -16.488 -61.911 1.00 39.20 108 ILE C O 1
ATOM 5423 N N . PRO C 1 109 ? 13.400 -14.678 -62.343 1.00 37.04 109 PRO C N 1
ATOM 5424 C CA . PRO C 1 109 ? 13.392 -15.014 -63.779 1.00 46.01 109 PRO C CA 1
ATOM 5425 C C . PRO C 1 109 ? 14.774 -15.137 -64.403 1.00 56.36 109 PRO C C 1
ATOM 5426 O O . PRO C 1 109 ? 14.990 -16.041 -65.221 1.00 64.05 109 PRO C O 1
ATOM 5430 N N . LYS C 1 110 ? 15.722 -14.265 -64.049 1.00 51.38 110 LYS C N 1
ATOM 5431 C CA . LYS C 1 110 ? 17.052 -14.370 -64.644 1.00 52.28 110 LYS C CA 1
ATOM 5432 C C . LYS C 1 110 ? 17.828 -15.546 -64.059 1.00 63.74 110 LYS C C 1
ATOM 5433 O O . LYS C 1 110 ? 18.606 -16.196 -64.767 1.00 72.28 110 LYS C O 1
ATOM 5439 N N . MET C 1 111 ? 17.627 -15.835 -62.770 1.00 62.70 111 MET C N 1
ATOM 5440 C CA . MET C 1 111 ? 18.214 -17.032 -62.175 1.00 59.70 111 MET C CA 1
ATOM 5441 C C . MET C 1 111 ? 17.721 -18.291 -62.870 1.00 66.82 111 MET C C 1
ATOM 5442 O O . MET C 1 111 ? 18.486 -19.242 -63.070 1.00 65.78 111 MET C O 1
ATOM 5447 N N . GLN C 1 112 ? 16.438 -18.313 -63.240 1.00 74.92 112 GLN C N 1
ATOM 5448 C CA . GLN C 1 112 ? 15.826 -19.517 -63.788 1.00 75.37 112 GLN C CA 1
ATOM 5449 C C . GLN C 1 112 ? 16.466 -19.934 -65.103 1.00 78.50 112 GLN C C 1
ATOM 5450 O O . GLN C 1 112 ? 16.513 -21.128 -65.419 1.00 77.70 112 GLN C O 1
ATOM 5456 N N . GLN C 1 113 ? 16.967 -18.975 -65.876 1.00 81.34 113 GLN C N 1
ATOM 5457 C CA . GLN C 1 113 ? 17.550 -19.273 -67.175 1.00 86.82 113 GLN C CA 1
ATOM 5458 C C . GLN C 1 113 ? 19.029 -19.628 -67.098 1.00 87.90 113 GLN C C 1
ATOM 5459 O O . GLN C 1 113 ? 19.573 -20.161 -68.071 1.00 91.50 113 GLN C O 1
ATOM 5465 N N . ALA C 1 114 ? 19.687 -19.363 -65.973 1.00 88.67 114 ALA C N 1
ATOM 5466 C CA . ALA C 1 114 ? 21.100 -19.676 -65.807 1.00 88.64 114 ALA C CA 1
ATOM 5467 C C . ALA C 1 114 ? 21.345 -21.102 -65.329 1.00 81.91 114 ALA C C 1
ATOM 5468 O O . ALA C 1 114 ? 22.505 -21.511 -65.218 1.00 81.05 114 ALA C O 1
ATOM 5470 N N . PHE C 1 115 ? 20.292 -21.866 -65.048 1.00 80.94 115 PHE C N 1
ATOM 5471 C CA . PHE C 1 115 ? 20.451 -23.226 -64.550 1.00 78.06 115 PHE C CA 1
ATOM 5472 C C . PHE C 1 115 ? 20.856 -24.175 -65.673 1.00 82.99 115 PHE C C 1
ATOM 5473 O O . PHE C 1 115 ? 20.336 -24.096 -66.789 1.00 84.14 115 PHE C O 1
ATOM 5481 N N . ASP C 1 116 ? 21.784 -25.076 -65.367 1.00 84.82 116 ASP C N 1
ATOM 5482 C CA . ASP C 1 116 ? 22.186 -26.125 -66.291 1.00 89.66 116 ASP C CA 1
ATOM 5483 C C . ASP C 1 116 ? 21.300 -27.356 -66.106 1.00 88.86 116 ASP C C 1
ATOM 5484 O O . ASP C 1 116 ? 20.649 -27.526 -65.075 1.00 89.19 116 ASP C O 1
ATOM 5489 N N . GLU C 1 117 ? 21.296 -28.225 -67.118 1.00 88.85 117 GLU C N 1
ATOM 5490 C CA . GLU C 1 117 ? 20.285 -29.267 -67.252 1.00 86.01 117 GLU C CA 1
ATOM 5491 C C . GLU C 1 117 ? 20.593 -30.552 -66.482 1.00 90.93 117 GLU C C 1
ATOM 5492 O O . GLU C 1 117 ? 19.884 -31.541 -66.659 1.00 87.14 117 GLU C O 1
ATOM 5498 N N . GLY C 1 118 ? 21.604 -30.554 -65.617 1.00 97.57 118 GLY C N 1
ATOM 5499 C CA . GLY C 1 118 ? 22.130 -31.790 -65.072 1.00 103.18 118 GLY C CA 1
ATOM 5500 C C . GLY C 1 118 ? 21.315 -32.422 -63.959 1.00 106.28 118 GLY C C 1
ATOM 5501 O O . GLY C 1 118 ? 20.109 -32.202 -63.817 1.00 103.58 118 GLY C O 1
ATOM 5502 N N . ASP C 1 119 ? 22.010 -33.237 -63.156 1.00 108.01 119 ASP C N 1
ATOM 5503 C CA . ASP C 1 119 ? 21.379 -34.017 -62.097 1.00 107.01 119 ASP C CA 1
ATOM 5504 C C . ASP C 1 119 ? 21.156 -33.218 -60.819 1.00 95.94 119 ASP C C 1
ATOM 5505 O O . ASP C 1 119 ? 20.348 -33.626 -59.975 1.00 94.01 119 ASP C O 1
ATOM 5510 N N . TYR C 1 120 B 21.860 -32.102 -60.649 1.00 87.97 120 TYR C N 1
ATOM 5511 C CA . TYR C 1 120 B 21.674 -31.224 -59.502 1.00 73.78 120 TYR C CA 1
ATOM 5512 C C . TYR C 1 120 B 21.136 -29.863 -59.929 1.00 64.57 120 TYR C C 1
ATOM 5513 O O . TYR C 1 120 B 21.416 -28.849 -59.287 1.00 59.06 120 TYR C O 1
ATOM 5522 N N . LYS C 1 121 ? 20.361 -29.829 -61.008 1.00 62.89 121 LYS C N 1
ATOM 5523 C CA . LYS C 1 121 ? 19.715 -28.591 -61.425 1.00 64.45 121 LYS C CA 1
ATOM 5524 C C . LYS C 1 121 ? 18.702 -28.166 -60.373 1.00 56.57 121 LYS C C 1
ATOM 5525 O O . LYS C 1 121 ? 17.763 -28.921 -60.090 1.00 54.08 121 LYS C O 1
ATOM 5531 N N . PRO C 1 122 ? 18.844 -26.987 -59.775 1.00 49.74 122 PRO C N 1
ATOM 5532 C CA . PRO C 1 122 ? 17.898 -26.575 -58.734 1.00 44.43 122 PRO C CA 1
ATOM 5533 C C . PRO C 1 122 ? 16.490 -26.400 -59.281 1.00 43.60 122 PRO C C 1
ATOM 5534 O O . PRO C 1 122 ? 16.285 -26.042 -60.443 1.00 38.64 122 PRO C O 1
ATOM 5538 N N . ILE C 1 123 ? 15.514 -26.671 -58.420 1.00 35.43 123 ILE C N 1
ATOM 5539 C CA . ILE C 1 123 ? 14.108 -26.404 -58.689 1.00 34.38 123 ILE C CA 1
ATOM 5540 C C . ILE C 1 123 ? 13.623 -25.456 -57.604 1.00 32.20 123 ILE C C 1
ATOM 5541 O O . ILE C 1 123 ? 13.686 -25.785 -56.413 1.00 37.42 123 ILE C O 1
ATOM 5546 N N . LEU C 1 124 ? 13.152 -24.283 -58.006 1.00 29.03 124 LEU C N 1
ATOM 5547 C CA . LEU C 1 124 ? 12.857 -23.231 -57.045 1.00 34.93 124 LEU C CA 1
ATOM 5548 C C . LEU C 1 124 ? 11.463 -23.390 -56.456 1.00 31.76 124 LEU C C 1
ATOM 5549 O O . LEU C 1 124 ? 10.501 -23.698 -57.167 1.00 24.42 124 LEU C O 1
ATOM 5554 N N . SER C 1 125 ? 11.360 -23.179 -55.146 1.00 31.78 125 SER C N 1
ATOM 5555 C CA . SER C 1 125 ? 10.084 -23.012 -54.460 1.00 23.36 125 SER C CA 1
ATOM 5556 C C . SER C 1 125 ? 10.166 -21.667 -53.749 1.00 21.82 125 SER C C 1
ATOM 5557 O O . SER C 1 125 ? 10.750 -21.568 -52.667 1.00 35.90 125 SER C O 1
ATOM 5560 N N . VAL C 1 126 ? 9.608 -20.627 -54.365 1.00 31.17 126 VAL C N 1
ATOM 5561 C CA . VAL C 1 126 ? 9.714 -19.267 -53.849 1.00 33.72 126 VAL C CA 1
ATOM 5562 C C . VAL C 1 126 ? 8.396 -18.876 -53.195 1.00 33.34 126 VAL C C 1
ATOM 5563 O O . VAL C 1 126 ? 7.324 -18.997 -53.799 1.00 33.92 126 VAL C O 1
ATOM 5567 N N . GLU C 1 127 ? 8.478 -18.425 -51.949 1.00 32.48 127 GLU C N 1
ATOM 5568 C CA . GLU C 1 127 ? 7.323 -17.969 -51.194 1.00 33.06 127 GLU C CA 1
ATOM 5569 C C . GLU C 1 127 ? 7.552 -16.536 -50.739 1.00 38.15 127 GLU C C 1
ATOM 5570 O O . GLU C 1 127 ? 8.681 -16.149 -50.412 1.00 31.88 127 GLU C O 1
ATOM 5576 N N . ALA C 1 128 ? 6.473 -15.753 -50.729 1.00 39.28 128 ALA C N 1
ATOM 5577 C CA . ALA C 1 128 ? 6.553 -14.363 -50.303 1.00 34.10 128 ALA C CA 1
ATOM 5578 C C . ALA C 1 128 ? 7.058 -14.274 -48.868 1.00 40.97 128 ALA C C 1
ATOM 5579 O O . ALA C 1 128 ? 6.803 -15.151 -48.038 1.00 43.04 128 ALA C O 1
ATOM 5581 N N . ILE C 1 129 ? 7.788 -13.197 -48.582 1.00 38.70 129 ILE C N 1
ATOM 5582 C CA . ILE C 1 129 ? 8.475 -13.077 -47.304 1.00 42.08 129 ILE C CA 1
ATOM 5583 C C . ILE C 1 129 ? 7.469 -12.831 -46.188 1.00 42.63 129 ILE C C 1
ATOM 5584 O O . ILE C 1 129 ? 6.498 -12.079 -46.349 1.00 39.46 129 ILE C O 1
ATOM 5589 N N . ASP C 1 130 ? 7.687 -13.489 -45.051 1.00 56.13 130 ASP C N 1
ATOM 5590 C CA . ASP C 1 130 ? 6.975 -13.179 -43.816 1.00 73.25 130 ASP C CA 1
ATOM 5591 C C . ASP C 1 130 ? 7.817 -12.163 -43.054 1.00 83.52 130 ASP C C 1
ATOM 5592 O O . ASP C 1 130 ? 8.849 -12.515 -42.473 1.00 84.84 130 ASP C O 1
ATOM 5597 N N . VAL C 1 131 ? 7.379 -10.901 -43.057 1.00 90.95 131 VAL C N 1
ATOM 5598 C CA . VAL C 1 131 ? 8.227 -9.811 -42.581 1.00 97.67 131 VAL C CA 1
ATOM 5599 C C . VAL C 1 131 ? 8.574 -9.973 -41.105 1.00 97.54 131 VAL C C 1
ATOM 5600 O O . VAL C 1 131 ? 9.671 -9.597 -40.673 1.00 92.37 131 VAL C O 1
ATOM 5604 N N . ASP C 1 132 ? 7.669 -10.553 -40.313 1.00 100.55 132 ASP C N 1
ATOM 5605 C CA . ASP C 1 132 ? 7.889 -10.625 -38.873 1.00 95.18 132 ASP C CA 1
ATOM 5606 C C . ASP C 1 132 ? 8.726 -11.832 -38.468 1.00 87.59 132 ASP C C 1
ATOM 5607 O O . ASP C 1 132 ? 9.478 -11.755 -37.490 1.00 91.73 132 ASP C O 1
ATOM 5612 N N . GLU C 1 133 ? 8.619 -12.945 -39.196 1.00 77.34 133 GLU C N 1
ATOM 5613 C CA . GLU C 1 133 ? 9.243 -14.197 -38.784 1.00 74.29 133 GLU C CA 1
ATOM 5614 C C . GLU C 1 133 ? 10.228 -14.733 -39.817 1.00 68.37 133 GLU C C 1
ATOM 5615 O O . GLU C 1 133 ? 10.563 -15.921 -39.785 1.00 69.45 133 GLU C O 1
ATOM 5621 N N . ALA C 1 134 ? 10.708 -13.882 -40.726 1.00 59.43 134 ALA C N 1
ATOM 5622 C CA . ALA C 1 134 ? 11.644 -14.349 -41.744 1.00 56.70 134 ALA C CA 1
ATOM 5623 C C . ALA C 1 134 ? 12.933 -14.863 -41.115 1.00 54.21 134 ALA C C 1
ATOM 5624 O O . ALA C 1 134 ? 13.471 -15.891 -41.540 1.00 54.35 134 ALA C O 1
ATOM 5626 N N . THR C 1 135 ? 13.439 -14.167 -40.095 1.00 54.89 135 THR C N 1
ATOM 5627 C CA . THR C 1 135 ? 14.676 -14.600 -39.450 1.00 63.03 135 THR C CA 1
ATOM 5628 C C . THR C 1 135 ? 14.481 -15.923 -38.712 1.00 62.04 135 THR C C 1
ATOM 5629 O O . THR C 1 135 ? 15.339 -16.815 -38.780 1.00 58.98 135 THR C O 1
ATOM 5633 N N . LYS C 1 136 ? 13.346 -16.080 -38.025 1.00 66.68 136 LYS C N 1
ATOM 5634 C CA . LYS C 1 136 ? 13.067 -17.324 -37.318 1.00 65.36 136 LYS C CA 1
ATOM 5635 C C . LYS C 1 136 ? 12.866 -18.480 -38.290 1.00 60.41 136 LYS C C 1
ATOM 5636 O O . LYS C 1 136 ? 13.371 -19.585 -38.058 1.00 55.56 136 LYS C O 1
ATOM 5642 N N . GLU C 1 137 ? 12.136 -18.248 -39.384 1.00 62.23 137 GLU C N 1
ATOM 5643 C CA . GLU C 1 137 ? 11.971 -19.289 -40.395 1.00 65.29 137 GLU C CA 1
ATOM 5644 C C . GLU C 1 137 ? 13.298 -19.645 -41.050 1.00 59.24 137 GLU C C 1
ATOM 5645 O O . GLU C 1 137 ? 13.519 -20.807 -41.412 1.00 58.22 137 GLU C O 1
ATOM 5651 N N . LEU C 1 138 ? 14.189 -18.665 -41.209 1.00 45.85 138 LEU C N 1
ATOM 5652 C CA . LEU C 1 138 ? 15.512 -18.950 -41.746 1.00 40.61 138 LEU C CA 1
ATOM 5653 C C . LEU C 1 138 ? 16.312 -19.825 -40.790 1.00 43.60 138 LEU C C 1
ATOM 5654 O O . LEU C 1 138 ? 16.980 -20.773 -41.219 1.00 43.95 138 LEU C O 1
ATOM 5659 N N . ARG C 1 139 ? 16.248 -19.531 -39.488 1.00 44.22 139 ARG C N 1
ATOM 5660 C CA . ARG C 1 139 ? 16.958 -20.364 -38.521 1.00 49.93 139 ARG C CA 1
ATOM 5661 C C . ARG C 1 139 ? 16.384 -21.776 -38.472 1.00 56.31 139 ARG C C 1
ATOM 5662 O O . ARG C 1 139 ? 17.136 -22.758 -38.440 1.00 67.73 139 ARG C O 1
ATOM 5670 N N . GLU C 1 140 ? 15.055 -21.902 -38.471 1.00 48.51 140 GLU C N 1
ATOM 5671 C CA . GLU C 1 140 ? 14.422 -23.202 -38.272 1.00 55.81 140 GLU C CA 1
ATOM 5672 C C . GLU C 1 140 ? 14.546 -24.126 -39.476 1.00 57.44 140 GLU C C 1
ATOM 5673 O O . GLU C 1 140 ? 14.248 -25.318 -39.347 1.00 58.15 140 GLU C O 1
ATOM 5679 N N . GLY C 1 141 ? 14.964 -23.618 -40.629 1.00 47.56 141 GLY C N 1
ATOM 5680 C CA . GLY C 1 141 ? 15.027 -24.427 -41.826 1.00 52.00 141 GLY C CA 1
ATOM 5681 C C . GLY C 1 141 ? 13.768 -24.433 -42.661 1.00 55.01 141 GLY C C 1
ATOM 5682 O O . GLY C 1 141 ? 13.651 -25.266 -43.568 1.00 58.05 141 GLY C O 1
ATOM 5683 N N . ALA C 1 142 ? 12.817 -23.536 -42.382 1.00 49.06 142 ALA C N 1
ATOM 5684 C CA . ALA C 1 142 ? 11.622 -23.444 -43.212 1.00 47.31 142 ALA C CA 1
ATOM 5685 C C . ALA C 1 142 ? 11.965 -23.013 -44.630 1.00 49.17 142 ALA C C 1
ATOM 5686 O O . ALA C 1 142 ? 11.243 -23.350 -45.575 1.00 56.37 142 ALA C O 1
ATOM 5688 N N . CYS C 1 143 ? 13.058 -22.271 -44.798 1.00 52.71 143 CYS C N 1
ATOM 5689 C CA . CYS C 1 143 ? 13.565 -21.908 -46.112 1.00 37.38 143 CYS C CA 1
ATOM 5690 C C . CYS C 1 143 ? 15.084 -21.977 -46.087 1.00 30.18 143 CYS C C 1
ATOM 5691 O O . CYS C 1 143 ? 15.715 -21.859 -45.034 1.00 34.59 143 CYS C O 1
ATOM 5694 N N . ASP C 1 144 ? 15.667 -22.175 -47.269 1.00 26.24 144 ASP C N 1
ATOM 5695 C CA . ASP C 1 144 ? 17.114 -22.270 -47.408 1.00 24.70 144 ASP C CA 1
ATOM 5696 C C . ASP C 1 144 ? 17.768 -20.906 -47.597 1.00 35.94 144 ASP C C 1
ATOM 5697 O O . ASP C 1 144 ? 18.831 -20.644 -47.025 1.00 36.54 144 ASP C O 1
ATOM 5702 N N . ILE C 1 145 ? 17.150 -20.036 -48.391 1.00 32.24 145 ILE C N 1
ATOM 5703 C CA . ILE C 1 145 ? 17.727 -18.751 -48.770 1.00 29.83 145 ILE C CA 1
ATOM 5704 C C . ILE C 1 145 ? 16.635 -17.693 -48.705 1.00 37.75 145 ILE C C 1
ATOM 5705 O O . ILE C 1 145 ? 15.489 -17.948 -49.087 1.00 38.38 145 ILE C O 1
ATOM 5710 N N . LEU C 1 146 ? 16.987 -16.508 -48.214 1.00 39.80 146 LEU C N 1
ATOM 5711 C CA . LEU C 1 146 ? 16.056 -15.394 -48.097 1.00 34.42 146 LEU C CA 1
ATOM 5712 C C . LEU C 1 146 ? 16.525 -14.245 -48.977 1.00 35.26 146 LEU C C 1
ATOM 5713 O O . LEU C 1 146 ? 17.666 -13.797 -48.857 1.00 30.30 146 LEU C O 1
ATOM 5718 N N . LEU C 1 147 ? 15.655 -13.771 -49.863 1.00 31.04 147 LEU C N 1
ATOM 5719 C CA . LEU C 1 147 ? 15.931 -12.575 -50.656 1.00 33.75 147 LEU C CA 1
ATOM 5720 C C . LEU C 1 147 ? 15.189 -11.421 -49.994 1.00 39.49 147 LEU C C 1
ATOM 5721 O O . LEU C 1 147 ? 13.966 -11.313 -50.106 1.00 40.61 147 LEU C O 1
ATOM 5726 N N . ALA C 1 148 ? 15.923 -10.560 -49.294 1.00 32.91 148 ALA C N 1
ATOM 5727 C CA . ALA C 1 148 ? 15.278 -9.487 -48.550 1.00 33.29 148 ALA C CA 1
ATOM 5728 C C . ALA C 1 148 ? 16.075 -8.206 -48.736 1.00 41.08 148 ALA C C 1
ATOM 5729 O O . ALA C 1 148 ? 17.081 -8.176 -49.445 1.00 38.95 148 ALA C O 1
ATOM 5731 N N . PHE C 1 149 ? 15.606 -7.130 -48.115 1.00 42.39 149 PHE C N 1
ATOM 5732 C CA . PHE C 1 149 ? 16.315 -5.865 -48.183 1.00 40.35 149 PHE C CA 1
ATOM 5733 C C . PHE C 1 149 ? 17.247 -5.735 -46.981 1.00 40.35 149 PHE C C 1
ATOM 5734 O O . PHE C 1 149 ? 17.328 -6.620 -46.125 1.00 38.77 149 PHE C O 1
ATOM 5742 N N . ASP C 1 150 ? 17.963 -4.615 -46.924 1.00 43.29 150 ASP C N 1
ATOM 5743 C CA . ASP C 1 150 ? 18.963 -4.381 -45.889 1.00 43.76 150 ASP C CA 1
ATOM 5744 C C . ASP C 1 150 ? 18.360 -4.536 -44.500 1.00 38.69 150 ASP C C 1
ATOM 5745 O O . ASP C 1 150 ? 17.390 -3.856 -44.152 1.00 43.32 150 ASP C O 1
ATOM 5750 N N . ASP C 1 151 ? 18.933 -5.443 -43.710 1.00 32.09 151 ASP C N 1
ATOM 5751 C CA . ASP C 1 151 ? 18.453 -5.729 -42.362 1.00 34.55 151 ASP C CA 1
ATOM 5752 C C . ASP C 1 151 ? 19.655 -5.892 -41.447 1.00 47.18 151 ASP C C 1
ATOM 5753 O O . ASP C 1 151 ? 20.531 -6.719 -41.717 1.00 50.80 151 ASP C O 1
ATOM 5758 N N . ASP C 1 152 ? 19.690 -5.114 -40.362 1.00 47.96 152 ASP C N 1
ATOM 5759 C CA . ASP C 1 152 ? 20.849 -5.118 -39.477 1.00 48.29 152 ASP C CA 1
ATOM 5760 C C . ASP C 1 152 ? 21.011 -6.432 -38.723 1.00 52.82 152 ASP C C 1
ATOM 5761 O O . ASP C 1 152 ? 22.111 -6.721 -38.242 1.00 53.87 152 ASP C O 1
ATOM 5766 N N . ILE C 1 153 ? 19.956 -7.232 -38.611 1.00 53.93 153 ILE C N 1
ATOM 5767 C CA . ILE C 1 153 ? 20.052 -8.524 -37.937 1.00 49.84 153 ILE C CA 1
ATOM 5768 C C . ILE C 1 153 ? 20.467 -9.622 -38.906 1.00 47.86 153 ILE C C 1
ATOM 5769 O O . ILE C 1 153 ? 21.376 -10.407 -38.623 1.00 41.80 153 ILE C O 1
ATOM 5774 N N . LEU C 1 154 ? 19.809 -9.692 -40.065 1.00 38.17 154 LEU C N 1
ATOM 5775 C CA . LEU C 1 154 ? 20.121 -10.726 -41.045 1.00 36.80 154 LEU C CA 1
ATOM 5776 C C . LEU C 1 154 ? 21.484 -10.525 -41.695 1.00 42.17 154 LEU C C 1
ATOM 5777 O O . LEU C 1 154 ? 22.071 -11.494 -42.188 1.00 37.71 154 LEU C O 1
ATOM 5782 N N . ARG C 1 155 ? 21.999 -9.295 -41.708 1.00 43.52 155 ARG C N 1
ATOM 5783 C CA . ARG C 1 155 ? 23.279 -9.029 -42.352 1.00 36.83 155 ARG C CA 1
ATOM 5784 C C . ARG C 1 155 ? 24.458 -9.532 -41.528 1.00 35.86 155 ARG C C 1
ATOM 5785 O O . ARG C 1 155 ? 25.535 -9.763 -42.087 1.00 36.03 155 ARG C O 1
ATOM 5793 N N . LEU C 1 156 ? 24.276 -9.718 -40.225 1.00 32.94 156 LEU C N 1
ATOM 5794 C CA . LEU C 1 156 ? 25.337 -10.038 -39.285 1.00 38.61 156 LEU C CA 1
ATOM 5795 C C . LEU C 1 156 ? 25.300 -11.506 -38.891 1.00 43.19 156 LEU C C 1
ATOM 5796 O O . LEU C 1 156 ? 24.301 -12.198 -39.115 1.00 42.03 156 LEU C O 1
ATOM 5801 N N . PRO C 1 157 ? 26.387 -12.023 -38.320 1.00 41.24 157 PRO C N 1
ATOM 5802 C CA . PRO C 1 157 ? 26.353 -13.361 -37.719 1.00 36.91 157 PRO C CA 1
ATOM 5803 C C . PRO C 1 157 ? 25.230 -13.470 -36.703 1.00 41.57 157 PRO C C 1
ATOM 5804 O O . PRO C 1 157 ? 24.850 -12.468 -36.078 1.00 47.48 157 PRO C O 1
ATOM 5808 N N . PRO C 1 158 ? 24.677 -14.676 -36.489 1.00 38.72 158 PRO C N 1
ATOM 5809 C CA . PRO C 1 158 ? 25.103 -15.971 -37.037 1.00 38.50 158 PRO C CA 1
ATOM 5810 C C . PRO C 1 158 ? 24.681 -16.232 -38.483 1.00 41.61 158 PRO C C 1
ATOM 5811 O O . PRO C 1 158 ? 24.836 -17.354 -38.966 1.00 44.09 158 PRO C O 1
ATOM 5815 N N . TYR C 1 159 ? 24.162 -15.216 -39.163 1.00 34.70 159 TYR C N 1
ATOM 5816 C CA . TYR C 1 159 ? 23.721 -15.364 -40.540 1.00 34.32 159 TYR C CA 1
ATOM 5817 C C . TYR C 1 159 ? 24.831 -14.975 -41.510 1.00 32.67 159 TYR C C 1
ATOM 5818 O O . TYR C 1 159 ? 25.704 -14.162 -41.194 1.00 32.46 159 TYR C O 1
ATOM 5827 N N . GLN C 1 160 ? 24.790 -15.574 -42.696 1.00 32.23 160 GLN C N 1
ATOM 5828 C CA . GLN C 1 160 ? 25.644 -15.182 -43.806 1.00 33.14 160 GLN C CA 1
ATOM 5829 C C . GLN C 1 160 ? 24.856 -14.279 -44.744 1.00 38.06 160 GLN C C 1
ATOM 5830 O O . GLN C 1 160 ? 23.698 -14.561 -45.064 1.00 39.78 160 GLN C O 1
ATOM 5836 N N . SER C 1 161 ? 25.488 -13.196 -45.184 1.00 34.80 161 SER C N 1
ATOM 5837 C CA . SER C 1 161 ? 24.842 -12.216 -46.039 1.00 32.62 161 SER C CA 1
ATOM 5838 C C . SER C 1 161 ? 25.643 -12.026 -47.319 1.00 36.20 161 SER C C 1
ATOM 5839 O O . SER C 1 161 ? 26.856 -12.254 -47.353 1.00 40.31 161 SER C O 1
ATOM 5842 N N . GLN C 1 162 ? 24.946 -11.607 -48.373 1.00 41.87 162 GLN C N 1
ATOM 5843 C CA . GLN C 1 162 ? 25.572 -11.309 -49.656 1.00 36.92 162 GLN C CA 1
ATOM 5844 C C . GLN C 1 162 ? 24.811 -10.165 -50.303 1.00 36.73 162 GLN C C 1
ATOM 5845 O O . GLN C 1 162 ? 23.602 -10.276 -50.526 1.00 35.70 162 GLN C O 1
ATOM 5851 N N . LEU C 1 163 ? 25.512 -9.075 -50.601 1.00 28.50 163 LEU C N 1
ATOM 5852 C CA . LEU C 1 163 ? 24.896 -7.945 -51.283 1.00 31.60 163 LEU C CA 1
ATOM 5853 C C . LEU C 1 163 ? 24.706 -8.293 -52.753 1.00 34.67 163 LEU C C 1
ATOM 5854 O O . LEU C 1 163 ? 25.678 -8.567 -53.465 1.00 40.64 163 LEU C O 1
ATOM 5859 N N . ILE C 1 164 ? 23.453 -8.294 -53.203 1.00 32.58 164 ILE C N 1
ATOM 5860 C CA . ILE C 1 164 ? 23.177 -8.516 -54.617 1.00 29.16 164 ILE C CA 1
ATOM 5861 C C . ILE C 1 164 ? 23.349 -7.224 -55.398 1.00 30.73 164 ILE C C 1
ATOM 5862 O O . ILE C 1 164 ? 24.014 -7.193 -56.440 1.00 42.11 164 ILE C O 1
ATOM 5867 N N . ALA C 1 165 ? 22.754 -6.140 -54.904 1.00 34.83 165 ALA C N 1
ATOM 5868 C CA . ALA C 1 165 ? 22.782 -4.872 -55.613 1.00 39.53 165 ALA C CA 1
ATOM 5869 C C . ALA C 1 165 ? 22.363 -3.743 -54.681 1.00 40.72 165 ALA C C 1
ATOM 5870 O O . ALA C 1 165 ? 21.727 -3.957 -53.636 1.00 40.36 165 ALA C O 1
ATOM 5872 N N . LYS C 1 166 ? 22.744 -2.534 -55.093 1.00 40.59 166 LYS C N 1
ATOM 5873 C CA . LYS C 1 166 ? 22.397 -1.279 -54.441 1.00 38.79 166 LYS C CA 1
ATOM 5874 C C . LYS C 1 166 ? 21.826 -0.356 -55.506 1.00 41.33 166 LYS C C 1
ATOM 5875 O O . LYS C 1 166 ? 22.533 0.016 -56.449 1.00 39.84 166 LYS C O 1
ATOM 5881 N N . THR C 1 167 ? 20.555 0.001 -55.365 1.00 43.41 167 THR C N 1
ATOM 5882 C CA . THR C 1 167 ? 19.880 0.862 -56.330 1.00 48.73 167 THR C CA 1
ATOM 5883 C C . THR C 1 167 ? 19.279 2.043 -55.572 1.00 42.58 167 THR C C 1
ATOM 5884 O O . THR C 1 167 ? 19.707 2.398 -54.468 1.00 46.94 167 THR C O 1
ATOM 5888 N N . GLU C 1 168 ? 18.253 2.660 -56.151 1.00 35.09 168 GLU C N 1
ATOM 5889 C CA . GLU C 1 168 ? 17.658 3.841 -55.547 1.00 43.83 168 GLU C CA 1
ATOM 5890 C C . GLU C 1 168 ? 16.144 3.828 -55.687 1.00 51.60 168 GLU C C 1
ATOM 5891 O O . GLU C 1 168 ? 15.601 3.398 -56.708 1.00 47.70 168 GLU C O 1
ATOM 5897 N N . LEU C 1 169 ? 15.479 4.289 -54.631 1.00 50.21 169 LEU C N 1
ATOM 5898 C CA . LEU C 1 169 ? 14.101 4.746 -54.720 1.00 45.81 169 LEU C CA 1
ATOM 5899 C C . LEU C 1 169 ? 14.077 6.086 -55.443 1.00 48.38 169 LEU C C 1
ATOM 5900 O O . LEU C 1 169 ? 14.690 7.061 -54.986 1.00 52.58 169 LEU C O 1
ATOM 5905 N N . LEU C 1 170 ? 13.385 6.119 -56.575 1.00 50.45 170 LEU C N 1
ATOM 5906 C CA . LEU C 1 170 ? 13.229 7.293 -57.409 1.00 46.84 170 LEU C CA 1
ATOM 5907 C C . LEU C 1 170 ? 11.821 7.841 -57.260 1.00 44.51 170 LEU C C 1
ATOM 5908 O O . LEU C 1 170 ? 10.851 7.074 -57.362 1.00 43.21 170 LEU C O 1
ATOM 5913 N N . PRO C 1 171 ? 11.665 9.134 -56.976 1.00 46.83 171 PRO C N 1
ATOM 5914 C CA . PRO C 1 171 ? 10.322 9.735 -56.938 1.00 49.77 171 PRO C CA 1
ATOM 5915 C C . PRO C 1 171 ? 9.801 9.915 -58.355 1.00 54.83 171 PRO C C 1
ATOM 5916 O O . PRO C 1 171 ? 10.400 10.631 -59.162 1.00 61.11 171 PRO C O 1
ATOM 5920 N N . VAL C 1 172 ? 8.692 9.253 -58.662 1.00 43.83 172 VAL C N 1
ATOM 5921 C CA . VAL C 1 172 ? 8.190 9.205 -60.025 1.00 45.05 172 VAL C CA 1
ATOM 5922 C C . VAL C 1 172 ? 6.724 9.607 -60.067 1.00 52.66 172 VAL C C 1
ATOM 5923 O O . VAL C 1 172 ? 5.967 9.430 -59.101 1.00 45.26 172 VAL C O 1
ATOM 5927 N N . SER C 1 173 ? 6.345 10.163 -61.219 1.00 59.60 173 SER C N 1
ATOM 5928 C CA . SER C 1 173 ? 4.972 10.499 -61.562 1.00 62.14 173 SER C CA 1
ATOM 5929 C C . SER C 1 173 ? 4.694 10.049 -62.990 1.00 59.72 173 SER C C 1
ATOM 5930 O O . SER C 1 173 ? 5.610 9.864 -63.796 1.00 58.33 173 SER C O 1
ATOM 5933 N N . ALA C 1 174 ? 3.410 9.891 -63.302 1.00 58.36 174 ALA C N 1
ATOM 5934 C CA . ALA C 1 174 ? 3.013 9.494 -64.644 1.00 62.16 174 ALA C CA 1
ATOM 5935 C C . ALA C 1 174 ? 3.196 10.648 -65.626 1.00 65.70 174 ALA C C 1
ATOM 5936 O O . ALA C 1 174 ? 3.336 11.814 -65.246 1.00 66.27 174 ALA C O 1
ATOM 5938 N N . CYS C 1 175 ? 3.195 10.304 -66.909 1.00 72.31 175 CYS C N 1
ATOM 5939 C CA . CYS C 1 175 ? 3.343 11.273 -67.985 1.00 87.36 175 CYS C CA 1
ATOM 5940 C C . CYS C 1 175 ? 2.154 11.189 -68.933 1.00 94.15 175 CYS C C 1
ATOM 5941 O O . CYS C 1 175 ? 1.462 10.168 -69.009 1.00 90.45 175 CYS C O 1
ATOM 5944 N N . ASP C 1 176 ? 1.919 12.283 -69.652 1.00 102.51 176 ASP C N 1
ATOM 5945 C CA . ASP C 1 176 ? 1.083 12.222 -70.842 1.00 107.18 176 ASP C CA 1
ATOM 5946 C C . ASP C 1 176 ? 1.905 11.637 -71.983 1.00 111.88 176 ASP C C 1
ATOM 5947 O O . ASP C 1 176 ? 3.136 11.582 -71.912 1.00 114.68 176 ASP C O 1
ATOM 5952 N N . GLU C 1 177 ? 1.226 11.188 -73.042 1.00 110.91 177 GLU C N 1
ATOM 5953 C CA . GLU C 1 177 ? 1.992 10.569 -74.120 1.00 106.97 177 GLU C CA 1
ATOM 5954 C C . GLU C 1 177 ? 2.922 11.553 -74.814 1.00 101.90 177 GLU C C 1
ATOM 5955 O O . GLU C 1 177 ? 3.840 11.123 -75.520 1.00 103.20 177 GLU C O 1
ATOM 5961 N N . MET C 1 178 ? 2.739 12.855 -74.601 1.00 103.28 178 MET C N 1
ATOM 5962 C CA . MET C 1 178 ? 3.807 13.791 -74.916 1.00 107.43 178 MET C CA 1
ATOM 5963 C C . MET C 1 178 ? 5.044 13.557 -74.055 1.00 117.55 178 MET C C 1
ATOM 5964 O O . MET C 1 178 ? 6.131 14.025 -74.413 1.00 115.93 178 MET C O 1
ATOM 5969 N N . GLY C 1 179 ? 4.912 12.843 -72.939 1.00 130.92 179 GLY C N 1
ATOM 5970 C CA . GLY C 1 179 ? 6.066 12.451 -72.154 1.00 132.66 179 GLY C CA 1
ATOM 5971 C C . GLY C 1 179 ? 6.382 13.339 -70.971 1.00 131.21 179 GLY C C 1
ATOM 5972 O O . GLY C 1 179 ? 7.538 13.374 -70.531 1.00 139.37 179 GLY C O 1
ATOM 5973 N N . LYS C 1 180 ? 5.397 14.041 -70.427 1.00 117.34 180 LYS C N 1
ATOM 5974 C CA . LYS C 1 180 ? 5.737 15.022 -69.418 1.00 104.79 180 LYS C CA 1
ATOM 5975 C C . LYS C 1 180 ? 4.993 14.760 -68.116 1.00 97.14 180 LYS C C 1
ATOM 5976 O O . LYS C 1 180 ? 3.801 14.438 -68.134 1.00 92.89 180 LYS C O 1
ATOM 5982 N N . PRO C 1 181 ? 5.666 14.911 -66.977 1.00 93.77 181 PRO C N 1
ATOM 5983 C CA . PRO C 1 181 ? 5.064 14.515 -65.700 1.00 90.04 181 PRO C CA 1
ATOM 5984 C C . PRO C 1 181 ? 3.816 15.320 -65.371 1.00 79.63 181 PRO C C 1
ATOM 5985 O O . PRO C 1 181 ? 3.771 16.540 -65.539 1.00 74.64 181 PRO C O 1
ATOM 5989 N N . ILE C 1 182 ? 2.802 14.613 -64.874 1.00 75.58 182 ILE C N 1
ATOM 5990 C CA . ILE C 1 182 ? 1.551 15.256 -64.498 1.00 72.21 182 ILE C CA 1
ATOM 5991 C C . ILE C 1 182 ? 1.694 16.017 -63.182 1.00 68.74 182 ILE C C 1
ATOM 5992 O O . ILE C 1 182 ? 1.042 17.052 -62.986 1.00 64.92 182 ILE C O 1
ATOM 5997 N N . TYR C 1 183 ? 2.544 15.539 -62.275 1.00 70.39 183 TYR C N 1
ATOM 5998 C CA . TYR C 1 183 ? 2.785 16.179 -60.990 1.00 68.65 183 TYR C CA 1
ATOM 5999 C C . TYR C 1 183 ? 4.230 16.655 -60.908 1.00 73.25 183 TYR C C 1
ATOM 6000 O O . TYR C 1 183 ? 5.103 16.199 -61.652 1.00 67.02 183 TYR C O 1
ATOM 6009 N N . ASP C 1 184 ? 4.470 17.584 -59.986 1.00 81.57 184 ASP C N 1
ATOM 6010 C CA . ASP C 1 184 ? 5.794 18.151 -59.767 1.00 91.27 184 ASP C CA 1
ATOM 6011 C C . ASP C 1 184 ? 5.926 18.511 -58.296 1.00 90.95 184 ASP C C 1
ATOM 6012 O O . ASP C 1 184 ? 4.969 18.422 -57.529 1.00 93.19 184 ASP C O 1
ATOM 6017 N N . PHE C 1 185 ? 7.126 18.929 -57.907 1.00 90.58 185 PHE C N 1
ATOM 6018 C CA . PHE C 1 185 ? 7.365 19.453 -56.571 1.00 91.72 185 PHE C CA 1
ATOM 6019 C C . PHE C 1 185 ? 7.497 20.970 -56.573 1.00 100.93 185 PHE C C 1
ATOM 6020 O O . PHE C 1 185 ? 7.907 21.554 -55.564 1.00 95.85 185 PHE C O 1
ATOM 6028 N N . ILE C 1 186 ? 7.155 21.620 -57.686 1.00 110.51 186 ILE C N 1
ATOM 6029 C CA . ILE C 1 186 ? 7.463 23.034 -57.860 1.00 118.40 186 ILE C CA 1
ATOM 6030 C C . ILE C 1 186 ? 6.331 23.910 -57.324 1.00 122.89 186 ILE C C 1
ATOM 6031 O O . ILE C 1 186 ? 6.567 25.046 -56.897 1.00 128.78 186 ILE C O 1
ATOM 6036 N N . SER C 1 187 ? 5.110 23.384 -57.281 1.00 122.80 187 SER C N 1
ATOM 6037 C CA . SER C 1 187 ? 3.972 24.160 -56.820 1.00 124.52 187 SER C CA 1
ATOM 6038 C C . SER C 1 187 ? 4.079 24.437 -55.320 1.00 129.08 187 SER C C 1
ATOM 6039 O O . SER C 1 187 ? 4.918 23.878 -54.607 1.00 126.08 187 SER C O 1
ATOM 6042 N N . GLN C 1 188 ? 3.208 25.331 -54.850 1.00 134.01 188 GLN C N 1
ATOM 6043 C CA . GLN C 1 188 ? 3.121 25.670 -53.437 1.00 138.23 188 GLN C CA 1
ATOM 6044 C C . GLN C 1 188 ? 2.312 24.657 -52.641 1.00 133.67 188 GLN C C 1
ATOM 6045 O O . GLN C 1 188 ? 2.493 24.560 -51.423 1.00 136.37 188 GLN C O 1
ATOM 6051 N N . GLY C 1 189 ? 1.420 23.918 -53.292 1.00 123.40 189 GLY C N 1
ATOM 6052 C CA . GLY C 1 189 ? 0.588 22.939 -52.623 1.00 111.21 189 GLY C CA 1
ATOM 6053 C C . GLY C 1 189 ? 1.207 21.555 -52.664 1.00 100.99 189 GLY C C 1
ATOM 6054 O O . GLY C 1 189 ? 1.964 21.222 -53.574 1.00 97.62 189 GLY C O 1
ATOM 6055 N N . ALA C 1 190 ? 0.875 20.749 -51.660 1.00 92.04 190 ALA C N 1
ATOM 6056 C CA . ALA C 1 190 ? 1.373 19.386 -51.615 1.00 77.84 190 ALA C CA 1
ATOM 6057 C C . ALA C 1 190 ? 0.834 18.583 -52.794 1.00 74.62 190 ALA C C 1
ATOM 6058 O O . ALA C 1 190 ? -0.140 18.958 -53.452 1.00 81.88 190 ALA C O 1
ATOM 6060 N N . VAL C 1 191 ? 1.492 17.462 -53.059 1.00 69.42 191 VAL C N 1
ATOM 6061 C CA . VAL C 1 191 ? 1.151 16.597 -54.183 1.00 66.69 191 VAL C CA 1
ATOM 6062 C C . VAL C 1 191 ? 0.552 15.319 -53.613 1.00 55.45 191 VAL C C 1
ATOM 6063 O O . VAL C 1 191 ? 0.974 14.873 -52.535 1.00 51.65 191 VAL C O 1
ATOM 6067 N N . PRO C 1 192 ? -0.461 14.736 -54.256 1.00 49.19 192 PRO C N 1
ATOM 6068 C CA . PRO C 1 192 ? -0.974 13.441 -53.796 1.00 48.73 192 PRO C CA 1
ATOM 6069 C C . PRO C 1 192 ? 0.138 12.406 -53.759 1.00 48.96 192 PRO C C 1
ATOM 6070 O O . PRO C 1 192 ? 0.840 12.179 -54.748 1.00 41.82 192 PRO C O 1
ATOM 6074 N N . TRP C 1 193 ? 0.296 11.781 -52.598 1.00 47.11 193 TRP C N 1
ATOM 6075 C CA . TRP C 1 193 ? 1.432 10.927 -52.298 1.00 50.69 193 TRP C CA 1
ATOM 6076 C C . TRP C 1 193 ? 0.934 9.529 -51.967 1.00 45.28 193 TRP C C 1
ATOM 6077 O O . TRP C 1 193 ? 0.049 9.362 -51.115 1.00 45.09 193 TRP C O 1
ATOM 6088 N N . LEU C 1 194 ? 1.498 8.541 -52.658 1.00 38.27 194 LEU C N 1
ATOM 6089 C CA . LEU C 1 194 ? 1.238 7.128 -52.422 1.00 35.93 194 LEU C CA 1
ATOM 6090 C C . LEU C 1 194 ? 2.444 6.569 -51.676 1.00 38.21 194 LEU C C 1
ATOM 6091 O O . LEU C 1 194 ? 3.524 6.417 -52.257 1.00 36.64 194 LEU C O 1
ATOM 6096 N N . THR C 1 195 ? 2.263 6.270 -50.394 1.00 47.36 195 THR C N 1
ATOM 6097 C CA . THR C 1 195 ? 3.372 6.010 -49.491 1.00 52.88 195 THR C CA 1
ATOM 6098 C C . THR C 1 195 ? 3.442 4.542 -49.091 1.00 45.67 195 THR C C 1
ATOM 6099 O O . THR C 1 195 ? 2.463 3.795 -49.179 1.00 43.12 195 THR C O 1
ATOM 6103 N N . TYR C 1 196 ? 4.632 4.142 -48.654 1.00 37.61 196 TYR C N 1
ATOM 6104 C CA . TYR C 1 196 ? 4.813 2.887 -47.947 1.00 41.55 196 TYR C CA 1
ATOM 6105 C C . TYR C 1 196 ? 4.433 3.059 -46.480 1.00 45.71 196 TYR C C 1
ATOM 6106 O O . TYR C 1 196 ? 4.243 4.172 -45.982 1.00 50.48 196 TYR C O 1
ATOM 6115 N N . SER C 1 197 ? 4.328 1.934 -45.779 1.00 47.05 197 SER C N 1
ATOM 6116 C CA . SER C 1 197 ? 4.257 1.983 -44.327 1.00 48.86 197 SER C CA 1
ATOM 6117 C C . SER C 1 197 ? 5.503 2.674 -43.789 1.00 52.46 197 SER C C 1
ATOM 6118 O O . SER C 1 197 ? 6.627 2.334 -44.171 1.00 55.36 197 SER C O 1
ATOM 6121 N N . SER C 1 198 ? 5.301 3.661 -42.913 1.00 57.44 198 SER C N 1
ATOM 6122 C CA . SER C 1 198 ? 6.415 4.475 -42.437 1.00 63.36 198 SER C CA 1
ATOM 6123 C C . SER C 1 198 ? 7.434 3.669 -41.642 1.00 65.74 198 SER C C 1
ATOM 6124 O O . SER C 1 198 ? 8.580 4.109 -41.505 1.00 61.18 198 SER C O 1
ATOM 6127 N N . THR C 1 199 ? 7.048 2.506 -41.119 1.00 71.67 199 THR C N 1
ATOM 6128 C CA . THR C 1 199 ? 7.962 1.653 -40.373 1.00 73.35 199 THR C CA 1
ATOM 6129 C C . THR C 1 199 ? 8.684 0.636 -41.248 1.00 66.80 199 THR C C 1
ATOM 6130 O O . THR C 1 199 ? 9.654 0.024 -40.786 1.00 68.18 199 THR C O 1
ATOM 6134 N N . SER C 1 200 ? 8.239 0.435 -42.486 1.00 45.81 200 SER C N 1
ATOM 6135 C CA . SER C 1 200 ? 8.923 -0.481 -43.381 1.00 40.62 200 SER C CA 1
ATOM 6136 C C . SER C 1 200 ? 10.256 0.115 -43.837 1.00 44.74 200 SER C C 1
ATOM 6137 O O . SER C 1 200 ? 10.552 1.296 -43.631 1.00 41.38 200 SER C O 1
ATOM 6140 N N . TYR C 1 201 ? 11.070 -0.735 -44.465 1.00 38.05 201 TYR C N 1
ATOM 6141 C CA . TYR C 1 201 ? 12.394 -0.318 -44.916 1.00 35.82 201 TYR C CA 1
ATOM 6142 C C . TYR C 1 201 ? 12.305 0.870 -45.871 1.00 45.22 201 TYR C C 1
ATOM 6143 O O . TYR C 1 201 ? 12.947 1.909 -45.659 1.00 63.35 201 TYR C O 1
ATOM 6152 N N . MET C 1 202 ? 11.482 0.745 -46.914 1.00 37.51 202 MET C N 1
ATOM 6153 C CA . MET C 1 202 ? 11.370 1.811 -47.906 1.00 49.19 202 MET C CA 1
ATOM 6154 C C . MET C 1 202 ? 10.729 3.067 -47.317 1.00 36.70 202 MET C C 1
ATOM 6155 O O . MET C 1 202 ? 11.115 4.193 -47.665 1.00 40.65 202 MET C O 1
ATOM 6160 N N . GLY C 1 203 ? 9.756 2.899 -46.419 1.00 26.77 203 GLY C N 1
ATOM 6161 C CA . GLY C 1 203 ? 9.196 4.055 -45.737 1.00 33.63 203 GLY C CA 1
ATOM 6162 C C . GLY C 1 203 ? 10.222 4.769 -44.879 1.00 38.63 203 GLY C C 1
ATOM 6163 O O . GLY C 1 203 ? 10.276 6.005 -44.852 1.00 41.46 203 GLY C O 1
ATOM 6164 N N . ARG C 1 204 ? 11.051 3.999 -44.164 1.00 55.22 204 ARG C N 1
ATOM 6165 C CA . ARG C 1 204 ? 12.151 4.590 -43.411 1.00 52.80 204 ARG C CA 1
ATOM 6166 C C . ARG C 1 204 ? 13.109 5.343 -44.325 1.00 48.51 204 ARG C C 1
ATOM 6167 O O . ARG C 1 204 ? 13.677 6.363 -43.919 1.00 50.68 204 ARG C O 1
ATOM 6175 N N . GLN C 1 205 ? 13.290 4.870 -45.561 1.00 43.30 205 GLN C N 1
ATOM 6176 C CA . GLN C 1 205 ? 14.130 5.608 -46.500 1.00 34.75 205 GLN C CA 1
ATOM 6177 C C . GLN C 1 205 ? 13.490 6.939 -46.891 1.00 45.14 205 GLN C C 1
ATOM 6178 O O . GLN C 1 205 ? 14.158 7.979 -46.905 1.00 47.53 205 GLN C O 1
ATOM 6184 N N . VAL C 1 206 ? 12.192 6.927 -47.208 1.00 45.86 206 VAL C N 1
ATOM 6185 C CA . VAL C 1 206 ? 11.521 8.157 -47.645 1.00 50.01 206 VAL C CA 1
ATOM 6186 C C . VAL C 1 206 ? 11.473 9.199 -46.523 1.00 51.92 206 VAL C C 1
ATOM 6187 O O . VAL C 1 206 ? 11.581 10.418 -46.776 1.00 53.67 206 VAL C O 1
ATOM 6191 N N . GLU C 1 207 ? 11.332 8.747 -45.273 1.00 48.84 207 GLU C N 1
ATOM 6192 C CA . GLU C 1 207 ? 11.235 9.680 -44.155 1.00 58.24 207 GLU C CA 1
ATOM 6193 C C . GLU C 1 207 ? 12.479 10.554 -44.007 1.00 63.69 207 GLU C C 1
ATOM 6194 O O . GLU C 1 207 ? 12.398 11.624 -43.393 1.00 66.52 207 GLU C O 1
ATOM 6200 N N . ILE C 1 208 ? 13.617 10.137 -44.568 1.00 65.03 208 ILE C N 1
ATOM 6201 C CA . ILE C 1 208 ? 14.848 10.912 -44.424 1.00 61.55 208 ILE C CA 1
ATOM 6202 C C . ILE C 1 208 ? 14.712 12.271 -45.098 1.00 62.97 208 ILE C C 1
ATOM 6203 O O . ILE C 1 208 ? 15.149 13.296 -44.559 1.00 72.20 208 ILE C O 1
ATOM 6208 N N . ILE C 1 209 ? 14.098 12.307 -46.279 1.00 66.04 209 ILE C N 1
ATOM 6209 C CA . ILE C 1 209 ? 13.994 13.528 -47.066 1.00 68.82 209 ILE C CA 1
ATOM 6210 C C . ILE C 1 209 ? 12.572 14.077 -47.085 1.00 75.15 209 ILE C C 1
ATOM 6211 O O . ILE C 1 209 ? 12.301 15.041 -47.809 1.00 75.70 209 ILE C O 1
ATOM 6216 N N . ARG C 1 210 ? 11.645 13.468 -46.332 1.00 80.38 210 ARG C N 1
ATOM 6217 C CA . ARG C 1 210 ? 10.284 14.004 -46.279 1.00 82.19 210 ARG C CA 1
ATOM 6218 C C . ARG C 1 210 ? 10.233 15.518 -46.029 1.00 83.23 210 ARG C C 1
ATOM 6219 O O . ARG C 1 210 ? 9.414 16.218 -46.636 1.00 80.10 210 ARG C O 1
ATOM 6227 N N . GLU C 1 211 ? 11.090 16.048 -45.147 1.00 88.99 211 GLU C N 1
ATOM 6228 C CA . GLU C 1 211 ? 11.036 17.482 -44.847 1.00 94.84 211 GLU C CA 1
ATOM 6229 C C . GLU C 1 211 ? 11.449 18.360 -46.024 1.00 93.58 211 GLU C C 1
ATOM 6230 O O . GLU C 1 211 ? 11.314 19.586 -45.937 1.00 101.38 211 GLU C O 1
ATOM 6236 N N . GLN C 1 212 ? 11.945 17.771 -47.109 1.00 86.22 212 GLN C N 1
ATOM 6237 C CA . GLN C 1 212 ? 12.405 18.499 -48.282 1.00 78.65 212 GLN C CA 1
ATOM 6238 C C . GLN C 1 212 ? 11.340 18.578 -49.373 1.00 74.26 212 GLN C C 1
ATOM 6239 O O . GLN C 1 212 ? 11.643 18.999 -50.494 1.00 72.41 212 GLN C O 1
ATOM 6245 N N . VAL C 1 213 ? 10.101 18.190 -49.071 1.00 75.33 213 VAL C N 1
ATOM 6246 C CA . VAL C 1 213 ? 9.061 18.090 -50.089 1.00 73.77 213 VAL C CA 1
ATOM 6247 C C . VAL C 1 213 ? 7.706 18.185 -49.403 1.00 71.71 213 VAL C C 1
ATOM 6248 O O . VAL C 1 213 ? 7.534 17.730 -48.269 1.00 74.99 213 VAL C O 1
ATOM 6252 N N . ALA C 1 214 ? 6.743 18.796 -50.094 1.00 65.91 214 ALA C N 1
ATOM 6253 C CA . ALA C 1 214 ? 5.371 18.923 -49.609 1.00 68.31 214 ALA C CA 1
ATOM 6254 C C . ALA C 1 214 ? 4.541 17.787 -50.197 1.00 70.40 214 ALA C C 1
ATOM 6255 O O . ALA C 1 214 ? 4.326 17.730 -51.412 1.00 67.46 214 ALA C O 1
ATOM 6257 N N . LEU C 1 215 ? 4.069 16.890 -49.334 1.00 72.43 215 LEU C N 1
ATOM 6258 C CA . LEU C 1 215 ? 3.328 15.709 -49.753 1.00 67.09 215 LEU C CA 1
ATOM 6259 C C . LEU C 1 215 ? 2.025 15.614 -48.973 1.00 71.26 215 LEU C C 1
ATOM 6260 O O . LEU C 1 215 ? 1.958 15.998 -47.803 1.00 79.47 215 LEU C O 1
ATOM 6265 N N . THR C 1 216 ? 0.990 15.094 -49.625 1.00 64.10 216 THR C N 1
ATOM 6266 C CA . THR C 1 216 ? -0.281 14.807 -48.960 1.00 69.90 216 THR C CA 1
ATOM 6267 C C . THR C 1 216 ? -0.563 13.319 -49.075 1.00 70.69 216 THR C C 1
ATOM 6268 O O . THR C 1 216 ? -0.842 12.830 -50.186 1.00 70.58 216 THR C O 1
ATOM 6272 N N . PRO C 1 217 ? -0.493 12.557 -47.982 1.00 65.66 217 PRO C N 1
ATOM 6273 C CA . PRO C 1 217 ? -0.692 11.102 -48.075 1.00 65.40 217 PRO C CA 1
ATOM 6274 C C . PRO C 1 217 ? -2.141 10.785 -48.410 1.00 59.46 217 PRO C C 1
ATOM 6275 O O . PRO C 1 217 ? -3.048 11.094 -47.635 1.00 61.85 217 PRO C O 1
ATOM 6279 N N . ILE C 1 218 ? -2.363 10.169 -49.570 1.00 60.10 218 ILE C N 1
ATOM 6280 C CA . ILE C 1 218 ? -3.708 9.746 -49.948 1.00 62.62 218 ILE C CA 1
ATOM 6281 C C . ILE C 1 218 ? -3.858 8.238 -49.998 1.00 56.77 218 ILE C C 1
ATOM 6282 O O . ILE C 1 218 ? -4.993 7.748 -50.121 1.00 53.28 218 ILE C O 1
ATOM 6287 N N . PHE C 1 219 ? -2.767 7.486 -49.893 1.00 50.12 219 PHE C N 1
ATOM 6288 C CA . PHE C 1 219 ? -2.825 6.039 -50.019 1.00 46.72 219 PHE C CA 1
ATOM 6289 C C . PHE C 1 219 ? -1.570 5.442 -49.402 1.00 43.44 219 PHE C C 1
ATOM 6290 O O . PHE C 1 219 ? -0.470 5.962 -49.599 1.00 53.41 219 PHE C O 1
ATOM 6298 N N . SER C 1 220 ? -1.743 4.346 -48.668 1.00 40.00 220 SER C N 1
ATOM 6299 C CA . SER C 1 220 ? -0.640 3.651 -48.022 1.00 41.15 220 SER C CA 1
ATOM 6300 C C . SER C 1 220 ? -0.696 2.174 -48.378 1.00 43.76 220 SER C C 1
ATOM 6301 O O . SER C 1 220 ? -1.781 1.595 -48.484 1.00 46.14 220 SER C O 1
ATOM 6304 N N . SER C 1 221 ? 0.476 1.572 -48.569 1.00 41.26 221 SER C N 1
ATOM 6305 C CA . SER C 1 221 ? 0.571 0.146 -48.851 1.00 44.29 221 SER C CA 1
ATOM 6306 C C . SER C 1 221 ? 2.019 -0.295 -48.718 1.00 39.21 221 SER C C 1
ATOM 6307 O O . SER C 1 221 ? 2.944 0.472 -49.000 1.00 39.86 221 SER C O 1
ATOM 6310 N N . SER C 1 222 ? 2.201 -1.543 -48.291 1.00 33.06 222 SER C N 1
ATOM 6311 C CA . SER C 1 222 ? 3.527 -2.141 -48.229 1.00 48.52 222 SER C CA 1
ATOM 6312 C C . SER C 1 222 ? 3.972 -2.727 -49.561 1.00 53.93 222 SER C C 1
ATOM 6313 O O . SER C 1 222 ? 5.141 -3.103 -49.695 1.00 58.22 222 SER C O 1
ATOM 6316 N N . MET C 1 223 ? 3.076 -2.811 -50.540 1.00 40.68 223 MET C N 1
ATOM 6317 C CA . MET C 1 223 ? 3.353 -3.457 -51.817 1.00 37.30 223 MET C CA 1
ATOM 6318 C C . MET C 1 223 ? 3.785 -2.409 -52.836 1.00 28.75 223 MET C C 1
ATOM 6319 O O . MET C 1 223 ? 3.010 -1.506 -53.171 1.00 37.16 223 MET C O 1
ATOM 6324 N N . THR C 1 224 ? 5.019 -2.534 -53.334 1.00 29.17 224 THR C N 1
ATOM 6325 C CA . THR C 1 224 ? 5.512 -1.575 -54.318 1.00 34.36 224 THR C CA 1
ATOM 6326 C C . THR C 1 224 ? 4.787 -1.720 -55.651 1.00 35.75 224 THR C C 1
ATOM 6327 O O . THR C 1 224 ? 4.675 -0.745 -56.403 1.00 38.14 224 THR C O 1
ATOM 6331 N N . ASP C 1 225 ? 4.284 -2.918 -55.955 1.00 39.01 225 ASP C N 1
ATOM 6332 C CA . ASP C 1 225 ? 3.478 -3.099 -57.157 1.00 50.42 225 ASP C CA 1
ATOM 6333 C C . ASP C 1 225 ? 2.214 -2.251 -57.089 1.00 48.55 225 ASP C C 1
ATOM 6334 O O . ASP C 1 225 ? 1.779 -1.677 -58.096 1.00 49.45 225 ASP C O 1
ATOM 6339 N N . MET C 1 226 ? 1.628 -2.145 -55.895 1.00 39.30 226 MET C N 1
ATOM 6340 C CA . MET C 1 226 ? 0.429 -1.337 -55.698 1.00 37.29 226 MET C CA 1
ATOM 6341 C C . MET C 1 226 ? 0.711 0.141 -55.939 1.00 46.08 226 MET C C 1
ATOM 6342 O O . MET C 1 226 ? -0.039 0.820 -56.655 1.00 43.65 226 MET C O 1
ATOM 6347 N N . LEU C 1 227 ? 1.782 0.660 -55.327 1.00 51.91 227 LEU C N 1
ATOM 6348 C CA . LEU C 1 227 ? 2.166 2.049 -55.549 1.00 41.48 227 LEU C CA 1
ATOM 6349 C C . LEU C 1 227 ? 2.468 2.302 -57.019 1.00 36.07 227 LEU C C 1
ATOM 6350 O O . LEU C 1 227 ? 2.104 3.350 -57.562 1.00 36.43 227 LEU C O 1
ATOM 6355 N N . LYS C 1 228 ? 3.119 1.343 -57.680 1.00 37.56 228 LYS C N 1
ATOM 6356 C CA . LYS C 1 228 ? 3.410 1.482 -59.103 1.00 48.62 228 LYS C CA 1
ATOM 6357 C C . LYS C 1 228 ? 2.128 1.609 -59.918 1.00 52.16 228 LYS C C 1
ATOM 6358 O O . LYS C 1 228 ? 1.992 2.514 -60.751 1.00 56.35 228 LYS C O 1
ATOM 6364 N N . ILE C 1 229 ? 1.171 0.706 -59.686 1.00 47.24 229 ILE C N 1
ATOM 6365 C CA . ILE C 1 229 ? -0.083 0.748 -60.432 1.00 50.03 229 ILE C CA 1
ATOM 6366 C C . ILE C 1 229 ? -0.817 2.060 -60.176 1.00 45.14 229 ILE C C 1
ATOM 6367 O O . ILE C 1 229 ? -1.357 2.676 -61.104 1.00 45.57 229 ILE C O 1
ATOM 6372 N N . LEU C 1 230 ? -0.835 2.521 -58.922 1.00 40.76 230 LEU C N 1
ATOM 6373 C CA . LEU C 1 230 ? -1.548 3.761 -58.630 1.00 41.12 230 LEU C CA 1
ATOM 6374 C C . LEU C 1 230 ? -0.857 4.971 -59.247 1.00 53.53 230 LEU C C 1
ATOM 6375 O O . LEU C 1 230 ? -1.532 5.926 -59.647 1.00 59.64 230 LEU C O 1
ATOM 6380 N N . VAL C 1 231 ? 0.476 4.953 -59.340 1.00 55.70 231 VAL C N 1
ATOM 6381 C CA . VAL C 1 231 ? 1.178 5.994 -60.086 1.00 58.58 231 VAL C CA 1
ATOM 6382 C C . VAL C 1 231 ? 0.764 5.959 -61.549 1.00 55.79 231 VAL C C 1
ATOM 6383 O O . VAL C 1 231 ? 0.488 7.000 -62.160 1.00 59.02 231 VAL C O 1
ATOM 6387 N N . LEU C 1 232 ? 0.701 4.758 -62.132 1.00 55.15 232 LEU C N 1
ATOM 6388 C CA . LEU C 1 232 ? 0.314 4.627 -63.532 1.00 60.96 232 LEU C CA 1
ATOM 6389 C C . LEU C 1 232 ? -1.122 5.068 -63.779 1.00 68.67 232 LEU C C 1
ATOM 6390 O O . LEU C 1 232 ? -1.474 5.374 -64.923 1.00 72.78 232 LEU C O 1
ATOM 6395 N N . ASN C 1 233 ? -1.955 5.114 -62.739 1.00 66.63 233 ASN C N 1
ATOM 6396 C CA . ASN C 1 233 ? -3.336 5.558 -62.859 1.00 61.14 233 ASN C CA 1
ATOM 6397 C C . ASN C 1 233 ? -3.516 7.034 -62.525 1.00 65.56 233 ASN C C 1
ATOM 6398 O O . ASN C 1 233 ? -4.628 7.444 -62.170 1.00 65.60 233 ASN C O 1
ATOM 6403 N N . LYS C 1 234 ? -2.450 7.833 -62.614 1.00 61.65 234 LYS C N 1
ATOM 6404 C CA . LYS C 1 234 ? -2.507 9.281 -62.410 1.00 57.72 234 LYS C CA 1
ATOM 6405 C C . LYS C 1 234 ? -2.941 9.652 -60.989 1.00 49.24 234 LYS C C 1
ATOM 6406 O O . LYS C 1 234 ? -3.325 10.795 -60.726 1.00 50.36 234 LYS C O 1
ATOM 6412 N N . GLN C 1 235 ? -2.875 8.710 -60.048 1.00 47.24 235 GLN C N 1
ATOM 6413 C CA . GLN C 1 235 ? -3.391 8.977 -58.709 1.00 49.36 235 GLN C CA 1
ATOM 6414 C C . GLN C 1 235 ? -2.432 9.807 -57.867 1.00 47.90 235 GLN C C 1
ATOM 6415 O O . GLN C 1 235 ? -2.876 10.545 -56.981 1.00 43.67 235 GLN C O 1
ATOM 6421 N N . GLY C 1 236 ? -1.132 9.707 -58.120 1.00 45.44 236 GLY C N 1
ATOM 6422 C CA . GLY C 1 236 ? -0.172 10.479 -57.359 1.00 41.95 236 GLY C CA 1
ATOM 6423 C C . GLY C 1 236 ? 1.245 10.084 -57.720 1.00 44.84 236 GLY C C 1
ATOM 6424 O O . GLY C 1 236 ? 1.489 9.437 -58.742 1.00 52.28 236 GLY C O 1
ATOM 6425 N N . ILE C 1 237 ? 2.170 10.490 -56.859 1.00 49.98 237 ILE C N 1
ATOM 6426 C CA . ILE C 1 237 ? 3.590 10.231 -57.048 1.00 51.13 237 ILE C CA 1
ATOM 6427 C C . ILE C 1 237 ? 4.033 9.197 -56.028 1.00 51.60 237 ILE C C 1
ATOM 6428 O O . ILE C 1 237 ? 3.391 8.993 -54.993 1.00 55.32 237 ILE C O 1
ATOM 6433 N N . ALA C 1 238 ? 5.154 8.541 -56.317 1.00 43.03 238 ALA C N 1
ATOM 6434 C CA . ALA C 1 238 ? 5.650 7.589 -55.331 1.00 40.64 238 ALA C CA 1
ATOM 6435 C C . ALA C 1 238 ? 7.137 7.358 -55.536 1.00 41.09 238 ALA C C 1
ATOM 6436 O O . ALA C 1 238 ? 7.655 7.504 -56.643 1.00 46.63 238 ALA C O 1
ATOM 6438 N N . TRP C 1 239 ? 7.818 7.000 -54.451 1.00 38.90 239 TRP C N 1
ATOM 6439 C CA . TRP C 1 239 ? 9.213 6.578 -54.517 1.00 45.76 239 TRP C CA 1
ATOM 6440 C C . TRP C 1 239 ? 9.240 5.092 -54.846 1.00 48.47 239 TRP C C 1
ATOM 6441 O O . TRP C 1 239 ? 8.889 4.255 -54.008 1.00 40.64 239 TRP C O 1
ATOM 6452 N N . LEU C 1 240 ? 9.647 4.768 -56.063 1.00 44.66 240 LEU C N 1
ATOM 6453 C CA . LEU C 1 240 ? 9.633 3.382 -56.485 1.00 39.14 240 LEU C CA 1
ATOM 6454 C C . LEU C 1 240 ? 11.052 2.870 -56.705 1.00 43.37 240 LEU C C 1
ATOM 6455 O O . LEU C 1 240 ? 11.947 3.640 -57.068 1.00 35.57 240 LEU C O 1
ATOM 6460 N N . PRO C 1 241 ? 11.293 1.581 -56.464 1.00 42.35 241 PRO C N 1
ATOM 6461 C CA . PRO C 1 241 ? 12.618 1.018 -56.739 1.00 43.45 241 PRO C CA 1
ATOM 6462 C C . PRO C 1 241 ? 12.922 1.065 -58.227 1.00 44.90 241 PRO C C 1
ATOM 6463 O O . PRO C 1 241 ? 12.063 0.774 -59.063 1.00 40.39 241 PRO C O 1
ATOM 6467 N N . ALA C 1 242 ? 14.163 1.438 -58.549 1.00 40.27 242 ALA C N 1
ATOM 6468 C CA . ALA C 1 242 ? 14.546 1.616 -59.946 1.00 48.27 242 ALA C CA 1
ATOM 6469 C C . ALA C 1 242 ? 14.311 0.348 -60.757 1.00 49.36 242 ALA C C 1
ATOM 6470 O O . ALA C 1 242 ? 13.894 0.416 -61.919 1.00 48.51 242 ALA C O 1
ATOM 6472 N N . TYR C 1 243 ? 14.553 -0.819 -60.156 1.00 46.67 243 TYR C N 1
ATOM 6473 C CA . TYR C 1 243 ? 14.407 -2.076 -60.880 1.00 46.29 243 TYR C CA 1
ATOM 6474 C C . TYR C 1 243 ? 12.957 -2.416 -61.201 1.00 47.66 243 TYR C C 1
ATOM 6475 O O . TYR C 1 243 ? 12.719 -3.335 -61.992 1.00 55.98 243 TYR C O 1
ATOM 6484 N N . SER C 1 244 ? 11.990 -1.709 -60.620 1.00 46.46 244 SER C N 1
ATOM 6485 C CA . SER C 1 244 ? 10.584 -2.024 -60.840 1.00 49.19 244 SER C CA 1
ATOM 6486 C C . SER C 1 244 ? 9.945 -1.197 -61.949 1.00 52.82 244 SER C C 1
ATOM 6487 O O . SER C 1 244 ? 8.817 -1.501 -62.349 1.00 55.19 244 SER C O 1
ATOM 6490 N N . ILE C 1 245 ? 10.627 -0.170 -62.455 1.00 61.25 245 ILE C N 1
ATOM 6491 C CA . ILE C 1 245 ? 10.029 0.732 -63.435 1.00 60.38 245 ILE C CA 1
ATOM 6492 C C . ILE C 1 245 ? 10.955 0.924 -64.630 1.00 59.28 245 ILE C C 1
ATOM 6493 O O . ILE C 1 245 ? 10.966 1.994 -65.249 1.00 53.89 245 ILE C O 1
ATOM 6498 N N . GLN C 1 246 ? 11.724 -0.111 -64.974 1.00 70.60 246 GLN C N 1
ATOM 6499 C CA . GLN C 1 246 ? 12.683 0.018 -66.069 1.00 78.88 246 GLN C CA 1
ATOM 6500 C C . GLN C 1 246 ? 11.977 0.168 -67.413 1.00 79.57 246 GLN C C 1
ATOM 6501 O O . GLN C 1 246 ? 12.308 1.064 -68.197 1.00 72.69 246 GLN C O 1
ATOM 6507 N N . GLU C 1 247 ? 11.008 -0.703 -67.702 1.00 83.87 247 GLU C N 1
ATOM 6508 C CA . GLU C 1 247 ? 10.243 -0.559 -68.937 1.00 89.50 247 GLU C CA 1
ATOM 6509 C C . GLU C 1 247 ? 9.458 0.747 -68.947 1.00 89.67 247 GLU C C 1
ATOM 6510 O O . GLU C 1 247 ? 9.360 1.417 -69.982 1.00 90.15 247 GLU C O 1
ATOM 6516 N N . GLU C 1 248 ? 8.893 1.125 -67.798 1.00 85.63 248 GLU C N 1
ATOM 6517 C CA . GLU C 1 248 ? 8.107 2.350 -67.718 1.00 76.60 248 GLU C CA 1
ATOM 6518 C C . GLU C 1 248 ? 8.966 3.587 -67.947 1.00 73.40 248 GLU C C 1
ATOM 6519 O O . GLU C 1 248 ? 8.459 4.616 -68.413 1.00 71.53 248 GLU C O 1
ATOM 6525 N N . LEU C 1 249 ? 10.258 3.514 -67.619 1.00 72.92 249 LEU C N 1
ATOM 6526 C CA . LEU C 1 249 ? 11.184 4.621 -67.860 1.00 72.95 249 LEU C CA 1
ATOM 6527 C C . LEU C 1 249 ? 11.782 4.597 -69.261 1.00 79.92 249 LEU C C 1
ATOM 6528 O O . LEU C 1 249 ? 12.061 5.662 -69.820 1.00 83.85 249 LEU C O 1
ATOM 6533 N N . ALA C 1 250 ? 11.989 3.406 -69.835 1.00 82.18 250 ALA C N 1
ATOM 6534 C CA . ALA C 1 250 ? 12.397 3.319 -71.234 1.00 86.32 250 ALA C CA 1
ATOM 6535 C C . ALA C 1 250 ? 11.274 3.801 -72.144 1.00 92.28 250 ALA C C 1
ATOM 6536 O O . ALA C 1 250 ? 11.491 4.643 -73.021 1.00 94.99 250 ALA C O 1
ATOM 6538 N N . GLN C 1 251 ? 10.063 3.285 -71.940 1.00 91.28 251 GLN C N 1
ATOM 6539 C CA . GLN C 1 251 ? 8.873 3.969 -72.413 1.00 93.28 251 GLN C CA 1
ATOM 6540 C C . GLN C 1 251 ? 8.717 5.270 -71.628 1.00 95.20 251 GLN C C 1
ATOM 6541 O O . GLN C 1 251 ? 9.467 5.545 -70.694 1.00 98.82 251 GLN C O 1
ATOM 6547 N N . LYS C 1 252 ? 7.745 6.091 -72.006 1.00 92.29 252 LYS C N 1
ATOM 6548 C CA . LYS C 1 252 ? 7.534 7.360 -71.318 1.00 94.98 252 LYS C CA 1
ATOM 6549 C C . LYS C 1 252 ? 6.235 7.345 -70.518 1.00 95.80 252 LYS C C 1
ATOM 6550 O O . LYS C 1 252 ? 5.503 8.337 -70.454 1.00 94.77 252 LYS C O 1
ATOM 6556 N N . LYS C 1 253 ? 5.946 6.203 -69.890 1.00 95.43 253 LYS C N 1
ATOM 6557 C CA . LYS C 1 253 ? 4.789 6.098 -69.009 1.00 95.15 253 LYS C CA 1
ATOM 6558 C C . LYS C 1 253 ? 5.037 6.788 -67.674 1.00 89.82 253 LYS C C 1
ATOM 6559 O O . LYS C 1 253 ? 4.091 7.276 -67.044 1.00 91.78 253 LYS C O 1
ATOM 6565 N N . VAL C 1 254 ? 6.293 6.842 -67.228 1.00 78.49 254 VAL C N 1
ATOM 6566 C CA . VAL C 1 254 ? 6.638 7.383 -65.921 1.00 73.97 254 VAL C CA 1
ATOM 6567 C C . VAL C 1 254 ? 7.912 8.208 -66.050 1.00 73.16 254 VAL C C 1
ATOM 6568 O O . VAL C 1 254 ? 8.702 8.036 -66.981 1.00 77.88 254 VAL C O 1
ATOM 6572 N N . ALA C 1 255 ? 8.099 9.124 -65.102 1.00 65.80 255 ALA C N 1
ATOM 6573 C CA . ALA C 1 255 ? 9.266 9.993 -65.122 1.00 64.92 255 ALA C CA 1
ATOM 6574 C C . ALA C 1 255 ? 9.662 10.368 -63.702 1.00 67.56 255 ALA C C 1
ATOM 6575 O O . ALA C 1 255 ? 8.801 10.571 -62.836 1.00 60.20 255 ALA C O 1
ATOM 6577 N N . ILE C 1 256 ? 10.976 10.451 -63.481 1.00 63.56 256 ILE C N 1
ATOM 6578 C CA . ILE C 1 256 ? 11.518 10.951 -62.224 1.00 56.68 256 ILE C CA 1
ATOM 6579 C C . ILE C 1 256 ? 11.303 12.456 -62.161 1.00 62.63 256 ILE C C 1
ATOM 6580 O O . ILE C 1 256 ? 11.606 13.182 -63.117 1.00 65.02 256 ILE C O 1
ATOM 6585 N N . ILE C 1 257 ? 10.784 12.934 -61.032 1.00 68.75 257 ILE C N 1
ATOM 6586 C CA . ILE C 1 257 ? 10.332 14.318 -60.935 1.00 71.10 257 ILE C CA 1
ATOM 6587 C C . ILE C 1 257 ? 11.005 15.036 -59.773 1.00 86.47 257 ILE C C 1
ATOM 6588 O O . ILE C 1 257 ? 10.447 15.988 -59.215 1.00 100.34 257 ILE C O 1
ATOM 6593 N N . GLY C 1 258 ? 12.210 14.602 -59.402 1.00 82.98 258 GLY C N 1
ATOM 6594 C CA . GLY C 1 258 ? 12.912 15.190 -58.285 1.00 90.80 258 GLY C CA 1
ATOM 6595 C C . GLY C 1 258 ? 14.341 15.556 -58.646 1.00 93.99 258 GLY C C 1
ATOM 6596 O O . GLY C 1 258 ? 14.832 15.254 -59.737 1.00 98.45 258 GLY C O 1
ATOM 6597 N N . GLU C 1 259 ? 14.991 16.234 -57.706 1.00 90.88 259 GLU C N 1
ATOM 6598 C CA . GLU C 1 259 ? 16.425 16.450 -57.776 1.00 98.16 259 GLU C CA 1
ATOM 6599 C C . GLU C 1 259 ? 17.150 15.180 -57.332 1.00 88.72 259 GLU C C 1
ATOM 6600 O O . GLU C 1 259 ? 16.553 14.255 -56.776 1.00 88.45 259 GLU C O 1
ATOM 6606 N N . GLN C 1 260 ? 18.460 15.136 -57.591 1.00 78.67 260 GLN C N 1
ATOM 6607 C CA . GLN C 1 260 ? 19.251 13.974 -57.196 1.00 64.47 260 GLN C CA 1
ATOM 6608 C C . GLN C 1 260 ? 19.195 13.739 -55.690 1.00 51.10 260 GLN C C 1
ATOM 6609 O O . GLN C 1 260 ? 19.335 12.598 -55.234 1.00 43.73 260 GLN C O 1
ATOM 6615 N N . SER C 1 261 ? 18.980 14.798 -54.906 1.00 57.90 261 SER C N 1
ATOM 6616 C CA . SER C 1 261 ? 18.920 14.659 -53.455 1.00 61.25 261 SER C CA 1
ATOM 6617 C C . SER C 1 261 ? 17.697 13.878 -52.994 1.00 62.94 261 SER C C 1
ATOM 6618 O O . SER C 1 261 ? 17.691 13.374 -51.865 1.00 67.67 261 SER C O 1
ATOM 6621 N N . LEU C 1 262 ? 16.664 13.768 -53.831 1.00 58.20 262 LEU C N 1
ATOM 6622 C CA . LEU C 1 262 ? 15.472 13.009 -53.476 1.00 56.87 262 LEU C CA 1
ATOM 6623 C C . LEU C 1 262 ? 15.586 11.527 -53.805 1.00 61.68 262 LEU C C 1
ATOM 6624 O O . LEU C 1 262 ? 14.802 10.729 -53.280 1.00 71.16 262 LEU C O 1
ATOM 6629 N N . ARG C 1 263 ? 16.534 11.142 -54.656 1.00 58.77 263 ARG C N 1
ATOM 6630 C CA . ARG C 1 263 ? 16.757 9.738 -54.974 1.00 57.06 263 ARG C CA 1
ATOM 6631 C C . ARG C 1 263 ? 17.476 9.078 -53.805 1.00 51.13 263 ARG C C 1
ATOM 6632 O O . ARG C 1 263 ? 18.550 9.532 -53.397 1.00 45.50 263 ARG C O 1
ATOM 6640 N N . LEU C 1 264 ? 16.888 8.012 -53.261 1.00 42.37 264 LEU C N 1
ATOM 6641 C CA . LEU C 1 264 ? 17.368 7.479 -51.991 1.00 36.95 264 LEU C CA 1
ATOM 6642 C C . LEU C 1 264 ? 17.993 6.106 -52.169 1.00 40.18 264 LEU C C 1
ATOM 6643 O O . LEU C 1 264 ? 17.358 5.221 -52.751 1.00 37.80 264 LEU C O 1
ATOM 6648 N N . PRO C 1 265 ? 19.204 5.870 -51.670 1.00 38.82 265 PRO C N 1
ATOM 6649 C CA . PRO C 1 265 ? 19.837 4.563 -51.890 1.00 36.80 265 PRO C CA 1
ATOM 6650 C C . PRO C 1 265 ? 19.197 3.465 -51.053 1.00 34.09 265 PRO C C 1
ATOM 6651 O O . PRO C 1 265 ? 18.825 3.672 -49.895 1.00 49.08 265 PRO C O 1
ATOM 6655 N N . ILE C 1 266 ? 19.068 2.286 -51.667 1.00 40.63 266 ILE C N 1
ATOM 6656 C CA . ILE C 1 266 ? 18.609 1.067 -51.012 1.00 37.31 266 ILE C CA 1
ATOM 6657 C C . ILE C 1 266 ? 19.510 -0.076 -51.462 1.00 39.35 266 ILE C C 1
ATOM 6658 O O . ILE C 1 266 ? 20.174 -0.002 -52.497 1.00 42.13 266 ILE C O 1
ATOM 6663 N N . GLU C 1 267 ? 19.521 -1.146 -50.672 1.00 29.12 267 GLU C N 1
ATOM 6664 C CA . GLU C 1 267 ? 20.308 -2.331 -50.979 1.00 30.24 267 GLU C CA 1
ATOM 6665 C C . GLU C 1 267 ? 19.450 -3.563 -50.742 1.00 32.79 267 GLU C C 1
ATOM 6666 O O . GLU C 1 267 ? 18.548 -3.546 -49.900 1.00 31.41 267 GLU C O 1
ATOM 6672 N N . TYR C 1 268 ? 19.731 -4.641 -51.474 1.00 29.92 268 TYR C N 1
ATOM 6673 C CA . TYR C 1 268 ? 19.073 -5.896 -51.131 1.00 37.34 268 TYR C CA 1
ATOM 6674 C C . TYR C 1 268 ? 20.069 -7.047 -51.145 1.00 38.16 268 TYR C C 1
ATOM 6675 O O . TYR C 1 268 ? 21.060 -7.034 -51.880 1.00 41.82 268 TYR C O 1
ATOM 6684 N N . TYR C 1 269 ? 19.787 -8.039 -50.299 1.00 30.78 269 TYR C N 1
ATOM 6685 C CA . TYR C 1 269 ? 20.706 -9.114 -49.974 1.00 28.96 269 TYR C CA 1
ATOM 6686 C C . TYR C 1 269 ? 20.038 -10.474 -50.120 1.00 35.22 269 TYR C C 1
ATOM 6687 O O . TYR C 1 269 ? 18.805 -10.612 -50.096 1.00 38.85 269 TYR C O 1
ATOM 6696 N N . ALA C 1 270 ? 20.898 -11.479 -50.258 1.00 33.35 270 ALA C N 1
ATOM 6697 C CA . ALA C 1 270 ? 20.561 -12.872 -50.016 1.00 24.59 270 ALA C CA 1
ATOM 6698 C C . ALA C 1 270 ? 21.127 -13.273 -48.658 1.00 22.39 270 ALA C C 1
ATOM 6699 O O . ALA C 1 270 ? 22.284 -12.970 -48.348 1.00 29.90 270 ALA C O 1
ATOM 6701 N N . TYR C 1 271 ? 20.303 -13.934 -47.851 1.00 27.73 271 TYR C N 1
ATOM 6702 C CA . TYR C 1 271 ? 20.646 -14.335 -46.497 1.00 18.97 271 TYR C CA 1
ATOM 6703 C C . TYR C 1 271 ? 20.499 -15.843 -46.358 1.00 41.60 271 TYR C C 1
ATOM 6704 O O . TYR C 1 271 ? 19.629 -16.458 -46.983 1.00 34.61 271 TYR C O 1
ATOM 6713 N N . ARG C 1 272 ? 21.351 -16.431 -45.522 1.00 34.23 272 ARG C N 1
ATOM 6714 C CA . ARG C 1 272 ? 21.278 -17.854 -45.229 1.00 31.50 272 ARG C CA 1
ATOM 6715 C C . ARG C 1 272 ? 21.739 -18.084 -43.798 1.00 30.09 272 ARG C C 1
ATOM 6716 O O . ARG C 1 272 ? 22.436 -17.255 -43.208 1.00 31.58 272 ARG C O 1
ATOM 6724 N N . TYR C 1 273 ? 21.333 -19.222 -43.244 1.00 29.30 273 TYR C N 1
ATOM 6725 C CA . TYR C 1 273 ? 21.731 -19.609 -41.897 1.00 34.32 273 TYR C CA 1
ATOM 6726 C C . TYR C 1 273 ? 22.512 -20.912 -41.853 1.00 43.30 273 TYR C C 1
ATOM 6727 O O . TYR C 1 273 ? 23.436 -21.043 -41.046 1.00 36.61 273 TYR C O 1
ATOM 6736 N N . GLN C 1 274 ? 22.169 -21.881 -42.696 1.00 47.89 274 GLN C N 1
ATOM 6737 C CA . GLN C 1 274 ? 22.890 -23.146 -42.708 1.00 41.05 274 GLN C CA 1
ATOM 6738 C C . GLN C 1 274 ? 24.279 -22.953 -43.304 1.00 39.05 274 GLN C C 1
ATOM 6739 O O . GLN C 1 274 ? 24.426 -22.410 -44.403 1.00 31.49 274 GLN C O 1
ATOM 6745 N N . ALA C 1 275 ? 25.302 -23.397 -42.570 1.00 49.23 275 ALA C N 1
ATOM 6746 C CA . ALA C 1 275 ? 26.668 -23.285 -43.068 1.00 43.44 275 ALA C CA 1
ATOM 6747 C C . ALA C 1 275 ? 26.879 -24.132 -44.315 1.00 44.89 275 ALA C C 1
ATOM 6748 O O . ALA C 1 275 ? 27.668 -23.761 -45.191 1.00 45.97 275 ALA C O 1
ATOM 6750 N N . ARG C 1 276 ? 26.185 -25.263 -44.416 1.00 49.79 276 ARG C N 1
ATOM 6751 C CA . ARG C 1 276 ? 26.273 -26.146 -45.573 1.00 61.15 276 ARG C CA 1
ATOM 6752 C C . ARG C 1 276 ? 24.868 -26.543 -45.997 1.00 57.63 276 ARG C C 1
ATOM 6753 O O . ARG C 1 276 ? 24.105 -27.086 -45.191 1.00 57.30 276 ARG C O 1
ATOM 6761 N N . LEU C 1 277 ? 24.527 -26.268 -47.251 1.00 49.28 277 LEU C N 1
ATOM 6762 C CA . LEU C 1 277 ? 23.255 -26.674 -47.828 1.00 47.81 277 LEU C CA 1
ATOM 6763 C C . LEU C 1 277 ? 23.450 -27.898 -48.716 1.00 43.61 277 LEU C C 1
ATOM 6764 O O . LEU C 1 277 ? 24.572 -28.336 -48.982 1.00 46.30 277 LEU C O 1
ATOM 6769 N N . HIS C 1 278 ? 22.332 -28.451 -49.176 1.00 30.78 278 HIS C N 1
ATOM 6770 C CA . HIS C 1 278 ? 22.384 -29.500 -50.175 1.00 29.74 278 HIS C CA 1
ATOM 6771 C C . HIS C 1 278 ? 22.939 -28.930 -51.482 1.00 27.10 278 HIS C C 1
ATOM 6772 O O . HIS C 1 278 ? 22.958 -27.711 -51.672 1.00 35.02 278 HIS C O 1
ATOM 6779 N N . PRO C 1 279 ? 23.428 -29.793 -52.384 1.00 37.61 279 PRO C N 1
ATOM 6780 C CA . PRO C 1 279 ? 24.057 -29.283 -53.621 1.00 40.64 279 PRO C CA 1
ATOM 6781 C C . PRO C 1 279 ? 23.238 -28.241 -54.373 1.00 40.50 279 PRO C C 1
ATOM 6782 O O . PRO C 1 279 ? 23.786 -27.210 -54.791 1.00 38.96 279 PRO C O 1
ATOM 6786 N N . ALA C 1 280 ? 21.935 -28.478 -54.547 1.00 32.51 280 ALA C N 1
ATOM 6787 C CA . ALA C 1 280 ? 21.093 -27.522 -55.262 1.00 32.64 280 ALA C CA 1
ATOM 6788 C C . ALA C 1 280 ? 21.046 -26.174 -54.550 1.00 26.72 280 ALA C C 1
ATOM 6789 O O . ALA C 1 280 ? 21.089 -25.117 -55.195 1.00 25.17 280 ALA C O 1
ATOM 6791 N N . GLY C 1 281 ? 20.949 -26.189 -53.219 1.00 24.86 281 GLY C N 1
ATOM 6792 C CA . GLY C 1 281 ? 20.933 -24.940 -52.476 1.00 20.23 281 GLY C CA 1
ATOM 6793 C C . GLY C 1 281 ? 22.226 -24.161 -52.620 1.00 38.07 281 GLY C C 1
ATOM 6794 O O . GLY C 1 281 ? 22.211 -22.936 -52.777 1.00 30.82 281 GLY C O 1
ATOM 6795 N N . GLU C 1 282 ? 23.363 -24.859 -52.572 1.00 34.32 282 GLU C N 1
ATOM 6796 C CA . GLU C 1 282 ? 24.639 -24.183 -52.767 1.00 32.21 282 GLU C CA 1
ATOM 6797 C C . GLU C 1 282 ? 24.762 -23.617 -54.177 1.00 35.75 282 GLU C C 1
ATOM 6798 O O . GLU C 1 282 ? 25.338 -22.539 -54.356 1.00 24.91 282 GLU C O 1
ATOM 6804 N N . LYS C 1 283 ? 24.217 -24.311 -55.182 1.00 34.17 283 LYS C N 1
ATOM 6805 C CA . LYS C 1 283 ? 24.236 -23.759 -56.534 1.00 37.28 283 LYS C CA 1
ATOM 6806 C C . LYS C 1 283 ? 23.373 -22.504 -56.632 1.00 30.03 283 LYS C C 1
ATOM 6807 O O . LYS C 1 283 ? 23.758 -21.526 -57.287 1.00 28.24 283 LYS C O 1
ATOM 6813 N N . VAL C 1 284 ? 22.205 -22.508 -55.985 1.00 34.41 284 VAL C N 1
ATOM 6814 C CA . VAL C 1 284 ? 21.363 -21.314 -55.991 1.00 34.17 284 VAL C CA 1
ATOM 6815 C C . VAL C 1 284 ? 22.080 -20.154 -55.312 1.00 34.24 284 VAL C C 1
ATOM 6816 O O . VAL C 1 284 ? 22.066 -19.018 -55.806 1.00 44.55 284 VAL C O 1
ATOM 6820 N N . TRP C 1 285 ? 22.718 -20.421 -54.172 1.00 33.39 285 TRP C N 1
ATOM 6821 C CA . TRP C 1 285 ? 23.457 -19.376 -53.470 1.00 31.01 285 TRP C CA 1
ATOM 6822 C C . TRP C 1 285 ? 24.595 -18.834 -54.329 1.00 31.34 285 TRP C C 1
ATOM 6823 O O . TRP C 1 285 ? 24.808 -17.616 -54.400 1.00 27.38 285 TRP C O 1
ATOM 6834 N N . SER C 1 286 ? 25.324 -19.726 -55.004 1.00 31.22 286 SER C N 1
ATOM 6835 C CA . SER C 1 286 ? 26.415 -19.302 -55.875 1.00 33.06 286 SER C CA 1
ATOM 6836 C C . SER C 1 286 ? 25.907 -18.409 -56.999 1.00 31.68 286 SER C C 1
ATOM 6837 O O . SER C 1 286 ? 26.488 -17.355 -57.281 1.00 41.39 286 SER C O 1
ATOM 6840 N N . ILE C 1 287 ? 24.818 -18.818 -57.654 1.00 39.46 287 ILE C N 1
ATOM 6841 C CA . ILE C 1 287 ? 24.266 -18.024 -58.749 1.00 40.42 287 ILE C CA 1
ATOM 6842 C C . ILE C 1 287 ? 23.788 -16.669 -58.241 1.00 26.05 287 ILE C C 1
ATOM 6843 O O . ILE C 1 287 ? 23.941 -15.644 -58.918 1.00 20.12 287 ILE C O 1
ATOM 6848 N N . LEU C 1 288 ? 23.216 -16.640 -57.036 1.00 19.52 288 LEU C N 1
ATOM 6849 C CA . LEU C 1 288 ? 22.794 -15.371 -56.450 1.00 24.33 288 LEU C CA 1
ATOM 6850 C C . LEU C 1 288 ? 23.982 -14.450 -56.202 1.00 33.22 288 LEU C C 1
ATOM 6851 O O . LEU C 1 288 ? 23.898 -13.242 -56.450 1.00 23.11 288 LEU C O 1
ATOM 6856 N N . CYS C 1 289 ? 25.100 -15.001 -55.719 1.00 42.26 289 CYS C N 1
ATOM 6857 C CA . CYS C 1 289 ? 26.268 -14.169 -55.445 1.00 39.54 289 CYS C CA 1
ATOM 6858 C C . CYS C 1 289 ? 26.886 -13.586 -56.709 1.00 42.33 289 CYS C C 1
ATOM 6859 O O . CYS C 1 289 ? 27.610 -12.589 -56.623 1.00 39.85 289 CYS C O 1
ATOM 6862 N N . ASN C 1 290 ? 26.616 -14.175 -57.876 1.00 52.08 290 ASN C N 1
ATOM 6863 C CA . ASN C 1 290 ? 27.210 -13.742 -59.136 1.00 54.92 290 ASN C CA 1
ATOM 6864 C C . ASN C 1 290 ? 26.075 -13.501 -60.125 1.00 65.68 290 ASN C C 1
ATOM 6865 O O . ASN C 1 290 ? 26.115 -14.007 -61.248 1.00 71.71 290 ASN C O 1
ATOM 6870 N N . LEU C 1 291 ? 25.053 -12.742 -59.729 1.00 70.29 291 LEU C N 1
ATOM 6871 C CA . LEU C 1 291 ? 24.064 -12.248 -60.681 1.00 70.60 291 LEU C CA 1
ATOM 6872 C C . LEU C 1 291 ? 24.714 -11.243 -61.623 1.00 82.49 291 LEU C C 1
ATOM 6873 O O . LEU C 1 291 ? 24.806 -10.054 -61.301 1.00 81.83 291 LEU C O 1
ATOM 6878 N N . ASP C 1 292 ? 25.163 -11.736 -62.783 1.00 90.42 292 ASP C N 1
ATOM 6879 C CA . ASP C 1 292 ? 26.019 -11.017 -63.739 1.00 93.50 292 ASP C CA 1
ATOM 6880 C C . ASP C 1 292 ? 25.798 -9.510 -63.798 1.00 96.78 292 ASP C C 1
ATOM 6881 O O . ASP C 1 292 ? 24.675 -9.044 -63.973 1.00 98.10 292 ASP C O 1
ATOM 6886 N N . MET D 1 1 ? -2.551 0.649 -8.778 1.00 86.73 1 MET D N 1
ATOM 6887 C CA . MET D 1 1 ? -1.200 0.330 -9.223 1.00 86.20 1 MET D CA 1
ATOM 6888 C C . MET D 1 1 ? -0.870 1.041 -10.530 1.00 80.90 1 MET D C 1
ATOM 6889 O O . MET D 1 1 ? -1.629 0.964 -11.497 1.00 79.78 1 MET D O 1
ATOM 6894 N N . ASN D 1 2 ? 0.270 1.729 -10.559 1.00 73.99 2 ASN D N 1
ATOM 6895 C CA . ASN D 1 2 ? 0.692 2.488 -11.732 1.00 63.68 2 ASN D CA 1
ATOM 6896 C C . ASN D 1 2 ? 2.171 2.226 -11.978 1.00 57.92 2 ASN D C 1
ATOM 6897 O O . ASN D 1 2 ? 3.022 2.700 -11.219 1.00 58.54 2 ASN D O 1
ATOM 6902 N N . VAL D 1 3 ? 2.475 1.478 -13.034 1.00 50.48 3 VAL D N 1
ATOM 6903 C CA . VAL D 1 3 ? 3.847 1.232 -13.464 1.00 49.80 3 VAL D CA 1
ATOM 6904 C C . VAL D 1 3 ? 4.156 2.181 -14.612 1.00 51.63 3 VAL D C 1
ATOM 6905 O O . VAL D 1 3 ? 3.444 2.198 -15.624 1.00 50.51 3 VAL D O 1
ATOM 6909 N N . GLU D 1 4 ? 5.213 2.973 -14.458 1.00 56.32 4 GLU D N 1
ATOM 6910 C CA . GLU D 1 4 ? 5.659 3.875 -15.509 1.00 57.60 4 GLU D CA 1
ATOM 6911 C C . GLU D 1 4 ? 6.717 3.175 -16.352 1.00 51.75 4 GLU D C 1
ATOM 6912 O O . GLU D 1 4 ? 7.663 2.593 -15.812 1.00 43.90 4 GLU D O 1
ATOM 6918 N N . SER D 1 5 ? 6.549 3.225 -17.676 1.00 52.80 5 SER D N 1
ATOM 6919 C CA . SER D 1 5 ? 7.441 2.486 -18.566 1.00 53.72 5 SER D CA 1
ATOM 6920 C C . SER D 1 5 ? 8.879 2.984 -18.476 1.00 54.40 5 SER D C 1
ATOM 6921 O O . SER D 1 5 ? 9.821 2.218 -18.725 1.00 46.69 5 SER D O 1
ATOM 6924 N N . LYS D 1 6 ? 9.075 4.257 -18.121 1.00 52.68 6 LYS D N 1
ATOM 6925 C CA . LYS D 1 6 ? 10.434 4.748 -17.939 1.00 56.68 6 LYS D CA 1
ATOM 6926 C C . LYS D 1 6 ? 11.117 4.054 -16.767 1.00 57.18 6 LYS D C 1
ATOM 6927 O O . LYS D 1 6 ? 12.345 3.917 -16.759 1.00 59.11 6 LYS D O 1
ATOM 6933 N N . TRP D 1 7 ? 10.344 3.582 -15.785 1.00 57.15 7 TRP D N 1
ATOM 6934 C CA . TRP D 1 7 ? 10.921 2.753 -14.731 1.00 67.57 7 TRP D CA 1
ATOM 6935 C C . TRP D 1 7 ? 11.406 1.420 -15.285 1.00 69.06 7 TRP D C 1
ATOM 6936 O O . TRP D 1 7 ? 12.452 0.908 -14.868 1.00 69.78 7 TRP D O 1
ATOM 6947 N N . LEU D 1 8 ? 10.649 0.834 -16.216 1.00 68.21 8 LEU D N 1
ATOM 6948 C CA . LEU D 1 8 ? 11.090 -0.405 -16.847 1.00 62.39 8 LEU D CA 1
ATOM 6949 C C . LEU D 1 8 ? 12.372 -0.177 -17.636 1.00 63.85 8 LEU D C 1
ATOM 6950 O O . LEU D 1 8 ? 13.264 -1.035 -17.654 1.00 64.64 8 LEU D O 1
ATOM 6955 N N . GLU D 1 9 ? 12.490 0.988 -18.278 1.00 65.51 9 GLU D N 1
ATOM 6956 C CA . GLU D 1 9 ? 13.735 1.332 -18.960 1.00 72.85 9 GLU D CA 1
ATOM 6957 C C . GLU D 1 9 ? 14.888 1.467 -17.970 1.00 70.96 9 GLU D C 1
ATOM 6958 O O . GLU D 1 9 ? 15.996 0.962 -18.208 1.00 71.94 9 GLU D O 1
ATOM 6964 N N . ASP D 1 10 ? 14.648 2.180 -16.866 1.00 69.44 10 ASP D N 1
ATOM 6965 C CA . ASP D 1 10 ? 15.630 2.278 -15.791 1.00 74.51 10 ASP D CA 1
ATOM 6966 C C . ASP D 1 10 ? 16.126 0.896 -15.377 1.00 66.04 10 ASP D C 1
ATOM 6967 O O . ASP D 1 10 ? 17.337 0.650 -15.306 1.00 60.10 10 ASP D O 1
ATOM 6972 N N . PHE D 1 11 ? 15.189 -0.022 -15.120 1.00 62.28 11 PHE D N 1
ATOM 6973 C CA . PHE D 1 11 ? 15.545 -1.358 -14.654 1.00 57.22 11 PHE D CA 1
ATOM 6974 C C . PHE D 1 11 ? 16.324 -2.138 -15.707 1.00 44.58 11 PHE D C 1
ATOM 6975 O O . PHE D 1 11 ? 17.301 -2.815 -15.376 1.00 44.05 11 PHE D O 1
ATOM 6983 N N . LEU D 1 12 ? 15.916 -2.062 -16.977 1.00 43.22 12 LEU D N 1
ATOM 6984 C CA . LEU D 1 12 ? 16.627 -2.805 -18.014 1.00 48.47 12 LEU D CA 1
ATOM 6985 C C . LEU D 1 12 ? 18.058 -2.298 -18.185 1.00 59.62 12 LEU D C 1
ATOM 6986 O O . LEU D 1 12 ? 19.001 -3.098 -18.279 1.00 67.90 12 LEU D O 1
ATOM 6991 N N . VAL D 1 13 ? 18.248 -0.975 -18.205 1.00 57.31 13 VAL D N 1
ATOM 6992 C CA . VAL D 1 13 ? 19.600 -0.429 -18.327 1.00 53.96 13 VAL D CA 1
ATOM 6993 C C . VAL D 1 13 ? 20.446 -0.832 -17.121 1.00 54.03 13 VAL D C 1
ATOM 6994 O O . VAL D 1 13 ? 21.587 -1.311 -17.260 1.00 49.01 13 VAL D O 1
ATOM 6998 N N . LEU D 1 14 ? 19.894 -0.646 -15.917 1.00 54.56 14 LEU D N 1
ATOM 6999 C CA . LEU D 1 14 ? 20.595 -1.035 -14.702 1.00 54.73 14 LEU D CA 1
ATOM 7000 C C . LEU D 1 14 ? 20.990 -2.509 -14.736 1.00 70.85 14 LEU D C 1
ATOM 7001 O O . LEU D 1 14 ? 22.096 -2.870 -14.320 1.00 74.50 14 LEU D O 1
ATOM 7006 N N . ALA D 1 15 ? 20.103 -3.374 -15.237 1.00 77.40 15 ALA D N 1
ATOM 7007 C CA . ALA D 1 15 ? 20.432 -4.786 -15.351 1.00 81.10 15 ALA D CA 1
ATOM 7008 C C . ALA D 1 15 ? 21.561 -5.015 -16.342 1.00 86.04 15 ALA D C 1
ATOM 7009 O O . ALA D 1 15 ? 22.393 -5.910 -16.143 1.00 93.93 15 ALA D O 1
ATOM 7011 N N . LYS D 1 16 ? 21.601 -4.235 -17.423 1.00 82.81 16 LYS D N 1
ATOM 7012 C CA . LYS D 1 16 ? 22.598 -4.511 -18.451 1.00 87.39 16 LYS D CA 1
ATOM 7013 C C . LYS D 1 16 ? 23.999 -4.086 -18.023 1.00 89.82 16 LYS D C 1
ATOM 7014 O O . LYS D 1 16 ? 24.974 -4.758 -18.377 1.00 90.30 16 LYS D O 1
ATOM 7020 N N . VAL D 1 17 ? 24.141 -2.989 -17.282 1.00 90.05 17 VAL D N 1
ATOM 7021 C CA . VAL D 1 17 ? 25.480 -2.552 -16.907 1.00 90.26 17 VAL D CA 1
ATOM 7022 C C . VAL D 1 17 ? 25.803 -2.751 -15.423 1.00 92.39 17 VAL D C 1
ATOM 7023 O O . VAL D 1 17 ? 26.990 -2.884 -15.083 1.00 97.81 17 VAL D O 1
ATOM 7027 N N . LYS D 1 18 ? 24.808 -2.812 -14.539 1.00 91.55 18 LYS D N 1
ATOM 7028 C CA . LYS D 1 18 ? 25.043 -3.047 -13.109 1.00 94.47 18 LYS D CA 1
ATOM 7029 C C . LYS D 1 18 ? 25.903 -1.954 -12.476 1.00 102.37 18 LYS D C 1
ATOM 7030 O O . LYS D 1 18 ? 26.642 -2.208 -11.521 1.00 104.55 18 LYS D O 1
ATOM 7036 N N . ASN D 1 19 ? 25.820 -0.734 -12.999 1.00 105.64 19 ASN D N 1
ATOM 7037 C CA . ASN D 1 19 ? 26.472 0.428 -12.408 1.00 107.89 19 ASN D CA 1
ATOM 7038 C C . ASN D 1 19 ? 25.447 1.547 -12.335 1.00 104.75 19 ASN D C 1
ATOM 7039 O O . ASN D 1 19 ? 24.901 1.953 -13.364 1.00 104.27 19 ASN D O 1
ATOM 7044 N N . PHE D 1 20 ? 25.202 2.056 -11.124 1.00 105.83 20 PHE D N 1
ATOM 7045 C CA . PHE D 1 20 ? 24.165 3.068 -10.941 1.00 104.49 20 PHE D CA 1
ATOM 7046 C C . PHE D 1 20 ? 24.556 4.389 -11.580 1.00 98.25 20 PHE D C 1
ATOM 7047 O O . PHE D 1 20 ? 23.738 5.026 -12.248 1.00 91.98 20 PHE D O 1
ATOM 7055 N N . SER D 1 21 ? 25.791 4.837 -11.359 1.00 99.32 21 SER D N 1
ATOM 7056 C CA . SER D 1 21 ? 26.242 6.066 -12.000 1.00 101.92 21 SER D CA 1
ATOM 7057 C C . SER D 1 21 ? 26.115 5.955 -13.515 1.00 96.67 21 SER D C 1
ATOM 7058 O O . SER D 1 21 ? 25.534 6.830 -14.174 1.00 97.53 21 SER D O 1
ATOM 7061 N N . GLN D 1 22 ? 26.619 4.852 -14.077 1.00 90.01 22 GLN D N 1
ATOM 7062 C CA . GLN D 1 22 ? 26.567 4.669 -15.521 1.00 85.09 22 GLN D CA 1
ATOM 7063 C C . GLN D 1 22 ? 25.135 4.527 -16.017 1.00 79.18 22 GLN D C 1
ATOM 7064 O O . GLN D 1 22 ? 24.791 5.077 -17.063 1.00 83.18 22 GLN D O 1
ATOM 7070 N N . ALA D 1 23 ? 24.282 3.800 -15.291 1.00 77.70 23 ALA D N 1
ATOM 7071 C CA . ALA D 1 23 ? 22.894 3.651 -15.728 1.00 76.53 23 ALA D CA 1
ATOM 7072 C C . ALA D 1 23 ? 22.142 4.977 -15.667 1.00 79.92 23 ALA D C 1
ATOM 7073 O O . ALA D 1 23 ? 21.373 5.305 -16.578 1.00 77.22 23 ALA D O 1
ATOM 7075 N N . ALA D 1 24 ? 22.353 5.752 -14.601 1.00 84.96 24 ALA D N 1
ATOM 7076 C CA . ALA D 1 24 ? 21.682 7.041 -14.458 1.00 89.52 24 ALA D CA 1
ATOM 7077 C C . ALA D 1 24 ? 22.104 8.007 -15.554 1.00 87.08 24 ALA D C 1
ATOM 7078 O O . ALA D 1 24 ? 21.265 8.712 -16.125 1.00 81.65 24 ALA D O 1
ATOM 7080 N N . GLU D 1 25 ? 23.404 8.063 -15.863 1.00 90.13 25 GLU D N 1
ATOM 7081 C CA . GLU D 1 25 ? 23.828 8.948 -16.942 1.00 94.42 25 GLU D CA 1
ATOM 7082 C C . GLU D 1 25 ? 23.423 8.402 -18.307 1.00 88.50 25 GLU D C 1
ATOM 7083 O O . GLU D 1 25 ? 23.131 9.181 -19.221 1.00 83.02 25 GLU D O 1
ATOM 7089 N N . LEU D 1 26 ? 23.385 7.076 -18.462 1.00 86.94 26 LEU D N 1
ATOM 7090 C CA . LEU D 1 26 ? 22.885 6.470 -19.691 1.00 86.02 26 LEU D CA 1
ATOM 7091 C C . LEU D 1 26 ? 21.416 6.786 -19.916 1.00 81.15 26 LEU D C 1
ATOM 7092 O O . LEU D 1 26 ? 20.948 6.745 -21.059 1.00 82.90 26 LEU D O 1
ATOM 7097 N N . ARG D 1 27 ? 20.679 7.086 -18.850 1.00 76.79 27 ARG D N 1
ATOM 7098 C CA . ARG D 1 27 ? 19.303 7.542 -18.945 1.00 78.59 27 ARG D CA 1
ATOM 7099 C C . ARG D 1 27 ? 19.183 9.057 -18.847 1.00 79.83 27 ARG D C 1
ATOM 7100 O O . ARG D 1 27 ? 18.064 9.578 -18.878 1.00 82.04 27 ARG D O 1
ATOM 7108 N N . ASN D 1 28 ? 20.309 9.769 -18.733 1.00 85.74 28 ASN D N 1
ATOM 7109 C CA . ASN D 1 28 ? 20.336 11.233 -18.677 1.00 89.81 28 ASN D CA 1
ATOM 7110 C C . ASN D 1 28 ? 19.524 11.759 -17.493 1.00 89.40 28 ASN D C 1
ATOM 7111 O O . ASN D 1 28 ? 18.700 12.666 -17.624 1.00 85.93 28 ASN D O 1
ATOM 7116 N N . VAL D 1 29 ? 19.770 11.174 -16.322 1.00 92.72 29 VAL D N 1
ATOM 7117 C CA . VAL D 1 29 ? 19.054 11.509 -15.098 1.00 95.81 29 VAL D CA 1
ATOM 7118 C C . VAL D 1 29 ? 20.068 11.690 -13.976 1.00 97.47 29 VAL D C 1
ATOM 7119 O O . VAL D 1 29 ? 21.126 11.052 -13.960 1.00 89.02 29 VAL D O 1
ATOM 7123 N N . THR D 1 30 ? 19.748 12.583 -13.041 1.00 105.74 30 THR D N 1
ATOM 7124 C CA . THR D 1 30 ? 20.539 12.700 -11.825 1.00 115.18 30 THR D CA 1
ATOM 7125 C C . THR D 1 30 ? 20.473 11.399 -11.030 1.00 120.15 30 THR D C 1
ATOM 7126 O O . THR D 1 30 ? 19.509 10.635 -11.122 1.00 122.50 30 THR D O 1
ATOM 7130 N N . GLN D 1 31 ? 21.516 11.151 -10.238 1.00 127.05 31 GLN D N 1
ATOM 7131 C CA . GLN D 1 31 ? 21.620 9.885 -9.513 1.00 134.25 31 GLN D CA 1
ATOM 7132 C C . GLN D 1 31 ? 20.513 9.689 -8.480 1.00 143.41 31 GLN D C 1
ATOM 7133 O O . GLN D 1 31 ? 19.898 8.603 -8.465 1.00 140.12 31 GLN D O 1
ATOM 7139 N N . PRO D 1 32 ? 20.210 10.654 -7.596 1.00 156.47 32 PRO D N 1
ATOM 7140 C CA . PRO D 1 32 ? 19.106 10.432 -6.646 1.00 158.04 32 PRO D CA 1
ATOM 7141 C C . PRO D 1 32 ? 17.783 10.134 -7.326 1.00 147.91 32 PRO D C 1
ATOM 7142 O O . PRO D 1 32 ? 17.041 9.257 -6.867 1.00 151.67 32 PRO D O 1
ATOM 7146 N N . ALA D 1 33 ? 17.473 10.836 -8.420 1.00 121.82 33 ALA D N 1
ATOM 7147 C CA . ALA D 1 33 ? 16.223 10.590 -9.132 1.00 98.78 33 ALA D CA 1
ATOM 7148 C C . ALA D 1 33 ? 16.190 9.190 -9.736 1.00 85.04 33 ALA D C 1
ATOM 7149 O O . ALA D 1 33 ? 15.144 8.530 -9.726 1.00 75.25 33 ALA D O 1
ATOM 7151 N N . PHE D 1 34 ? 17.321 8.720 -10.266 1.00 79.66 34 PHE D N 1
ATOM 7152 C CA . PHE D 1 34 ? 17.375 7.372 -10.823 1.00 78.21 34 PHE D CA 1
ATOM 7153 C C . PHE D 1 34 ? 17.135 6.323 -9.741 1.00 82.37 34 PHE D C 1
ATOM 7154 O O . PHE D 1 34 ? 16.358 5.376 -9.936 1.00 81.30 34 PHE D O 1
ATOM 7162 N N . SER D 1 35 ? 17.792 6.478 -8.587 1.00 85.66 35 SER D N 1
ATOM 7163 C CA . SER D 1 35 ? 17.563 5.533 -7.498 1.00 87.34 35 SER D CA 1
ATOM 7164 C C . SER D 1 35 ? 16.116 5.582 -7.021 1.00 82.89 35 SER D C 1
ATOM 7165 O O . SER D 1 35 ? 15.516 4.541 -6.720 1.00 87.24 35 SER D O 1
ATOM 7168 N N . ARG D 1 36 ? 15.531 6.781 -6.959 1.00 78.79 36 ARG D N 1
ATOM 7169 C CA . ARG D 1 36 ? 14.143 6.891 -6.528 1.00 72.18 36 ARG D CA 1
ATOM 7170 C C . ARG D 1 36 ? 13.204 6.223 -7.524 1.00 63.67 36 ARG D C 1
ATOM 7171 O O . ARG D 1 36 ? 12.213 5.605 -7.129 1.00 60.51 36 ARG D O 1
ATOM 7179 N N . ARG D 1 37 ? 13.504 6.323 -8.820 1.00 60.33 37 ARG D N 1
ATOM 7180 C CA . ARG D 1 37 ? 12.658 5.669 -9.813 1.00 64.05 37 ARG D CA 1
ATOM 7181 C C . ARG D 1 37 ? 12.766 4.150 -9.716 1.00 70.57 37 ARG D C 1
ATOM 7182 O O . ARG D 1 37 ? 11.758 3.438 -9.842 1.00 72.18 37 ARG D O 1
ATOM 7190 N N . ILE D 1 38 ? 13.975 3.636 -9.474 1.00 64.38 38 ILE D N 1
ATOM 7191 C CA . ILE D 1 38 ? 14.132 2.200 -9.241 1.00 60.04 38 ILE D CA 1
ATOM 7192 C C . ILE D 1 38 ? 13.312 1.764 -8.029 1.00 65.29 38 ILE D C 1
ATOM 7193 O O . ILE D 1 38 ? 12.600 0.749 -8.065 1.00 64.20 38 ILE D O 1
ATOM 7198 N N . ARG D 1 39 ? 13.400 2.525 -6.934 1.00 63.52 39 ARG D N 1
ATOM 7199 C CA . ARG D 1 39 ? 12.648 2.171 -5.734 1.00 68.61 39 ARG D CA 1
ATOM 7200 C C . ARG D 1 39 ? 11.146 2.289 -5.950 1.00 74.10 39 ARG D C 1
ATOM 7201 O O . ARG D 1 39 ? 10.375 1.546 -5.336 1.00 76.85 39 ARG D O 1
ATOM 7209 N N . LEU D 1 40 ? 10.713 3.213 -6.808 1.00 68.18 40 LEU D N 1
ATOM 7210 C CA . LEU D 1 40 ? 9.292 3.313 -7.125 1.00 69.40 40 LEU D CA 1
ATOM 7211 C C . LEU D 1 40 ? 8.823 2.089 -7.894 1.00 64.48 40 LEU D C 1
ATOM 7212 O O . LEU D 1 40 ? 7.740 1.558 -7.623 1.00 62.69 40 LEU D O 1
ATOM 7217 N N . LEU D 1 41 ? 9.628 1.621 -8.852 1.00 54.52 41 LEU D N 1
ATOM 7218 C CA . LEU D 1 41 ? 9.298 0.368 -9.525 1.00 61.80 41 LEU D CA 1
ATOM 7219 C C . LEU D 1 41 ? 9.215 -0.783 -8.528 1.00 62.00 41 LEU D C 1
ATOM 7220 O O . LEU D 1 41 ? 8.300 -1.615 -8.600 1.00 59.83 41 LEU D O 1
ATOM 7225 N N . GLU D 1 42 ? 10.152 -0.835 -7.577 1.00 63.01 42 GLU D N 1
ATOM 7226 C CA . GLU D 1 42 ? 10.158 -1.928 -6.606 1.00 65.59 42 GLU D CA 1
ATOM 7227 C C . GLU D 1 42 ? 8.952 -1.861 -5.673 1.00 64.22 42 GLU D C 1
ATOM 7228 O O . GLU D 1 42 ? 8.378 -2.897 -5.316 1.00 61.24 42 GLU D O 1
ATOM 7234 N N . ASP D 1 43 ? 8.558 -0.653 -5.262 1.00 71.22 43 ASP D N 1
ATOM 7235 C CA . ASP D 1 43 ? 7.386 -0.495 -4.405 1.00 80.54 43 ASP D CA 1
ATOM 7236 C C . ASP D 1 43 ? 6.096 -0.782 -5.161 1.00 77.63 43 ASP D C 1
ATOM 7237 O O . ASP D 1 43 ? 5.118 -1.245 -4.563 1.00 73.92 43 ASP D O 1
ATOM 7242 N N . THR D 1 44 ? 6.070 -0.507 -6.466 1.00 77.93 44 THR D N 1
ATOM 7243 C CA . THR D 1 44 ? 4.877 -0.776 -7.259 1.00 76.86 44 THR D CA 1
ATOM 7244 C C . THR D 1 44 ? 4.708 -2.270 -7.510 1.00 73.54 44 THR D C 1
ATOM 7245 O O . THR D 1 44 ? 3.606 -2.809 -7.366 1.00 71.07 44 THR D O 1
ATOM 7249 N N . VAL D 1 45 ? 5.792 -2.957 -7.881 1.00 72.54 45 VAL D N 1
ATOM 7250 C CA . VAL D 1 45 ? 5.717 -4.406 -8.030 1.00 70.76 45 VAL D CA 1
ATOM 7251 C C . VAL D 1 45 ? 5.654 -5.099 -6.677 1.00 66.26 45 VAL D C 1
ATOM 7252 O O . VAL D 1 45 ? 5.288 -6.278 -6.603 1.00 73.43 45 VAL D O 1
ATOM 7256 N N . GLY D 1 46 ? 5.993 -4.396 -5.601 1.00 60.44 46 GLY D N 1
ATOM 7257 C CA . GLY D 1 46 ? 6.004 -4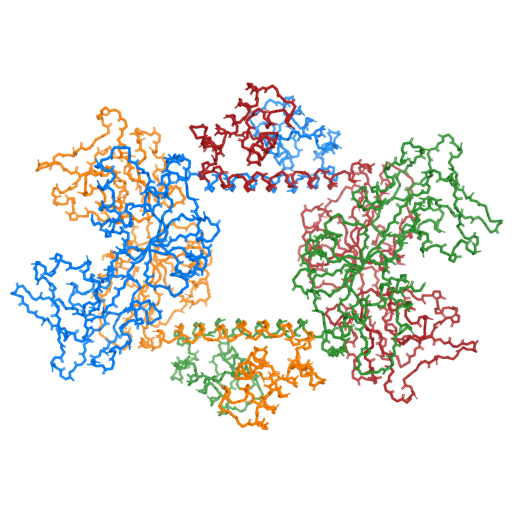.997 -4.280 1.00 67.55 46 GLY D CA 1
ATOM 7258 C C . GLY D 1 46 ? 7.111 -6.010 -4.088 1.00 71.95 46 GLY D C 1
ATOM 7259 O O . GLY D 1 46 ? 6.907 -7.022 -3.404 1.00 75.46 46 GLY D O 1
ATOM 7260 N N . ALA D 1 47 ? 8.282 -5.763 -4.671 1.00 69.32 47 ALA D N 1
ATOM 7261 C CA . ALA D 1 47 ? 9.386 -6.710 -4.613 1.00 65.14 47 ALA D CA 1
ATOM 7262 C C . ALA D 1 47 ? 10.705 -5.965 -4.725 1.00 64.63 47 ALA D C 1
ATOM 7263 O O . ALA D 1 47 ? 10.848 -5.080 -5.573 1.00 58.91 47 ALA D O 1
ATOM 7265 N N . GLU D 1 48 ? 11.662 -6.326 -3.875 1.00 65.30 48 GLU D N 1
ATOM 7266 C CA . GLU D 1 48 ? 13.031 -5.863 -4.060 1.00 64.09 48 GLU D CA 1
ATOM 7267 C C . GLU D 1 48 ? 13.597 -6.496 -5.324 1.00 59.49 48 GLU D C 1
ATOM 7268 O O . GLU D 1 48 ? 13.757 -7.719 -5.395 1.00 58.66 48 GLU D O 1
ATOM 7274 N N . LEU D 1 49 ? 13.889 -5.670 -6.326 1.00 61.96 49 LEU D N 1
ATOM 7275 C CA . LEU D 1 49 ? 14.327 -6.175 -7.619 1.00 58.34 49 LEU D CA 1
ATOM 7276 C C . LEU D 1 49 ? 15.841 -6.216 -7.777 1.00 63.45 49 LEU D C 1
ATOM 7277 O O . LEU D 1 49 ? 16.339 -6.999 -8.595 1.00 61.13 49 LEU D O 1
ATOM 7282 N N . VAL D 1 50 ? 16.582 -5.408 -7.022 1.00 69.35 50 VAL D N 1
ATOM 7283 C CA . VAL D 1 50 ? 18.035 -5.374 -7.117 1.00 79.38 50 VAL D CA 1
ATOM 7284 C C . VAL D 1 50 ? 18.635 -5.456 -5.721 1.00 89.33 50 VAL D C 1
ATOM 7285 O O . VAL D 1 50 ? 18.039 -5.010 -4.735 1.00 89.92 50 VAL D O 1
ATOM 7289 N N . ASP D 1 51 ? 19.832 -6.031 -5.649 1.00 95.89 51 ASP D N 1
ATOM 7290 C CA . ASP D 1 51 ? 20.576 -6.207 -4.405 1.00 99.83 51 ASP D CA 1
ATOM 7291 C C . ASP D 1 51 ? 21.812 -5.315 -4.479 1.00 102.18 51 ASP D C 1
ATOM 7292 O O . ASP D 1 51 ? 22.827 -5.694 -5.070 1.00 100.70 51 ASP D O 1
ATOM 7297 N N . ARG D 1 52 ? 21.721 -4.127 -3.877 1.00 106.15 52 ARG D N 1
ATOM 7298 C CA . ARG D 1 52 ? 22.848 -3.204 -3.839 1.00 115.61 52 ARG D CA 1
ATOM 7299 C C . ARG D 1 52 ? 23.871 -3.563 -2.772 1.00 123.22 52 ARG D C 1
ATOM 7300 O O . ARG D 1 52 ? 25.003 -3.070 -2.832 1.00 123.78 52 ARG D O 1
ATOM 7308 N N . LYS D 1 53 ? 23.489 -4.383 -1.787 1.00 128.29 53 LYS D N 1
ATOM 7309 C CA . LYS D 1 53 ? 24.431 -4.808 -0.757 1.00 132.30 53 LYS D CA 1
ATOM 7310 C C . LYS D 1 53 ? 25.662 -5.459 -1.366 1.00 138.64 53 LYS D C 1
ATOM 7311 O O . LYS D 1 53 ? 26.741 -5.439 -0.763 1.00 138.98 53 LYS D O 1
ATOM 7317 N N . SER D 1 54 ? 25.520 -6.036 -2.555 1.00 142.39 54 SER D N 1
ATOM 7318 C CA . SER D 1 54 ? 26.612 -6.632 -3.303 1.00 144.78 54 SER D CA 1
ATOM 7319 C C . SER D 1 54 ? 27.025 -5.719 -4.450 1.00 140.52 54 SER D C 1
ATOM 7320 O O . SER D 1 54 ? 26.241 -4.901 -4.940 1.00 143.25 54 SER D O 1
ATOM 7323 N N . LYS D 1 55 ? 28.283 -5.877 -4.875 1.00 128.49 55 LYS D N 1
ATOM 7324 C CA . LYS D 1 55 ? 28.873 -5.166 -5.998 1.00 117.97 55 LYS D CA 1
ATOM 7325 C C . LYS D 1 55 ? 29.919 -6.080 -6.625 1.00 117.99 55 LYS D C 1
ATOM 7326 O O . LYS D 1 55 ? 30.783 -6.595 -5.900 1.00 121.75 55 LYS D O 1
ATOM 7332 N N . PRO D 1 56 ? 29.884 -6.306 -7.947 1.00 117.40 56 PRO D N 1
ATOM 7333 C CA . PRO D 1 56 ? 28.974 -5.747 -8.952 1.00 118.81 56 PRO D CA 1
ATOM 7334 C C . PRO D 1 56 ? 27.507 -6.167 -8.783 1.00 120.23 56 PRO D C 1
ATOM 7335 O O . PRO D 1 56 ? 27.222 -7.339 -8.535 1.00 124.27 56 PRO D O 1
ATOM 7339 N N . ILE D 1 57 ? 26.605 -5.191 -8.915 1.00 116.81 57 ILE D N 1
ATOM 7340 C CA . ILE D 1 57 ? 25.163 -5.357 -8.759 1.00 111.68 57 ILE D CA 1
ATOM 7341 C C . ILE D 1 57 ? 24.678 -6.623 -9.449 1.00 108.36 57 ILE D C 1
ATOM 7342 O O . ILE D 1 57 ? 25.100 -6.931 -10.568 1.00 105.83 57 ILE D O 1
ATOM 7347 N N . GLU D 1 58 ? 23.799 -7.370 -8.785 1.00 107.52 58 GLU D N 1
ATOM 7348 C CA . GLU D 1 58 ? 23.111 -8.484 -9.412 1.00 107.06 58 GLU D CA 1
ATOM 7349 C C . GLU D 1 58 ? 21.680 -8.531 -8.895 1.00 96.72 58 GLU D C 1
ATOM 7350 O O . GLU D 1 58 ? 21.360 -7.984 -7.838 1.00 98.92 58 GLU D O 1
ATOM 7356 N N . LEU D 1 59 ? 20.814 -9.177 -9.667 1.00 84.38 59 LEU D N 1
ATOM 7357 C CA . LEU D 1 59 ? 19.382 -9.085 -9.432 1.00 72.32 59 LEU D CA 1
ATOM 7358 C C . LEU D 1 59 ? 18.922 -10.067 -8.363 1.00 67.41 59 LEU D C 1
ATOM 7359 O O . LEU D 1 59 ? 19.467 -11.164 -8.220 1.00 63.84 59 LEU D O 1
ATOM 7364 N N . THR D 1 60 ? 17.897 -9.662 -7.619 1.00 61.83 60 THR D N 1
ATOM 7365 C CA . THR D 1 60 ? 17.153 -10.603 -6.810 1.00 60.10 60 THR D CA 1
ATOM 7366 C C . THR D 1 60 ? 16.426 -11.583 -7.732 1.00 64.84 60 THR D C 1
ATOM 7367 O O . THR D 1 60 ? 16.188 -11.283 -8.903 1.00 60.63 60 THR D O 1
ATOM 7371 N N . PRO D 1 61 ? 16.083 -12.774 -7.231 1.00 70.22 61 PRO D N 1
ATOM 7372 C CA . PRO D 1 61 ? 15.271 -13.695 -8.049 1.00 68.88 61 PRO D CA 1
ATOM 7373 C C . PRO D 1 61 ? 14.058 -13.022 -8.692 1.00 59.46 61 PRO D C 1
ATOM 7374 O O . PRO D 1 61 ? 13.830 -13.153 -9.911 1.00 62.90 61 PRO D O 1
ATOM 7378 N N . SER D 1 62 ? 13.278 -12.286 -7.890 1.00 59.39 62 SER D N 1
ATOM 7379 C CA . SER D 1 62 ? 12.181 -11.495 -8.433 1.00 61.14 62 SER D CA 1
ATOM 7380 C C . SER D 1 62 ? 12.666 -10.542 -9.519 1.00 52.99 62 SER D C 1
ATOM 7381 O O . SER D 1 62 ? 12.011 -10.393 -10.554 1.00 47.51 62 SER D O 1
ATOM 7384 N N . GLY D 1 63 ? 13.806 -9.881 -9.297 1.00 50.68 63 GLY D N 1
ATOM 7385 C CA . GLY D 1 63 ? 14.349 -9.006 -10.324 1.00 54.81 63 GLY D CA 1
ATOM 7386 C C . GLY D 1 63 ? 14.751 -9.760 -11.577 1.00 56.74 63 GLY D C 1
ATOM 7387 O O . GLY D 1 63 ? 14.596 -9.260 -12.695 1.00 51.63 63 GLY D O 1
ATOM 7388 N N . LYS D 1 64 ? 15.255 -10.985 -11.410 1.00 50.17 64 LYS D N 1
ATOM 7389 C CA . LYS D 1 64 ? 15.655 -11.782 -12.564 1.00 54.50 64 LYS D CA 1
ATOM 7390 C C . LYS D 1 64 ? 14.457 -12.124 -13.445 1.00 59.03 64 LYS D C 1
ATOM 7391 O O . LYS D 1 64 ? 14.553 -12.075 -14.678 1.00 60.44 64 LYS D O 1
ATOM 7397 N N . LEU D 1 65 ? 13.314 -12.465 -12.837 1.00 58.38 65 LEU D N 1
ATOM 7398 C CA . LEU D 1 65 ? 12.124 -12.724 -13.655 1.00 63.24 65 LEU D CA 1
ATOM 7399 C C . LEU D 1 65 ? 11.527 -11.426 -14.202 1.00 60.83 65 LEU D C 1
ATOM 7400 O O . LEU D 1 65 ? 11.081 -11.360 -15.365 1.00 58.38 65 LEU D O 1
ATOM 7405 N N . PHE D 1 66 ? 11.519 -10.372 -13.385 1.00 62.61 66 PHE D N 1
ATOM 7406 C CA . PHE D 1 66 ? 10.936 -9.120 -13.834 1.00 68.39 66 PHE D CA 1
ATOM 7407 C C . PHE D 1 66 ? 11.766 -8.458 -14.920 1.00 70.27 66 PHE D C 1
ATOM 7408 O O . PHE D 1 66 ? 11.251 -7.590 -15.621 1.00 78.92 66 PHE D O 1
ATOM 7416 N N . ARG D 1 67 ? 13.030 -8.849 -15.091 1.00 67.83 67 ARG D N 1
ATOM 7417 C CA . ARG D 1 67 ? 13.794 -8.335 -16.221 1.00 66.92 67 ARG D CA 1
ATOM 7418 C C . ARG D 1 67 ? 13.190 -8.801 -17.540 1.00 58.27 67 ARG D C 1
ATOM 7419 O O . ARG D 1 67 ? 13.038 -8.013 -18.482 1.00 50.13 67 ARG D O 1
ATOM 7427 N N . ILE D 1 68 ? 12.838 -10.086 -17.623 1.00 60.22 68 ILE D N 1
ATOM 7428 C CA . ILE D 1 68 ? 12.155 -10.589 -18.809 1.00 61.01 68 ILE D CA 1
ATOM 7429 C C . ILE D 1 68 ? 10.805 -9.906 -18.966 1.00 58.46 68 ILE D C 1
ATOM 7430 O O . ILE D 1 68 ? 10.415 -9.510 -20.075 1.00 56.16 68 ILE D O 1
ATOM 7435 N N . THR D 1 69 ? 10.069 -9.752 -17.858 1.00 56.13 69 THR D N 1
ATOM 7436 C CA . THR D 1 69 ? 8.778 -9.067 -17.954 1.00 61.44 69 THR D CA 1
ATOM 7437 C C . THR D 1 69 ? 8.938 -7.640 -18.484 1.00 63.87 69 THR D C 1
ATOM 7438 O O . THR D 1 69 ? 8.147 -7.185 -19.323 1.00 56.35 69 THR D O 1
ATOM 7442 N N . ALA D 1 70 ? 9.979 -6.933 -18.034 1.00 69.64 70 ALA D N 1
ATOM 7443 C CA . ALA D 1 70 ? 10.188 -5.545 -18.436 1.00 70.71 70 ALA D CA 1
ATOM 7444 C C . ALA D 1 70 ? 10.611 -5.447 -19.893 1.00 72.47 70 ALA D C 1
ATOM 7445 O O . ALA D 1 70 ? 10.138 -4.567 -20.622 1.00 77.93 70 ALA D O 1
ATOM 7447 N N . ARG D 1 71 ? 11.518 -6.325 -20.329 1.00 60.90 71 ARG D N 1
ATOM 7448 C CA . ARG D 1 71 ? 11.901 -6.356 -21.736 1.00 61.98 71 ARG D CA 1
ATOM 7449 C C . ARG D 1 71 ? 10.686 -6.600 -22.624 1.00 63.60 71 ARG D C 1
ATOM 7450 O O . ARG D 1 71 ? 10.499 -5.923 -23.645 1.00 67.65 71 ARG D O 1
ATOM 7458 N N . THR D 1 72 ? 9.841 -7.563 -22.238 1.00 51.40 72 THR D N 1
ATOM 7459 C CA . THR D 1 72 ? 8.632 -7.852 -23.004 1.00 46.53 72 THR D CA 1
ATOM 7460 C C . THR D 1 72 ? 7.715 -6.635 -23.071 1.00 38.27 72 THR D C 1
ATOM 7461 O O . THR D 1 72 ? 7.246 -6.255 -24.152 1.00 38.11 72 THR D O 1
ATOM 7465 N N . LEU D 1 73 ? 7.441 -6.017 -21.917 1.00 38.40 73 LEU D N 1
ATOM 7466 C CA . LEU D 1 73 ? 6.563 -4.852 -21.887 1.00 51.38 73 LEU D CA 1
ATOM 7467 C C . LEU D 1 73 ? 7.107 -3.718 -22.749 1.00 53.00 73 LEU D C 1
ATOM 7468 O O . LEU D 1 73 ? 6.351 -3.065 -23.478 1.00 49.34 73 LEU D O 1
ATOM 7473 N N . VAL D 1 74 ? 8.417 -3.473 -22.684 1.00 50.60 74 VAL D N 1
ATOM 7474 C CA . VAL D 1 74 ? 9.006 -2.374 -23.442 1.00 54.89 74 VAL D CA 1
ATOM 7475 C C . VAL D 1 74 ? 8.913 -2.644 -24.938 1.00 57.49 74 VAL D C 1
ATOM 7476 O O . VAL D 1 74 ? 8.567 -1.753 -25.727 1.00 55.35 74 VAL D O 1
ATOM 7480 N N . ASN D 1 75 ? 9.244 -3.868 -25.356 1.00 59.42 75 ASN D N 1
ATOM 7481 C CA . ASN D 1 75 ? 9.159 -4.181 -26.777 1.00 57.84 75 ASN D CA 1
ATOM 7482 C C . ASN D 1 75 ? 7.725 -4.072 -27.272 1.00 61.26 75 ASN D C 1
ATOM 7483 O O . ASN D 1 75 ? 7.481 -3.582 -28.380 1.00 64.76 75 ASN D O 1
ATOM 7488 N N . GLN D 1 76 ? 6.758 -4.488 -26.449 1.00 57.68 76 GLN D N 1
ATOM 7489 C CA . GLN D 1 76 ? 5.361 -4.369 -26.854 1.00 59.16 76 GLN D CA 1
ATOM 7490 C C . GLN D 1 76 ? 4.934 -2.909 -26.952 1.00 54.98 76 GLN D C 1
ATOM 7491 O O . GLN D 1 76 ? 4.175 -2.541 -27.855 1.00 49.06 76 GLN D O 1
ATOM 7497 N N . ILE D 1 77 ? 5.417 -2.061 -26.040 1.00 52.03 77 ILE D N 1
ATOM 7498 C CA . ILE D 1 77 ? 5.090 -0.636 -26.098 1.00 52.28 77 ILE D CA 1
ATOM 7499 C C . ILE D 1 77 ? 5.635 -0.022 -27.380 1.00 58.26 77 ILE D C 1
ATOM 7500 O O . ILE D 1 77 ? 4.920 0.673 -28.117 1.00 61.52 77 ILE D O 1
ATOM 7505 N N . GLU D 1 78 ? 6.918 -0.262 -27.654 1.00 62.54 78 GLU D N 1
ATOM 7506 C CA . GLU D 1 78 ? 7.532 0.289 -28.857 1.00 72.16 78 GLU D CA 1
ATOM 7507 C C . GLU D 1 78 ? 6.843 -0.232 -30.115 1.00 77.00 78 GLU D C 1
ATOM 7508 O O . GLU D 1 78 ? 6.618 0.528 -31.063 1.00 75.48 78 GLU D O 1
ATOM 7514 N N . ALA D 1 79 ? 6.452 -1.511 -30.121 1.00 75.34 79 ALA D N 1
ATOM 7515 C CA . ALA D 1 79 ? 5.800 -2.087 -31.292 1.00 70.37 79 ALA D CA 1
ATOM 7516 C C . ALA D 1 79 ? 4.398 -1.523 -31.497 1.00 67.75 79 ALA D C 1
ATOM 7517 O O . ALA D 1 79 ? 3.992 -1.264 -32.634 1.00 74.99 79 ALA D O 1
ATOM 7519 N N . GLY D 1 80 ? 3.636 -1.336 -30.418 1.00 59.96 80 GLY D N 1
ATOM 7520 C CA . GLY D 1 80 ? 2.311 -0.755 -30.560 1.00 56.81 80 GLY D CA 1
ATOM 7521 C C . GLY D 1 80 ? 2.361 0.691 -31.014 1.00 59.18 80 GLY D C 1
ATOM 7522 O O . GLY D 1 80 ? 1.580 1.112 -31.877 1.00 55.42 80 GLY D O 1
ATOM 7523 N N . ILE D 1 81 ? 3.288 1.471 -30.452 1.00 55.62 81 ILE D N 1
ATOM 7524 C CA . ILE D 1 81 ? 3.422 2.853 -30.893 1.00 56.74 81 ILE D CA 1
ATOM 7525 C C . ILE D 1 81 ? 3.929 2.912 -32.330 1.00 62.92 81 ILE D C 1
ATOM 7526 O O . ILE D 1 81 ? 3.546 3.806 -33.089 1.00 63.14 81 ILE D O 1
ATOM 7531 N N . SER D 1 82 ? 4.748 1.944 -32.754 1.00 69.73 82 SER D N 1
ATOM 7532 C CA . SER D 1 82 ? 5.173 1.917 -34.151 1.00 75.64 82 SER D CA 1
ATOM 7533 C C . SER D 1 82 ? 4.022 1.530 -35.074 1.00 69.28 82 SER D C 1
ATOM 7534 O O . SER D 1 82 ? 3.912 2.056 -36.187 1.00 68.67 82 SER D O 1
ATOM 7537 N N . GLN D 1 83 ? 3.163 0.605 -34.634 1.00 66.40 83 GLN D N 1
ATOM 7538 C CA . GLN D 1 83 ? 1.964 0.279 -35.399 1.00 68.11 83 GLN D CA 1
ATOM 7539 C C . GLN D 1 83 ? 1.080 1.505 -35.570 1.00 64.91 83 GLN D C 1
ATOM 7540 O O . GLN D 1 83 ? 0.529 1.743 -36.652 1.00 61.69 83 GLN D O 1
ATOM 7546 N N . ILE D 1 84 ? 0.936 2.299 -34.507 1.00 62.73 84 ILE D N 1
ATOM 7547 C CA . ILE D 1 84 ? 0.151 3.524 -34.592 1.00 60.95 84 ILE D CA 1
ATOM 7548 C C . ILE D 1 84 ? 0.875 4.606 -35.390 1.00 65.45 84 ILE D C 1
ATOM 7549 O O . ILE D 1 84 ? 0.234 5.522 -35.913 1.00 56.67 84 ILE D O 1
ATOM 7554 N N . SER D 1 85 ? 2.203 4.529 -35.498 1.00 67.85 85 SER D N 1
ATOM 7555 C CA . SER D 1 85 ? 2.946 5.571 -36.201 1.00 77.64 85 SER D CA 1
ATOM 7556 C C . SER D 1 85 ? 2.536 5.661 -37.666 1.00 79.86 85 SER D C 1
ATOM 7557 O O . SER D 1 85 ? 2.489 6.757 -38.237 1.00 86.36 85 SER D O 1
ATOM 7560 N N . ASP D 1 86 ? 2.230 4.522 -38.289 1.00 76.06 86 ASP D N 1
ATOM 7561 C CA . ASP D 1 86 ? 1.814 4.537 -39.688 1.00 78.60 86 ASP D CA 1
ATOM 7562 C C . ASP D 1 86 ? 0.391 5.064 -39.836 1.00 80.48 86 ASP D C 1
ATOM 7563 O O . ASP D 1 86 ? 0.098 5.821 -4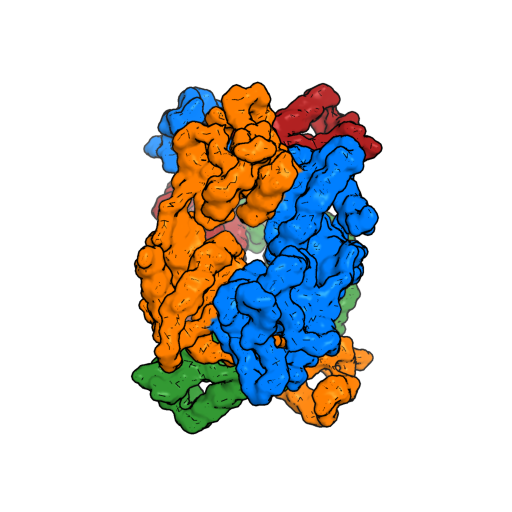0.769 1.00 86.43 86 ASP D O 1
ATOM 7568 N N . LEU D 1 87 ? -0.504 4.681 -38.922 1.00 73.87 87 LEU D N 1
ATOM 7569 C CA . LEU D 1 87 ? -1.903 5.079 -39.042 1.00 68.30 87 LEU D CA 1
ATOM 7570 C C . LEU D 1 87 ? -2.099 6.553 -38.711 1.00 64.50 87 LEU D C 1
ATOM 7571 O O . LEU D 1 87 ? -2.866 7.247 -39.388 1.00 65.02 87 LEU D O 1
ATOM 7576 N N . SER D 1 88 ? -1.419 7.047 -37.673 1.00 65.09 88 SER D N 1
ATOM 7577 C CA . SER D 1 88 ? -1.617 8.422 -37.223 1.00 64.45 88 SER D CA 1
ATOM 7578 C C . SER D 1 88 ? -1.250 9.424 -38.308 1.00 70.87 88 SER D C 1
ATOM 7579 O O . SER D 1 88 ? -1.876 10.485 -38.421 1.00 72.01 88 SER D O 1
ATOM 7582 N N . GLN D 1 89 ? -0.223 9.115 -39.103 1.00 74.60 89 GLN D N 1
ATOM 7583 C CA . GLN D 1 89 ? 0.127 9.981 -40.222 1.00 76.60 89 GLN D CA 1
ATOM 7584 C C . GLN D 1 89 ? -1.031 10.091 -41.204 1.00 71.52 89 GLN D C 1
ATOM 7585 O O . GLN D 1 89 ? -1.255 11.153 -41.798 1.00 63.70 89 GLN D O 1
ATOM 7591 N N . LEU D 1 90 ? -1.781 9.007 -41.381 1.00 61.77 90 LEU D N 1
ATOM 7592 C CA . LEU D 1 90 ? -3.025 9.051 -42.128 1.00 65.70 90 LEU D CA 1
ATOM 7593 C C . LEU D 1 90 ? -4.153 9.573 -41.239 1.00 70.72 90 LEU D C 1
ATOM 7594 O O . LEU D 1 90 ? -4.033 9.646 -40.013 1.00 82.08 90 LEU D O 1
ATOM 7599 N N . GLY D 1 91 ? -5.260 9.942 -41.874 1.00 60.28 91 GLY D N 1
ATOM 7600 C CA . GLY D 1 91 ? -6.363 10.564 -41.178 1.00 58.87 91 GLY D CA 1
ATOM 7601 C C . GLY D 1 91 ? -7.251 9.559 -40.470 1.00 58.80 91 GLY D C 1
ATOM 7602 O O . GLY D 1 91 ? -6.975 8.361 -40.406 1.00 55.58 91 GLY D O 1
ATOM 7603 N N . GLY D 1 92 ? -8.347 10.075 -39.918 1.00 55.86 92 GLY D N 1
ATOM 7604 C CA . GLY D 1 92 ? -9.346 9.215 -39.308 1.00 42.48 92 GLY D CA 1
ATOM 7605 C C . GLY D 1 92 ? -10.224 8.489 -40.298 1.00 42.56 92 GLY D C 1
ATOM 7606 O O . GLY D 1 92 ? -11.065 7.683 -39.884 1.00 39.62 92 GLY D O 1
ATOM 7607 N N . ASN D 1 93 ? -10.060 8.762 -41.594 1.00 39.26 93 ASN D N 1
ATOM 7608 C CA . ASN D 1 93 ? -10.777 8.062 -42.650 1.00 36.38 93 ASN D CA 1
ATOM 7609 C C . ASN D 1 93 ? -9.951 6.933 -43.251 1.00 41.55 93 ASN D C 1
ATOM 7610 O O . ASN D 1 93 ? -10.245 6.480 -44.362 1.00 37.38 93 ASN D O 1
ATOM 7615 N N . VAL D 1 94 ? -8.919 6.471 -42.543 1.00 45.54 94 VAL D N 1
ATOM 7616 C CA . VAL D 1 94 ? -8.109 5.373 -43.050 1.00 35.89 94 VAL D CA 1
ATOM 7617 C C . VAL D 1 94 ? -8.873 4.067 -42.883 1.00 32.10 94 VAL D C 1
ATOM 7618 O O . VAL D 1 94 ? -9.475 3.802 -41.833 1.00 33.54 94 VAL D O 1
ATOM 7622 N N . VAL D 1 95 ? -8.876 3.259 -43.935 1.00 30.55 95 VAL D N 1
ATOM 7623 C CA . VAL D 1 95 ? -9.465 1.928 -43.925 1.00 34.55 95 VAL D CA 1
ATOM 7624 C C . VAL D 1 95 ? -8.330 0.933 -44.105 1.00 41.80 95 VAL D C 1
ATOM 7625 O O . VAL D 1 95 ? -7.623 0.963 -45.122 1.00 39.40 95 VAL D O 1
ATOM 7629 N N . GLN D 1 96 ? -8.141 0.072 -43.107 1.00 38.26 96 GLN D N 1
ATOM 7630 C CA . GLN D 1 96 ? -7.068 -0.915 -43.109 1.00 29.31 96 GLN D CA 1
ATOM 7631 C C . GLN D 1 96 ? -7.567 -2.177 -43.797 1.00 32.36 96 GLN D C 1
ATOM 7632 O O . GLN D 1 96 ? -8.412 -2.899 -43.256 1.00 34.57 96 GLN D O 1
ATOM 7638 N N . VAL D 1 97 ? -7.044 -2.442 -44.990 1.00 28.83 97 VAL D N 1
ATOM 7639 C CA . VAL D 1 97 ? -7.450 -3.578 -45.803 1.00 29.18 97 VAL D CA 1
ATOM 7640 C C . VAL D 1 97 ? -6.251 -4.499 -45.964 1.00 34.83 97 VAL D C 1
ATOM 7641 O O . VAL D 1 97 ? -5.196 -4.078 -46.456 1.00 40.29 97 VAL D O 1
ATOM 7645 N N . ALA D 1 98 ? -6.406 -5.744 -45.534 1.00 27.95 98 ALA D N 1
ATOM 7646 C CA . ALA D 1 98 ? -5.465 -6.796 -45.876 1.00 35.52 98 ALA D CA 1
ATOM 7647 C C . ALA D 1 98 ? -5.972 -7.512 -47.119 1.00 39.69 98 ALA D C 1
ATOM 7648 O O . ALA D 1 98 ? -7.177 -7.732 -47.272 1.00 41.18 98 ALA D O 1
ATOM 7650 N N . ALA D 1 99 ? -5.055 -7.858 -48.019 1.00 35.88 99 ALA D N 1
ATOM 7651 C CA . ALA D 1 99 ? -5.478 -8.398 -49.302 1.00 37.27 99 ALA D CA 1
ATOM 7652 C C . ALA D 1 99 ? -4.402 -9.288 -49.901 1.00 41.62 99 ALA D C 1
ATOM 7653 O O . ALA D 1 99 ? -3.207 -9.022 -49.751 1.00 47.52 99 ALA D O 1
ATOM 7655 N N . ALA D 1 100 ? -4.842 -10.347 -50.578 1.00 43.11 100 ALA D N 1
ATOM 7656 C CA . ALA D 1 100 ? -3.945 -11.107 -51.433 1.00 35.73 100 ALA D CA 1
ATOM 7657 C C . ALA D 1 100 ? -3.448 -10.216 -52.563 1.00 42.52 100 ALA D C 1
ATOM 7658 O O . ALA D 1 100 ? -4.203 -9.411 -53.117 1.00 45.69 100 ALA D O 1
ATOM 7660 N N . HIS D 1 101 ? -2.165 -10.374 -52.901 1.00 38.38 101 HIS D N 1
ATOM 7661 C CA . HIS D 1 101 ? -1.472 -9.444 -53.791 1.00 30.39 101 HIS D CA 1
ATOM 7662 C C . HIS D 1 101 ? -2.241 -9.212 -55.091 1.00 35.41 101 HIS D C 1
ATOM 7663 O O . HIS D 1 101 ? -2.487 -8.065 -55.487 1.00 39.29 101 HIS D O 1
ATOM 7670 N N . SER D 1 102 ? -2.639 -10.297 -55.763 1.00 30.58 102 SER D N 1
ATOM 7671 C CA . SER D 1 102 ? -3.321 -10.161 -57.047 1.00 27.92 102 SER D CA 1
ATOM 7672 C C . SER D 1 102 ? -4.686 -9.502 -56.890 1.00 37.28 102 SER D C 1
ATOM 7673 O O . SER D 1 102 ? -5.077 -8.672 -57.719 1.00 40.54 102 SER D O 1
ATOM 7676 N N . LEU D 1 103 ? -5.424 -9.857 -55.835 1.00 38.32 103 LEU D N 1
ATOM 7677 C CA . LEU D 1 103 ? -6.714 -9.217 -55.591 1.00 30.30 103 LEU D CA 1
ATOM 7678 C C . LEU D 1 103 ? -6.544 -7.731 -55.327 1.00 35.78 103 LEU D C 1
ATOM 7679 O O . LEU D 1 103 ? -7.344 -6.913 -55.794 1.00 36.16 103 LEU D O 1
ATOM 7684 N N . ALA D 1 104 ? -5.513 -7.364 -54.567 1.00 37.83 104 ALA D N 1
ATOM 7685 C CA . ALA D 1 104 ? -5.257 -5.953 -54.318 1.00 37.55 104 ALA D CA 1
ATOM 7686 C C . ALA D 1 104 ? -4.974 -5.218 -55.624 1.00 37.57 104 ALA D C 1
ATOM 7687 O O . ALA D 1 104 ? -5.650 -4.236 -55.952 1.00 46.74 104 ALA D O 1
ATOM 7689 N N . THR D 1 105 ? -4.009 -5.716 -56.408 1.00 33.04 105 THR D N 1
ATOM 7690 C CA . THR D 1 105 ? -3.674 -5.084 -57.684 1.00 35.16 105 THR D CA 1
ATOM 7691 C C . THR D 1 105 ? -4.843 -5.065 -58.664 1.00 39.32 105 THR D C 1
ATOM 7692 O O . THR D 1 105 ? -4.871 -4.210 -59.556 1.00 41.79 105 THR D O 1
ATOM 7696 N N . SER D 1 106 ? -5.801 -5.984 -58.529 1.00 41.34 106 SER D N 1
ATOM 7697 C CA . SER D 1 106 ? -6.933 -6.025 -59.447 1.00 48.65 106 SER D CA 1
ATOM 7698 C C . SER D 1 106 ? -8.081 -5.118 -59.015 1.00 45.85 106 SER D C 1
ATOM 7699 O O . SER D 1 106 ? -8.744 -4.517 -59.866 1.00 50.67 106 SER D O 1
ATOM 7702 N N . LEU D 1 107 ? -8.322 -4.992 -57.709 1.00 40.75 107 LEU D N 1
ATOM 7703 C CA . LEU D 1 107 ? -9.519 -4.331 -57.206 1.00 44.94 107 LEU D CA 1
ATOM 7704 C C . LEU D 1 107 ? -9.285 -2.943 -56.633 1.00 41.03 107 LEU D C 1
ATOM 7705 O O . LEU D 1 107 ? -10.179 -2.101 -56.728 1.00 41.15 107 LEU D O 1
ATOM 7710 N N . ILE D 1 108 ? -8.128 -2.673 -56.032 1.00 32.25 108 ILE D N 1
ATOM 7711 C CA . ILE D 1 108 ? -7.899 -1.399 -55.346 1.00 27.85 108 ILE D CA 1
ATOM 7712 C C . ILE D 1 108 ? -7.901 -0.203 -56.302 1.00 31.82 108 ILE D C 1
ATOM 7713 O O . ILE D 1 108 ? -8.409 0.860 -55.918 1.00 43.54 108 ILE D O 1
ATOM 7718 N N . PRO D 1 109 ? -7.364 -0.295 -57.530 1.00 33.61 109 PRO D N 1
ATOM 7719 C CA . PRO D 1 109 ? -7.396 0.894 -58.414 1.00 36.41 109 PRO D CA 1
ATOM 7720 C C . PRO D 1 109 ? -8.795 1.418 -58.712 1.00 37.86 109 PRO D C 1
ATOM 7721 O O . PRO D 1 109 ? -9.037 2.629 -58.593 1.00 44.16 109 PRO D O 1
ATOM 7725 N N . LYS D 1 110 ? -9.727 0.544 -59.108 1.00 39.69 110 LYS D N 1
ATOM 7726 C CA . LYS D 1 110 ? -11.080 1.005 -59.413 1.00 46.62 110 LYS D CA 1
ATOM 7727 C C . LYS D 1 110 ? -11.768 1.557 -58.167 1.00 43.63 110 LYS D C 1
ATOM 7728 O O . LYS D 1 110 ? -12.505 2.550 -58.245 1.00 47.24 110 LYS D O 1
ATOM 7734 N N . MET D 1 111 ? -11.527 0.935 -57.010 1.00 47.09 111 MET D N 1
ATOM 7735 C CA . MET D 1 111 ? -12.038 1.468 -55.751 1.00 49.85 111 MET D CA 1
ATOM 7736 C C . MET D 1 111 ? -11.522 2.880 -55.507 1.00 48.19 111 MET D C 1
ATOM 7737 O O . MET D 1 111 ? -12.282 3.776 -55.120 1.00 40.46 111 MET D O 1
ATOM 7742 N N . GLN D 1 112 ? -10.220 3.091 -55.718 1.00 46.67 112 GLN D N 1
ATOM 7743 C CA . GLN D 1 112 ? -9.648 4.426 -55.593 1.00 49.68 112 GLN D CA 1
ATOM 7744 C C . GLN D 1 112 ? -10.307 5.403 -56.556 1.00 49.43 112 GLN D C 1
ATOM 7745 O O . GLN D 1 112 ? -10.498 6.579 -56.221 1.00 43.49 112 GLN D O 1
ATOM 7751 N N . GLN D 1 113 ? -10.670 4.932 -57.751 1.00 60.46 113 GLN D N 1
ATOM 7752 C CA . GLN D 1 113 ? -11.350 5.803 -58.705 1.00 71.66 113 GLN D CA 1
ATOM 7753 C C . GLN D 1 113 ? -12.769 6.144 -58.263 1.00 72.87 113 GLN D C 1
ATOM 7754 O O . GLN D 1 113 ? -13.271 7.224 -58.593 1.00 70.06 113 GLN D O 1
ATOM 7760 N N . ALA D 1 114 ? -13.430 5.253 -57.520 1.00 75.23 114 ALA D N 1
ATOM 7761 C CA . ALA D 1 114 ? -14.806 5.512 -57.104 1.00 68.58 114 ALA D CA 1
ATOM 7762 C C . ALA D 1 114 ? -14.923 6.508 -55.953 1.00 68.44 114 ALA D C 1
ATOM 7763 O O . ALA D 1 114 ? -16.034 6.973 -55.674 1.00 67.15 114 ALA D O 1
ATOM 7765 N N . PHE D 1 115 ? -13.824 6.848 -55.284 1.00 69.45 115 PHE D N 1
ATOM 7766 C CA . PHE D 1 115 ? -13.869 7.695 -54.092 1.00 71.33 115 PHE D CA 1
ATOM 7767 C C . PHE D 1 115 ? -14.151 9.140 -54.487 1.00 78.97 115 PHE D C 1
ATOM 7768 O O . PHE D 1 115 ? -13.264 9.852 -54.962 1.00 85.08 115 PHE D O 1
ATOM 7776 N N . ASP D 1 116 ? -15.386 9.589 -54.273 1.00 79.40 116 ASP D N 1
ATOM 7777 C CA . ASP D 1 116 ? -15.712 10.995 -54.453 1.00 81.85 116 ASP D CA 1
ATOM 7778 C C . ASP D 1 116 ? -15.213 11.809 -53.260 1.00 78.53 116 ASP D C 1
ATOM 7779 O O . ASP D 1 116 ? -14.801 11.269 -52.230 1.00 77.35 116 ASP D O 1
ATOM 7784 N N . GLU D 1 117 ? -15.257 13.130 -53.406 1.00 76.83 117 GLU D N 1
ATOM 7785 C CA . GLU D 1 117 ? -14.795 14.017 -52.349 1.00 71.64 117 GLU D CA 1
ATOM 7786 C C . GLU D 1 117 ? -15.877 14.216 -51.294 1.00 70.54 117 GLU D C 1
ATOM 7787 O O . GLU D 1 117 ? -17.076 14.201 -51.587 1.00 75.93 117 GLU D O 1
ATOM 7793 N N . GLY D 1 118 ? -15.437 14.399 -50.057 1.00 63.90 118 GLY D N 1
ATOM 7794 C CA . GLY D 1 118 ? -16.354 14.552 -48.947 1.00 59.30 118 GLY D CA 1
ATOM 7795 C C . GLY D 1 118 ? -15.613 14.442 -47.634 1.00 62.04 118 GLY D C 1
ATOM 7796 O O . GLY D 1 118 ? -14.395 14.240 -47.592 1.00 68.84 118 GLY D O 1
ATOM 7797 N N . ASP D 1 119 ? -16.382 14.571 -46.549 1.00 56.61 119 ASP D N 1
ATOM 7798 C CA . ASP D 1 119 ? -15.780 14.572 -45.220 1.00 58.77 119 ASP D CA 1
ATOM 7799 C C . ASP D 1 119 ? -15.180 13.221 -44.859 1.00 62.67 119 ASP D C 1
ATOM 7800 O O . ASP D 1 119 ? -14.178 13.165 -44.137 1.00 54.81 119 ASP D O 1
ATOM 7805 N N . TYR D 1 120 ? -15.763 12.130 -45.342 1.00 64.53 120 TYR D N 1
ATOM 7806 C CA . TYR D 1 120 ? -15.316 10.790 -44.991 1.00 54.48 120 TYR D CA 1
ATOM 7807 C C . TYR D 1 120 ? -14.865 10.020 -46.225 1.00 48.95 120 TYR D C 1
ATOM 7808 O O . TYR D 1 120 ? -15.173 8.838 -46.391 1.00 51.66 120 TYR D O 1
ATOM 7817 N N . LYS D 1 121 ? -14.128 10.685 -47.105 1.00 38.54 121 LYS D N 1
ATOM 7818 C CA . LYS D 1 121 ? -13.518 10.000 -48.238 1.00 38.07 121 LYS D CA 1
ATOM 7819 C C . LYS D 1 121 ? -12.471 9.020 -47.725 1.00 44.99 121 LYS D C 1
ATOM 7820 O O . LYS D 1 121 ? -11.565 9.426 -46.986 1.00 45.63 121 LYS D O 1
ATOM 7826 N N . PRO D 1 122 ? -12.553 7.741 -48.076 1.00 49.07 122 PRO D N 1
ATOM 7827 C CA . PRO D 1 122 ? -11.625 6.761 -47.505 1.00 44.16 122 PRO D CA 1
ATOM 7828 C C . PRO D 1 122 ? -10.194 6.974 -47.970 1.00 42.30 122 PRO D C 1
ATOM 7829 O O . PRO D 1 122 ? -9.934 7.420 -49.091 1.00 41.38 122 PRO D O 1
ATOM 7833 N N . ILE D 1 123 ? -9.262 6.646 -47.079 1.00 39.55 123 ILE D N 1
ATOM 7834 C CA . ILE D 1 123 ? -7.839 6.556 -47.391 1.00 40.12 123 ILE D CA 1
ATOM 7835 C C . ILE D 1 123 ? -7.424 5.111 -47.159 1.00 43.22 123 ILE D C 1
ATOM 7836 O O . ILE D 1 123 ? -7.465 4.623 -46.024 1.00 42.93 123 ILE D O 1
ATOM 7841 N N . LEU D 1 124 ? -7.038 4.425 -48.228 1.00 36.53 124 LEU D N 1
ATOM 7842 C CA . LEU D 1 124 ? -6.786 2.993 -48.151 1.00 37.89 124 LEU D CA 1
ATOM 7843 C C . LEU D 1 124 ? -5.383 2.715 -47.627 1.00 35.62 124 LEU D C 1
ATOM 7844 O O . LEU D 1 124 ? -4.409 3.331 -48.073 1.00 31.36 124 LEU D O 1
ATOM 7849 N N . SER D 1 125 ? -5.280 1.785 -46.679 1.00 34.23 125 SER D N 1
ATOM 7850 C CA . SER D 1 125 ? -3.999 1.247 -46.229 1.00 30.62 125 SER D CA 1
ATOM 7851 C C . SER D 1 125 ? -4.038 -0.251 -46.508 1.00 30.85 125 SER D C 1
ATOM 7852 O O . SER D 1 125 ? -4.659 -1.010 -45.757 1.00 39.96 125 SER D O 1
ATOM 7855 N N . VAL D 1 126 ? -3.385 -0.675 -47.586 1.00 27.44 126 VAL D N 1
ATOM 7856 C CA . VAL D 1 126 ? -3.482 -2.042 -48.084 1.00 30.23 126 VAL D CA 1
ATOM 7857 C C . VAL D 1 126 ? -2.202 -2.785 -47.724 1.00 34.84 126 VAL D C 1
ATOM 7858 O O . VAL D 1 126 ? -1.109 -2.405 -48.159 1.00 40.52 126 VAL D O 1
ATOM 7862 N N . GLU D 1 127 ? -2.342 -3.852 -46.943 1.00 38.27 127 GLU D N 1
ATOM 7863 C CA . GLU D 1 127 ? -1.224 -4.701 -46.562 1.00 32.09 127 GLU D CA 1
ATOM 7864 C C . GLU D 1 127 ? -1.428 -6.106 -47.113 1.00 39.02 127 GLU D C 1
ATOM 7865 O O . GLU D 1 127 ? -2.556 -6.607 -47.183 1.00 40.26 127 GLU D O 1
ATOM 7871 N N . ALA D 1 128 ? -0.322 -6.739 -47.502 1.00 44.59 128 ALA D N 1
ATOM 7872 C CA . ALA D 1 128 ? -0.375 -8.101 -48.015 1.00 40.89 128 ALA D CA 1
ATOM 7873 C C . ALA D 1 128 ? -0.841 -9.058 -46.926 1.00 46.23 128 ALA D C 1
ATOM 7874 O O . ALA D 1 128 ? -0.437 -8.950 -45.765 1.00 45.47 128 ALA D O 1
ATOM 7876 N N . ILE D 1 129 ? -1.691 -10.000 -47.308 1.00 49.84 129 ILE D N 1
ATOM 7877 C CA . ILE D 1 129 ? -2.390 -10.851 -46.353 1.00 54.81 129 ILE D CA 1
ATOM 7878 C C . ILE D 1 129 ? -1.538 -12.063 -46.003 1.00 49.02 129 ILE D C 1
ATOM 7879 O O . ILE D 1 129 ? -0.797 -12.594 -46.840 1.00 54.28 129 ILE D O 1
ATOM 7884 N N . ASP D 1 130 ? -1.625 -12.480 -44.742 1.00 59.72 130 ASP D N 1
ATOM 7885 C CA . ASP D 1 130 ? -1.173 -13.790 -44.286 1.00 77.03 130 ASP D CA 1
ATOM 7886 C C . ASP D 1 130 ? -2.376 -14.454 -43.627 1.00 79.19 130 ASP D C 1
ATOM 7887 O O . ASP D 1 130 ? -2.778 -14.065 -42.525 1.00 70.39 130 ASP D O 1
ATOM 7892 N N . VAL D 1 131 ? -2.945 -15.457 -44.302 1.00 90.25 131 VAL D N 1
ATOM 7893 C CA . VAL D 1 131 ? -4.288 -15.920 -43.964 1.00 97.18 131 VAL D CA 1
ATOM 7894 C C . VAL D 1 131 ? -4.327 -16.612 -42.605 1.00 99.85 131 VAL D C 1
ATOM 7895 O O . VAL D 1 131 ? -5.358 -16.581 -41.920 1.00 107.47 131 VAL D O 1
ATOM 7899 N N . ASP D 1 132 ? -3.224 -17.227 -42.173 1.00 93.03 132 ASP D N 1
ATOM 7900 C CA . ASP D 1 132 ? -3.254 -17.962 -40.913 1.00 90.82 132 ASP D CA 1
ATOM 7901 C C . ASP D 1 132 ? -3.386 -17.055 -39.693 1.00 85.43 132 ASP D C 1
ATOM 7902 O O . ASP D 1 132 ? -3.674 -17.558 -38.602 1.00 88.19 132 ASP D O 1
ATOM 7907 N N . GLU D 1 133 ? -3.190 -15.741 -39.845 1.00 78.21 133 GLU D N 1
ATOM 7908 C CA . GLU D 1 133 ? -3.480 -14.782 -38.784 1.00 82.21 133 GLU D CA 1
ATOM 7909 C C . GLU D 1 133 ? -4.409 -13.670 -39.258 1.00 83.24 133 GLU D C 1
ATOM 7910 O O . GLU D 1 133 ? -4.660 -12.713 -38.506 1.00 78.38 133 GLU D O 1
ATOM 7916 N N . ALA D 1 134 ? -4.918 -13.775 -40.488 1.00 81.54 134 ALA D N 1
ATOM 7917 C CA . ALA D 1 134 ? -5.873 -12.803 -41.010 1.00 70.32 134 ALA D CA 1
ATOM 7918 C C . ALA D 1 134 ? -7.101 -12.704 -40.118 1.00 56.79 134 ALA D C 1
ATOM 7919 O O . ALA D 1 134 ? -7.581 -11.603 -39.816 1.00 53.57 134 ALA D O 1
ATOM 7921 N N . THR D 1 135 ? -7.639 -13.854 -39.711 1.00 47.07 135 THR D N 1
ATOM 7922 C CA . THR D 1 135 ? -8.851 -13.863 -38.901 1.00 52.70 135 THR D CA 1
ATOM 7923 C C . THR D 1 135 ? -8.615 -13.188 -37.557 1.00 46.10 135 THR D C 1
ATOM 7924 O O . THR D 1 135 ? -9.487 -12.473 -37.053 1.00 46.98 135 THR D O 1
ATOM 7928 N N . LYS D 1 136 ? -7.439 -13.404 -36.964 1.00 36.79 136 LYS D N 1
ATOM 7929 C CA . LYS D 1 136 ? -7.100 -12.724 -35.719 1.00 40.35 136 LYS D CA 1
ATOM 7930 C C . LYS D 1 136 ? -7.010 -11.216 -35.926 1.00 40.22 136 LYS D C 1
ATOM 7931 O O . LYS D 1 136 ? -7.511 -10.436 -35.103 1.00 38.34 136 LYS D O 1
ATOM 7937 N N . GLU D 1 137 ? -6.379 -10.790 -37.026 1.00 49.91 137 GLU D N 1
ATOM 7938 C CA . GLU D 1 137 ? -6.341 -9.367 -37.354 1.00 56.47 137 GLU D CA 1
ATOM 7939 C C . GLU D 1 137 ? -7.747 -8.783 -37.441 1.00 62.53 137 GLU D C 1
ATOM 7940 O O . GLU D 1 137 ? -8.011 -7.694 -36.916 1.00 59.51 137 GLU D O 1
ATOM 7946 N N . LEU D 1 138 ? -8.665 -9.498 -38.097 1.00 59.55 138 LEU D N 1
ATOM 7947 C CA . LEU D 1 138 ? -10.032 -8.999 -38.228 1.00 50.31 138 LEU D CA 1
ATOM 7948 C C . LEU D 1 138 ? -10.744 -8.959 -36.881 1.00 42.94 138 LEU D C 1
ATOM 7949 O O . LEU D 1 138 ? -11.445 -7.988 -36.574 1.00 37.43 138 LEU D O 1
ATOM 7954 N N . ARG D 1 139 ? -10.575 -10.001 -36.065 1.00 39.19 139 ARG D N 1
ATOM 7955 C CA . ARG D 1 139 ? -11.297 -10.079 -34.798 1.00 49.56 139 ARG D CA 1
ATOM 7956 C C . ARG D 1 139 ? -10.843 -8.993 -33.832 1.00 53.17 139 ARG D C 1
ATOM 7957 O O . ARG D 1 139 ? -11.671 -8.329 -33.197 1.00 64.16 139 ARG D O 1
ATOM 7965 N N . GLU D 1 140 ? -9.532 -8.796 -33.702 1.00 50.62 140 GLU D N 1
ATOM 7966 C CA . GLU D 1 140 ? -9.039 -7.879 -32.683 1.00 49.45 140 GLU D CA 1
ATOM 7967 C C . GLU D 1 140 ? -9.177 -6.411 -33.068 1.00 59.97 140 GLU D C 1
ATOM 7968 O O . GLU D 1 140 ? -9.030 -5.548 -32.197 1.00 57.35 140 GLU D O 1
ATOM 7974 N N . GLY D 1 141 ? -9.468 -6.105 -34.330 1.00 69.37 141 GLY D N 1
ATOM 7975 C CA . GLY D 1 141 ? -9.613 -4.733 -34.769 1.00 72.81 141 GLY D CA 1
ATOM 7976 C C . GLY D 1 141 ? -8.415 -4.156 -35.491 1.00 73.72 141 GLY D C 1
ATOM 7977 O O . GLY D 1 141 ? -8.461 -2.986 -35.891 1.00 80.71 141 GLY D O 1
ATOM 7978 N N . ALA D 1 142 ? -7.344 -4.933 -35.667 1.00 60.14 142 ALA D N 1
ATOM 7979 C CA . ALA D 1 142 ? -6.188 -4.453 -36.414 1.00 51.57 142 ALA D CA 1
ATOM 7980 C C . ALA D 1 142 ? -6.474 -4.339 -37.904 1.00 51.77 142 ALA D C 1
ATOM 7981 O O . ALA D 1 142 ? -5.734 -3.651 -38.615 1.00 49.41 142 ALA D O 1
ATOM 7983 N N . CYS D 1 143 ? -7.526 -4.996 -38.386 1.00 53.37 143 CYS D N 1
ATOM 7984 C CA . CYS D 1 143 ? -7.880 -4.990 -39.798 1.00 54.55 143 CYS D CA 1
ATOM 7985 C C . CYS D 1 143 ? -9.381 -4.786 -39.927 1.00 53.10 143 CYS D C 1
ATOM 7986 O O . CYS D 1 143 ? -10.161 -5.442 -39.230 1.00 57.49 143 CYS D O 1
ATOM 7989 N N . ASP D 1 144 ? -9.782 -3.873 -40.814 1.00 45.75 144 ASP D N 1
ATOM 7990 C CA . ASP D 1 144 ? -11.199 -3.615 -41.039 1.00 37.64 144 ASP D CA 1
ATOM 7991 C C . ASP D 1 144 ? -11.799 -4.610 -42.026 1.00 40.01 144 ASP D C 1
ATOM 7992 O O . ASP D 1 144 ? -12.803 -5.267 -41.728 1.00 35.03 144 ASP D O 1
ATOM 7997 N N . ILE D 1 145 ? -11.198 -4.728 -43.208 1.00 43.66 145 ILE D N 1
ATOM 7998 C CA . ILE D 1 145 ? -11.743 -5.514 -44.308 1.00 28.16 145 ILE D CA 1
ATOM 7999 C C . ILE D 1 145 ? -10.648 -6.419 -44.852 1.00 40.81 145 ILE D C 1
ATOM 8000 O O . ILE D 1 145 ? -9.477 -6.029 -44.913 1.00 37.42 145 ILE D O 1
ATOM 8005 N N . LEU D 1 146 ? -11.030 -7.630 -45.242 1.00 38.65 146 LEU D N 1
ATOM 8006 C CA . LEU D 1 146 ? -10.113 -8.627 -45.771 1.00 28.80 146 LEU D CA 1
ATOM 8007 C C . LEU D 1 146 ? -10.523 -8.982 -47.191 1.00 25.50 146 LEU D C 1
ATOM 8008 O O . LEU D 1 146 ? -11.668 -9.366 -47.426 1.00 36.99 146 LEU D O 1
ATOM 8013 N N . LEU D 1 147 ? -9.599 -8.855 -48.134 1.00 32.96 147 LEU D N 1
ATOM 8014 C CA . LEU D 1 147 ? -9.838 -9.273 -49.514 1.00 29.88 147 LEU D CA 1
ATOM 8015 C C . LEU D 1 147 ? -9.107 -10.592 -49.719 1.00 41.44 147 LEU D C 1
ATOM 8016 O O . LEU D 1 147 ? -7.880 -10.618 -49.848 1.00 31.40 147 LEU D O 1
ATOM 8021 N N . ALA D 1 148 ? -9.853 -11.693 -49.745 1.00 18.25 148 ALA D N 1
ATOM 8022 C CA . ALA D 1 148 ? -9.201 -12.993 -49.849 1.00 26.31 148 ALA D CA 1
ATOM 8023 C C . ALA D 1 148 ? -10.065 -13.916 -50.694 1.00 35.57 148 ALA D C 1
ATOM 8024 O O . ALA D 1 148 ? -11.100 -13.514 -51.222 1.00 28.39 148 ALA D O 1
ATOM 8026 N N . PHE D 1 149 ? -9.618 -15.157 -50.845 1.00 30.41 149 PHE D N 1
ATOM 8027 C CA . PHE D 1 149 ? -10.366 -16.114 -51.639 1.00 34.10 149 PHE D CA 1
ATOM 8028 C C . PHE D 1 149 ? -11.275 -16.947 -50.738 1.00 32.17 149 PHE D C 1
ATOM 8029 O O . PHE D 1 149 ? -11.313 -16.771 -49.517 1.00 29.52 149 PHE D O 1
ATOM 8037 N N . ASP D 1 150 ? -12.025 -17.855 -51.358 1.00 40.08 150 ASP D N 1
ATOM 8038 C CA . ASP D 1 150 ? -13.006 -18.673 -50.655 1.00 42.91 150 ASP D CA 1
ATOM 8039 C C . ASP D 1 150 ? -12.377 -19.373 -49.460 1.00 39.33 150 ASP D C 1
ATOM 8040 O O . ASP D 1 150 ? -11.385 -20.094 -49.599 1.00 48.52 150 ASP D O 1
ATOM 8045 N N . ASP D 1 151 ? -12.953 -19.146 -48.280 1.00 39.66 151 ASP D N 1
ATOM 8046 C CA . ASP D 1 151 ? -12.443 -19.706 -47.033 1.00 40.61 151 ASP D CA 1
ATOM 8047 C C . ASP D 1 151 ? -13.628 -20.127 -46.179 1.00 42.31 151 ASP D C 1
ATOM 8048 O O . ASP D 1 151 ? -14.488 -19.299 -45.864 1.00 50.13 151 ASP D O 1
ATOM 8053 N N . ASP D 1 152 ? -13.665 -21.405 -45.796 1.00 32.70 152 ASP D N 1
ATOM 8054 C CA . ASP D 1 152 ? -14.830 -21.944 -45.102 1.00 37.65 152 ASP D CA 1
ATOM 8055 C C . ASP D 1 152 ? -14.992 -21.385 -43.695 1.00 43.10 152 ASP D C 1
ATOM 8056 O O . ASP D 1 152 ? -16.072 -21.525 -43.112 1.00 47.66 152 ASP D O 1
ATOM 8061 N N . ILE D 1 153 ? -13.960 -20.758 -43.139 1.00 30.69 153 ILE D N 1
ATOM 8062 C CA . ILE D 1 153 ? -14.074 -20.132 -41.825 1.00 34.98 153 ILE D CA 1
ATOM 8063 C C . ILE D 1 153 ? -14.544 -18.690 -41.940 1.00 40.14 153 ILE D C 1
ATOM 8064 O O . ILE D 1 153 ? -15.470 -18.266 -41.243 1.00 38.75 153 ILE D O 1
ATOM 8069 N N . LEU D 1 154 ? -13.913 -17.917 -42.826 1.00 41.50 154 LEU D N 1
ATOM 8070 C CA . LEU D 1 154 ? -14.238 -16.503 -42.957 1.00 42.77 154 LEU D CA 1
ATOM 8071 C C . LEU D 1 154 ? -15.561 -16.268 -43.674 1.00 39.37 154 LEU D C 1
ATOM 8072 O O . LEU D 1 154 ? -16.115 -15.168 -43.574 1.00 40.24 154 LEU D O 1
ATOM 8077 N N . ARG D 1 155 ? -16.080 -17.268 -44.386 1.00 34.30 155 ARG D N 1
ATOM 8078 C CA . ARG D 1 155 ? -17.343 -17.112 -45.097 1.00 33.79 155 ARG D CA 1
ATOM 8079 C C . ARG D 1 155 ? -18.552 -17.255 -44.182 1.00 32.50 155 ARG D C 1
ATOM 8080 O O . ARG D 1 155 ? -19.649 -16.822 -44.552 1.00 41.97 155 ARG D O 1
ATOM 8088 N N . LEU D 1 156 ? -18.377 -17.836 -43.005 1.00 36.20 156 LEU D N 1
ATOM 8089 C CA . LEU D 1 156 ? -19.443 -18.132 -42.066 1.00 39.12 156 LEU D CA 1
ATOM 8090 C C . LEU D 1 156 ? -19.375 -17.212 -40.853 1.00 38.65 156 LEU D C 1
ATOM 8091 O O . LEU D 1 156 ? -18.393 -16.488 -40.658 1.00 30.42 156 LEU D O 1
ATOM 8096 N N . PRO D 1 157 ? -20.421 -17.192 -40.027 1.00 41.74 157 PRO D N 1
ATOM 8097 C CA . PRO D 1 157 ? -20.318 -16.504 -38.746 1.00 42.67 157 PRO D CA 1
ATOM 8098 C C . PRO D 1 157 ? -19.164 -17.062 -37.938 1.00 46.73 157 PRO D C 1
ATOM 8099 O O . PRO D 1 157 ? -18.807 -18.248 -38.070 1.00 47.70 157 PRO D O 1
ATOM 8103 N N . PRO D 1 158 ? -18.555 -16.242 -37.064 1.00 38.32 158 PRO D N 1
ATOM 8104 C CA . PRO D 1 158 ? -18.959 -14.884 -36.681 1.00 38.40 158 PRO D CA 1
ATOM 8105 C C . PRO D 1 158 ? -18.523 -13.784 -37.647 1.00 38.25 158 PRO D C 1
ATOM 8106 O O . PRO D 1 158 ? -18.583 -12.609 -37.286 1.00 42.92 158 PRO D O 1
ATOM 8110 N N . TYR D 1 159 ? -18.098 -14.155 -38.849 1.00 33.71 159 TYR D N 1
ATOM 8111 C CA . TYR D 1 159 ? -17.652 -13.190 -39.841 1.00 39.69 159 TYR D CA 1
ATOM 8112 C C . TYR D 1 159 ? -18.762 -12.893 -40.840 1.00 43.36 159 TYR D C 1
ATOM 8113 O O . TYR D 1 159 ? -19.587 -13.752 -41.160 1.00 45.37 159 TYR D O 1
ATOM 8122 N N . GLN D 1 160 ? -18.776 -11.655 -41.324 1.00 35.99 160 GLN D N 1
ATOM 8123 C CA . GLN D 1 160 ? -19.617 -11.274 -42.447 1.00 36.16 160 GLN D CA 1
ATOM 8124 C C . GLN D 1 160 ? -18.822 -11.413 -43.736 1.00 37.90 160 GLN D C 1
ATOM 8125 O O . GLN D 1 160 ? -17.668 -10.982 -43.817 1.00 44.28 160 GLN D O 1
ATOM 8131 N N . SER D 1 161 ? -19.442 -12.015 -44.744 1.00 36.21 161 SER D N 1
ATOM 8132 C CA . SER D 1 161 ? -18.800 -12.198 -46.035 1.00 31.88 161 SER D CA 1
ATOM 8133 C C . SER D 1 161 ? -19.652 -11.584 -47.136 1.00 31.46 161 SER D C 1
ATOM 8134 O O . SER D 1 161 ? -20.859 -11.378 -46.982 1.00 31.35 161 SER D O 1
ATOM 8137 N N . GLN D 1 162 ? -18.995 -11.287 -48.253 1.00 35.58 162 GLN D N 1
ATOM 8138 C CA . GLN D 1 162 ? -19.661 -10.799 -49.456 1.00 30.51 162 GLN D CA 1
ATOM 8139 C C . GLN D 1 162 ? -18.899 -11.337 -50.654 1.00 33.73 162 GLN D C 1
ATOM 8140 O O . GLN D 1 162 ? -17.695 -11.095 -50.779 1.00 39.33 162 GLN D O 1
ATOM 8146 N N . LEU D 1 163 ? -19.587 -12.072 -51.521 1.00 19.55 163 LEU D N 1
ATOM 8147 C CA . LEU D 1 163 ? -18.943 -12.589 -52.719 1.00 22.58 163 LEU D CA 1
ATOM 8148 C C . LEU D 1 163 ? -18.704 -11.445 -53.693 1.00 27.20 163 LEU D C 1
ATOM 8149 O O . LEU D 1 163 ? -19.653 -10.799 -54.150 1.00 36.19 163 LEU D O 1
ATOM 8154 N N . ILE D 1 164 ? -17.434 -11.181 -53.995 1.00 24.77 164 ILE D N 1
ATOM 8155 C CA . ILE D 1 164 ? -17.103 -10.161 -54.983 1.00 28.21 164 ILE D CA 1
ATOM 8156 C C . ILE D 1 164 ? -17.330 -10.694 -56.389 1.00 30.31 164 ILE D C 1
ATOM 8157 O O . ILE D 1 164 ? -18.114 -10.136 -57.167 1.00 38.01 164 ILE D O 1
ATOM 8162 N N . ALA D 1 165 ? -16.658 -11.791 -56.730 1.00 32.96 165 ALA D N 1
ATOM 8163 C CA . ALA D 1 165 ? -16.746 -12.317 -58.082 1.00 35.13 165 ALA D CA 1
ATOM 8164 C C . ALA D 1 165 ? -16.330 -13.781 -58.107 1.00 40.91 165 ALA D C 1
ATOM 8165 O O . ALA D 1 165 ? -15.647 -14.287 -57.203 1.00 46.35 165 ALA D O 1
ATOM 8167 N N . LYS D 1 166 ? -16.775 -14.448 -59.172 1.00 42.66 166 LYS D N 1
ATOM 8168 C CA . LYS D 1 166 ? -16.388 -15.806 -59.533 1.00 41.38 166 LYS D CA 1
ATOM 8169 C C . LYS D 1 166 ? -15.693 -15.748 -60.883 1.00 47.69 166 LYS D C 1
ATOM 8170 O O . LYS D 1 166 ? -16.273 -15.263 -61.860 1.00 50.28 166 LYS D O 1
ATOM 8176 N N . THR D 1 167 ? -14.457 -16.239 -60.938 1.00 48.79 167 THR D N 1
ATOM 8177 C CA . THR D 1 167 ? -13.706 -16.305 -62.189 1.00 46.67 167 THR D CA 1
ATOM 8178 C C . THR D 1 167 ? -13.131 -17.697 -62.384 1.00 45.09 167 THR D C 1
ATOM 8179 O O . THR D 1 167 ? -13.536 -18.645 -61.713 1.00 34.97 167 THR D O 1
ATOM 8183 N N . GLU D 1 168 ? -12.163 -17.830 -63.299 1.00 40.48 168 GLU D N 1
ATOM 8184 C CA . GLU D 1 168 ? -11.562 -19.122 -63.579 1.00 49.82 168 GLU D CA 1
ATOM 8185 C C . GLU D 1 168 ? -10.045 -19.035 -63.533 1.00 44.09 168 GLU D C 1
ATOM 8186 O O . GLU D 1 168 ? -9.451 -18.022 -63.914 1.00 44.69 168 GLU D O 1
ATOM 8192 N N . LEU D 1 169 ? -9.428 -20.109 -63.042 1.00 37.45 169 LEU D N 1
ATOM 8193 C CA . LEU D 1 169 ? -8.032 -20.407 -63.319 1.00 33.20 169 LEU D CA 1
ATOM 8194 C C . LEU D 1 169 ? -7.955 -21.036 -64.703 1.00 40.54 169 LEU D C 1
ATOM 8195 O O . LEU D 1 169 ? -8.553 -22.095 -64.947 1.00 41.96 169 LEU D O 1
ATOM 8200 N N . LEU D 1 170 ? -7.241 -20.370 -65.605 1.00 34.99 170 LEU D N 1
ATOM 8201 C CA . LEU D 1 170 ? -7.063 -20.787 -66.980 1.00 29.87 170 LEU D CA 1
ATOM 8202 C C . LEU D 1 170 ? -5.659 -21.332 -67.165 1.00 37.04 170 LEU D C 1
ATOM 8203 O O . LEU D 1 170 ? -4.689 -20.656 -66.794 1.00 37.30 170 LEU D O 1
ATOM 8208 N N . PRO D 1 171 ? -5.508 -22.549 -67.688 1.00 38.70 171 PRO D N 1
ATOM 8209 C CA . PRO D 1 171 ? -4.170 -23.047 -68.046 1.00 45.47 171 PRO D CA 1
ATOM 8210 C C . PRO D 1 171 ? -3.676 -22.331 -69.294 1.00 50.34 171 PRO D C 1
ATOM 8211 O O . PRO D 1 171 ? -4.278 -22.432 -70.365 1.00 53.56 171 PRO D O 1
ATOM 8215 N N . VAL D 1 172 ? -2.585 -21.590 -69.146 1.00 41.66 172 VAL D N 1
ATOM 8216 C CA . VAL D 1 172 ? -2.099 -20.724 -70.205 1.00 39.40 172 VAL D CA 1
ATOM 8217 C C . VAL D 1 172 ? -0.633 -21.010 -70.486 1.00 46.92 172 VAL D C 1
ATOM 8218 O O . VAL D 1 172 ? 0.135 -21.419 -69.602 1.00 49.95 172 VAL D O 1
ATOM 8222 N N . SER D 1 173 ? -0.267 -20.788 -71.749 1.00 43.64 173 SER D N 1
ATOM 8223 C CA . SER D 1 173 ? 1.095 -20.884 -72.244 1.00 49.55 173 SER D CA 1
ATOM 8224 C C . SER D 1 173 ? 1.409 -19.641 -73.063 1.00 53.18 173 SER D C 1
ATOM 8225 O O . SER D 1 173 ? 0.530 -19.066 -73.713 1.00 49.87 173 SER D O 1
ATOM 8228 N N . ALA D 1 174 ? 2.670 -19.226 -73.022 1.00 56.59 174 ALA D N 1
ATOM 8229 C CA . ALA D 1 174 ? 3.123 -18.175 -73.917 1.00 57.88 174 ALA D CA 1
ATOM 8230 C C . ALA D 1 174 ? 3.173 -18.700 -75.345 1.00 61.76 174 ALA D C 1
ATOM 8231 O O . ALA D 1 174 ? 3.434 -19.881 -75.586 1.00 68.70 174 ALA D O 1
ATOM 8233 N N . CYS D 1 175 ? 2.910 -17.814 -76.299 1.00 67.96 175 CYS D N 1
ATOM 8234 C CA . CYS D 1 175 ? 2.955 -18.178 -77.706 1.00 81.05 175 CYS D CA 1
ATOM 8235 C C . CYS D 1 175 ? 3.993 -17.334 -78.434 1.00 87.60 175 CYS D C 1
ATOM 8236 O O . CYS D 1 175 ? 4.489 -16.327 -77.922 1.00 82.91 175 CYS D O 1
ATOM 8239 N N . ASP D 1 176 ? 4.303 -17.764 -79.652 1.00 98.51 176 ASP D N 1
ATOM 8240 C CA . ASP D 1 176 ? 5.509 -17.356 -80.358 1.00 106.94 176 ASP D CA 1
ATOM 8241 C C . ASP D 1 176 ? 5.283 -16.038 -81.100 1.00 112.35 176 ASP D C 1
ATOM 8242 O O . ASP D 1 176 ? 4.329 -15.303 -80.831 1.00 106.79 176 ASP D O 1
ATOM 8247 N N . GLU D 1 177 ? 6.176 -15.731 -82.046 1.00 120.16 177 GLU D N 1
ATOM 8248 C CA . GLU D 1 177 ? 6.020 -14.548 -82.883 1.00 124.58 177 GLU D CA 1
ATOM 8249 C C . GLU D 1 177 ? 4.829 -14.679 -83.820 1.00 122.30 177 GLU D C 1
ATOM 8250 O O . GLU D 1 177 ? 4.183 -13.676 -84.144 1.00 125.63 177 GLU D O 1
ATOM 8256 N N . MET D 1 178 ? 4.527 -15.898 -84.265 1.00 114.93 178 MET D N 1
ATOM 8257 C CA . MET D 1 178 ? 3.412 -16.098 -85.181 1.00 105.06 178 MET D CA 1
ATOM 8258 C C . MET D 1 178 ? 2.077 -16.085 -84.445 1.00 92.96 178 MET D C 1
ATOM 8259 O O . MET D 1 178 ? 1.094 -15.532 -84.950 1.00 94.04 178 MET D O 1
ATOM 8264 N N . GLY D 1 179 ? 2.025 -16.679 -83.256 1.00 87.28 179 GLY D N 1
ATOM 8265 C CA . GLY D 1 179 ? 0.810 -16.679 -82.464 1.00 79.94 179 GLY D CA 1
ATOM 8266 C C . GLY D 1 179 ? 0.367 -18.060 -82.029 1.00 76.05 179 GLY D C 1
ATOM 8267 O O . GLY D 1 179 ? -0.799 -18.264 -81.677 1.00 71.50 179 GLY D O 1
ATOM 8268 N N . LYS D 1 180 ? 1.292 -19.018 -82.044 1.00 77.13 180 LYS D N 1
ATOM 8269 C CA . LYS D 1 180 ? 0.999 -20.397 -81.686 1.00 79.82 180 LYS D CA 1
ATOM 8270 C C . LYS D 1 180 ? 1.565 -20.715 -80.314 1.00 76.10 180 LYS D C 1
ATOM 8271 O O . LYS D 1 180 ? 2.737 -20.412 -80.052 1.00 80.00 180 LYS D O 1
ATOM 8277 N N . PRO D 1 181 ? 0.780 -21.321 -79.423 1.00 67.80 181 PRO D N 1
ATOM 8278 C CA . PRO D 1 181 ? 1.268 -21.585 -78.063 1.00 56.59 181 PRO D CA 1
ATOM 8279 C C . PRO D 1 181 ? 2.507 -22.467 -78.076 1.00 53.47 181 PRO D C 1
ATOM 8280 O O . PRO D 1 181 ? 2.540 -23.516 -78.723 1.00 53.63 181 PRO D O 1
ATOM 8284 N N . ILE D 1 182 ? 3.538 -22.020 -77.355 1.00 52.69 182 ILE D N 1
ATOM 8285 C CA . ILE D 1 182 ? 4.794 -22.764 -77.300 1.00 53.07 182 ILE D CA 1
ATOM 8286 C C . ILE D 1 182 ? 4.577 -24.123 -76.650 1.00 51.61 182 ILE D C 1
ATOM 8287 O O . ILE D 1 182 ? 5.177 -25.127 -77.055 1.00 55.06 182 ILE D O 1
ATOM 8292 N N . TYR D 1 183 ? 3.707 -24.183 -75.647 1.00 55.44 183 TYR D N 1
ATOM 8293 C CA . TYR D 1 183 ? 3.347 -25.431 -74.998 1.00 55.05 183 TYR D CA 1
ATOM 8294 C C . TYR D 1 183 ? 1.852 -25.675 -75.145 1.00 59.38 183 TYR D C 1
ATOM 8295 O O . TYR D 1 183 ? 1.053 -24.735 -75.200 1.00 60.46 183 TYR D O 1
ATOM 8304 N N . ASP D 1 184 ? 1.483 -26.950 -75.218 1.00 62.38 184 ASP D N 1
ATOM 8305 C CA . ASP D 1 184 ? 0.086 -27.354 -75.260 1.00 66.06 184 ASP D CA 1
ATOM 8306 C C . ASP D 1 184 ? -0.015 -28.762 -74.693 1.00 64.33 184 ASP D C 1
ATOM 8307 O O . ASP D 1 184 ? 0.982 -29.359 -74.279 1.00 67.88 184 ASP D O 1
ATOM 8312 N N . PHE D 1 185 ? -1.228 -29.302 -74.683 1.00 67.71 185 PHE D N 1
ATOM 8313 C CA . PHE D 1 185 ? -1.458 -30.644 -74.171 1.00 70.72 185 PHE D CA 1
ATOM 8314 C C . PHE D 1 185 ? -1.610 -31.681 -75.276 1.00 75.69 185 PHE D C 1
ATOM 8315 O O . PHE D 1 185 ? -1.911 -32.842 -74.985 1.00 70.73 185 PHE D O 1
ATOM 8323 N N . ILE D 1 186 ? -1.414 -31.290 -76.535 1.00 84.87 186 ILE D N 1
ATOM 8324 C CA . ILE D 1 186 ? -1.388 -32.236 -77.648 1.00 96.03 186 ILE D CA 1
ATOM 8325 C C . ILE D 1 186 ? 0.070 -32.495 -77.991 1.00 107.67 186 ILE D C 1
ATOM 8326 O O . ILE D 1 186 ? 0.389 -33.054 -79.046 1.00 110.29 186 ILE D O 1
ATOM 8331 N N . SER D 1 187 ? 0.962 -32.080 -77.096 1.00 115.64 187 SER D N 1
ATOM 8332 C CA . SER D 1 187 ? 2.386 -32.168 -77.341 1.00 121.80 187 SER D CA 1
ATOM 8333 C C . SER D 1 187 ? 2.909 -33.560 -76.999 1.00 122.74 187 SER D C 1
ATOM 8334 O O . SER D 1 187 ? 2.163 -34.470 -76.628 1.00 120.92 187 SER D O 1
ATOM 8337 N N . GLN D 1 188 ? 4.223 -33.725 -77.146 1.00 126.33 188 GLN D N 1
ATOM 8338 C CA . GLN D 1 188 ? 4.914 -34.923 -76.702 1.00 129.94 188 GLN D CA 1
ATOM 8339 C C . GLN D 1 188 ? 5.444 -34.710 -75.292 1.00 122.72 188 GLN D C 1
ATOM 8340 O O . GLN D 1 188 ? 5.877 -33.610 -74.937 1.00 123.61 188 GLN D O 1
ATOM 8346 N N . GLY D 1 189 ? 5.410 -35.770 -74.490 1.00 113.91 189 GLY D N 1
ATOM 8347 C CA . GLY D 1 189 ? 5.903 -35.703 -73.130 1.00 101.59 189 GLY D CA 1
ATOM 8348 C C . GLY D 1 189 ? 5.046 -34.838 -72.232 1.00 85.08 189 GLY D C 1
ATOM 8349 O O . GLY D 1 189 ? 4.159 -34.123 -72.707 1.00 73.03 189 GLY D O 1
ATOM 8350 N N . ALA D 1 190 ? 5.285 -34.909 -70.926 1.00 78.00 190 ALA D N 1
ATOM 8351 C CA . ALA D 1 190 ? 4.691 -33.940 -70.023 1.00 68.10 190 ALA D CA 1
ATOM 8352 C C . ALA D 1 190 ? 5.246 -32.553 -70.323 1.00 61.31 190 ALA D C 1
ATOM 8353 O O . ALA D 1 190 ? 6.340 -32.395 -70.872 1.00 62.89 190 ALA D O 1
ATOM 8355 N N . VAL D 1 191 ? 4.476 -31.535 -69.962 1.00 56.05 191 VAL D N 1
ATOM 8356 C CA . VAL D 1 191 ? 4.892 -30.164 -70.231 1.00 46.08 191 VAL D CA 1
ATOM 8357 C C . VAL D 1 191 ? 5.488 -29.570 -68.959 1.00 38.76 191 VAL D C 1
ATOM 8358 O O . VAL D 1 191 ? 5.131 -29.994 -67.846 1.00 39.16 191 VAL D O 1
ATOM 8362 N N . PRO D 1 192 ? 6.419 -28.624 -69.077 1.00 40.08 192 PRO D N 1
ATOM 8363 C CA . PRO D 1 192 ? 6.933 -27.940 -67.884 1.00 43.87 192 PRO D CA 1
ATOM 8364 C C . PRO D 1 192 ? 5.821 -27.167 -67.195 1.00 43.05 192 PRO D C 1
ATOM 8365 O O . PRO D 1 192 ? 5.083 -26.406 -67.826 1.00 49.43 192 PRO D O 1
ATOM 8369 N N . TRP D 1 193 ? 5.710 -27.363 -65.886 1.00 42.67 193 TRP D N 1
ATOM 8370 C CA . TRP D 1 193 ? 4.564 -26.909 -65.115 1.00 41.52 193 TRP D CA 1
ATOM 8371 C C . TRP D 1 193 ? 5.049 -25.981 -64.011 1.00 36.72 193 TRP D C 1
ATOM 8372 O O . TRP D 1 193 ? 5.886 -26.370 -63.187 1.00 36.57 193 TRP D O 1
ATOM 8383 N N . LEU D 1 194 ? 4.539 -24.750 -64.019 1.00 36.61 194 LEU D N 1
ATOM 8384 C CA . LEU D 1 194 ? 4.783 -23.766 -62.970 1.00 29.69 194 LEU D CA 1
ATOM 8385 C C . LEU D 1 194 ? 3.566 -23.778 -62.054 1.00 33.65 194 LEU D C 1
ATOM 8386 O O . LEU D 1 194 ? 2.481 -23.341 -62.451 1.00 31.91 194 LEU D O 1
ATOM 8391 N N . THR D 1 195 ? 3.742 -24.278 -60.835 1.00 39.82 195 THR D N 1
ATOM 8392 C CA . THR D 1 195 ? 2.624 -24.627 -59.973 1.00 43.98 195 THR D CA 1
ATOM 8393 C C . THR D 1 195 ? 2.576 -23.740 -58.736 1.00 44.51 195 THR D C 1
ATOM 8394 O O . THR D 1 195 ? 3.549 -23.072 -58.377 1.00 40.26 195 THR D O 1
ATOM 8398 N N . TYR D 1 196 ? 1.412 -23.742 -58.091 1.00 47.05 196 TYR D N 1
ATOM 8399 C CA . TYR D 1 196 ? 1.232 -23.131 -56.786 1.00 42.45 196 TYR D CA 1
ATOM 8400 C C . TYR D 1 196 ? 1.607 -24.120 -55.688 1.00 24.20 196 TYR D C 1
ATOM 8401 O O . TYR D 1 196 ? 1.791 -25.316 -55.925 1.00 41.03 196 TYR D O 1
ATOM 8410 N N . SER D 1 197 ? 1.713 -23.604 -54.467 1.00 29.99 197 SER D N 1
ATOM 8411 C CA . SER D 1 197 ? 1.817 -24.473 -53.304 1.00 32.57 197 SER D CA 1
ATOM 8412 C C . SER D 1 197 ? 0.589 -25.370 -53.225 1.00 34.71 197 SER D C 1
ATOM 8413 O O . SER D 1 197 ? -0.546 -24.900 -53.348 1.00 42.51 197 SER D O 1
ATOM 8416 N N . SER D 1 198 ? 0.818 -26.671 -53.029 1.00 36.37 198 SER D N 1
ATOM 8417 C CA . SER D 1 198 ? -0.285 -27.626 -53.027 1.00 49.74 198 SER D CA 1
ATOM 8418 C C . SER D 1 198 ? -1.264 -27.381 -51.887 1.00 50.52 198 SER D C 1
ATOM 8419 O O . SER D 1 198 ? -2.418 -27.812 -51.974 1.00 52.11 198 SER D O 1
ATOM 8422 N N . THR D 1 199 ? -0.833 -26.703 -50.825 1.00 57.28 199 THR D N 1
ATOM 8423 C CA . THR D 1 199 ? -1.718 -26.379 -49.716 1.00 64.49 199 THR D CA 1
ATOM 8424 C C . THR D 1 199 ? -2.523 -25.109 -49.948 1.00 62.78 199 THR D C 1
ATOM 8425 O O . THR D 1 199 ? -3.549 -24.911 -49.286 1.00 65.54 199 THR D O 1
ATOM 8429 N N . SER D 1 200 ? -2.088 -24.252 -50.868 1.00 55.46 200 SER D N 1
ATOM 8430 C CA . SER D 1 200 ? -2.778 -23.001 -51.128 1.00 40.29 200 SER D CA 1
ATOM 8431 C C . SER D 1 200 ? -4.137 -23.258 -51.779 1.00 36.85 200 SER D C 1
ATOM 8432 O O . SER D 1 200 ? -4.459 -24.367 -52.213 1.00 35.76 200 SER D O 1
ATOM 8435 N N . TYR D 1 201 ? -4.938 -22.195 -51.848 1.00 34.46 201 TYR D N 1
ATOM 8436 C CA . TYR D 1 201 ? -6.269 -22.295 -52.437 1.00 38.70 201 TYR D CA 1
ATOM 8437 C C . TYR D 1 201 ? -6.192 -22.693 -53.909 1.00 44.90 201 TYR D C 1
ATOM 8438 O O . TYR D 1 201 ? -6.813 -23.677 -54.336 1.00 49.41 201 TYR D O 1
ATOM 8447 N N . MET D 1 202 ? -5.403 -21.959 -54.696 1.00 26.36 202 MET D N 1
ATOM 8448 C CA . MET D 1 202 ? -5.344 -22.215 -56.133 1.00 36.27 202 MET D CA 1
ATOM 8449 C C . MET D 1 202 ? -4.676 -23.554 -56.444 1.00 31.82 202 MET D C 1
ATOM 8450 O O . MET D 1 202 ? -5.085 -24.259 -57.379 1.00 32.98 202 MET D O 1
ATOM 8455 N N . GLY D 1 203 ? -3.661 -23.936 -55.667 1.00 35.84 203 GLY D N 1
ATOM 8456 C CA . GLY D 1 203 ? -3.085 -25.262 -55.838 1.00 36.07 203 GLY D CA 1
ATOM 8457 C C . GLY D 1 203 ? -4.071 -26.365 -55.498 1.00 36.76 203 GLY D C 1
ATOM 8458 O O . GLY D 1 203 ? -4.107 -27.411 -56.158 1.00 47.37 203 GLY D O 1
ATOM 8459 N N . ARG D 1 204 ? -4.879 -26.148 -54.455 1.00 45.96 204 ARG D N 1
ATOM 8460 C CA . ARG D 1 204 ? -5.954 -27.081 -54.143 1.00 49.96 204 ARG D CA 1
ATOM 8461 C C . ARG D 1 204 ? -6.959 -27.164 -55.283 1.00 50.21 204 ARG D C 1
ATOM 8462 O O . ARG D 1 204 ? -7.586 -28.210 -55.480 1.00 50.99 204 ARG D O 1
ATOM 8470 N N . GLN D 1 205 ? -7.118 -26.084 -56.053 1.00 51.67 205 GLN D N 1
ATOM 8471 C CA . GLN D 1 205 ? -7.964 -26.169 -57.239 1.00 48.44 205 GLN D CA 1
ATOM 8472 C C . GLN D 1 205 ? -7.304 -26.996 -58.341 1.00 46.29 205 GLN D C 1
ATOM 8473 O O . GLN D 1 205 ? -7.983 -27.760 -59.036 1.00 39.21 205 GLN D O 1
ATOM 8479 N N . VAL D 1 206 ? -5.987 -26.855 -58.522 1.00 39.17 206 VAL D N 1
ATOM 8480 C CA . VAL D 1 206 ? -5.308 -27.577 -59.606 1.00 40.58 206 VAL D CA 1
ATOM 8481 C C . VAL D 1 206 ? -5.254 -29.083 -59.330 1.00 46.54 206 VAL D C 1
ATOM 8482 O O . VAL D 1 206 ? -5.353 -29.907 -60.262 1.00 48.00 206 VAL D O 1
ATOM 8486 N N . GLU D 1 207 ? -5.107 -29.469 -58.058 1.00 47.06 207 GLU D N 1
ATOM 8487 C CA . GLU D 1 207 ? -5.119 -30.888 -57.706 1.00 52.77 207 GLU D CA 1
ATOM 8488 C C . GLU D 1 207 ? -6.378 -31.593 -58.203 1.00 54.17 207 GLU D C 1
ATOM 8489 O O . GLU D 1 207 ? -6.363 -32.816 -58.387 1.00 57.95 207 GLU D O 1
ATOM 8495 N N . ILE D 1 208 ? -7.452 -30.840 -58.452 1.00 61.96 208 ILE D N 1
ATOM 8496 C CA . ILE D 1 208 ? -8.703 -31.416 -58.943 1.00 64.95 208 ILE D CA 1
ATOM 8497 C C . ILE D 1 208 ? -8.476 -32.187 -60.238 1.00 63.03 208 ILE D C 1
ATOM 8498 O O . ILE D 1 208 ? -8.897 -33.343 -60.374 1.00 69.97 208 ILE D O 1
ATOM 8503 N N . ILE D 1 209 ? -7.806 -31.565 -61.208 1.00 61.43 209 ILE D N 1
ATOM 8504 C CA . ILE D 1 209 ? -7.642 -32.150 -62.536 1.00 57.39 209 ILE D CA 1
ATOM 8505 C C . ILE D 1 209 ? -6.201 -32.549 -62.811 1.00 61.98 209 ILE D C 1
ATOM 8506 O O . ILE D 1 209 ? -5.846 -32.796 -63.968 1.00 64.38 209 ILE D O 1
ATOM 8511 N N . ARG D 1 210 ? -5.349 -32.571 -61.780 1.00 62.81 210 ARG D N 1
ATOM 8512 C CA . ARG D 1 210 ? -3.998 -33.129 -61.900 1.00 62.66 210 ARG D CA 1
ATOM 8513 C C . ARG D 1 210 ? -3.839 -34.276 -62.905 1.00 69.90 210 ARG D C 1
ATOM 8514 O O . ARG D 1 210 ? -2.982 -34.205 -63.788 1.00 74.58 210 ARG D O 1
ATOM 8522 N N . GLU D 1 211 ? -4.648 -35.340 -62.786 1.00 73.21 211 GLU D N 1
ATOM 8523 C CA . GLU D 1 211 ? -4.411 -36.548 -63.576 1.00 76.15 211 GLU D CA 1
ATOM 8524 C C . GLU D 1 211 ? -4.860 -36.443 -65.029 1.00 69.62 211 GLU D C 1
ATOM 8525 O O . GLU D 1 211 ? -4.545 -37.342 -65.816 1.00 75.74 211 GLU D O 1
ATOM 8531 N N . GLN D 1 212 ? -5.578 -35.389 -65.410 1.00 61.36 212 GLN D N 1
ATOM 8532 C CA . GLN D 1 212 ? -6.075 -35.281 -66.776 1.00 58.14 212 GLN D CA 1
ATOM 8533 C C . GLN D 1 212 ? -5.019 -34.801 -67.764 1.00 61.83 212 GLN D C 1
ATOM 8534 O O . GLN D 1 212 ? -5.280 -34.804 -68.972 1.00 64.98 212 GLN D O 1
ATOM 8540 N N . VAL D 1 213 ? -3.843 -34.394 -67.288 1.00 58.05 213 VAL D N 1
ATOM 8541 C CA . VAL D 1 213 ? -2.792 -33.862 -68.146 1.00 57.76 213 VAL D CA 1
ATOM 8542 C C . VAL D 1 213 ? -1.440 -34.342 -67.642 1.00 50.36 213 VAL D C 1
ATOM 8543 O O . VAL D 1 213 ? -1.235 -34.541 -66.441 1.00 46.50 213 VAL D O 1
ATOM 8547 N N . ALA D 1 214 ? -0.511 -34.526 -68.576 1.00 48.77 214 ALA D N 1
ATOM 8548 C CA . ALA D 1 214 ? 0.859 -34.894 -68.236 1.00 59.15 214 ALA D CA 1
ATOM 8549 C C . ALA D 1 214 ? 1.632 -33.625 -67.902 1.00 53.45 214 ALA D C 1
ATOM 8550 O O . ALA D 1 214 ? 1.876 -32.789 -68.778 1.00 55.32 214 ALA D O 1
ATOM 8552 N N . LEU D 1 215 ? 2.016 -33.476 -66.638 1.00 48.27 215 LEU D N 1
ATOM 8553 C CA . LEU D 1 215 ? 2.692 -32.280 -66.158 1.00 44.35 215 LEU D CA 1
ATOM 8554 C C . LEU D 1 215 ? 3.961 -32.673 -65.417 1.00 51.74 215 LEU D C 1
ATOM 8555 O O . LEU D 1 215 ? 3.982 -33.683 -64.708 1.00 59.19 215 LEU D O 1
ATOM 8560 N N . THR D 1 216 ? 5.013 -31.877 -65.575 1.00 49.96 216 THR D N 1
ATOM 8561 C CA . THR D 1 216 ? 6.220 -32.047 -64.770 1.00 50.72 216 THR D CA 1
ATOM 8562 C C . THR D 1 216 ? 6.497 -30.755 -64.020 1.00 41.97 216 THR D C 1
ATOM 8563 O O . THR D 1 216 ? 6.800 -29.727 -64.655 1.00 39.34 216 THR D O 1
ATOM 8567 N N . PRO D 1 217 ? 6.394 -30.743 -62.690 1.00 40.92 217 PRO D N 1
ATOM 8568 C CA . PRO D 1 217 ? 6.566 -29.491 -61.938 1.00 39.44 217 PRO D CA 1
ATOM 8569 C C . PRO D 1 217 ? 8.027 -29.069 -61.912 1.00 42.73 217 PRO D C 1
ATOM 8570 O O . PRO D 1 217 ? 8.885 -29.788 -61.396 1.00 52.65 217 PRO D O 1
ATOM 8574 N N . ILE D 1 218 ? 8.309 -27.891 -62.468 1.00 41.97 218 ILE D N 1
ATOM 8575 C CA . ILE D 1 218 ? 9.671 -27.370 -62.512 1.00 41.35 218 ILE D CA 1
ATOM 8576 C C . ILE D 1 218 ? 9.848 -26.130 -61.659 1.00 44.03 218 ILE D C 1
ATOM 8577 O O . ILE D 1 218 ? 10.958 -25.580 -61.610 1.00 44.43 218 ILE D O 1
ATOM 8582 N N . PHE D 1 219 ? 8.798 -25.673 -60.980 1.00 46.09 219 PHE D N 1
ATOM 8583 C CA . PHE D 1 219 ? 8.841 -24.416 -60.249 1.00 36.91 219 PHE D CA 1
ATOM 8584 C C . PHE D 1 219 ? 7.569 -24.283 -59.429 1.00 32.89 219 PHE D C 1
ATOM 8585 O O . PHE D 1 219 ? 6.489 -24.649 -59.898 1.00 36.74 219 PHE D O 1
ATOM 8593 N N . SER D 1 220 ? 7.700 -23.752 -58.215 1.00 32.69 220 SER D N 1
ATOM 8594 C CA . SER D 1 220 ? 6.560 -23.583 -57.326 1.00 34.88 220 SER D CA 1
ATOM 8595 C C . SER D 1 220 ? 6.611 -22.205 -56.686 1.00 29.03 220 SER D C 1
ATOM 8596 O O . SER D 1 220 ? 7.683 -21.730 -56.300 1.00 27.56 220 SER D O 1
ATOM 8599 N N . SER D 1 221 ? 5.448 -21.566 -56.581 1.00 28.38 221 SER D N 1
ATOM 8600 C CA . SER D 1 221 ? 5.357 -20.242 -55.985 1.00 35.29 221 SER D CA 1
ATOM 8601 C C . SER D 1 221 ? 3.949 -20.019 -55.459 1.00 45.30 221 SER D C 1
ATOM 8602 O O . SER D 1 221 ? 2.971 -20.498 -56.039 1.00 50.73 221 SER D O 1
ATOM 8605 N N . SER D 1 222 ? 3.861 -19.284 -54.353 1.00 51.97 222 SER D N 1
ATOM 8606 C CA . SER D 1 222 ? 2.582 -18.838 -53.818 1.00 50.45 222 SER D CA 1
ATOM 8607 C C . SER D 1 222 ? 2.089 -17.558 -54.475 1.00 41.03 222 SER D C 1
ATOM 8608 O O . SER D 1 222 ? 0.972 -17.118 -54.181 1.00 46.00 222 SER D O 1
ATOM 8611 N N . MET D 1 223 ? 2.885 -16.960 -55.355 1.00 36.65 223 MET D N 1
ATOM 8612 C CA . MET D 1 223 ? 2.582 -15.668 -55.962 1.00 37.38 223 MET D CA 1
ATOM 8613 C C . MET D 1 223 ? 2.205 -15.876 -57.423 1.00 46.38 223 MET D C 1
ATOM 8614 O O . MET D 1 223 ? 3.037 -16.314 -58.225 1.00 40.44 223 MET D O 1
ATOM 8619 N N . THR D 1 224 ? 0.952 -15.558 -57.763 1.00 21.32 224 THR D N 1
ATOM 8620 C CA . THR D 1 224 ? 0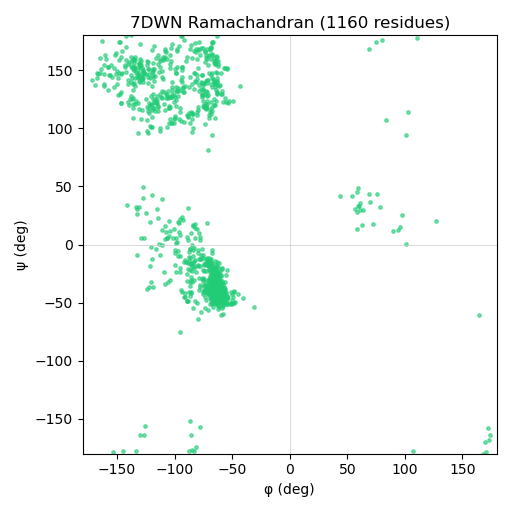.513 -15.650 -59.152 1.00 24.97 224 THR D CA 1
ATOM 8621 C C . THR D 1 224 ? 1.366 -14.785 -60.070 1.00 30.22 224 THR D C 1
ATOM 8622 O O . THR D 1 224 ? 1.606 -15.157 -61.222 1.00 38.20 224 THR D O 1
ATOM 8626 N N . ASP D 1 225 ? 1.842 -13.638 -59.580 1.00 35.71 225 ASP D N 1
ATOM 8627 C CA . ASP D 1 225 ? 2.672 -12.770 -60.411 1.00 38.32 225 ASP D CA 1
ATOM 8628 C C . ASP D 1 225 ? 3.945 -13.484 -60.848 1.00 36.44 225 ASP D C 1
ATOM 8629 O O . ASP D 1 225 ? 4.402 -13.318 -61.985 1.00 38.61 225 ASP D O 1
ATOM 8634 N N . MET D 1 226 ? 4.521 -14.296 -59.961 1.00 39.70 226 MET D N 1
ATOM 8635 C CA . MET D 1 226 ? 5.723 -15.050 -60.305 1.00 29.80 226 MET D CA 1
ATOM 8636 C C . MET D 1 226 ? 5.442 -16.064 -61.407 1.00 35.70 226 MET D C 1
ATOM 8637 O O . MET D 1 226 ? 6.186 -16.153 -62.394 1.00 37.12 226 MET D O 1
ATOM 8642 N N . LEU D 1 227 ? 4.380 -16.857 -61.238 1.00 44.82 227 LEU D N 1
ATOM 8643 C CA . LEU D 1 227 ? 3.996 -17.817 -62.265 1.00 35.93 227 LEU D CA 1
ATOM 8644 C C . LEU D 1 227 ? 3.707 -17.119 -63.586 1.00 33.11 227 LEU D C 1
ATOM 8645 O O . LEU D 1 227 ? 4.074 -17.618 -64.654 1.00 39.76 227 LEU D O 1
ATOM 8650 N N . LYS D 1 228 ? 3.056 -15.957 -63.526 1.00 28.59 228 LYS D N 1
ATOM 8651 C CA . LYS D 1 228 ? 2.734 -15.206 -64.734 1.00 28.49 228 LYS D CA 1
ATOM 8652 C C . LYS D 1 228 ? 3.999 -14.752 -65.448 1.00 32.69 228 LYS D C 1
ATOM 8653 O O . LYS D 1 228 ? 4.116 -14.886 -66.670 1.00 37.43 228 LYS D O 1
ATOM 8659 N N . ILE D 1 229 ? 4.961 -14.208 -64.697 1.00 33.89 229 ILE D N 1
ATOM 8660 C CA . ILE D 1 229 ? 6.209 -13.758 -65.308 1.00 39.16 229 ILE D CA 1
ATOM 8661 C C . ILE D 1 229 ? 6.950 -14.932 -65.934 1.00 42.85 229 ILE D C 1
ATOM 8662 O O . ILE D 1 229 ? 7.456 -14.835 -67.059 1.00 48.99 229 ILE D O 1
ATOM 8667 N N . LEU D 1 230 ? 7.011 -16.065 -65.230 1.00 30.89 230 LEU D N 1
ATOM 8668 C CA . LEU D 1 230 ? 7.722 -17.213 -65.785 1.00 31.44 230 LEU D CA 1
ATOM 8669 C C . LEU D 1 230 ? 7.002 -17.796 -66.996 1.00 35.41 230 LEU D C 1
ATOM 8670 O O . LEU D 1 230 ? 7.652 -18.340 -67.895 1.00 38.56 230 LEU D O 1
ATOM 8675 N N . VAL D 1 231 ? 5.672 -17.692 -67.043 1.00 37.96 231 VAL D N 1
ATOM 8676 C CA . VAL D 1 231 ? 4.939 -18.073 -68.248 1.00 40.74 231 VAL D CA 1
ATOM 8677 C C . VAL D 1 231 ? 5.302 -17.141 -69.396 1.00 43.90 231 VAL D C 1
ATOM 8678 O O . VAL D 1 231 ? 5.604 -17.584 -70.511 1.00 47.95 231 VAL D O 1
ATOM 8682 N N . LEU D 1 232 ? 5.286 -15.832 -69.133 1.00 41.39 232 LEU D N 1
ATOM 8683 C CA . LEU D 1 232 ? 5.623 -14.851 -70.159 1.00 47.75 232 LEU D CA 1
ATOM 8684 C C . LEU D 1 232 ? 7.055 -15.018 -70.648 1.00 52.58 232 LEU D C 1
ATOM 8685 O O . LEU D 1 232 ? 7.351 -14.722 -71.812 1.00 57.36 232 LEU D O 1
ATOM 8690 N N . ASN D 1 233 ? 7.955 -15.489 -69.784 1.00 54.98 233 ASN D N 1
ATOM 8691 C CA . ASN D 1 233 ? 9.329 -15.778 -70.173 1.00 49.34 233 ASN D CA 1
ATOM 8692 C C . ASN D 1 233 ? 9.487 -17.164 -70.793 1.00 46.89 233 ASN D C 1
ATOM 8693 O O . ASN D 1 233 ? 10.614 -17.674 -70.863 1.00 43.39 233 ASN D O 1
ATOM 8698 N N . LYS D 1 234 ? 8.382 -17.779 -71.223 1.00 41.65 234 LYS D N 1
ATOM 8699 C CA . LYS D 1 234 ? 8.396 -19.022 -71.996 1.00 53.03 234 LYS D CA 1
ATOM 8700 C C . LYS D 1 234 ? 8.992 -20.187 -71.210 1.00 51.11 234 LYS D C 1
ATOM 8701 O O . LYS D 1 234 ? 9.562 -21.113 -71.792 1.00 57.28 234 LYS D O 1
ATOM 8707 N N . GLN D 1 235 ? 8.858 -20.163 -69.883 1.00 43.52 235 GLN D N 1
ATOM 8708 C CA . GLN D 1 235 ? 9.417 -21.220 -69.049 1.00 40.57 235 GLN D CA 1
ATOM 8709 C C . GLN D 1 235 ? 8.471 -22.395 -68.848 1.00 42.70 235 GLN D C 1
ATOM 8710 O O . GLN D 1 235 ? 8.935 -23.490 -68.511 1.00 46.03 235 GLN D O 1
ATOM 8716 N N . GLY D 1 236 ? 7.172 -22.203 -69.044 1.00 33.16 236 GLY D N 1
ATOM 8717 C CA . GLY D 1 236 ? 6.228 -23.287 -68.867 1.00 27.02 236 GLY D CA 1
ATOM 8718 C C . GLY D 1 236 ? 4.803 -22.770 -68.885 1.00 31.86 236 GLY D C 1
ATOM 8719 O O . GLY D 1 236 ? 4.546 -21.609 -69.210 1.00 41.63 236 GLY D O 1
ATOM 8720 N N . ILE D 1 237 ? 3.883 -23.662 -68.528 1.00 26.90 237 ILE D N 1
ATOM 8721 C CA . ILE D 1 237 ? 2.464 -23.349 -68.492 1.00 37.32 237 ILE D CA 1
ATOM 8722 C C . ILE D 1 237 ? 2.047 -23.147 -67.044 1.00 34.24 237 ILE D C 1
ATOM 8723 O O . ILE D 1 237 ? 2.687 -23.639 -66.110 1.00 36.01 237 ILE D O 1
ATOM 8728 N N . ALA D 1 238 ? 0.945 -22.426 -66.847 1.00 31.80 238 ALA D N 1
ATOM 8729 C CA . ALA D 1 238 ? 0.449 -22.276 -65.485 1.00 27.38 238 ALA D CA 1
ATOM 8730 C C . ALA D 1 238 ? -1.045 -21.988 -65.500 1.00 29.71 238 ALA D C 1
ATOM 8731 O O . ALA D 1 238 ? -1.584 -21.462 -66.474 1.00 32.79 238 ALA D O 1
ATOM 8733 N N . TRP D 1 239 ? -1.709 -22.346 -64.404 1.00 24.03 239 TRP D N 1
ATOM 8734 C CA . TRP D 1 239 ? -3.094 -21.958 -64.183 1.00 33.59 239 TRP D CA 1
ATOM 8735 C C . TRP D 1 239 ? -3.096 -20.564 -63.571 1.00 31.39 239 TRP D C 1
ATOM 8736 O O . TRP D 1 239 ? -2.650 -20.377 -62.435 1.00 36.73 239 TRP D O 1
ATOM 8747 N N . LEU D 1 240 ? -3.584 -19.586 -64.325 1.00 24.58 240 LEU D N 1
ATOM 8748 C CA . LEU D 1 240 ? -3.576 -18.212 -63.858 1.00 32.91 240 LEU D CA 1
ATOM 8749 C C . LEU D 1 240 ? -4.997 -17.674 -63.760 1.00 39.81 240 LEU D C 1
ATOM 8750 O O . LEU D 1 240 ? -5.863 -18.052 -64.556 1.00 38.74 240 LEU D O 1
ATOM 8755 N N . PRO D 1 241 ? -5.273 -16.812 -62.781 1.00 42.69 241 PRO D N 1
ATOM 8756 C CA . PRO D 1 241 ? -6.613 -16.228 -62.674 1.00 29.88 241 PRO D CA 1
ATOM 8757 C C . PRO D 1 241 ? -6.901 -15.333 -63.866 1.00 35.44 241 PRO D C 1
ATOM 8758 O O . PRO D 1 241 ? -6.032 -14.589 -64.328 1.00 34.51 241 PRO D O 1
ATOM 8762 N N . ALA D 1 242 ? -8.138 -15.416 -64.364 1.00 31.78 242 ALA D N 1
ATOM 8763 C CA . ALA D 1 242 ? -8.517 -14.662 -65.555 1.00 39.16 242 ALA D CA 1
ATOM 8764 C C . ALA D 1 242 ? -8.263 -13.170 -65.380 1.00 31.48 242 ALA D C 1
ATOM 8765 O O . ALA D 1 242 ? -7.819 -12.495 -66.315 1.00 33.11 242 ALA D O 1
ATOM 8767 N N . TYR D 1 243 ? -8.518 -12.640 -64.181 1.00 27.09 243 TYR D N 1
ATOM 8768 C CA . TYR D 1 243 ? -8.372 -11.207 -63.953 1.00 30.62 243 TYR D CA 1
ATOM 8769 C C . TYR D 1 243 ? -6.925 -10.735 -64.015 1.00 39.76 243 TYR D C 1
ATOM 8770 O O . TYR D 1 243 ? -6.695 -9.522 -64.077 1.00 47.51 243 TYR D O 1
ATOM 8779 N N . SER D 1 244 ? -5.950 -11.644 -64.002 1.00 34.64 244 SER D N 1
ATOM 8780 C CA . SER D 1 244 ? -4.547 -11.256 -63.978 1.00 28.24 244 SER D CA 1
ATOM 8781 C C . SER D 1 244 ? -3.876 -11.313 -65.344 1.00 37.60 244 SER D C 1
ATOM 8782 O O . SER D 1 244 ? -2.730 -10.866 -65.467 1.00 49.64 244 SER D O 1
ATOM 8785 N N . ILE D 1 245 ? -4.550 -11.835 -66.368 1.00 35.58 245 ILE D N 1
ATOM 8786 C CA . ILE D 1 245 ? -3.935 -11.993 -67.682 1.00 39.00 245 ILE D CA 1
ATOM 8787 C C . ILE D 1 245 ? -4.855 -11.467 -68.774 1.00 42.38 245 ILE D C 1
ATOM 8788 O O . ILE D 1 245 ? -4.833 -11.961 -69.906 1.00 45.61 245 ILE D O 1
ATOM 8793 N N . GLN D 1 246 ? -5.663 -10.456 -68.452 1.00 47.02 246 GLN D N 1
ATOM 8794 C CA . GLN D 1 246 ? -6.634 -9.962 -69.423 1.00 53.77 246 GLN D CA 1
ATOM 8795 C C . GLN D 1 246 ? -5.951 -9.260 -70.590 1.00 54.33 246 GLN D C 1
ATOM 8796 O O . GLN D 1 246 ? -6.233 -9.560 -71.757 1.00 46.71 246 GLN D O 1
ATOM 8802 N N . GLU D 1 247 ? -5.059 -8.312 -70.296 1.00 60.11 247 GLU D N 1
ATOM 8803 C CA . GLU D 1 247 ? -4.329 -7.641 -71.366 1.00 63.90 247 GLU D CA 1
ATOM 8804 C C . GLU D 1 247 ? -3.487 -8.631 -72.159 1.00 61.88 247 GLU D C 1
ATOM 8805 O O . GLU D 1 247 ? -3.437 -8.568 -73.393 1.00 62.94 247 GLU D O 1
ATOM 8811 N N . GLU D 1 248 ? -2.826 -9.563 -71.465 1.00 53.95 248 GLU D N 1
ATOM 8812 C CA . GLU D 1 248 ? -1.992 -10.546 -72.150 1.00 48.98 248 GLU D CA 1
ATOM 8813 C C . GLU D 1 248 ? -2.828 -11.455 -73.043 1.00 41.70 248 GLU D C 1
ATOM 8814 O O . GLU D 1 248 ? -2.401 -11.813 -74.147 1.00 43.67 248 GLU D O 1
ATOM 8820 N N . LEU D 1 249 ? -4.022 -11.841 -72.583 1.00 41.72 249 LEU D N 1
ATOM 8821 C CA . LEU D 1 249 ? -4.906 -12.657 -73.411 1.00 48.91 249 LEU D CA 1
ATOM 8822 C C . LEU D 1 249 ? -5.380 -11.884 -74.634 1.00 54.90 249 LEU D C 1
ATOM 8823 O O . LEU D 1 249 ? -5.328 -12.393 -75.760 1.00 54.35 249 LEU D O 1
ATOM 8828 N N . ALA D 1 250 ? -5.852 -10.651 -74.427 1.00 57.99 250 ALA D N 1
ATOM 8829 C CA . ALA D 1 250 ? -6.336 -9.844 -75.543 1.00 56.34 250 ALA D CA 1
ATOM 8830 C C . ALA D 1 250 ? -5.234 -9.599 -76.564 1.00 54.37 250 ALA D C 1
ATOM 8831 O O . ALA D 1 250 ? -5.478 -9.638 -77.775 1.00 54.10 250 ALA D O 1
ATOM 8833 N N . GLN D 1 251 ? -4.015 -9.353 -76.095 1.00 56.96 251 GLN D N 1
ATOM 8834 C CA . GLN D 1 251 ? -2.875 -9.202 -76.982 1.00 58.92 251 GLN D CA 1
ATOM 8835 C C . GLN D 1 251 ? -2.299 -10.577 -77.320 1.00 69.99 251 GLN D C 1
ATOM 8836 O O . GLN D 1 251 ? -2.826 -11.619 -76.922 1.00 64.08 251 GLN D O 1
ATOM 8842 N N . LYS D 1 252 ? -1.198 -10.582 -78.072 1.00 81.60 252 LYS D N 1
ATOM 8843 C CA . LYS D 1 252 ? -0.612 -11.838 -78.529 1.00 89.73 252 LYS D CA 1
ATOM 8844 C C . LYS D 1 252 ? 0.060 -12.619 -77.406 1.00 82.75 252 LYS D C 1
ATOM 8845 O O . LYS D 1 252 ? 0.255 -13.826 -77.547 1.00 81.46 252 LYS D O 1
ATOM 8851 N N . LYS D 1 253 ? 0.366 -11.970 -76.281 1.00 77.93 253 LYS D N 1
ATOM 8852 C CA . LYS D 1 253 ? 1.390 -12.479 -75.369 1.00 72.92 253 LYS D CA 1
ATOM 8853 C C . LYS D 1 253 ? 1.105 -13.901 -74.886 1.00 64.93 253 LYS D C 1
ATOM 8854 O O . LYS D 1 253 ? 2.020 -14.730 -74.816 1.00 65.95 253 LYS D O 1
ATOM 8860 N N . VAL D 1 254 ? -0.148 -14.211 -74.548 1.00 63.28 254 VAL D N 1
ATOM 8861 C CA . VAL D 1 254 ? -0.477 -15.461 -73.868 1.00 67.54 254 VAL D CA 1
ATOM 8862 C C . VAL D 1 254 ? -1.706 -16.091 -74.513 1.00 64.09 254 VAL D C 1
ATOM 8863 O O . VAL D 1 254 ? -2.577 -15.392 -75.041 1.00 70.99 254 VAL D O 1
ATOM 8867 N N . ALA D 1 255 ? -1.779 -17.428 -74.474 1.00 56.12 255 ALA D N 1
ATOM 8868 C CA . ALA D 1 255 ? -2.915 -18.155 -75.024 1.00 52.91 255 ALA D CA 1
ATOM 8869 C C . ALA D 1 255 ? -3.383 -19.240 -74.060 1.00 55.33 255 ALA D C 1
ATOM 8870 O O . ALA D 1 255 ? -2.572 -19.887 -73.385 1.00 52.06 255 ALA D O 1
ATOM 8872 N N . ILE D 1 256 ? -4.703 -19.432 -74.009 1.00 54.14 256 ILE D N 1
ATOM 8873 C CA . ILE D 1 256 ? -5.310 -20.510 -73.233 1.00 50.18 256 ILE D CA 1
ATOM 8874 C C . ILE D 1 256 ? -5.145 -21.816 -73.997 1.00 56.88 256 ILE D C 1
ATOM 8875 O O . ILE D 1 256 ? -5.406 -21.879 -75.205 1.00 60.05 256 ILE D O 1
ATOM 8880 N N . ILE D 1 257 ? -4.725 -22.865 -73.295 1.00 50.34 257 ILE D N 1
ATOM 8881 C CA . ILE D 1 257 ? -4.538 -24.179 -73.887 1.00 45.25 257 ILE D CA 1
ATOM 8882 C C . ILE D 1 257 ? -5.491 -25.162 -73.214 1.00 44.89 257 ILE D C 1
ATOM 8883 O O . ILE D 1 257 ? -6.141 -24.852 -72.216 1.00 43.64 257 ILE D O 1
ATOM 8888 N N . GLY D 1 258 ? -5.565 -26.362 -73.785 1.00 40.92 258 GLY D N 1
ATOM 8889 C CA . GLY D 1 258 ? -6.318 -27.442 -73.185 1.00 47.73 258 GLY D CA 1
ATOM 8890 C C . GLY D 1 258 ? -7.811 -27.362 -73.443 1.00 55.51 258 GLY D C 1
ATOM 8891 O O . GLY D 1 258 ? -8.338 -26.419 -74.037 1.00 48.54 258 GLY D O 1
ATOM 8892 N N . GLU D 1 259 ? -8.503 -28.394 -72.971 1.00 59.57 259 GLU D N 1
ATOM 8893 C CA . GLU D 1 259 ? -9.943 -28.502 -73.125 1.00 68.26 259 GLU D CA 1
ATOM 8894 C C . GLU D 1 259 ? -10.659 -27.636 -72.090 1.00 67.55 259 GLU D C 1
ATOM 8895 O O . GLU D 1 259 ? -10.063 -27.135 -71.133 1.00 64.98 259 GLU D O 1
ATOM 8901 N N . GLN D 1 260 ? -11.968 -27.465 -72.296 1.00 65.02 260 GLN D N 1
ATOM 8902 C CA . GLN D 1 260 ? -12.754 -26.591 -71.431 1.00 58.93 260 GLN D CA 1
ATOM 8903 C C . GLN D 1 260 ? -12.829 -27.121 -70.005 1.00 48.38 260 GLN D C 1
ATOM 8904 O O . GLN D 1 260 ? -13.031 -26.343 -69.065 1.00 34.90 260 GLN D O 1
ATOM 8910 N N . SER D 1 261 ? -12.668 -28.434 -69.822 1.00 45.83 261 SER D N 1
ATOM 8911 C CA . SER D 1 261 ? -12.774 -29.027 -68.495 1.00 47.01 261 SER D CA 1
ATOM 8912 C C . SER D 1 261 ? -11.593 -28.680 -67.600 1.00 52.24 261 SER D C 1
ATOM 8913 O O . SER D 1 261 ? -11.678 -28.872 -66.382 1.00 51.56 261 SER D O 1
ATOM 8916 N N . LEU D 1 262 ? -10.495 -28.182 -68.168 1.00 56.10 262 LEU D N 1
ATOM 8917 C CA . LEU D 1 262 ? -9.325 -27.831 -67.373 1.00 57.80 262 LEU D CA 1
ATOM 8918 C C . LEU D 1 262 ? -9.435 -26.459 -66.720 1.00 53.38 262 LEU D C 1
ATOM 8919 O O . LEU D 1 262 ? -8.635 -26.152 -65.831 1.00 58.61 262 LEU D O 1
ATOM 8924 N N . ARG D 1 263 ? -10.394 -25.634 -67.131 1.00 34.92 263 ARG D N 1
ATOM 8925 C CA . ARG D 1 263 ? -10.595 -24.332 -66.510 1.00 41.14 263 ARG D CA 1
ATOM 8926 C C . ARG D 1 263 ? -11.298 -24.514 -65.171 1.00 37.17 263 ARG D C 1
ATOM 8927 O O . ARG D 1 263 ? -12.349 -25.157 -65.098 1.00 39.57 263 ARG D O 1
ATOM 8935 N N . LEU D 1 264 ? -10.720 -23.951 -64.111 1.00 31.68 264 LEU D N 1
ATOM 8936 C CA . LEU D 1 264 ? -11.211 -24.269 -62.775 1.00 35.26 264 LEU D CA 1
ATOM 8937 C C . LEU D 1 264 ? -11.896 -23.065 -62.150 1.00 38.89 264 LEU D C 1
ATOM 8938 O O . LEU D 1 264 ? -11.328 -21.969 -62.170 1.00 44.43 264 LEU D O 1
ATOM 8943 N N . PRO D 1 265 ? -13.090 -23.206 -61.580 1.00 45.40 265 PRO D N 1
ATOM 8944 C CA . PRO D 1 265 ? -13.742 -22.040 -60.974 1.00 42.10 265 PRO D CA 1
ATOM 8945 C C . PRO D 1 265 ? -13.095 -21.650 -59.651 1.00 35.64 265 PRO D C 1
ATOM 8946 O O . PRO D 1 265 ? -12.733 -22.501 -58.836 1.00 35.35 265 PRO D O 1
ATOM 8950 N N . ILE D 1 266 ? -12.945 -20.341 -59.451 1.00 32.02 266 ILE D N 1
ATOM 8951 C CA . ILE D 1 266 ? -12.466 -19.773 -58.196 1.00 27.21 266 ILE D CA 1
ATOM 8952 C C . ILE D 1 266 ? -13.368 -18.603 -57.831 1.00 30.96 266 ILE D C 1
ATOM 8953 O O . ILE D 1 266 ? -13.969 -17.966 -58.700 1.00 37.03 266 ILE D O 1
ATOM 8958 N N . GLU D 1 267 ? -13.465 -18.323 -56.535 1.00 30.86 267 GLU D N 1
ATOM 8959 C CA . GLU D 1 267 ? -14.275 -17.224 -56.034 1.00 39.88 267 GLU D CA 1
ATOM 8960 C C . GLU D 1 267 ? -13.447 -16.395 -55.068 1.00 40.92 267 GLU D C 1
ATOM 8961 O O . GLU D 1 267 ? -12.622 -16.937 -54.328 1.00 46.25 267 GLU D O 1
ATOM 8967 N N . TYR D 1 268 ? -13.666 -15.081 -55.058 1.00 32.79 268 TYR D N 1
ATOM 8968 C CA . TYR D 1 268 ? -13.035 -14.273 -54.022 1.00 29.43 268 TYR D CA 1
ATOM 8969 C C . TYR D 1 268 ? -14.057 -13.372 -53.342 1.00 31.98 268 TYR D C 1
ATOM 8970 O O . TYR D 1 268 ? -15.106 -13.038 -53.901 1.00 26.28 268 TYR D O 1
ATOM 8979 N N . TYR D 1 269 ? -13.723 -13.000 -52.106 1.00 32.92 269 TYR D N 1
ATOM 8980 C CA . TYR D 1 269 ? -14.639 -12.398 -51.156 1.00 26.94 269 TYR D CA 1
ATOM 8981 C C . TYR D 1 269 ? -13.993 -11.215 -50.448 1.00 36.20 269 TYR D C 1
ATOM 8982 O O . TYR D 1 269 ? -12.761 -11.108 -50.327 1.00 34.55 269 TYR D O 1
ATOM 8991 N N . ALA D 1 270 ? -14.871 -10.338 -49.965 1.00 26.54 270 ALA D N 1
ATOM 8992 C CA . ALA D 1 270 ? -14.565 -9.370 -48.924 1.00 26.63 270 ALA D CA 1
ATOM 8993 C C . ALA D 1 270 ? -15.143 -9.875 -47.607 1.00 26.69 270 ALA D C 1
ATOM 8994 O O . ALA D 1 270 ? -16.319 -10.249 -47.542 1.00 38.40 270 ALA D O 1
ATOM 8996 N N . TYR D 1 271 ? -14.313 -9.896 -46.571 1.00 35.04 271 TYR D N 1
ATOM 8997 C CA . TYR D 1 271 ? -14.689 -10.354 -45.243 1.00 32.70 271 TYR D CA 1
ATOM 8998 C C . TYR D 1 271 ? -14.546 -9.210 -44.248 1.00 41.29 271 TYR D C 1
ATOM 8999 O O . TYR D 1 271 ? -13.710 -8.319 -44.420 1.00 38.68 271 TYR D O 1
ATOM 9008 N N . ARG D 1 272 ? -15.359 -9.248 -43.197 1.00 43.93 272 ARG D N 1
ATOM 9009 C CA . ARG D 1 272 ? -15.251 -8.288 -42.110 1.00 41.99 272 ARG D CA 1
ATOM 9010 C C . ARG D 1 272 ? -15.725 -8.959 -40.831 1.00 39.11 272 ARG D C 1
ATOM 9011 O O . ARG D 1 272 ? -16.353 -10.020 -40.857 1.00 37.79 272 ARG D O 1
ATOM 9019 N N . TYR D 1 273 ? -15.406 -8.335 -39.704 1.00 38.40 273 TYR D N 1
ATOM 9020 C CA . TYR D 1 273 ? -15.828 -8.848 -38.408 1.00 43.18 273 TYR D CA 1
ATOM 9021 C C . TYR D 1 273 ? -16.646 -7.852 -37.607 1.00 41.50 273 TYR D C 1
ATOM 9022 O O . TYR D 1 273 ? -17.577 -8.253 -36.905 1.00 34.88 273 TYR D O 1
ATOM 9031 N N . GLN D 1 274 ? -16.328 -6.564 -37.689 1.00 43.53 274 GLN D N 1
ATOM 9032 C CA . GLN D 1 274 ? -17.059 -5.552 -36.942 1.00 42.47 274 GLN D CA 1
ATOM 9033 C C . GLN D 1 274 ? -18.406 -5.287 -37.602 1.00 41.01 274 GLN D C 1
ATOM 9034 O O . GLN D 1 274 ? -18.477 -5.046 -38.812 1.00 36.97 274 GLN D O 1
ATOM 9040 N N . ALA D 1 275 ? -19.477 -5.341 -36.805 1.00 47.25 275 ALA D N 1
ATOM 9041 C CA . ALA D 1 275 ? -20.812 -5.099 -37.344 1.00 49.36 275 ALA D CA 1
ATOM 9042 C C . ALA D 1 275 ? -20.957 -3.676 -37.864 1.00 50.80 275 ALA D C 1
ATOM 9043 O O . ALA D 1 275 ? -21.688 -3.444 -38.834 1.00 46.92 275 ALA D O 1
ATOM 9045 N N . ARG D 1 276 ? -20.275 -2.717 -37.242 1.00 56.64 276 ARG D N 1
ATOM 9046 C CA . ARG D 1 276 ? -20.343 -1.320 -37.652 1.00 56.66 276 ARG D CA 1
ATOM 9047 C C . ARG D 1 276 ? -18.938 -0.741 -37.658 1.00 49.92 276 ARG D C 1
ATOM 9048 O O . ARG D 1 276 ? -18.280 -0.693 -36.615 1.00 39.85 276 ARG D O 1
ATOM 9056 N N . LEU D 1 277 ? -18.480 -0.315 -38.829 1.00 48.53 277 LEU D N 1
ATOM 9057 C CA . LEU D 1 277 ? -17.202 0.362 -38.978 1.00 50.45 277 LEU D CA 1
ATOM 9058 C C . LEU D 1 277 ? -17.409 1.871 -38.986 1.00 52.20 277 LEU D C 1
ATOM 9059 O O . LEU D 1 277 ? -18.535 2.372 -39.039 1.00 54.81 277 LEU D O 1
ATOM 9064 N N . HIS D 1 278 ? -16.295 2.600 -38.932 1.00 48.41 278 HIS D N 1
ATOM 9065 C CA . HIS D 1 278 ? -16.343 4.040 -39.106 1.00 41.80 278 HIS D CA 1
ATOM 9066 C C . HIS D 1 278 ? -16.858 4.362 -40.510 1.00 36.77 278 HIS D C 1
ATOM 9067 O O . HIS D 1 278 ? -16.799 3.516 -41.406 1.00 41.54 278 HIS D O 1
ATOM 9074 N N . PRO D 1 279 ? -17.394 5.573 -40.716 1.00 49.48 279 PRO D N 1
ATOM 9075 C CA . PRO D 1 279 ? -18.027 5.889 -42.014 1.00 49.51 279 PRO D CA 1
ATOM 9076 C C . PRO D 1 279 ? -17.173 5.572 -43.236 1.00 49.63 279 PRO D C 1
ATOM 9077 O O . PRO D 1 279 ? -17.704 5.053 -44.228 1.00 53.30 279 PRO D O 1
ATOM 9081 N N . ALA D 1 280 ? -15.867 5.850 -43.191 1.00 46.95 280 ALA D N 1
ATOM 9082 C CA . ALA D 1 280 ? -15.002 5.536 -44.327 1.00 37.85 280 ALA D CA 1
ATOM 9083 C C . ALA D 1 280 ? -14.923 4.031 -44.570 1.00 35.10 280 ALA D C 1
ATOM 9084 O O . ALA D 1 280 ? -14.930 3.578 -45.724 1.00 30.42 280 ALA D O 1
ATOM 9086 N N . GLY D 1 281 ? -14.840 3.244 -43.495 1.00 30.62 281 GLY D N 1
ATOM 9087 C CA . GLY D 1 281 ? -14.827 1.799 -43.649 1.00 27.14 281 GLY D CA 1
ATOM 9088 C C . GLY D 1 281 ? -16.103 1.270 -44.273 1.00 31.84 281 GLY D C 1
ATOM 9089 O O . GLY D 1 281 ? -16.063 0.409 -45.157 1.00 26.88 281 GLY D O 1
ATOM 9090 N N . GLU D 1 282 ? -17.254 1.782 -43.828 1.00 30.48 282 GLU D N 1
ATOM 9091 C CA . GLU D 1 282 ? -18.519 1.373 -44.426 1.00 35.40 282 GLU D CA 1
ATOM 9092 C C . GLU D 1 282 ? -18.608 1.793 -45.887 1.00 37.53 282 GLU D C 1
ATOM 9093 O O . GLU D 1 282 ? -19.194 1.072 -46.702 1.00 36.36 282 GLU D O 1
ATOM 9099 N N . LYS D 1 283 ? -18.028 2.943 -46.244 1.00 37.75 283 LYS D N 1
ATOM 9100 C CA . LYS D 1 283 ? -17.998 3.337 -47.650 1.00 36.81 283 LYS D CA 1
ATOM 9101 C C . LYS D 1 283 ? -17.172 2.354 -48.475 1.00 39.65 283 LYS D C 1
ATOM 9102 O O . LYS D 1 283 ? -17.599 1.917 -49.553 1.00 46.00 283 LYS D O 1
ATOM 9108 N N . VAL D 1 284 ? -15.983 1.994 -47.980 1.00 36.60 284 VAL D N 1
ATOM 9109 C CA . VAL D 1 284 ? -15.152 1.017 -48.683 1.00 26.72 284 VAL D CA 1
ATOM 9110 C C . VAL D 1 284 ? -15.896 -0.304 -48.836 1.00 26.59 284 VAL D C 1
ATOM 9111 O O . VAL D 1 284 ? -15.865 -0.935 -49.901 1.00 29.62 284 VAL D O 1
ATOM 9115 N N . TRP D 1 285 ? -16.589 -0.734 -47.779 1.00 29.99 285 TRP D N 1
ATOM 9116 C CA . TRP D 1 285 ? -17.294 -2.012 -47.825 1.00 33.63 285 TRP D CA 1
ATOM 9117 C C . TRP D 1 285 ? -18.443 -1.978 -48.824 1.00 35.82 285 TRP D C 1
ATOM 9118 O O . TRP D 1 285 ? -18.656 -2.942 -49.568 1.00 37.30 285 TRP D O 1
ATOM 9129 N N . SER D 1 286 ? -19.206 -0.883 -48.844 1.00 26.28 286 SER D N 1
ATOM 9130 C CA . SER D 1 286 ? -20.296 -0.763 -49.806 1.00 29.96 286 SER D CA 1
ATOM 9131 C C . SER D 1 286 ? -19.770 -0.775 -51.234 1.00 33.96 286 SER D C 1
ATOM 9132 O O . SER D 1 286 ? -20.341 -1.438 -52.113 1.00 38.49 286 SER D O 1
ATOM 9135 N N . ILE D 1 287 ? -18.678 -0.046 -51.485 1.00 34.73 287 ILE D N 1
ATOM 9136 C CA . ILE D 1 287 ? -18.076 -0.047 -52.816 1.00 36.29 287 ILE D CA 1
ATOM 9137 C C . ILE D 1 287 ? -17.639 -1.454 -53.204 1.00 38.58 287 ILE D C 1
ATOM 9138 O O . ILE D 1 287 ? -17.852 -1.894 -54.341 1.00 35.92 287 ILE D O 1
ATOM 9143 N N . LEU D 1 288 ? -17.031 -2.187 -52.264 1.00 36.85 288 LEU D N 1
ATOM 9144 C CA . LEU D 1 288 ? -16.653 -3.574 -52.533 1.00 39.65 288 LEU D CA 1
ATOM 9145 C C . LEU D 1 288 ? -17.873 -4.425 -52.863 1.00 42.85 288 LEU D C 1
ATOM 9146 O O . LEU D 1 288 ? -17.829 -5.260 -53.773 1.00 36.46 288 LEU D O 1
ATOM 9151 N N . CYS D 1 289 ? -18.971 -4.226 -52.131 1.00 38.22 289 CYS D N 1
ATOM 9152 C CA . CYS D 1 289 ? -20.195 -4.978 -52.385 1.00 40.99 289 CYS D CA 1
ATOM 9153 C C . CYS D 1 289 ? -20.812 -4.646 -53.736 1.00 46.06 289 CYS D C 1
ATOM 9154 O O . CYS D 1 289 ? -21.531 -5.481 -54.295 1.00 42.68 289 CYS D O 1
ATOM 9157 N N . ASN D 1 290 ? -20.557 -3.453 -54.274 1.00 53.05 290 ASN D N 1
ATOM 9158 C CA . ASN D 1 290 ? -21.148 -3.059 -55.548 1.00 49.81 290 ASN D CA 1
ATOM 9159 C C . ASN D 1 290 ? -20.155 -3.093 -56.708 1.00 54.56 290 ASN D C 1
ATOM 9160 O O . ASN D 1 290 ? -20.397 -2.462 -57.740 1.00 56.95 290 ASN D O 1
ATOM 9165 N N . LEU D 1 291 ? -19.050 -3.824 -56.570 1.00 62.86 291 LEU D N 1
ATOM 9166 C CA . LEU D 1 291 ? -18.133 -4.046 -57.688 1.00 65.25 291 LEU D CA 1
ATOM 9167 C C . LEU D 1 291 ? -18.652 -5.227 -58.499 1.00 87.06 291 LEU D C 1
ATOM 9168 O O . LEU D 1 291 ? -18.396 -6.386 -58.164 1.00 81.63 291 LEU D O 1
ATOM 9173 N N . ASP D 1 292 ? -19.385 -4.942 -59.571 1.00 117.24 292 ASP D N 1
ATOM 9174 C CA . ASP D 1 292 ? -19.966 -6.002 -60.389 1.00 128.35 292 ASP D CA 1
ATOM 9175 C C . ASP D 1 292 ? -20.248 -5.515 -61.807 1.00 133.57 292 ASP D C 1
ATOM 9176 O O . ASP D 1 292 ? -21.401 -5.443 -62.233 1.00 135.90 292 ASP D O 1
#

B-factor: mean 57.64, std 23.48, range [16.58, 176.48]

Solvent-accessible surface area: 53190 Å² total; per-residue (Å²): 178,20,4,30,12,60,18,4,54,0,0,25,26,1,3,157,40,99,24,19,60,94,0,2,131,101,68,145,32,92,76,95,40,0,34,144,37,0,124,60,0,7,93,33,5,50,15,133,0,4,45,80,185,32,169,92,10,80,23,25,10,7,0,41,6,2,81,38,7,0,128,59,2,15,82,54,22,105,51,1,41,60,102,1,30,29,8,28,88,18,31,23,59,1,0,28,4,14,0,14,36,20,1,0,26,28,3,0,19,108,2,4,97,39,2,69,157,48,133,111,65,0,19,2,12,0,66,54,37,58,111,121,82,5,27,90,71,2,100,105,21,43,12,20,0,0,0,6,33,40,44,97,107,8,73,95,113,90,14,76,40,58,79,30,30,118,22,47,0,9,0,0,0,2,19,59,182,171,29,133,68,68,48,44,48,168,67,192,36,64,6,31,5,1,8,7,21,21,62,38,32,12,4,120,40,5,85,132,8,60,162,114,24,54,24,57,21,43,0,7,0,46,11,14,49,0,0,37,43,0,1,63,52,121,38,0,0,0,2,0,0,13,42,24,1,98,122,28,39,67,110,139,110,5,26,56,26,15,125,112,61,9,54,12,80,1,52,14,17,0,0,6,76,81,83,153,13,15,97,0,0,61,60,0,28,59,23,1,38,93,57,175,125,35,5,32,2,62,16,3,37,0,0,22,38,0,1,170,38,59,65,23,67,105,0,3,132,104,53,134,38,94,108,94,42,0,30,134,26,0,111,56,0,14,118,35,9,47,8,77,0,0,20,105,120,34,176,68,9,69,11,5,10,4,0,88,32,3,93,116,6,0,104,56,4,5,70,58,10,90,53,1,30,42,86,0,57,23,7,40,58,8,34,54,36,1,0,29,2,7,0,18,36,16,0,0,29,29,6,0,18,105,2,12,106,53,15,121,145,55,128,117,63,3,31,0,12,0,66,60,40,58,87,121,94,4,31,107,68,1,132,73,7,12,6,7,0,0,0,5,28,40,48,98,113,4,74,86,115,80,16,71,42,64,76,23,29,131,31,72,0,12,0,0,0,2,8,57,134,155,23,145,22,70,45,39,39,176,56,166,57,43,11,35,22,1,11,7,12,30,86,32,32,11,7,125,28,5,92,123,8,57,159,110,21,60,10,68,37,24,0,2,0,44,12,17,44,0,0,35,42,0,1,58,72,102,34,0,0,0,2,0,0,28,25,23,0,122,122,26,55,93,93,144,117,4,20,51,26,20,122,124,65,9,84,8,79,1,40,13,18,0,0,6,68,32,93,204,8,27,68,1,0,57,77,0,30,57,35,2,39,108,48,185,111,35,3,36,10,75,17,3,58,0,0,12,24,1,4,136,42,102,28,23,44,104,0,1,132,93,55,143,38,85,88,96,39,0,36,159,25,0,134,57,0,9,88,32,3,48,13,137,0,5,52,87,189,39,170,85,15,73,28,19,12,5,0,42,4,1,96,46,9,0,115,66,1,9,77,55,20,100,55,3,38,56,97,1,40,28,6,28,59,13,30,21,32,0,0,27,4,10,0,12,32,13,1,0,25,28,5,0,24,117,2,13,126,58,15,100,144,56,88,58,54,0,25,0,10,0,65,51,54,46,124,114,78,7,40,86,55,2,102,112,24,52,10,18,0,1,0,6,31,42,51,95,113,11,71,96,115,91,15,74,43,55,79,29,29,125,39,50,0,14,0,0,0,7,19,68,182,154,23,129,50,72,43,59,49,163,74,191,44,47,7,33,7,1,13,9,11,29,58,37,32,14,5,124,28,5,88,126,16,64,171,102,24,56,16,64,24,42,0,6,0,46,11,16,34,0,0,41,45,0,0,56,58,110,32,1,0,0,2,0,0,21,38,22,0,112,130,18,48,76,103,132,93,4,23,52,19,24,128,107,52,9,73,10,72,2,33,13,18,0,0,4,76,74,84,201,19,18,66,0,0,60,55,1,29,60,27,2,42,114,44,189,133,37,6,30,6,51,15,4,41,0,0,16,32,0,3,148,52,69,63,36,72,86,0,3,116,97,74,125,31,96,108,104,39,2,37,134,30,0,123,49,0,17,106,34,8,48,8,89,0,3,22,73,179,41,174,99,8,55,16,7,8,6,0,88,30,4,95,114,7,0,105,57,4,6,72,55,16,102,54,2,40,48,90,0,49,27,7,45,66,12,39,51,34,1,0,32,5,11,0,19,32,20,0,0,27,30,6,1,18,104,2,12,116,47,10,105,142,55,126,126,67,3,34,1,9,0,69,59,44,64,82,111,91,2,26,90,68,1,107,76,7,14,6,4,0,1,0,9,29,46,38,101,117,0,77,91,116,90,13,74,42,61,79,13,29,116,25,56,0,7,0,0,0,1,9,47,152,174,34,140,40,69,47,30,45,165,57,181,63,42,6,33,7,1,5,7,9,36,79,34,33,12,5,128,29,4,115,120,8,53,162,102,15,62,9,66,26,44,0,4,0,50,12,13,38,0,0,38,42,0,0,57,66,103,38,0,0,0,1,0,0,17,39,21,0,94,124,23,46,95,96,105,107,5,25,52,8,38,81,150,69,0,88,5,87,1,54,11,16,0,0,6,79,31,91,200,8,24,60,0,0,56,75,0,28,55,23,1,38,116,34,183

Radius of gyration: 35.63 Å; Cα contacts (8 Å, |Δi|>4): 2206; chains: 4; bounding box: 51×96×113 Å

CATH classification: 1.10.10.10

Nearest PDB structures (foldseek):
  7dwn-assembly1_D  TM=9.991E-01  e=1.383E-58  Aliivibrio fischeri ES114
  7dwo-assembly1_A  TM=9.828E-01  e=4.898E-56  Aliivibrio fischeri ES114
  5yez-assembly1_B  TM=8.909E-01  e=5.611E-21  Salmonella enterica subsp. enterica serovar Typhimurium
  6g4r-assembly1_E  TM=5.117E-01  e=7.994E-18  Corynebacterium glutamicum
  3fxq-assembly1_A  TM=5.449E-01  e=1.285E-14  Comamonas testosteroni

Sequence (1168 aa):
MNVESKWLEDFLVLAKVKNFSQAAELRNVTQPAFSRRIRLLEDTVGAELVDRKSKPIELTPSGKLFRITARTLVNQIEAGISQISDLSQLGGNVVQVAAAHSLATSLIPKMQQAFDEGDYKPILSVEAIDVDEATKELREGACDILLAFDDDILRLPPYQSQLIAKTELLPVSACDEMGKPIYDFISQGAVPWLTYSSTSYMGRQVEIIREQVALTPIFSSSMTDMLKILVLNKQGIAWLPAYSIQEELAQKKVAIIGEQSLRLPIEYYAYRYQARLHPAGEKVWSILCNLDMNVESKWLEDFLVLAKVKNFSQAAELRNVTQPAFSRRIRLLEDTVGAELVDRKSKPIELTPSGKLFRITARTLVNQIEAGISQISDLSQLGGNVVQVAAAHSLATSLIPKMQQAFDEGDYKPILSVEAIDVDEATKELREGACDILLAFDDDILRLPPYQSQLIAKTELLPVSACDEMGKPIYDFISQGAVPWLTYSSTSYMGRQVEIIREQVALTPIFSSSMTDMLKILVLNKQGIAWLPAYSIQEELAQKKVAIIGEQSLRLPIEYYAYRYQARLHPAGEKVWSILCNLDMNVESKWLEDFLVLAKVKNFSQAAELRNVTQPAFSRRIRLLEDTVGAELVDRKSKPIELTPSGKLFRITARTLVNQIEAGISQISDLSQLGGNVVQVAAAHSLATSLIPKMQQAFDEGDYKPILSVEAIDVDEATKELREGACDILLAFDDDILRLPPYQSQLIAKTELLPVSACDEMGKPIYDFISQGAVPWLTYSSTSYMGRQVEIIREQVALTPIFSSSMTDMLKILVLNKQGIAWLPAYSIQEELAQKKVAIIGEQSLRLPIEYYAYRYQARLHPAGEKVWSILCNLDMNVESKWLEDFLVLAKVKNFSQAAELRNVTQPAFSRRIRLLEDTVGAELVDRKSKPIELTPSGKLFRITARTLVNQIEAGISQISDLSQLGGNVVQVAAAHSLATSLIPKMQQAFDEGDYKPILSVEAIDVDEATKELREGACDILLAFDDDILRLPPYQSQLIAKTELLPVSACDEMGKPIYDFISQGAVPWLTYSSTSYMGRQVEIIREQVALTPIFSSSMTDMLKILVLNKQGIAWLPAYSIQEELAQKKVAIIGEQSLRLPIEYYAYRYQARLHPAGEKVWSILCNLD